Protein AF-0000000080166720 (afdb_homodimer)

Radius of gyration: 38.93 Å; Cα contacts (8 Å, |Δi|>4): 2402; chains: 2; bounding box: 75×169×132 Å

pLDDT: mean 84.11, std 23.58, range [15.2, 98.5]

InterPro domains:
  IPR013783 Immunoglobulin-like fold [G3DSA:2.60.40.10] (129-232)
  IPR014756 Immunoglobulin E-set [SSF81296] (119-191)
  IPR026845 Neurexophilin/NXPE [PF06312] (138-267)
  IPR057106 NXPE, C-terminal [PF24536] (335-557)

Solvent-accessible surface area (backbone atoms only — not comparable to full-atom values): 60853 Å² total; per-residue (Å²): 140,85,83,81,75,86,81,79,85,88,82,87,77,85,83,83,83,79,77,76,77,76,80,66,71,68,67,56,54,59,56,52,55,55,55,55,52,54,57,66,58,64,73,60,70,77,76,69,76,73,82,68,50,7,10,44,47,65,47,74,71,80,64,81,79,64,72,69,69,69,66,70,73,53,81,70,72,74,50,70,69,51,51,51,54,48,49,57,55,54,68,72,51,42,91,49,82,73,89,51,68,50,71,32,57,23,36,69,56,20,44,67,42,68,75,65,76,65,88,68,40,36,40,68,36,72,47,41,34,37,37,45,38,9,11,62,76,64,44,72,38,70,48,38,49,54,44,68,47,42,27,35,35,24,80,93,46,46,24,20,22,33,35,31,75,45,73,69,52,42,17,36,33,42,36,43,31,73,34,82,57,67,43,64,36,36,66,48,48,28,37,41,32,32,25,45,42,46,21,42,40,54,52,35,27,60,71,48,68,66,45,54,42,29,39,32,33,32,30,52,86,85,50,70,50,77,32,55,27,35,64,68,76,96,65,89,64,65,63,31,62,35,60,41,77,89,78,68,45,62,39,36,30,51,49,54,93,90,49,63,65,36,14,34,5,31,38,26,26,46,74,36,100,60,76,77,58,54,72,58,51,51,56,50,58,32,60,92,49,33,61,34,58,39,53,64,67,63,76,61,44,48,26,37,43,82,92,49,73,85,75,74,36,82,44,69,60,62,59,22,54,81,72,60,69,50,47,39,33,32,52,67,56,38,70,44,45,63,80,19,44,71,52,82,54,82,47,66,66,60,39,50,61,69,38,43,61,20,39,38,41,29,38,20,55,72,68,53,43,48,52,58,45,39,37,40,68,72,73,51,73,26,41,72,56,69,74,62,72,77,58,77,85,40,90,61,52,71,43,42,31,38,23,80,90,51,32,29,38,39,35,32,38,52,34,42,84,66,63,78,33,75,58,68,32,60,34,10,62,48,42,47,50,30,59,53,50,49,56,48,41,60,27,74,48,23,37,38,42,36,38,72,53,82,52,44,37,47,34,29,60,67,61,48,49,49,54,52,51,42,34,48,54,29,49,52,48,42,41,41,16,16,59,59,33,31,39,30,42,39,45,45,59,32,42,48,76,72,65,59,44,79,40,54,28,55,66,51,51,50,54,46,50,55,49,51,54,62,68,51,50,73,37,80,32,22,67,32,65,32,38,54,52,24,52,22,68,63,35,61,35,58,71,59,56,66,62,54,44,52,42,52,52,13,45,45,50,35,49,54,60,65,120,137,89,83,90,81,85,86,79,83,84,81,85,69,80,74,85,81,76,81,76,75,77,75,65,87,63,64,63,65,52,52,56,58,51,49,57,51,51,58,68,54,62,74,58,72,79,74,73,76,70,80,64,50,6,11,46,47,64,47,74,72,80,67,82,77,66,75,69,68,72,67,71,73,54,82,70,72,74,49,70,70,51,50,53,53,48,49,57,55,54,69,72,52,44,90,51,82,73,88,49,69,49,70,32,58,23,36,68,57,20,45,67,42,67,73,67,77,65,89,65,39,38,39,69,36,72,46,40,33,35,37,45,38,9,11,62,76,64,44,72,39,71,48,38,50,56,42,68,48,42,27,34,36,24,81,92,46,46,24,21,21,32,36,32,75,46,73,69,52,42,17,36,32,41,34,44,31,70,33,82,57,66,41,63,36,36,67,47,48,28,36,43,33,31,26,45,42,47,21,42,41,55,53,36,26,60,70,49,67,64,42,54,42,29,39,32,33,32,26,49,87,84,49,70,48,79,32,55,27,34,64,67,76,97,66,89,66,64,63,32,60,33,61,42,78,90,76,69,46,64,42,36,29,51,50,56,92,92,49,65,64,37,12,32,4,30,38,26,25,46,74,36,100,61,76,76,56,53,73,58,50,50,56,50,59,33,58,92,48,33,61,33,56,39,53,62,65,64,76,62,44,49,24,38,44,80,90,49,73,87,77,74,36,81,44,70,60,63,58,22,54,81,74,61,69,51,47,40,33,32,52,67,56,38,70,44,44,63,79,19,43,73,51,82,56,83,48,66,66,60,39,50,60,70,40,43,61,20,39,39,41,30,38,20,54,71,70,52,42,48,52,58,46,40,38,40,69,73,70,52,71,27,42,71,56,68,78,70,64,78,56,79,87,40,89,61,52,75,43,41,31,38,24,81,90,51,31,29,40,39,34,32,38,52,34,40,85,65,64,78,34,75,59,66,33,62,33,11,60,47,44,48,51,32,58,53,50,50,56,48,37,61,25,75,48,24,38,38,42,37,38,72,53,82,51,46,37,46,35,30,62,68,59,48,48,47,53,51,51,42,34,49,54,29,50,52,46,42,42,41,13,14,58,58,34,30,40,30,42,40,45,45,58,32,42,49,75,70,70,58,45,78,40,55,28,55,67,51,49,50,56,48,50,55,50,51,54,62,68,51,48,73,39,80,32,20,66,32,65,32,38,54,54,25,51,20,69,64,36,59,36,58,73,59,56,70,60,55,46,52,40,53,52,13,43,46,50,36,49,54,60,64,119

Organism: Aquarana catesbeiana (NCBI:txid8400)

Secondary structure (DSSP, 8-state):
------------------------STTHHHHHHHHHHHHHHH---------------------SS---------TT---HHHHHHHHHHHTTS-----S-GGGSEEEEEEEEEESS--SSEETT-EEEEEEEEEETTSPBP-S---EEEEEEEETTTTEEEE-EEEE-SSSEEEEEEE--S-EEEEEEEEEEE-HHHHHHHHHHHTS-STTEEEEEEEE-SS-EEEEEEES----SS-EEEEEETTTTEEEEEEPPTTS-GGGEEEEEEEE-S--SS-HHHHHTTSGGGSSEE-SSPPPPEEEE-TT--PPPP-SPPPSS---PSPSEEEETTEEEESSS------SHHHHHHHHTT-EEEEESSHHHHHHHHIIIIIS-SSEESS--TTS---TTSPEEEEETTTTEEEEEE---SS---SS-EE-TT---HHHHHHT----TTEEEEE---GGGTTS-HHHHHHHHHHHHHHHHHHHHH-TT-EEEEEPPPP--SSS-HHHH-HHHHHHHHHHHHHHHTTSS-EEE-HHHHHHHTT--SSS--HHHHHHHHHHHHHHHT--/------------------------SSSHHHHHHHHHHHHHHH---------------------SS---------TT---HHHHHHHHHHHTTS-----S-GGGSB-TTT-EEEESS--SSEETT-EEEEEEE-BBTTSPBP-S---EEEEEEEETTTTEEEE-EEEE-SSSEEEEEEE--S-EEEEEEEEEEE-HHHHHHHHHHHTS-STTEEEEEEEE-SS-EEEEEEES----SS-EEEEEETTTTEEEEEEPPTTS-GGGEEEEEEEE-S--SS-HHHHHTTSGGGSSEE-SSPPPPEEEE-TT--PPPP-SPPPSS---PSPSEEEETTEEEESSS------SHHHHHHHHTT-EEEEESSHHHHHHHHIIIIIS-SSEESSTT--S---TTSPEEEEETTTTEEEEEE---SS---SS-EE-TT---HHHHHHT----TTEEEEE---GGGTTS-HHHHHHHHHHHHHHHHHHHHH-TT-EEEEEPPPP--SSS-HHHH-HHHHHHHHHHHHHHHTTSS-EEE-HHHHHHHTT--SSS--HHHHHHHHHHHHHHHT--

Sequence (1126 aa):
MIPTSINSKEHEQGTLALCKMKLSLRCFVIVAVVSAIVFFAFNQKKMQVPQIKMLQLCNCQPQTDCSVTESIPAPMETDDEIEDLFNEIDGLIPRVSIDDIKKATSAEETNLTVVNPKDNYCVGDLLLVRVDAYDYSGAPKTYGGDYLRARIFSPATNSSASGSIQDYNNGTYLVKFTLFWEGTVHISIVLMHPSEAVSALWRGRNQGFANIKYTGNFTSATSYVNRECGFYLDTQEEVCAYIDKRDKEAFFCMKPENYPCEALTHMNSVNRDHSYLAEVEQLLLNRSNVGLEVSKPLKPVKVASCGRKLKEPTKKCSTGSYYPIPSGYFSYNVWKPIHCKMTQFTDNDKLKDFLKGKKLFLMGDSTVRQYIRHFAENIKIVDYFNHTEDEMQSWQKTLLAINLEKFIYVQWKKHTFPFVSKTFYSIKEDAYMARQIDQIGGGENTIIVLTLGQHFRPFPFRTFIRSVLNVRRALERLFIRSPRTRVIIKEENARDMDIGMERFSDFHGYVQYLALREIFKGLSVGFVDGLDMTIAYACNVIHPPLEVLENLISMSFTQASQNMIPTSINSKEHEQGTLALCKMKLSLRCFVIVAVVSAIVFFAFNQKKMQVPQIKMLQLCNCQPQTDCSVTESIPAPMETDDEIEDLFNEIDGLIPRVSIDDIKKATSAEETNLTVVNPKDNYCVGDLLLVRVDAYDYSGAPKTYGGDYLRARIFSPATNSSASGSIQDYNNGTYLVKFTLFWEGTVHISIVLMHPSEAVSALWRGRNQGFANIKYTGNFTSATSYVNRECGFYLDTQEEVCAYIDKRDKEAFFCMKPENYPCEALTHMNSVNRDHSYLAEVEQLLLNRSNVGLEVSKPLKPVKVASCGRKLKEPTKKCSTGSYYPIPSGYFSYNVWKPIHCKMTQFTDNDKLKDFLKGKKLFLMGDSTVRQYIRHFAENIKIVDYFNHTEDEMQSWQKTLLAINLEKFIYVQWKKHTFPFVSKTFYSIKEDAYMARQIDQIGGGENTIIVLTLGQHFRPFPFRTFIRSVLNVRRALERLFIRSPRTRVIIKEENARDMDIGMERFSDFHGYVQYLALREIFKGLSVGFVDGLDMTIAYACNVIHPPLEVLENLISMSFTQASQN

Foldseek 3Di:
DDDDDDDDDDDDDDDDPPPPPCPDDVVVVVVVVVVVVVVVVPVPPPPPQPFFFFAQLPQPDPDPPPPPCPPLPQLDDFDPVLVVLVVVLVVVADADADDAQQQWWDLALKDKDFPDDDQEAAQFDKTKIKIFTAGNVNHTAQFQHFDKWKKKADPVFLKMFTWDWDGPGGRMIMTIDHRHDFFWIFIWMWGQATSNLRNQLQVFQAPFWQFKWKWWWQGDNPDIDIWIKTSDDDDPADKRWRADPVLGHIIITRDDPPGDSRRGWKMAMDTDPDTPGDPSSVVCQAPVNGGGTNPPTDGIHGYDNPVPHQDAADAADAFQADDDGVQFMDGNLATGGRHHGFDFDPDLVSVLVLLQQAAEEEEADVQSVVVVCCCCPPPNSWHWDPCDPPNPNDSQDKTWTADPVRGGTYIYHHQPPPDHHRDMDTNHPHHHPLVVLLPDQFEQRYEYEYEDFQSCQSHNVSSLLSSLLSNLVSVVVNCVRYVNGAYEYEQFAAAASHPDCSRGNCSRSVSSRVSNNVNSRRPRYHYQDRHRLCSRSVPHHRHDDPSSSSNSVRSSSSSSPPD/DDDDDDDDDDDDDDDDPDPPPCVDDVPPVVVVVVVVVVVVVPVPPPPPQPFFFFAQLPQPDPDPPPPPCPPLPQLDDDDPVLVVLVVVLVVVADADADDAQQQWWDLALKDKDFPDDDQAAAQFDKTKIKIFTAGNVNHTAQFQHFDKWKKKADPVFLKMFTWDWDGPGGRMIMTIDHRHDFFWIFIWMWGQATSNLRNQLQVFQAPFWQFKWKWWWQGDNPDIDIWIKTSDDDDPADKRWRADPVLGHIIITRDDPPGDSSRGWKMAMDTDPDTPGDPSSVVCQAPVNGGGTNPPTDGIHGYHNPVPHQDAADAADAFQADDDGVQFMDGNLATGGRHHGFDFDPDLVSVLVLLQQAAEEEEADVQSVVVVCCCCPVPNSWHWDPCPDPRPNDSQDKTWTADPVRGGTYIYHHQPPPDHHRDMDTNHPHHHLLVVLLPDQFEQRYEYEYEDFQSCQSHNVSSLLSSLLSNLVSVVVNCVRYVNGAYEYEQFAAAASHPDCSRGNCSRSVSSSVSNNVNSRRPRYHYQDRHRLCSRSVPHHRHDDPSSSSNSVRSSSSSSPPD

Nearest PDB structures (foldseek):
  2lv4-assembly1_A  TM=6.411E-01  e=1.298E-02  Salmonella enterica subsp. enterica serovar Typhimurium str. LT2
  4exk-assembly1_A-2  TM=6.161E-01  e=1.818E-02  Escherichia coli K-12
  8glv-assembly1_Lm  TM=4.002E-01  e=1.920E-03  Chlamydomonas reinhardtii
  8gld-assembly2_B  TM=2.930E-01  e=2.851E-02  Campylobacter jejuni subsp. jejuni 81-176
  8cml-assembly1_E  TM=2.769E-01  e=2.281E-01  Homo sapiens

Structure (mmCIF, N/CA/C/O backbone):
data_AF-0000000080166720-model_v1
#
loop_
_entity.id
_entity.type
_entity.pdbx_description
1 polymer 'NXPE C-terminal domain-containing protein'
#
loop_
_atom_site.group_PDB
_atom_site.id
_atom_site.type_symbol
_atom_site.label_atom_id
_atom_site.label_alt_id
_atom_site.label_comp_id
_atom_site.label_asym_id
_atom_site.label_entity_id
_atom_site.label_seq_id
_atom_site.pdbx_PDB_ins_code
_atom_site.Cartn_x
_atom_site.Cartn_y
_atom_site.Cartn_z
_atom_site.occupancy
_atom_site.B_iso_or_equiv
_atom_site.auth_seq_id
_atom_site.auth_comp_id
_atom_site.auth_asym_id
_atom_site.auth_atom_id
_atom_site.pdbx_PDB_model_num
ATOM 1 N N . MET A 1 1 ? 22.219 44.375 94.312 1 16.92 1 MET A N 1
ATOM 2 C CA . MET A 1 1 ? 23.453 44.188 95.062 1 16.92 1 MET A CA 1
ATOM 3 C C . MET A 1 1 ? 24.125 42.875 94.688 1 16.92 1 MET A C 1
ATOM 5 O O . MET A 1 1 ? 25.312 42.812 94.375 1 16.92 1 MET A O 1
ATOM 9 N N . ILE A 1 2 ? 23.656 41.875 95.312 1 18.25 2 ILE A N 1
ATOM 10 C CA . ILE A 1 2 ? 24.422 40.906 96.125 1 18.25 2 ILE A CA 1
ATOM 11 C C . ILE A 1 2 ? 24.891 39.781 95.188 1 18.25 2 ILE A C 1
ATOM 13 O O . ILE A 1 2 ? 24.234 39.438 94.188 1 18.25 2 ILE A O 1
ATOM 17 N N . PRO A 1 3 ? 25.453 38.719 95.562 1 18.41 3 PRO A N 1
ATOM 18 C CA . PRO A 1 3 ? 26.781 38.094 95.5 1 18.41 3 PRO A CA 1
ATOM 19 C C . PRO A 1 3 ? 26.828 36.875 94.625 1 18.41 3 PRO A C 1
ATOM 21 O O . PRO A 1 3 ? 27.719 36.75 93.75 1 18.41 3 PRO A O 1
ATOM 24 N N . THR A 1 4 ? 26.266 35.812 95 1 16.61 4 THR A N 1
ATOM 25 C CA . THR A 1 4 ? 27.078 34.719 95.438 1 16.61 4 THR A CA 1
ATOM 26 C C . THR A 1 4 ? 27.297 33.688 94.375 1 16.61 4 THR A C 1
ATOM 28 O O . THR A 1 4 ? 26.562 33.656 93.375 1 16.61 4 THR A O 1
ATOM 31 N N . SER A 1 5 ? 27.328 32.344 94.562 1 16.55 5 SER A N 1
ATOM 32 C CA . SER A 1 5 ? 28.406 31.375 94.688 1 16.55 5 SER A CA 1
ATOM 33 C C . SER A 1 5 ? 28.312 30.297 93.625 1 16.55 5 SER A C 1
ATOM 35 O O . SER A 1 5 ? 29.188 29.438 93.5 1 16.55 5 SER A O 1
ATOM 37 N N . ILE A 1 6 ? 27.25 30.203 92.875 1 18.33 6 ILE A N 1
ATOM 38 C CA . ILE A 1 6 ? 26.906 28.781 92.875 1 18.33 6 ILE A CA 1
ATOM 39 C C . ILE A 1 6 ? 27.891 28.047 91.938 1 18.33 6 ILE A C 1
ATOM 41 O O . ILE A 1 6 ? 28.172 28.484 90.812 1 18.33 6 ILE A O 1
ATOM 45 N N . ASN A 1 7 ? 28.297 26.984 92.188 1 16.06 7 ASN A N 1
ATOM 46 C CA . ASN A 1 7 ? 29.453 26.109 92.312 1 16.06 7 ASN A CA 1
ATOM 47 C C . ASN A 1 7 ? 29.797 25.484 90.938 1 16.06 7 ASN A C 1
ATOM 49 O O . ASN A 1 7 ? 29.016 25.609 90 1 16.06 7 ASN A O 1
ATOM 53 N N . SER A 1 8 ? 29.828 24.172 90.75 1 15.2 8 SER A N 1
ATOM 54 C CA . SER A 1 8 ? 30.984 23.281 90.688 1 15.2 8 SER A CA 1
ATOM 55 C C . SER A 1 8 ? 31.25 22.828 89.25 1 15.2 8 SER A C 1
ATOM 57 O O . SER A 1 8 ? 32.344 22.984 88.75 1 15.2 8 SER A O 1
ATOM 59 N N . LYS A 1 9 ? 30.875 21.406 89.062 1 17.78 9 LYS A N 1
ATOM 60 C CA . LYS A 1 9 ? 31.953 20.438 88.875 1 17.78 9 LYS A CA 1
ATOM 61 C C . LYS A 1 9 ? 32.438 20.375 87.438 1 17.78 9 LYS A C 1
ATOM 63 O O . LYS A 1 9 ? 31.734 20.828 86.5 1 17.78 9 LYS A O 1
ATOM 68 N N . GLU A 1 10 ? 32.656 19.188 86.812 1 15.75 10 GLU A N 1
ATOM 69 C CA . GLU A 1 10 ? 33.844 18.484 86.375 1 15.75 10 GLU A CA 1
ATOM 70 C C . GLU A 1 10 ? 34.031 18.5 84.875 1 15.75 10 GLU A C 1
ATOM 72 O O . GLU A 1 10 ? 33.156 18.969 84.125 1 15.75 10 GLU A O 1
ATOM 77 N N . HIS A 1 11 ? 34.062 17.234 84.188 1 16.05 11 HIS A N 1
ATOM 78 C CA . HIS A 1 11 ? 35.25 16.578 83.688 1 16.05 11 HIS A CA 1
ATOM 79 C C . HIS A 1 11 ? 35.312 16.656 82.125 1 16.05 11 HIS A C 1
ATOM 81 O O . HIS A 1 11 ? 36.344 17.016 81.562 1 16.05 11 HIS A O 1
ATOM 87 N N . GLU A 1 12 ? 34.25 16.078 81.312 1 17.72 12 GLU A N 1
ATOM 88 C CA . GLU A 1 12 ? 34.719 14.93 80.562 1 17.72 12 GLU A CA 1
ATOM 89 C C . GLU A 1 12 ? 35.344 15.383 79.25 1 17.72 12 GLU A C 1
ATOM 91 O O . GLU A 1 12 ? 35.062 16.469 78.75 1 17.72 12 GLU A O 1
ATOM 96 N N . GLN A 1 13 ? 36.188 14.586 78.5 1 17.45 13 GLN A N 1
ATOM 97 C CA . GLN A 1 13 ? 37.469 14.508 77.812 1 17.45 13 GLN A CA 1
ATOM 98 C C . GLN A 1 13 ? 37.281 14.742 76.312 1 17.45 13 GLN A C 1
ATOM 100 O O . GLN A 1 13 ? 38.219 15.07 75.625 1 17.45 13 GLN A O 1
ATOM 105 N N . GLY A 1 14 ? 36.031 14.695 75.75 1 18.27 14 GLY A N 1
ATOM 106 C CA . GLY A 1 14 ? 36.094 13.867 74.562 1 18.27 14 GLY A CA 1
ATOM 107 C C . GLY A 1 14 ? 36.906 14.477 73.438 1 18.27 14 GLY A C 1
ATOM 108 O O . GLY A 1 14 ? 37.031 15.703 73.312 1 18.27 14 GLY A O 1
ATOM 109 N N . THR A 1 15 ? 37.625 13.625 72.688 1 18.5 15 THR A N 1
ATOM 110 C CA . THR A 1 15 ? 38.812 13.477 71.875 1 18.5 15 THR A CA 1
ATOM 111 C C . THR A 1 15 ? 38.719 14.305 70.562 1 18.5 15 THR A C 1
ATOM 113 O O . THR A 1 15 ? 37.625 14.68 70.188 1 18.5 15 THR A O 1
ATOM 116 N N . LEU A 1 16 ? 39.75 14.148 69.688 1 18.2 16 LEU A N 1
ATOM 117 C CA . LEU A 1 16 ? 40.688 14.844 68.812 1 18.2 16 LEU A CA 1
ATOM 118 C C . LEU A 1 16 ? 40.094 15.031 67.438 1 18.2 16 LEU A C 1
ATOM 120 O O . LEU A 1 16 ? 39.531 14.102 66.875 1 18.2 16 LEU A O 1
ATOM 124 N N . ALA A 1 17 ? 39.844 16.219 66.875 1 19.41 17 ALA A N 1
ATOM 125 C CA . ALA A 1 17 ? 39.281 16.969 65.75 1 19.41 17 ALA A CA 1
ATOM 126 C C . ALA A 1 17 ? 40.031 16.719 64.438 1 19.41 17 ALA A C 1
ATOM 128 O O . ALA A 1 17 ? 40.75 17.609 63.969 1 19.41 17 ALA A O 1
ATOM 129 N N . LEU A 1 18 ? 40.594 15.422 64.312 1 19.2 18 LEU A N 1
ATOM 130 C CA . LEU A 1 18 ? 41.625 15.375 63.281 1 19.2 18 LEU A CA 1
ATOM 131 C C . LEU A 1 18 ? 41.094 15.844 61.938 1 19.2 18 LEU A C 1
ATOM 133 O O . LEU A 1 18 ? 40 15.422 61.531 1 19.2 18 LEU A O 1
ATOM 137 N N . CYS A 1 19 ? 41.594 16.953 61.312 1 18.91 19 CYS A N 1
ATOM 138 C CA . CYS A 1 19 ? 41.438 17.906 60.219 1 18.91 19 CYS A CA 1
ATOM 139 C C . CYS A 1 19 ? 41.688 17.234 58.875 1 18.91 19 CYS A C 1
ATOM 141 O O . CYS A 1 19 ? 42.75 17.438 58.25 1 18.91 19 CYS A O 1
ATOM 143 N N . LYS A 1 20 ? 41.406 15.812 58.75 1 21.34 20 LYS A N 1
ATOM 144 C CA . LYS A 1 20 ? 41.969 15.117 57.625 1 21.34 20 LYS A CA 1
ATOM 145 C C . LYS A 1 20 ? 41.562 15.812 56.312 1 21.34 20 LYS A C 1
ATOM 147 O O . LYS A 1 20 ? 40.406 15.977 56 1 21.34 20 LYS A O 1
ATOM 152 N N . MET A 1 21 ? 42.469 16.625 55.719 1 20.41 21 MET A N 1
ATOM 153 C CA . MET A 1 21 ? 42.531 17.438 54.5 1 20.41 2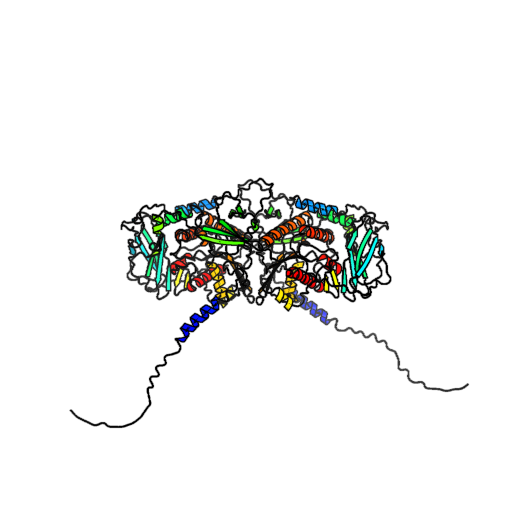1 MET A CA 1
ATOM 154 C C . MET A 1 21 ? 42.281 16.594 53.25 1 20.41 21 MET A C 1
ATOM 156 O O . MET A 1 21 ? 43.188 15.93 52.75 1 20.41 21 MET A O 1
ATOM 160 N N . LYS A 1 22 ? 41.312 15.547 53.281 1 21.64 22 LYS A N 1
ATOM 161 C CA . LYS A 1 22 ? 41.25 14.547 52.219 1 21.64 22 LYS A CA 1
ATOM 162 C C . LYS A 1 22 ? 41.188 15.203 50.844 1 21.64 22 LYS A C 1
ATOM 164 O O . LYS A 1 22 ? 40.25 15.938 50.562 1 21.64 22 LYS A O 1
ATOM 169 N N . LEU A 1 23 ? 42.281 15.484 50.156 1 25.09 23 LEU A N 1
ATOM 170 C CA . LEU A 1 23 ? 42.719 15.875 48.812 1 25.09 23 LEU A CA 1
ATOM 171 C C . LEU A 1 23 ? 42 15.031 47.781 1 25.09 23 LEU A C 1
ATOM 173 O O . LEU A 1 23 ? 42.406 13.898 47.5 1 25.09 23 LEU A O 1
ATOM 177 N N . SER A 1 24 ? 40.688 14.742 47.844 1 22.45 24 SER A N 1
ATOM 178 C CA . SER A 1 24 ? 40.062 13.555 47.219 1 22.45 24 SER A CA 1
ATOM 179 C C . SER A 1 24 ? 40.375 13.484 45.75 1 22.45 24 SER A C 1
ATOM 181 O O . SER A 1 24 ? 40.75 14.484 45.125 1 22.45 24 SER A O 1
ATOM 183 N N . LEU A 1 25 ? 40.125 12.305 45.125 1 25.33 25 LEU A N 1
ATOM 184 C CA . LEU A 1 25 ? 40.344 11.477 43.938 1 25.33 25 LEU A CA 1
ATOM 185 C C . LEU A 1 25 ? 39.812 12.148 42.688 1 25.33 25 LEU A C 1
ATOM 187 O O . LEU A 1 25 ? 39.969 11.625 41.562 1 25.33 25 LEU A O 1
ATOM 191 N N . ARG A 1 26 ? 39.156 13.344 42.906 1 25.94 26 ARG A N 1
ATOM 192 C CA . ARG A 1 26 ? 38.406 13.727 41.719 1 25.94 26 ARG A CA 1
ATOM 193 C C . ARG A 1 26 ? 39.312 14.195 40.594 1 25.94 26 ARG A C 1
ATOM 195 O O . ARG A 1 26 ? 38.875 14.664 39.562 1 25.94 26 ARG A O 1
ATOM 202 N N . CYS A 1 27 ? 40.594 14.375 41 1 27.67 27 CYS A N 1
ATOM 203 C CA . CYS A 1 27 ? 41.531 14.711 39.938 1 27.67 27 CYS A CA 1
ATOM 204 C C . CYS A 1 27 ? 41.5 13.656 38.844 1 27.67 27 CYS A C 1
ATOM 206 O O . CYS A 1 27 ? 42.031 13.883 37.75 1 27.67 27 CYS A O 1
ATOM 208 N N . PHE A 1 28 ? 41.281 12.461 39.469 1 30.69 28 PHE A N 1
ATOM 209 C CA . PHE A 1 28 ? 41.5 11.352 38.531 1 30.69 28 PHE A CA 1
ATOM 210 C C . PHE A 1 28 ? 40.469 11.367 37.406 1 30.69 28 PHE A C 1
ATOM 212 O O . PHE A 1 28 ? 40.562 10.57 36.469 1 30.69 28 PHE A O 1
ATOM 219 N N . VAL A 1 29 ? 39.375 12.117 37.719 1 31.73 29 VAL A N 1
ATOM 220 C CA . VAL A 1 29 ? 38.281 11.969 36.75 1 31.73 29 VAL A CA 1
ATOM 221 C C . VAL A 1 29 ? 38.656 12.656 35.438 1 31.73 29 VAL A C 1
ATOM 223 O O . VAL A 1 29 ? 38.094 12.32 34.406 1 31.73 29 VAL A O 1
ATOM 226 N N . ILE A 1 30 ? 39.531 13.695 35.531 1 35.09 30 ILE A N 1
ATOM 227 C CA . ILE A 1 30 ? 39.844 14.445 34.312 1 35.09 30 ILE A CA 1
ATOM 228 C C . ILE A 1 30 ? 40.594 13.547 33.344 1 35.09 30 ILE A C 1
ATOM 230 O O . ILE A 1 30 ? 40.344 13.57 32.125 1 35.09 30 ILE A O 1
ATOM 234 N N . VAL A 1 31 ? 41.562 12.812 33.969 1 38.34 31 VAL A N 1
ATOM 235 C CA . VAL A 1 31 ? 42.469 12.023 33.125 1 38.34 31 VAL A CA 1
ATOM 236 C C . VAL A 1 31 ? 41.688 10.938 32.406 1 38.34 31 VAL A C 1
ATOM 238 O O . VAL A 1 31 ? 41.969 10.609 31.266 1 38.34 31 VAL A O 1
ATOM 241 N N . ALA A 1 32 ? 40.75 10.312 33.25 1 34.81 32 ALA A N 1
ATOM 242 C CA . ALA A 1 32 ? 40.094 9.172 32.656 1 34.81 32 ALA A CA 1
ATOM 243 C C . ALA A 1 32 ? 39.188 9.609 31.5 1 34.81 32 ALA A C 1
ATOM 245 O O . ALA A 1 32 ? 38.938 8.836 30.562 1 34.81 32 ALA A O 1
ATOM 246 N N . VAL A 1 33 ? 38.625 10.828 31.547 1 35.84 33 VAL A N 1
ATOM 247 C CA . VAL A 1 33 ? 37.781 11.281 30.469 1 35.84 33 VAL A CA 1
ATOM 248 C C . VAL A 1 33 ? 38.594 11.461 29.188 1 35.84 33 VAL A C 1
ATOM 250 O O . VAL A 1 33 ? 38.125 11.117 28.094 1 35.84 33 VAL A O 1
ATOM 253 N N . VAL A 1 34 ? 39.812 11.992 29.312 1 39.03 34 VAL A N 1
ATOM 254 C CA . VAL A 1 34 ? 40.625 12.234 28.109 1 39.03 34 VAL A CA 1
ATOM 255 C C . VAL A 1 34 ? 41.031 10.906 27.484 1 39.03 34 VAL A C 1
ATOM 257 O O . VAL A 1 34 ? 41.031 10.758 26.266 1 39.03 34 VAL A O 1
ATOM 260 N N . SER A 1 35 ? 41.438 9.938 28.359 1 36.59 35 SER A N 1
ATOM 261 C CA . SER A 1 35 ? 41.875 8.656 27.797 1 36.59 35 SER A CA 1
ATOM 262 C C . SER A 1 35 ? 40.75 7.941 27.078 1 36.59 35 SER A C 1
ATOM 264 O O . SER A 1 35 ? 40.969 7.223 26.109 1 36.59 35 SER A O 1
ATOM 266 N N . ALA A 1 36 ? 39.531 7.93 27.734 1 33.69 36 ALA A N 1
ATOM 267 C CA . ALA A 1 36 ? 38.438 7.223 27.062 1 33.69 36 ALA A CA 1
ATOM 268 C C . ALA A 1 36 ? 38.062 7.898 25.734 1 33.69 36 ALA A C 1
ATOM 270 O O . ALA A 1 36 ? 37.594 7.242 24.812 1 33.69 36 ALA A O 1
ATOM 271 N N . ILE A 1 37 ? 38.25 9.156 25.516 1 36 37 ILE A N 1
ATOM 272 C CA . ILE A 1 37 ? 38.031 9.805 24.234 1 36 37 ILE A CA 1
ATOM 273 C C . ILE A 1 37 ? 38.969 9.242 23.188 1 36 37 ILE A C 1
ATOM 275 O O . ILE A 1 37 ? 38.594 9 22.031 1 36 37 ILE A O 1
ATOM 279 N N . VAL A 1 38 ? 40.25 9.07 23.562 1 36.38 38 VAL A N 1
ATOM 280 C CA . VAL A 1 38 ? 41.25 8.602 22.578 1 36.38 38 VAL A CA 1
ATOM 281 C C . VAL A 1 38 ? 40.875 7.191 22.125 1 36.38 38 VAL A C 1
ATOM 283 O O . VAL A 1 38 ? 41.031 6.859 20.938 1 36.38 38 VAL A O 1
ATOM 286 N N . PHE A 1 39 ? 40.5 6.324 23.125 1 33.12 39 PHE A N 1
ATOM 287 C CA . PHE A 1 39 ? 40.281 4.953 22.688 1 33.12 39 PHE A CA 1
ATOM 288 C C . PHE A 1 39 ? 39.094 4.895 21.703 1 33.12 39 PHE A C 1
ATOM 290 O O . PHE A 1 39 ? 39.062 4.031 20.828 1 33.12 39 PHE A O 1
ATOM 297 N N . PHE A 1 40 ? 37.969 5.613 21.984 1 31.61 40 PHE A N 1
ATOM 298 C CA . PHE A 1 40 ? 36.844 5.492 21.047 1 31.61 40 PHE A CA 1
ATOM 299 C C . PHE A 1 40 ? 37.219 6.086 19.703 1 31.61 40 PHE A C 1
ATOM 301 O O . PHE A 1 40 ? 36.469 5.949 18.734 1 31.61 40 PHE A O 1
ATOM 308 N N . ALA A 1 41 ? 38.188 6.992 19.641 1 30.62 41 ALA A N 1
ATOM 309 C CA . ALA A 1 41 ? 38.562 7.523 18.328 1 30.62 41 ALA A CA 1
ATOM 310 C C . ALA A 1 41 ? 39.094 6.418 17.406 1 30.62 41 ALA A C 1
ATOM 312 O O . ALA A 1 41 ? 38.969 6.516 16.188 1 30.62 41 ALA A O 1
ATOM 313 N N . PHE A 1 42 ? 40 5.555 17.922 1 29.86 42 PHE A N 1
ATOM 314 C CA . PHE A 1 42 ? 40.688 4.703 16.969 1 29.86 42 PHE A CA 1
ATOM 315 C C . PHE A 1 42 ? 39.75 3.693 16.344 1 29.86 42 PHE A C 1
ATOM 317 O O . PHE A 1 42 ? 40.062 3.059 15.344 1 29.86 42 PHE A O 1
ATOM 324 N N . ASN A 1 43 ? 39 2.98 17.203 1 26.59 43 ASN A N 1
ATOM 325 C CA . ASN A 1 43 ? 38.375 1.862 16.5 1 26.59 43 ASN A CA 1
ATOM 326 C C . ASN A 1 43 ? 37.375 2.344 15.453 1 26.59 43 ASN A C 1
ATOM 328 O O . ASN A 1 43 ? 36.219 2.545 15.758 1 26.59 43 ASN A O 1
ATOM 332 N N . GLN A 1 44 ? 37.812 3.225 14.578 1 23.84 44 GLN A N 1
ATOM 333 C CA . GLN A 1 44 ? 37.188 3.779 13.383 1 23.84 44 GLN A CA 1
ATOM 334 C C . GLN A 1 44 ? 36.688 2.67 12.453 1 23.84 44 GLN A C 1
ATOM 336 O O . GLN A 1 44 ? 37.375 2.305 11.492 1 23.84 44 GLN A O 1
ATOM 341 N N . LYS A 1 45 ? 36.219 1.48 12.969 1 26.42 45 LYS A N 1
ATOM 342 C CA . LYS A 1 45 ? 35.906 0.648 11.812 1 26.42 45 LYS A CA 1
ATOM 343 C C . LYS A 1 45 ? 35.062 1.418 10.789 1 26.42 45 LYS A C 1
ATOM 345 O O . LYS A 1 45 ? 34.156 2.16 11.148 1 26.42 45 LYS A O 1
ATOM 350 N N . LYS A 1 46 ? 35.5 1.413 9.523 1 27.25 46 LYS A N 1
ATOM 351 C CA . LYS A 1 46 ? 34.969 1.89 8.25 1 27.25 46 LYS A CA 1
ATOM 352 C C . LYS A 1 46 ? 33.5 1.493 8.078 1 27.25 46 LYS A C 1
ATOM 354 O O . LYS A 1 46 ? 33.188 0.307 7.969 1 27.25 46 LYS A O 1
ATOM 359 N N . MET A 1 47 ? 32.656 2.191 8.828 1 24.27 47 MET A N 1
ATOM 360 C CA . MET A 1 47 ? 31.219 1.92 8.68 1 24.27 47 MET A CA 1
ATOM 361 C C . MET A 1 47 ? 30.812 1.902 7.207 1 24.27 47 MET A C 1
ATOM 363 O O . MET A 1 47 ? 30.922 2.922 6.52 1 24.27 47 MET A O 1
ATOM 367 N N . GLN A 1 48 ? 31.156 0.741 6.574 1 23.44 48 GLN A N 1
ATOM 368 C CA . GLN A 1 48 ? 30.781 0.542 5.18 1 23.44 48 GLN A CA 1
ATOM 369 C C . GLN A 1 48 ? 29.312 0.912 4.961 1 23.44 48 GLN A C 1
ATOM 371 O O . GLN A 1 48 ? 28.438 0.491 5.723 1 23.44 48 GLN A O 1
ATOM 376 N N . VAL A 1 49 ? 29.188 1.999 4.367 1 23.66 49 VAL A N 1
ATOM 377 C CA . VAL A 1 49 ? 27.938 2.639 3.965 1 23.66 49 VAL A CA 1
ATOM 378 C C . VAL A 1 49 ? 27.047 1.626 3.252 1 23.66 49 VAL A C 1
ATOM 380 O O . VAL A 1 49 ? 27.406 1.113 2.189 1 23.66 49 VAL A O 1
ATOM 383 N N . PRO A 1 50 ? 26.328 0.875 4.066 1 24.19 50 PRO A N 1
ATOM 384 C CA . PRO A 1 50 ? 25.547 -0.142 3.365 1 24.19 50 PRO A CA 1
ATOM 385 C C . PRO A 1 50 ? 24.641 0.452 2.289 1 24.19 50 PRO A C 1
ATOM 387 O O . PRO A 1 50 ? 24.297 1.634 2.354 1 24.19 50 PRO A O 1
ATOM 390 N N . GLN A 1 51 ? 24.359 -0.3 1.243 1 22 51 GLN A N 1
ATOM 391 C CA . GLN A 1 51 ? 23.734 -0.2 -0.072 1 22 51 GLN A CA 1
ATOM 392 C C . GLN A 1 51 ? 22.281 0.259 0.042 1 22 51 GLN A C 1
ATOM 394 O O . GLN A 1 51 ? 21.5 -0.312 0.81 1 22 51 GLN A O 1
ATOM 399 N N . ILE A 1 52 ? 21.969 1.451 -0.363 1 23.02 52 ILE A N 1
ATOM 400 C CA . ILE A 1 52 ? 20.891 2.418 -0.271 1 23.02 52 ILE A CA 1
ATOM 401 C C . ILE A 1 52 ? 19.672 1.91 -1.052 1 23.02 52 ILE A C 1
ATOM 403 O O . ILE A 1 52 ? 19.797 1.495 -2.205 1 23.02 52 ILE A O 1
ATOM 407 N N . LYS A 1 53 ? 18.469 1.786 -0.401 1 23.92 53 LYS A N 1
ATOM 408 C CA . LYS A 1 53 ? 17.109 1.329 -0.695 1 23.92 53 LYS A CA 1
ATOM 409 C C . LYS A 1 53 ? 16.359 2.361 -1.521 1 23.92 53 LYS A C 1
ATOM 411 O O . LYS A 1 53 ? 16.203 3.51 -1.102 1 23.92 53 LYS A O 1
ATOM 416 N N . MET A 1 54 ? 16.078 2.172 -2.865 1 23.58 54 MET A N 1
ATOM 417 C CA . MET A 1 54 ? 15.68 2.951 -4.035 1 23.58 54 MET A CA 1
ATOM 418 C C . MET A 1 54 ? 14.18 3.24 -4.016 1 23.58 54 MET A C 1
ATOM 420 O O . MET A 1 54 ? 13.391 2.404 -3.572 1 23.58 54 MET A O 1
ATOM 424 N N . LEU A 1 55 ? 13.656 4.473 -4.199 1 23.81 55 LEU A N 1
ATOM 425 C CA . LEU A 1 55 ? 12.383 5.191 -4.227 1 23.81 55 LEU A CA 1
ATOM 426 C C . LEU A 1 55 ? 11.539 4.75 -5.418 1 23.81 55 LEU A C 1
ATOM 428 O O . LEU A 1 55 ? 12.039 4.668 -6.543 1 23.81 55 LEU A O 1
ATOM 432 N N . GLN A 1 56 ? 10.445 4.203 -5.133 1 24.64 56 GLN A N 1
ATOM 433 C CA . GLN A 1 56 ? 9.594 3.629 -6.168 1 24.64 56 GLN A CA 1
ATOM 434 C C . GLN A 1 56 ? 8.859 4.719 -6.941 1 24.64 56 GLN A C 1
ATOM 436 O O . GLN A 1 56 ? 7.836 5.234 -6.48 1 24.64 56 GLN A O 1
ATOM 441 N N . LEU A 1 57 ? 9.336 5.848 -7.473 1 27.92 57 LEU A N 1
ATOM 442 C CA . LEU A 1 57 ? 8.703 6.711 -8.461 1 27.92 57 LEU A CA 1
ATOM 443 C C . LEU A 1 57 ? 8.367 5.93 -9.727 1 27.92 57 LEU A C 1
ATOM 445 O O . LEU A 1 57 ? 9.227 5.234 -10.281 1 27.92 57 LEU A O 1
ATOM 449 N N . CYS A 1 58 ? 7.207 5.566 -9.75 1 29.64 58 CYS A N 1
ATOM 450 C CA . CYS A 1 58 ? 6.789 4.898 -10.977 1 29.64 58 CYS A CA 1
ATOM 451 C C . CYS A 1 58 ? 7.211 5.703 -12.203 1 29.64 58 CYS A C 1
ATOM 453 O O . CYS A 1 58 ? 6.766 6.836 -12.391 1 29.64 58 CYS A O 1
ATOM 455 N N . ASN A 1 59 ? 8.375 5.516 -12.617 1 32.34 59 ASN A N 1
ATOM 456 C CA . ASN A 1 59 ? 8.82 6.074 -13.891 1 32.34 59 ASN A CA 1
ATOM 457 C C . ASN A 1 59 ? 8.047 5.48 -15.062 1 32.34 59 ASN A C 1
ATOM 459 O O . ASN A 1 59 ? 8.078 4.27 -15.289 1 32.34 59 ASN A O 1
ATOM 463 N N . CYS A 1 60 ? 7.016 6.055 -15.469 1 31.66 60 CYS A N 1
ATOM 464 C CA . CYS A 1 60 ? 6.414 5.715 -16.75 1 31.66 60 CYS A CA 1
ATOM 465 C C . CYS A 1 60 ? 7.461 5.723 -17.859 1 31.66 60 CYS A C 1
ATOM 467 O O . CYS A 1 60 ? 8.094 6.75 -18.109 1 31.66 60 CYS A O 1
ATOM 469 N N . GLN A 1 61 ? 8.031 4.699 -18.125 1 30.86 61 GLN A N 1
ATOM 470 C CA . GLN A 1 61 ? 8.906 4.664 -19.297 1 30.86 61 GLN A CA 1
ATOM 471 C C . GLN A 1 61 ? 8.172 5.133 -20.547 1 30.86 61 GLN A C 1
ATOM 473 O O . GLN A 1 61 ? 7.031 4.734 -20.781 1 30.86 61 GLN A O 1
ATOM 478 N N . PRO A 1 62 ? 8.711 6.176 -21.281 1 31.33 62 PRO A N 1
ATOM 479 C CA . PRO A 1 62 ? 8.156 6.578 -22.578 1 31.33 62 PRO A CA 1
ATOM 480 C C . PRO A 1 62 ? 8.086 5.422 -23.578 1 31.33 62 PRO A C 1
ATOM 482 O O . PRO A 1 62 ? 9.102 4.781 -23.844 1 31.33 62 PRO A O 1
ATOM 485 N N . GLN A 1 63 ? 7.18 4.602 -23.672 1 29.81 63 GLN A N 1
ATOM 486 C CA . GLN A 1 63 ? 7.074 3.863 -24.922 1 29.81 63 GLN A CA 1
ATOM 487 C C . GLN A 1 63 ? 7.293 4.781 -26.125 1 29.81 63 GLN A C 1
ATOM 489 O O . GLN A 1 63 ? 6.863 5.938 -26.109 1 29.81 63 GLN A O 1
ATOM 494 N N . THR A 1 64 ? 8.219 4.43 -27.125 1 29.89 64 THR A N 1
ATOM 495 C CA . THR A 1 64 ? 8.609 5.074 -28.375 1 29.89 64 THR A CA 1
ATOM 496 C C . THR A 1 64 ? 7.375 5.574 -29.125 1 29.89 64 THR A C 1
ATOM 498 O O . THR A 1 64 ? 7.414 6.633 -29.75 1 29.89 64 THR A O 1
ATOM 501 N N . ASP A 1 65 ? 6.438 4.645 -29.594 1 30.78 65 ASP A N 1
ATOM 502 C CA . ASP A 1 65 ? 5.578 5.121 -30.672 1 30.78 65 ASP A CA 1
ATOM 503 C C . ASP A 1 65 ? 4.648 6.227 -30.188 1 30.78 65 ASP A C 1
ATOM 505 O O . ASP A 1 65 ? 3.799 6.711 -30.938 1 30.78 65 ASP A O 1
ATOM 509 N N . CYS A 1 66 ? 4.035 6.121 -29.016 1 31.23 66 CYS A N 1
ATOM 510 C CA . CYS A 1 66 ? 3.035 7.176 -28.922 1 31.23 66 CYS A CA 1
ATOM 511 C C . CYS A 1 66 ? 3.693 8.547 -28.891 1 31.23 66 CYS A C 1
ATOM 513 O O . CYS A 1 66 ? 4.367 8.898 -27.922 1 31.23 66 CYS A O 1
ATOM 515 N N . SER A 1 67 ? 3.957 9.141 -29.922 1 31.7 67 SER A N 1
ATOM 516 C CA . SER A 1 67 ? 4.121 10.57 -30.188 1 31.7 67 SER A CA 1
ATOM 517 C C . SER A 1 67 ? 3.176 11.398 -29.328 1 31.7 67 SER A C 1
ATOM 519 O O . SER A 1 67 ? 3.014 12.602 -29.562 1 31.7 67 SER A O 1
ATOM 521 N N . VAL A 1 68 ? 2.064 10.773 -28.891 1 32.56 68 VAL A N 1
ATOM 522 C CA . VAL A 1 68 ? 1.314 11.75 -28.094 1 32.56 68 VAL A CA 1
ATOM 523 C C . VAL A 1 68 ? 2.152 12.203 -26.906 1 32.56 68 VAL A C 1
ATOM 525 O O . VAL A 1 68 ? 2.459 11.414 -26.016 1 32.56 68 VAL A O 1
ATOM 528 N N . THR A 1 69 ? 3.02 13.094 -27.016 1 34.75 69 THR A N 1
ATOM 529 C CA . THR A 1 69 ? 3.619 13.93 -25.984 1 34.75 69 THR A CA 1
ATOM 530 C C . THR A 1 69 ? 2.611 14.234 -24.891 1 34.75 69 THR A C 1
ATOM 532 O O . THR A 1 69 ? 1.78 15.133 -25.016 1 34.75 69 THR A O 1
ATOM 535 N N . GLU A 1 70 ? 1.986 13.258 -24.344 1 41.53 70 GLU A N 1
ATOM 536 C CA . GLU A 1 70 ? 1.255 13.758 -23.172 1 41.53 70 GLU A CA 1
ATOM 537 C C . GLU A 1 70 ? 2.064 14.812 -22.438 1 41.53 70 GLU A C 1
ATOM 539 O O . GLU A 1 70 ? 3.217 14.578 -22.062 1 41.53 70 GLU A O 1
ATOM 544 N N . SER A 1 71 ? 1.802 16.031 -22.703 1 45.34 71 SER A N 1
ATOM 545 C CA . SER A 1 71 ? 2.428 17.188 -22.078 1 45.34 71 SER A CA 1
ATOM 546 C C . SER A 1 71 ? 2.629 16.969 -20.578 1 45.34 71 SER A C 1
ATOM 548 O O . SER A 1 71 ? 1.699 16.578 -19.875 1 45.34 71 SER A O 1
ATOM 550 N N . ILE A 1 72 ? 3.811 16.562 -20.281 1 50.38 72 ILE A N 1
ATOM 551 C CA . ILE A 1 72 ? 4.176 16.672 -18.875 1 50.38 72 ILE A CA 1
ATOM 552 C C . ILE A 1 72 ? 3.416 17.844 -18.25 1 50.38 72 ILE A C 1
ATOM 554 O O . ILE A 1 72 ? 3.49 18.969 -18.734 1 50.38 72 ILE A O 1
ATOM 558 N N . PRO A 1 73 ? 2.322 17.469 -17.531 1 52.16 73 PRO A N 1
ATOM 559 C CA . PRO A 1 73 ? 1.693 18.625 -16.891 1 52.16 73 PRO A CA 1
ATOM 560 C C . PRO A 1 73 ? 2.711 19.641 -16.344 1 52.16 73 PRO A C 1
ATOM 562 O O . PRO A 1 73 ? 3.697 19.234 -15.719 1 52.16 73 PRO A O 1
ATOM 565 N N . ALA A 1 74 ? 2.631 20.75 -16.922 1 54.72 74 ALA A N 1
ATOM 566 C CA . ALA A 1 74 ? 3.488 21.812 -16.422 1 54.72 74 ALA A CA 1
ATOM 567 C C . ALA A 1 74 ? 3.396 21.906 -14.898 1 54.72 74 ALA A C 1
ATOM 569 O O . ALA A 1 74 ? 2.338 21.672 -14.312 1 54.72 74 ALA A O 1
ATOM 570 N N . PRO A 1 75 ? 4.551 21.797 -14.211 1 54.94 75 PRO A N 1
ATOM 571 C CA . PRO A 1 75 ? 4.555 21.891 -12.75 1 54.94 75 PRO A CA 1
ATOM 572 C C . PRO A 1 75 ? 3.461 22.812 -12.211 1 54.94 75 PRO A C 1
ATOM 574 O O . PRO A 1 75 ? 3.029 22.656 -11.07 1 54.94 75 PRO A O 1
ATOM 577 N N . MET A 1 76 ? 2.922 23.625 -13.141 1 58.91 76 MET A N 1
ATOM 578 C CA . MET A 1 76 ? 2.029 24.656 -12.617 1 58.91 76 MET A CA 1
ATOM 579 C C . MET A 1 76 ? 0.653 24.562 -13.266 1 58.91 76 MET A C 1
ATOM 581 O O . MET A 1 76 ? -0.138 25.516 -13.188 1 58.91 76 MET A O 1
ATOM 585 N N . GLU A 1 77 ? 0.365 23.406 -13.742 1 67.19 77 GLU A N 1
ATOM 586 C CA . GLU A 1 77 ? -0.977 23.438 -14.32 1 67.19 77 GLU A CA 1
ATOM 587 C C . GLU A 1 77 ? -2.041 23.531 -13.234 1 67.19 77 GLU A C 1
ATOM 589 O O . GLU A 1 77 ? -2.068 22.719 -12.305 1 67.19 77 GLU A O 1
ATOM 594 N N . THR A 1 78 ? -2.664 24.703 -13.141 1 78.44 78 THR A N 1
ATOM 595 C CA . THR A 1 78 ? -3.68 24.984 -12.133 1 78.44 78 THR A CA 1
ATOM 596 C C . THR A 1 78 ? -5.078 24.75 -12.695 1 78.44 78 THR A C 1
ATOM 598 O O . THR A 1 78 ? -5.238 24.484 -13.891 1 78.44 78 THR A O 1
ATOM 601 N N . ASP A 1 79 ? -5.988 24.516 -11.844 1 85.62 79 ASP A N 1
ATOM 602 C CA . ASP A 1 79 ? -7.395 24.422 -12.219 1 85.62 79 ASP A CA 1
ATOM 603 C C . ASP A 1 79 ? -8.234 25.453 -11.484 1 85.62 79 ASP A C 1
ATOM 605 O O . ASP A 1 79 ? -7.703 26.234 -10.688 1 85.62 79 ASP A O 1
ATOM 609 N N . ASP A 1 80 ? -9.477 25.578 -11.812 1 90.25 80 ASP A N 1
ATOM 610 C CA . ASP A 1 80 ? -10.352 26.625 -11.305 1 90.25 80 ASP A CA 1
ATOM 611 C C . ASP A 1 80 ? -10.492 26.531 -9.789 1 90.25 80 ASP A C 1
ATOM 613 O O . ASP A 1 80 ? -10.547 27.562 -9.109 1 90.25 80 ASP A O 1
ATOM 617 N N . GLU A 1 81 ? -10.5 25.406 -9.328 1 92.94 81 GLU A N 1
ATOM 618 C CA . GLU A 1 81 ? -10.656 25.219 -7.887 1 92.94 81 GLU A CA 1
ATOM 619 C C . GLU A 1 81 ? -9.438 25.75 -7.133 1 92.94 81 GLU A C 1
ATOM 621 O O . GLU A 1 81 ? -9.57 26.406 -6.098 1 92.94 81 GLU A O 1
ATOM 626 N N . ILE A 1 82 ? -8.289 25.438 -7.645 1 95.69 82 ILE A N 1
ATOM 627 C CA . ILE A 1 82 ? -7.043 25.891 -7.039 1 95.69 82 ILE A CA 1
ATOM 628 C C . ILE A 1 82 ? -6.945 27.406 -7.117 1 95.69 82 ILE A C 1
ATOM 630 O O . ILE A 1 82 ? -6.621 28.078 -6.129 1 95.69 82 ILE A O 1
ATOM 634 N N . GLU A 1 83 ? -7.258 27.984 -8.297 1 95.56 83 GLU A N 1
ATOM 635 C CA . GLU A 1 83 ? -7.156 29.438 -8.5 1 95.56 83 GLU A CA 1
ATOM 636 C C . GLU A 1 83 ? -8.156 30.172 -7.617 1 95.56 83 GLU A C 1
ATOM 638 O O . GLU A 1 83 ? -7.848 31.25 -7.094 1 95.56 83 GLU A O 1
ATOM 643 N N . ASP A 1 84 ? -9.328 29.625 -7.445 1 95.69 84 ASP A N 1
ATOM 644 C CA . ASP A 1 84 ? -10.336 30.266 -6.602 1 95.69 84 ASP A CA 1
ATOM 645 C C . ASP A 1 84 ? -9.852 30.375 -5.16 1 95.69 84 ASP A C 1
ATOM 647 O O . ASP A 1 84 ? -9.961 31.438 -4.543 1 95.69 84 ASP A O 1
ATOM 651 N N . LEU A 1 85 ? -9.359 29.344 -4.648 1 96.31 85 LEU A N 1
ATOM 652 C CA . LEU A 1 85 ? -8.883 29.328 -3.273 1 96.31 85 LEU A CA 1
ATOM 653 C C . LEU A 1 85 ? -7.652 30.219 -3.123 1 96.31 85 LEU A C 1
ATOM 655 O O . LEU A 1 85 ? -7.504 30.922 -2.119 1 96.31 85 LEU A O 1
ATOM 659 N N . PHE A 1 86 ? -6.758 30.125 -4.148 1 97.25 86 PHE A N 1
ATOM 660 C CA . PHE A 1 86 ? -5.586 30.984 -4.133 1 97.25 86 PHE A CA 1
ATOM 661 C C . PHE A 1 86 ? -6 32.469 -4.078 1 97.25 86 PHE A C 1
ATOM 663 O O . PHE A 1 86 ? -5.465 33.219 -3.281 1 97.25 86 PHE A O 1
ATOM 670 N N . ASN A 1 87 ? -6.941 32.812 -4.875 1 96.5 87 ASN A N 1
ATOM 671 C CA . ASN A 1 87 ? -7.387 34.188 -4.961 1 96.5 87 ASN A CA 1
ATOM 672 C C . ASN A 1 87 ? -8.07 34.656 -3.674 1 96.5 87 ASN A C 1
ATOM 674 O O . ASN A 1 87 ? -7.953 35.812 -3.275 1 96.5 87 ASN A O 1
ATOM 678 N N . GLU A 1 88 ? -8.766 33.781 -3.098 1 96.31 88 GLU A N 1
ATOM 679 C CA . GLU A 1 88 ? -9.406 34.094 -1.822 1 96.31 88 GLU A CA 1
ATOM 680 C C . GLU A 1 88 ? -8.367 34.438 -0.761 1 96.31 88 GLU A C 1
ATOM 682 O O . GLU A 1 88 ? -8.516 35.438 -0.045 1 96.31 88 GLU A O 1
ATOM 687 N N . ILE A 1 89 ? -7.309 33.625 -0.666 1 96.62 89 ILE A N 1
ATOM 688 C CA . ILE A 1 89 ? -6.27 33.875 0.33 1 96.62 89 ILE A CA 1
ATOM 689 C C . ILE A 1 89 ? -5.434 35.094 -0.07 1 96.62 89 ILE A C 1
ATOM 691 O O . ILE A 1 89 ? -5.074 35.906 0.778 1 96.62 89 ILE A O 1
ATOM 695 N N . ASP A 1 90 ? -5.137 35.156 -1.384 1 96.38 90 ASP A N 1
ATOM 696 C CA . ASP A 1 90 ? -4.383 36.281 -1.919 1 96.38 90 ASP A CA 1
ATOM 697 C C . ASP A 1 90 ? -5.062 37.594 -1.578 1 96.38 90 ASP A C 1
ATOM 699 O O . ASP A 1 90 ? -4.391 38.594 -1.314 1 96.38 90 ASP A O 1
ATOM 703 N N . GLY A 1 91 ? -6.32 37.594 -1.579 1 94.94 91 GLY A N 1
ATOM 704 C CA . GLY A 1 91 ? -7.094 38.812 -1.284 1 94.94 91 GLY A CA 1
ATOM 705 C C . GLY A 1 91 ? -6.965 39.25 0.159 1 94.94 91 GLY A C 1
ATOM 706 O O . GLY A 1 91 ? -7.223 40.406 0.477 1 94.94 91 GLY A O 1
ATOM 707 N N . LEU A 1 92 ? -6.543 38.375 1.039 1 94.38 92 LEU A N 1
ATOM 708 C CA . LEU A 1 92 ? -6.422 38.688 2.459 1 94.38 92 LEU A CA 1
ATOM 709 C C . LEU A 1 92 ? -5.043 39.25 2.775 1 94.38 92 LEU A C 1
ATOM 711 O O . LEU A 1 92 ? -4.809 39.75 3.877 1 94.38 92 LEU A O 1
ATOM 715 N N . ILE A 1 93 ? -4.121 39.188 1.845 1 96.31 93 ILE A N 1
ATOM 716 C CA . ILE A 1 93 ? -2.73 39.562 2.076 1 96.31 93 ILE A CA 1
ATOM 717 C C . ILE A 1 93 ? -2.51 41.031 1.678 1 96.31 93 ILE A C 1
ATOM 719 O O . ILE A 1 93 ? -2.934 41.438 0.601 1 96.31 93 ILE A O 1
ATOM 723 N N . PRO A 1 94 ? -1.869 41.719 2.562 1 94.5 94 PRO A N 1
ATOM 724 C CA . PRO A 1 94 ? -1.609 43.125 2.207 1 94.5 94 PRO A CA 1
ATOM 725 C C . PRO A 1 94 ? -0.667 43.281 1.014 1 94.5 94 PRO A C 1
ATOM 727 O O . PRO A 1 94 ? 0.233 42.438 0.833 1 94.5 94 PRO A O 1
ATOM 730 N N . ARG A 1 95 ? -0.873 44.312 0.252 1 93.81 95 ARG A N 1
ATOM 731 C CA . ARG A 1 95 ? -0.004 44.625 -0.872 1 93.81 95 ARG A CA 1
ATOM 732 C C . ARG A 1 95 ? 0.726 45.969 -0.624 1 93.81 95 ARG A C 1
ATOM 734 O O . ARG A 1 95 ? 0.256 47.031 -1.033 1 93.81 95 ARG A O 1
ATOM 741 N N . VAL A 1 96 ? 1.833 45.781 -0.012 1 94.25 96 VAL A N 1
ATOM 742 C CA . VAL A 1 96 ? 2.602 46.969 0.319 1 94.25 96 VAL A CA 1
ATOM 743 C C . VAL A 1 96 ? 4.074 46.75 -0.011 1 94.25 96 VAL A C 1
ATOM 745 O O . VAL A 1 96 ? 4.574 45.625 0.076 1 94.25 96 VAL A O 1
ATOM 748 N N . SER A 1 97 ? 4.66 47.688 -0.493 1 88.88 97 SER A N 1
ATOM 749 C CA . SER A 1 97 ? 6.098 47.688 -0.737 1 88.88 97 SER A CA 1
ATOM 750 C C . SER A 1 97 ? 6.828 48.656 0.172 1 88.88 97 SER A C 1
ATOM 752 O O . SER A 1 97 ? 6.223 49.625 0.679 1 88.88 97 SER A O 1
ATOM 754 N N . ILE A 1 98 ? 8.117 48.281 0.375 1 91.38 98 ILE A N 1
ATOM 755 C CA . ILE A 1 98 ? 8.859 49.156 1.276 1 91.38 98 ILE A CA 1
ATOM 756 C C . ILE A 1 98 ? 10.242 49.438 0.685 1 91.38 98 ILE A C 1
ATOM 758 O O . ILE A 1 98 ? 10.844 48.594 0.051 1 91.38 98 ILE A O 1
ATOM 762 N N . ASP A 1 99 ? 10.641 50.688 0.843 1 91.25 99 ASP A N 1
ATOM 763 C CA . ASP A 1 99 ? 11.969 51.062 0.374 1 91.25 99 ASP A CA 1
ATOM 764 C C . ASP A 1 99 ? 12.875 51.438 1.546 1 91.25 99 ASP A C 1
ATOM 766 O O . ASP A 1 99 ? 14.102 51.5 1.387 1 91.25 99 ASP A O 1
ATOM 770 N N . ASP A 1 100 ? 12.289 51.625 2.641 1 93.56 100 ASP A N 1
ATOM 771 C CA . ASP A 1 100 ? 13.023 51.969 3.857 1 93.56 100 ASP A CA 1
ATOM 772 C C . ASP A 1 100 ? 12.445 51.219 5.066 1 93.56 100 ASP A C 1
ATOM 774 O O . ASP A 1 100 ? 11.242 51.312 5.332 1 93.56 100 ASP A O 1
ATOM 778 N N . ILE A 1 101 ? 13.289 50.625 5.852 1 92.94 101 ILE A N 1
ATOM 779 C CA . ILE A 1 101 ? 12.891 49.812 6.996 1 92.94 101 ILE A CA 1
ATOM 780 C C . ILE A 1 101 ? 12.156 50.688 8.016 1 92.94 101 ILE A C 1
ATOM 782 O O . ILE A 1 101 ? 11.312 50.188 8.766 1 92.94 101 ILE A O 1
ATOM 786 N N . LYS A 1 102 ? 12.406 51.906 8.008 1 94.12 102 LYS A N 1
ATOM 787 C CA . LYS A 1 102 ? 11.82 52.812 8.992 1 94.12 102 LYS A CA 1
ATOM 788 C C . LYS A 1 102 ? 10.312 52.938 8.805 1 94.12 102 LYS A C 1
ATOM 790 O O . LYS A 1 102 ? 9.602 53.375 9.719 1 94.12 102 LYS A O 1
ATOM 795 N N . LYS A 1 103 ? 9.898 52.562 7.688 1 94.12 103 LYS A N 1
ATOM 796 C CA . LYS A 1 103 ? 8.477 52.688 7.375 1 94.12 103 LYS A CA 1
ATOM 797 C C . LYS A 1 103 ? 7.711 51.438 7.805 1 94.12 103 LYS A C 1
ATOM 799 O O . LYS A 1 103 ? 6.48 51.438 7.77 1 94.12 103 LYS A O 1
ATOM 804 N N . ALA A 1 104 ? 8.391 50.438 8.242 1 96.75 104 ALA A N 1
ATOM 805 C CA . ALA A 1 104 ? 7.75 49.219 8.672 1 96.75 104 ALA A CA 1
ATOM 806 C C . ALA A 1 104 ? 7.223 49.344 10.102 1 96.75 104 ALA A C 1
ATOM 808 O O . ALA A 1 104 ? 7.676 50.188 10.859 1 96.75 104 ALA A O 1
ATOM 809 N N . THR A 1 105 ? 6.266 48.531 10.391 1 96.56 105 THR A N 1
ATOM 810 C CA . THR A 1 105 ? 5.73 48.531 11.75 1 96.56 105 THR A CA 1
ATOM 811 C C . THR A 1 105 ? 6.816 48.156 12.758 1 96.56 105 THR A C 1
ATOM 813 O O . THR A 1 105 ? 7.562 47.188 12.562 1 96.56 105 THR A O 1
ATOM 816 N N . SER A 1 106 ? 6.93 48.906 13.797 1 94.88 106 SER A N 1
ATOM 817 C CA . SER A 1 106 ? 7.875 48.688 14.883 1 94.88 106 SER A CA 1
ATOM 818 C C . SER A 1 106 ? 7.164 48.188 16.141 1 94.88 106 SER A C 1
ATOM 820 O O . SER A 1 106 ? 6.223 48.844 16.625 1 94.88 106 SER A O 1
ATOM 822 N N . ALA A 1 107 ? 7.598 47.125 16.656 1 94.56 107 ALA A N 1
ATOM 823 C CA . ALA A 1 107 ? 7.031 46.625 17.906 1 94.56 107 ALA A CA 1
ATOM 824 C C . ALA A 1 107 ? 7.281 47.594 19.062 1 94.56 107 ALA A C 1
ATOM 826 O O . ALA A 1 107 ? 6.449 47.75 19.953 1 94.56 107 ALA A O 1
ATOM 827 N N . GLU A 1 108 ? 8.383 48.25 19.016 1 93 108 GLU A N 1
ATOM 828 C CA . GLU A 1 108 ? 8.789 49.156 20.078 1 93 108 GLU A CA 1
ATOM 829 C C . GLU A 1 108 ? 7.914 50.406 20.094 1 93 108 GLU A C 1
ATOM 831 O O . GLU A 1 108 ? 7.57 50.938 21.156 1 93 108 GLU A O 1
ATOM 836 N N . GLU A 1 109 ? 7.57 50.906 18.969 1 94.25 109 GLU A N 1
ATOM 837 C CA . GLU A 1 109 ? 6.836 52.156 18.859 1 94.25 109 GLU A CA 1
ATOM 838 C C . GLU A 1 109 ? 5.328 51.938 18.953 1 94.25 109 GLU A C 1
ATOM 840 O O . GLU A 1 109 ? 4.559 52.875 19.172 1 94.25 109 GLU A O 1
ATOM 845 N N . THR A 1 110 ? 4.934 50.688 18.812 1 95.88 110 THR A N 1
ATOM 846 C CA . THR A 1 110 ? 3.518 50.344 18.812 1 95.88 110 THR A CA 1
ATOM 847 C C . THR A 1 110 ? 2.932 50.438 20.219 1 95.88 110 THR A C 1
ATOM 849 O O . THR A 1 110 ? 3.586 50.062 21.188 1 95.88 110 THR A O 1
ATOM 852 N N . ASN A 1 111 ? 1.703 50.906 20.266 1 94.44 111 ASN A N 1
ATOM 853 C CA . ASN A 1 111 ? 1.071 51.094 21.562 1 94.44 111 ASN A CA 1
ATOM 854 C C . ASN A 1 111 ? -0.078 50.125 21.797 1 94.44 111 ASN A C 1
ATOM 856 O O . ASN A 1 111 ? -0.809 49.781 20.859 1 94.44 111 ASN A O 1
ATOM 860 N N . LEU A 1 112 ? -0.206 49.719 23.031 1 96 112 LEU A N 1
ATOM 861 C CA . LEU A 1 112 ? -1.322 48.906 23.469 1 96 112 LEU A CA 1
ATOM 862 C C . LEU A 1 112 ? -2.207 49.656 24.453 1 96 112 LEU A C 1
ATOM 864 O O . LEU A 1 112 ? -1.702 50.375 25.328 1 96 112 LEU A O 1
ATOM 868 N N . THR A 1 113 ? -3.482 49.531 24.266 1 95.44 113 THR A N 1
ATOM 869 C CA . THR A 1 113 ? -4.43 50.156 25.188 1 95.44 113 THR A CA 1
ATOM 870 C C . THR A 1 113 ? -5.566 49.188 25.531 1 95.44 113 THR A C 1
ATOM 872 O O . THR A 1 113 ? -6.199 48.625 24.641 1 95.44 113 THR A O 1
ATOM 875 N N . VAL A 1 114 ? -5.848 49.094 26.812 1 96.06 114 VAL A N 1
ATOM 876 C CA . VAL A 1 114 ? -7.031 48.344 27.234 1 96.06 114 VAL A CA 1
ATOM 877 C C . VAL A 1 114 ? -8.281 49.188 27.016 1 96.06 114 VAL A C 1
ATOM 879 O O . VAL A 1 114 ? -8.414 50.25 27.609 1 96.06 114 VAL A O 1
ATOM 882 N N . VAL A 1 115 ? -9.164 48.719 26.219 1 96.31 115 VAL A N 1
ATOM 883 C CA . VAL A 1 115 ? -10.336 49.469 25.812 1 96.31 115 VAL A CA 1
ATOM 884 C C . VAL A 1 115 ? -11.391 49.438 26.906 1 96.31 115 VAL A C 1
ATOM 886 O O . VAL A 1 115 ? -12.148 50.406 27.094 1 96.31 115 VAL A O 1
ATOM 889 N N . ASN A 1 116 ? -11.547 48.375 27.625 1 96 116 ASN A N 1
ATOM 890 C CA . ASN A 1 116 ? -12.555 48.219 28.672 1 96 116 ASN A CA 1
ATOM 891 C C . ASN A 1 116 ? -11.922 47.906 30.031 1 96 116 ASN A C 1
ATOM 893 O O . ASN A 1 116 ? -12.242 46.875 30.656 1 96 116 ASN A O 1
ATOM 897 N N . PRO A 1 117 ? -11.164 48.844 30.469 1 94.69 117 PRO A N 1
ATOM 898 C CA . PRO A 1 117 ? -10.477 48.625 31.734 1 94.69 117 PRO A CA 1
ATOM 899 C C . PRO A 1 117 ? -11.445 48.469 32.906 1 94.69 117 PRO A C 1
ATOM 901 O O . PRO A 1 117 ? -12.461 49.188 32.969 1 94.69 117 PRO A O 1
ATOM 904 N N . LYS A 1 118 ? -11.109 47.562 33.75 1 93.44 118 LYS A N 1
ATOM 905 C CA . LYS A 1 118 ? -11.82 47.344 35 1 93.44 118 LYS A CA 1
ATOM 906 C C . LYS A 1 118 ? -10.852 47.188 36.156 1 93.44 118 LYS A C 1
ATOM 908 O O . LYS A 1 118 ? -9.703 46.781 35.969 1 93.44 118 LYS A O 1
ATOM 913 N N . ASP A 1 119 ? -11.336 47.562 37.312 1 88.56 119 ASP A N 1
ATOM 914 C CA . ASP A 1 119 ? -10.516 47.312 38.5 1 88.56 119 ASP A CA 1
ATOM 915 C C . ASP A 1 119 ? -10.391 45.812 38.781 1 88.56 119 ASP A C 1
ATOM 917 O O . ASP A 1 119 ? -9.32 45.344 39.125 1 88.56 119 ASP A O 1
ATOM 921 N N . ASN A 1 120 ? -11.523 45.188 38.688 1 89.94 120 ASN A N 1
ATOM 922 C CA . ASN A 1 120 ? -11.562 43.75 38.844 1 89.94 120 ASN A CA 1
ATOM 923 C C . ASN A 1 120 ? -12.445 43.094 37.781 1 89.94 120 ASN A C 1
ATOM 925 O O . ASN A 1 120 ? -13.617 43.438 37.625 1 89.94 120 ASN A O 1
ATOM 929 N N . TYR A 1 121 ? -11.75 42.219 37.094 1 96.75 121 TYR A N 1
ATOM 930 C CA . TYR A 1 121 ? -12.516 41.438 36.125 1 96.75 121 TYR A CA 1
ATOM 931 C C . TYR A 1 121 ? -13.078 40.188 36.781 1 96.75 121 TYR A C 1
ATOM 933 O O . TYR A 1 121 ? -12.641 39.781 37.844 1 96.75 121 TYR A O 1
ATOM 941 N N . CYS A 1 122 ? -14.062 39.656 36.125 1 96.88 122 CYS A N 1
ATOM 942 C CA . CYS A 1 122 ? -14.617 38.406 36.531 1 96.88 122 CYS A CA 1
ATOM 943 C C . CYS A 1 122 ? -14.367 37.312 35.5 1 96.88 122 CYS A C 1
ATOM 945 O O . CYS A 1 122 ? -14.219 37.594 34.312 1 96.88 122 CYS A O 1
ATOM 947 N N . VAL A 1 123 ? -14.312 36.125 35.969 1 96.19 123 VAL A N 1
ATOM 948 C CA . VAL A 1 123 ? -14.203 35 35.062 1 96.19 123 VAL A CA 1
ATOM 949 C C . VAL A 1 123 ? -15.312 35.062 34.031 1 96.19 123 VAL A C 1
ATOM 951 O O . VAL A 1 123 ? -16.484 35.281 34.375 1 96.19 123 VAL A O 1
ATOM 954 N N . GLY A 1 124 ? -14.93 34.938 32.781 1 94.88 124 GLY A N 1
ATOM 955 C CA . GLY A 1 124 ? -15.906 35 31.688 1 94.88 124 GLY A CA 1
ATOM 956 C C . GLY A 1 124 ? -15.938 36.344 31 1 94.88 124 GLY A C 1
ATOM 957 O O . GLY A 1 124 ? -16.469 36.469 29.891 1 94.88 124 GLY A O 1
ATOM 958 N N . ASP A 1 125 ? -15.398 37.281 31.609 1 96.5 125 ASP A N 1
ATOM 959 C CA . ASP A 1 125 ? -15.391 38.625 31.031 1 96.5 125 ASP A CA 1
ATOM 960 C C . ASP A 1 125 ? -14.508 38.656 29.781 1 96.5 125 ASP A C 1
ATOM 962 O O . ASP A 1 125 ? -13.641 37.812 29.594 1 96.5 125 ASP A O 1
ATOM 966 N N . LEU A 1 126 ? -14.805 39.688 29.016 1 97.06 126 LEU A N 1
ATOM 967 C CA . LEU A 1 126 ? -13.953 40 27.875 1 97.06 126 LEU A CA 1
ATOM 968 C C . LEU A 1 126 ? -12.914 41.031 28.234 1 97.06 126 LEU A C 1
ATOM 970 O O . LEU A 1 126 ? -13.203 41.969 28.969 1 97.06 126 LEU A O 1
ATOM 974 N N . LEU A 1 127 ? -11.766 40.781 27.859 1 97.88 127 LEU A N 1
ATOM 975 C CA . LEU A 1 127 ? -10.688 41.781 27.906 1 97.88 127 LEU A CA 1
ATOM 976 C C . LEU A 1 127 ? -10.32 42.25 26.5 1 97.88 127 LEU A C 1
ATOM 978 O O . LEU A 1 127 ? -9.852 41.438 25.688 1 97.88 127 LEU A O 1
ATOM 982 N N . LEU A 1 128 ? -10.555 43.5 26.234 1 98.19 128 LEU A N 1
ATOM 983 C CA . LEU A 1 128 ? -10.328 44.062 24.906 1 98.19 128 LEU A CA 1
ATOM 984 C C . LEU A 1 128 ? -9.078 44.906 24.891 1 98.19 128 LEU A C 1
ATOM 986 O O . LEU A 1 128 ? -8.945 45.844 25.703 1 98.19 128 LEU A O 1
ATOM 990 N N . VAL A 1 129 ? -8.18 44.625 24.031 1 97.38 129 VAL A N 1
ATOM 991 C CA . VAL A 1 129 ? -6.938 45.375 23.906 1 97.38 129 VAL A CA 1
ATOM 992 C C . VAL A 1 129 ? -6.828 45.969 22.484 1 97.38 129 VAL A C 1
ATOM 994 O O . VAL A 1 129 ? -6.895 45.219 21.5 1 97.38 129 VAL A O 1
ATOM 997 N N . ARG A 1 130 ? -6.66 47.188 22.375 1 97.38 130 ARG A N 1
ATOM 998 C CA . ARG A 1 130 ? -6.426 47.844 21.094 1 97.38 130 ARG A CA 1
ATOM 999 C C . ARG A 1 130 ? -4.934 47.969 20.812 1 97.38 130 ARG A C 1
ATOM 1001 O O . ARG A 1 130 ? -4.148 48.312 21.688 1 97.38 130 ARG A O 1
ATOM 1008 N N . VAL A 1 131 ? -4.535 47.625 19.656 1 97.38 131 VAL A N 1
ATOM 1009 C CA . VAL A 1 131 ? -3.162 47.781 19.172 1 97.38 131 VAL A CA 1
ATOM 1010 C C . VAL A 1 131 ? -3.096 48.938 18.156 1 97.38 131 VAL A C 1
ATOM 1012 O O . VAL A 1 131 ? -3.732 48.844 17.094 1 97.38 131 VAL A O 1
ATOM 1015 N N . ASP A 1 132 ? -2.396 49.969 18.484 1 97.06 132 ASP A N 1
ATOM 1016 C CA . ASP A 1 132 ? -2.096 51.031 17.531 1 97.06 132 ASP A CA 1
ATOM 1017 C C . ASP A 1 132 ? -0.677 50.906 16.984 1 97.06 132 ASP A C 1
ATOM 1019 O O . ASP A 1 132 ? 0.293 51.219 17.672 1 97.06 132 ASP A O 1
ATOM 1023 N N . ALA A 1 133 ? -0.624 50.5 15.758 1 97.44 133 ALA A N 1
ATOM 1024 C CA . ALA A 1 133 ? 0.677 50.219 15.156 1 97.44 133 ALA A CA 1
ATOM 1025 C C . ALA A 1 133 ? 1.375 51.5 14.734 1 97.44 133 ALA A C 1
ATOM 1027 O O . ALA A 1 133 ? 0.734 52.406 14.219 1 97.44 133 ALA A O 1
ATOM 1028 N N . TYR A 1 134 ? 2.6 51.594 14.977 1 96.81 134 TYR A N 1
ATOM 1029 C CA . TYR A 1 134 ? 3.473 52.688 14.57 1 96.81 134 TYR A CA 1
ATOM 1030 C C . TYR A 1 134 ? 4.707 52.156 13.852 1 96.81 134 TYR A C 1
ATOM 1032 O O . TYR A 1 134 ? 5.129 51.031 14.078 1 96.81 134 TYR A O 1
ATOM 1040 N N . ASP A 1 135 ? 5.234 52.969 13.023 1 96.38 135 ASP A N 1
ATOM 1041 C CA . ASP A 1 135 ? 6.445 52.562 12.32 1 96.38 135 ASP A CA 1
ATOM 1042 C C . ASP A 1 135 ? 7.699 52.969 13.094 1 96.38 135 ASP A C 1
ATOM 1044 O O . ASP A 1 135 ? 7.605 53.469 14.211 1 96.38 135 ASP A O 1
ATOM 1048 N N . TYR A 1 136 ? 8.875 52.688 12.586 1 94.75 136 TYR A N 1
ATOM 1049 C CA . TYR A 1 136 ? 10.141 52.938 13.273 1 94.75 136 TYR A CA 1
ATOM 1050 C C . TYR A 1 136 ? 10.414 54.438 13.422 1 94.75 136 TYR A C 1
ATOM 1052 O O . TYR A 1 136 ? 11.219 54.844 14.258 1 94.75 136 TYR A O 1
ATOM 1060 N N . SER A 1 137 ? 9.734 55.219 12.664 1 94.75 137 SER A N 1
ATOM 1061 C CA . SER A 1 137 ? 9.914 56.688 12.75 1 94.75 137 SER A CA 1
ATOM 1062 C C . SER A 1 137 ? 8.984 57.281 13.789 1 94.75 137 SER A C 1
ATOM 1064 O O . SER A 1 137 ? 9.078 58.5 14.086 1 94.75 137 SER A O 1
ATOM 1066 N N . GLY A 1 138 ? 8.062 56.469 14.195 1 94.5 138 GLY A N 1
ATOM 1067 C CA . GLY A 1 138 ? 7.109 56.969 15.18 1 94.5 138 GLY A CA 1
ATOM 1068 C C . GLY A 1 138 ? 5.82 57.469 14.57 1 94.5 138 GLY A C 1
ATOM 1069 O O . GLY A 1 138 ? 5.004 58.094 15.25 1 94.5 138 GLY A O 1
ATOM 1070 N N . ALA A 1 139 ? 5.66 57.25 13.359 1 96.5 139 ALA A N 1
ATOM 1071 C CA . ALA A 1 139 ? 4.43 57.625 12.68 1 96.5 139 ALA A CA 1
ATOM 1072 C C . ALA A 1 139 ? 3.391 56.531 12.75 1 96.5 139 ALA A C 1
ATOM 1074 O O . ALA A 1 139 ? 3.729 55.344 12.656 1 96.5 139 ALA A O 1
ATOM 1075 N N . PRO A 1 140 ? 2.197 56.938 12.875 1 97 140 PRO A N 1
ATOM 1076 C CA . PRO A 1 140 ? 1.157 55.906 12.883 1 97 140 PRO A CA 1
ATOM 1077 C C . PRO A 1 140 ? 1.004 55.188 11.531 1 97 140 PRO A C 1
ATOM 1079 O O . PRO A 1 140 ? 1.076 55.844 10.484 1 97 140 PRO A O 1
ATOM 1082 N N . LYS A 1 141 ? 0.851 53.875 11.625 1 97.06 141 LYS A N 1
ATOM 1083 C CA . LYS A 1 141 ? 0.592 53.125 10.406 1 97.06 141 LYS A CA 1
ATOM 1084 C C . LYS A 1 141 ? -0.786 53.438 9.836 1 97.06 141 LYS A C 1
ATOM 1086 O O . LYS A 1 141 ? -1.725 53.719 10.586 1 97.06 141 LYS A O 1
ATOM 1091 N N . THR A 1 142 ? -0.947 53.344 8.508 1 95.62 142 THR A N 1
ATOM 1092 C CA . THR A 1 142 ? -2.205 53.719 7.867 1 95.62 142 THR A CA 1
ATOM 1093 C C . THR A 1 142 ? -2.838 52.5 7.184 1 95.62 142 THR A C 1
ATOM 1095 O O . THR A 1 142 ? -3.893 52.625 6.559 1 95.62 142 THR A O 1
ATOM 1098 N N . TYR A 1 143 ? -2.297 51.438 7.211 1 95.69 143 TYR A N 1
ATOM 1099 C CA . TYR A 1 143 ? -2.832 50.188 6.664 1 95.69 143 TYR A CA 1
ATOM 1100 C C . TYR A 1 143 ? -2.539 49.031 7.59 1 95.69 143 TYR A C 1
ATOM 1102 O O . TYR A 1 143 ? -1.68 49.125 8.469 1 95.69 143 TYR A O 1
ATOM 1110 N N . GLY A 1 144 ? -3.287 47.969 7.453 1 96.62 144 GLY A N 1
ATOM 1111 C CA . GLY A 1 144 ? -3.137 46.75 8.273 1 96.62 144 GLY A CA 1
ATOM 1112 C C . GLY A 1 144 ? -2.248 45.719 7.641 1 96.62 144 GLY A C 1
ATOM 1113 O O . GLY A 1 144 ? -1.416 46.031 6.785 1 96.62 144 GLY A O 1
ATOM 1114 N N . GLY A 1 145 ? -2.375 44.5 8.18 1 96.94 145 GLY A N 1
ATOM 1115 C CA . GLY A 1 145 ? -1.685 43.375 7.562 1 96.94 145 GLY A CA 1
ATOM 1116 C C . GLY A 1 145 ? -0.543 42.844 8.406 1 96.94 145 GLY A C 1
ATOM 1117 O O . GLY A 1 145 ? 0.139 41.906 8.016 1 96.94 145 GLY A O 1
ATOM 1118 N N . ASP A 1 146 ? -0.312 43.469 9.555 1 97.44 146 ASP A N 1
ATOM 1119 C CA . ASP A 1 146 ? 0.698 42.906 10.445 1 97.44 146 ASP A CA 1
ATOM 1120 C C . ASP A 1 146 ? 0.294 41.531 10.922 1 97.44 146 ASP A C 1
ATOM 1122 O O . ASP A 1 146 ? -0.884 41.25 11.18 1 97.44 146 ASP A O 1
ATOM 1126 N N . TYR A 1 147 ? 1.23 40.656 10.977 1 96.81 147 TYR A N 1
ATOM 1127 C CA . TYR A 1 147 ? 0.984 39.344 11.562 1 96.81 147 TYR A CA 1
ATOM 1128 C C . TYR A 1 147 ? 1.3 39.344 13.055 1 96.81 147 TYR A C 1
ATOM 1130 O O . TYR A 1 147 ? 2.469 39.344 13.445 1 96.81 147 TYR A O 1
ATOM 1138 N N . LEU A 1 148 ? 0.264 39.312 13.805 1 96.69 148 LEU A N 1
ATOM 1139 C CA . LEU A 1 148 ? 0.366 39.375 15.258 1 96.69 148 LEU A CA 1
ATOM 1140 C C . LEU A 1 148 ? -0.057 38.062 15.906 1 96.69 148 LEU A C 1
ATOM 1142 O O . LEU A 1 148 ? -0.864 37.312 15.344 1 96.69 148 LEU A O 1
ATOM 1146 N N . ARG A 1 149 ? 0.542 37.781 17.016 1 95.69 149 ARG A N 1
ATOM 1147 C CA . ARG A 1 149 ? 0.083 36.719 17.922 1 95.69 149 ARG A CA 1
ATOM 1148 C C . ARG A 1 149 ? -0.292 37.312 19.281 1 95.69 149 ARG A C 1
ATOM 1150 O O . ARG A 1 149 ? 0.363 38.25 19.766 1 95.69 149 ARG A O 1
ATOM 1157 N N . ALA A 1 150 ? -1.337 36.844 19.781 1 96.81 150 ALA A N 1
ATOM 1158 C CA . ALA A 1 150 ? -1.796 37.344 21.062 1 96.81 150 ALA A CA 1
ATOM 1159 C C . ALA A 1 150 ? -2.168 36.219 22 1 96.81 150 ALA A C 1
ATOM 1161 O O . ALA A 1 150 ? -2.771 35.219 21.594 1 96.81 150 ALA A O 1
ATOM 1162 N N . ARG A 1 151 ? -1.815 36.344 23.25 1 97.31 151 ARG A N 1
ATOM 1163 C CA . ARG A 1 151 ? -2.215 35.375 24.25 1 97.31 151 ARG A CA 1
ATOM 1164 C C . ARG A 1 151 ? -2.283 36 25.641 1 97.31 151 ARG A C 1
ATOM 1166 O O . ARG A 1 151 ? -1.7 37.062 25.875 1 97.31 151 ARG A O 1
ATOM 1173 N N . ILE A 1 152 ? -2.986 35.406 26.484 1 98.06 152 ILE A N 1
ATOM 1174 C CA . ILE A 1 152 ? -2.965 35.688 27.922 1 98.06 152 ILE A CA 1
ATOM 1175 C C . ILE A 1 152 ? -2.479 34.438 28.672 1 98.06 152 ILE A C 1
ATOM 1177 O O . ILE A 1 152 ? -2.613 33.312 28.188 1 98.06 152 ILE A O 1
ATOM 1181 N N . PHE A 1 153 ? -1.894 34.688 29.781 1 98.06 153 PHE A N 1
ATOM 1182 C CA . PHE A 1 153 ? -1.351 33.531 30.484 1 98.06 153 PHE A CA 1
ATOM 1183 C C . PHE A 1 153 ? -1.145 33.844 31.969 1 98.06 153 PHE A C 1
ATOM 1185 O O . PHE A 1 153 ? -1.11 35 32.344 1 98.06 153 PHE A O 1
ATOM 1192 N N . SER A 1 154 ? -1.105 32.875 32.781 1 98.19 154 SER A N 1
ATOM 1193 C CA . SER A 1 154 ? -0.773 32.906 34.188 1 98.19 154 SER A CA 1
ATOM 1194 C C . SER A 1 154 ? 0.245 31.844 34.562 1 98.19 154 SER A C 1
ATOM 1196 O O . SER A 1 154 ? -0.106 30.672 34.688 1 98.19 154 SER A O 1
ATOM 1198 N N . PRO A 1 155 ? 1.464 32.188 34.844 1 96.5 155 PRO A N 1
ATOM 1199 C CA . PRO A 1 155 ? 2.508 31.219 35.156 1 96.5 155 PRO A CA 1
ATOM 1200 C C . PRO A 1 155 ? 2.189 30.359 36.375 1 96.5 155 PRO A C 1
ATOM 1202 O O . PRO A 1 155 ? 2.541 29.188 36.438 1 96.5 155 PRO A O 1
ATOM 1205 N N . ALA A 1 156 ? 1.528 30.922 37.344 1 95.81 156 ALA A N 1
ATOM 1206 C CA . ALA A 1 156 ? 1.247 30.234 38.594 1 95.81 156 ALA A CA 1
ATOM 1207 C C . ALA A 1 156 ? 0.444 28.953 38.344 1 95.81 156 ALA A C 1
ATOM 1209 O O . ALA A 1 156 ? 0.606 27.969 39.094 1 95.81 156 ALA A O 1
ATOM 1210 N N . THR A 1 157 ? -0.4 29 37.375 1 96.62 157 THR A N 1
ATOM 1211 C CA . THR A 1 157 ? -1.275 27.859 37.125 1 96.62 157 THR A CA 1
ATOM 1212 C C . THR A 1 157 ? -1.007 27.266 35.719 1 96.62 157 THR A C 1
ATOM 1214 O O . THR A 1 157 ? -1.723 26.375 35.281 1 96.62 157 THR A O 1
ATOM 1217 N N . ASN A 1 158 ? -0.033 27.812 35.062 1 96.69 158 ASN A N 1
ATOM 1218 C CA . ASN A 1 158 ? 0.249 27.438 33.688 1 96.69 158 ASN A CA 1
ATOM 1219 C C . ASN A 1 158 ? -1.012 27.469 32.812 1 96.69 158 ASN A C 1
ATOM 1221 O O . ASN A 1 158 ? -1.291 26.531 32.062 1 96.69 158 ASN A O 1
ATOM 1225 N N . SER A 1 159 ? -1.808 28.438 33.062 1 97.88 159 SER A N 1
ATOM 1226 C CA . SER A 1 159 ? -3.006 28.703 32.281 1 97.88 159 SER A CA 1
ATOM 1227 C C . SER A 1 159 ? -2.723 29.703 31.156 1 97.88 159 SER A C 1
ATOM 1229 O O . SER A 1 159 ? -1.915 30.609 31.312 1 97.88 159 SER A O 1
ATOM 1231 N N . SER A 1 160 ? -3.307 29.453 30.062 1 98.5 160 SER A N 1
ATOM 1232 C CA . SER A 1 160 ? -3.066 30.328 28.938 1 98.5 160 SER A CA 1
ATOM 1233 C C . SER A 1 160 ? -4.137 30.156 27.859 1 98.5 160 SER A C 1
ATOM 1235 O O . SER A 1 160 ? -4.805 29.125 27.812 1 98.5 160 SER A O 1
ATOM 1237 N N . ALA A 1 161 ? -4.297 31.109 27.047 1 98.44 161 ALA A N 1
ATOM 1238 C CA . ALA A 1 161 ? -5.246 31.109 25.938 1 98.44 161 ALA A CA 1
ATOM 1239 C C . ALA A 1 161 ? -4.836 32.125 24.875 1 98.44 161 ALA A C 1
ATOM 1241 O O . ALA A 1 161 ? -4.223 33.156 25.188 1 98.44 161 ALA A O 1
ATOM 1242 N N . SER A 1 162 ? -5.172 31.766 23.703 1 97.62 162 SER A N 1
ATOM 1243 C CA . SER A 1 162 ? -4.941 32.719 22.625 1 97.62 162 SER A CA 1
ATOM 1244 C C . SER A 1 162 ? -6.07 33.75 22.547 1 97.62 162 SER A C 1
ATOM 1246 O O . SER A 1 162 ? -7.125 33.562 23.156 1 97.62 162 SER A O 1
ATOM 1248 N N . GLY A 1 163 ? -5.789 34.812 21.844 1 97.38 163 GLY A N 1
ATOM 1249 C CA . GLY A 1 163 ? -6.793 35.844 21.578 1 97.38 163 GLY A CA 1
ATOM 1250 C C . GLY A 1 163 ? -7.148 35.938 20.109 1 97.38 163 GLY A C 1
ATOM 1251 O O . GLY A 1 163 ? -6.352 35.594 19.234 1 97.38 163 GLY A O 1
ATOM 1252 N N . SER A 1 164 ? -8.328 36.438 19.891 1 96.94 164 SER A N 1
ATOM 1253 C CA . SER A 1 164 ? -8.742 36.719 18.516 1 96.94 164 SER A CA 1
ATOM 1254 C C . SER A 1 164 ? -8.344 38.125 18.094 1 96.94 164 SER A C 1
ATOM 1256 O O . SER A 1 164 ? -8.477 39.062 18.875 1 96.94 164 SER A O 1
ATOM 1258 N N . ILE A 1 165 ? -7.855 38.281 16.938 1 97.44 165 ILE A N 1
ATOM 1259 C CA . ILE A 1 165 ? -7.352 39.562 16.469 1 97.44 165 ILE A CA 1
ATOM 1260 C C . ILE A 1 165 ? -8.18 40.031 15.273 1 97.44 165 ILE A C 1
ATOM 1262 O O . ILE A 1 165 ? -8.305 39.344 14.273 1 97.44 165 ILE A O 1
ATOM 1266 N N . GLN A 1 166 ? -8.703 41.188 15.391 1 97.62 166 GLN A N 1
ATOM 1267 C CA . GLN A 1 166 ? -9.406 41.844 14.289 1 97.62 166 GLN A CA 1
ATOM 1268 C C . GLN A 1 166 ? -8.57 42.969 13.703 1 97.62 166 GLN A C 1
ATOM 1270 O O . GLN A 1 166 ? -8.18 43.906 14.414 1 97.62 166 GLN A O 1
ATOM 1275 N N . ASP A 1 167 ? -8.234 42.875 12.508 1 97.5 167 ASP A N 1
ATOM 1276 C CA . ASP A 1 167 ? -7.516 43.906 11.773 1 97.5 167 ASP A CA 1
ATOM 1277 C C . ASP A 1 167 ? -8.484 44.906 11.133 1 97.5 167 ASP A C 1
ATOM 1279 O O . ASP A 1 167 ? -9.32 44.531 10.312 1 97.5 167 ASP A O 1
ATOM 1283 N N . TYR A 1 168 ? -8.352 46.156 11.383 1 97.19 168 TYR A N 1
ATOM 1284 C CA . TYR A 1 168 ? -9.25 47.156 10.828 1 97.19 168 TYR A CA 1
ATOM 1285 C C . TYR A 1 168 ? -8.68 47.719 9.531 1 97.19 168 TYR A C 1
ATOM 1287 O O . TYR A 1 168 ? -9.273 48.625 8.945 1 97.19 168 TYR A O 1
ATOM 1295 N N . ASN A 1 169 ? -7.52 47.344 9.164 1 95.81 169 ASN A N 1
ATOM 1296 C CA . ASN A 1 169 ? -6.863 47.656 7.902 1 95.81 169 ASN A CA 1
ATOM 1297 C C . ASN A 1 169 ? -6.484 49.156 7.84 1 95.81 169 ASN A C 1
ATOM 1299 O O . ASN A 1 169 ? -6.574 49.781 6.781 1 95.81 169 ASN A O 1
ATOM 1303 N N . ASN A 1 170 ? -6.242 49.688 8.984 1 96.88 170 ASN A N 1
ATOM 1304 C CA . ASN A 1 170 ? -5.844 51.094 9.062 1 96.88 170 ASN A CA 1
ATOM 1305 C C . ASN A 1 170 ? -4.711 51.281 10.062 1 96.88 170 ASN A C 1
ATOM 1307 O O . ASN A 1 170 ? -4.535 52.406 10.586 1 96.88 170 ASN A O 1
ATOM 1311 N N . GLY A 1 171 ? -4.129 50.188 10.414 1 97 171 GLY A N 1
ATOM 1312 C CA . GLY A 1 171 ? -3.029 50.25 11.359 1 97 171 GLY A CA 1
ATOM 1313 C C . GLY A 1 171 ? -3.453 50 12.789 1 97 171 GLY A C 1
ATOM 1314 O O . GLY A 1 171 ? -2.613 49.906 13.688 1 97 171 GLY A O 1
ATOM 1315 N N . THR A 1 172 ? -4.711 49.781 12.961 1 97.75 172 THR A N 1
ATOM 1316 C CA . THR A 1 172 ? -5.215 49.469 14.289 1 97.75 172 THR A CA 1
ATOM 1317 C C . THR A 1 172 ? -5.797 48.062 14.32 1 97.75 172 THR A C 1
ATOM 1319 O O . THR A 1 172 ? -6.344 47.594 13.32 1 97.75 172 THR A O 1
ATOM 1322 N N . TYR A 1 173 ? -5.625 47.406 15.438 1 98.19 173 TYR A N 1
ATOM 1323 C CA . TYR A 1 173 ? -6.129 46.062 15.672 1 98.19 173 TYR A CA 1
ATOM 1324 C C . TYR A 1 173 ? -6.867 46 17 1 98.19 173 TYR A C 1
ATOM 1326 O O . TYR A 1 173 ? -6.574 46.75 17.938 1 98.19 173 TYR A O 1
ATOM 1334 N N . LEU A 1 174 ? -7.812 45.156 17.047 1 98.5 174 LEU A N 1
ATOM 1335 C CA . LEU A 1 174 ? -8.477 44.844 18.297 1 98.5 174 LEU A CA 1
ATOM 1336 C C . LEU A 1 174 ? -8.258 43.375 18.672 1 98.5 174 LEU A C 1
ATOM 1338 O O . LEU A 1 174 ? -8.586 42.469 17.906 1 98.5 174 LEU A O 1
ATOM 1342 N N . VAL A 1 175 ? -7.695 43.156 19.781 1 98.06 175 VAL A N 1
ATOM 1343 C CA . VAL A 1 175 ? -7.492 41.812 20.312 1 98.06 175 VAL A CA 1
ATOM 1344 C C . VAL A 1 175 ? -8.539 41.531 21.391 1 98.06 175 VAL A C 1
ATOM 1346 O O . VAL A 1 175 ? -8.68 42.281 22.344 1 98.06 175 VAL A O 1
ATOM 1349 N N . LYS A 1 176 ? -9.188 40.469 21.234 1 98.31 176 LYS A N 1
ATOM 1350 C CA . LYS A 1 176 ? -10.227 40.062 22.188 1 98.31 176 LYS A CA 1
ATOM 1351 C C . LYS A 1 176 ? -9.797 38.812 22.953 1 98.31 176 LYS A C 1
ATOM 1353 O O . LYS A 1 176 ? -9.531 37.781 22.344 1 98.31 176 LYS A O 1
ATOM 1358 N N . PHE A 1 177 ? -9.773 38.938 24.219 1 98.19 177 PHE A N 1
ATOM 1359 C CA . PHE A 1 177 ? -9.5 37.812 25.094 1 98.19 177 PHE A CA 1
ATOM 1360 C C . PHE A 1 177 ? -10.719 37.469 25.938 1 98.19 177 PHE A C 1
ATOM 1362 O O . PHE A 1 177 ? -11.43 38.375 26.406 1 98.19 177 PHE A O 1
ATOM 1369 N N . THR A 1 178 ? -10.969 36.25 26.062 1 96.94 178 THR A N 1
ATOM 1370 C CA . THR A 1 178 ? -11.891 35.781 27.094 1 96.94 178 THR A CA 1
ATOM 1371 C C . THR A 1 178 ? -11.117 35.344 28.328 1 96.94 178 THR A C 1
ATOM 1373 O O . THR A 1 178 ? -10.156 34.562 28.234 1 96.94 178 THR A O 1
ATOM 1376 N N . LEU A 1 179 ? -11.539 35.812 29.469 1 97.44 179 LEU A N 1
ATOM 1377 C CA . LEU A 1 179 ? -10.867 35.469 30.703 1 97.44 179 LEU A CA 1
ATOM 1378 C C . LEU A 1 179 ? -11.445 34.188 31.297 1 97.44 179 LEU A C 1
ATOM 1380 O O . LEU A 1 179 ? -12.406 34.219 32.062 1 97.44 179 LEU A O 1
ATOM 1384 N N . PHE A 1 180 ? -10.773 33.094 31.141 1 96.44 180 PHE A N 1
ATOM 1385 C CA . PHE A 1 180 ? -11.336 31.781 31.406 1 96.44 180 PHE A CA 1
ATOM 1386 C C . PHE A 1 180 ? -11.008 31.328 32.844 1 96.44 180 PHE A C 1
ATOM 1388 O O . PHE A 1 180 ? -11.586 30.359 33.344 1 96.44 180 PHE A O 1
ATOM 1395 N N . TRP A 1 181 ? -10.102 32 33.5 1 95.75 181 TRP A N 1
ATOM 1396 C CA . TRP A 1 181 ? -9.656 31.531 34.812 1 95.75 181 TRP A CA 1
ATOM 1397 C C . TRP A 1 181 ? -9.406 32.719 35.75 1 95.75 181 TRP A C 1
ATOM 1399 O O . TRP A 1 181 ? -9.289 33.844 35.312 1 95.75 181 TRP A O 1
ATOM 1409 N N . GLU A 1 182 ? -9.352 32.438 37.031 1 95.44 182 GLU A N 1
ATOM 1410 C CA . GLU A 1 182 ? -9.109 33.469 38.031 1 95.44 182 GLU A CA 1
ATOM 1411 C C . GLU A 1 182 ? -7.617 33.656 38.281 1 95.44 182 GLU A C 1
ATOM 1413 O O . GLU A 1 182 ? -6.82 32.75 38 1 95.44 182 GLU A O 1
ATOM 1418 N N . GLY A 1 183 ? -7.359 34.875 38.844 1 95.69 183 GLY A N 1
ATOM 1419 C CA . GLY A 1 183 ? -5.984 35.188 39.219 1 95.69 183 GLY A CA 1
ATOM 1420 C C . GLY A 1 183 ? -5.398 36.344 38.438 1 95.69 183 GLY A C 1
ATOM 1421 O O . GLY A 1 183 ? -6.133 37.156 37.875 1 95.69 183 GLY A O 1
ATOM 1422 N N . THR A 1 184 ? -4.078 36.375 38.531 1 96.94 184 THR A N 1
ATOM 1423 C CA . THR A 1 184 ? -3.359 37.406 37.781 1 96.94 184 THR A CA 1
ATOM 1424 C C . THR A 1 184 ? -3.117 36.969 36.344 1 96.94 184 THR A C 1
ATOM 1426 O O . THR A 1 184 ? -2.498 35.938 36.125 1 96.94 184 THR A O 1
ATOM 1429 N N . VAL A 1 185 ? -3.611 37.688 35.469 1 97.31 185 VAL A N 1
ATOM 1430 C CA . VAL A 1 185 ? -3.533 37.344 34.062 1 97.31 185 VAL A CA 1
ATOM 1431 C C . VAL A 1 185 ? -2.625 38.312 33.312 1 97.31 185 VAL A C 1
ATOM 1433 O O . VAL A 1 185 ? -2.848 39.531 33.344 1 97.31 185 VAL A O 1
ATOM 1436 N N . HIS A 1 186 ? -1.628 37.75 32.719 1 96.94 186 HIS A N 1
ATOM 1437 C CA . HIS A 1 186 ? -0.695 38.531 31.906 1 96.94 186 HIS A CA 1
ATOM 1438 C C . HIS A 1 186 ? -1.115 38.562 30.438 1 96.94 186 HIS A C 1
ATOM 1440 O O . HIS A 1 186 ? -1.782 37.625 29.969 1 96.94 186 HIS A O 1
ATOM 1446 N N . ILE A 1 187 ? -0.772 39.656 29.766 1 96.62 187 ILE A N 1
ATOM 1447 C CA . ILE A 1 187 ? -1.104 39.844 28.359 1 96.62 187 ILE A CA 1
ATOM 1448 C C . ILE A 1 187 ? 0.178 39.906 27.531 1 96.62 187 ILE A C 1
ATOM 1450 O O . ILE A 1 187 ? 1.145 40.562 27.906 1 96.62 187 ILE A O 1
ATOM 1454 N N . SER A 1 188 ? 0.203 39.094 26.5 1 95.81 188 SER A N 1
ATOM 1455 C CA . SER A 1 188 ? 1.329 39.125 25.562 1 95.81 188 SER A CA 1
ATOM 1456 C C . SER A 1 188 ? 0.857 39.312 24.125 1 95.81 188 SER A C 1
ATOM 1458 O O . SER A 1 188 ? 0.011 38.562 23.641 1 95.81 188 SER A O 1
ATOM 1460 N N . ILE A 1 189 ? 1.287 40.344 23.484 1 96.19 189 ILE A N 1
ATOM 1461 C CA . ILE A 1 189 ? 1.061 40.594 22.062 1 96.19 189 ILE A CA 1
ATOM 1462 C C . ILE A 1 189 ? 2.4 40.688 21.328 1 96.19 189 ILE A C 1
ATOM 1464 O O . ILE A 1 189 ? 3.234 41.531 21.688 1 96.19 189 ILE A O 1
ATOM 1468 N N . VAL A 1 190 ? 2.586 39.844 20.359 1 94.62 190 VAL A N 1
ATOM 1469 C CA . VAL A 1 190 ? 3.863 39.719 19.672 1 94.62 190 VAL A CA 1
ATOM 1470 C C . VAL A 1 190 ? 3.689 40.094 18.203 1 94.62 190 VAL A C 1
ATOM 1472 O O . VAL A 1 190 ? 2.754 39.625 17.547 1 94.62 190 VAL A O 1
ATOM 1475 N N . LEU A 1 191 ? 4.547 41.031 17.766 1 95.81 191 LEU A N 1
ATOM 1476 C CA . LEU A 1 191 ? 4.641 41.281 16.328 1 95.81 191 LEU A CA 1
ATOM 1477 C C . LEU A 1 191 ? 5.539 40.25 15.648 1 95.81 191 LEU A C 1
ATOM 1479 O O . LEU A 1 191 ? 6.766 40.375 15.703 1 95.81 191 LEU A O 1
ATOM 1483 N N . MET A 1 192 ? 4.938 39.312 15.016 1 95 192 MET A N 1
ATOM 1484 C CA . MET A 1 192 ? 5.715 38.312 14.281 1 95 192 MET A CA 1
ATOM 1485 C C . MET A 1 192 ? 6.355 38.938 13.039 1 95 192 MET A C 1
ATOM 1487 O O . MET A 1 192 ? 7.562 38.781 12.828 1 95 192 MET A O 1
ATOM 1491 N N . HIS A 1 193 ? 5.508 39.562 12.234 1 95.88 193 HIS A N 1
ATOM 1492 C CA . HIS A 1 193 ? 5.973 40.25 11.031 1 95.88 193 HIS A CA 1
ATOM 1493 C C . HIS A 1 193 ? 5.176 41.531 10.781 1 95.88 193 HIS A C 1
ATOM 1495 O O . HIS A 1 193 ? 3.951 41.531 10.938 1 95.88 193 HIS A O 1
ATOM 1501 N N . PRO A 1 194 ? 5.906 42.656 10.422 1 96.88 194 PRO A N 1
ATOM 1502 C CA . PRO A 1 194 ? 5.156 43.812 9.938 1 96.88 194 PRO A CA 1
ATOM 1503 C C . PRO A 1 194 ? 4.465 43.531 8.594 1 96.88 194 PRO A C 1
ATOM 1505 O O . PRO A 1 194 ? 4.824 42.594 7.887 1 96.88 194 PRO A O 1
ATOM 1508 N N . SER A 1 195 ? 3.482 44.375 8.305 1 97.06 195 SER A N 1
ATOM 1509 C CA . SER A 1 195 ? 2.711 44.188 7.078 1 97.06 195 SER A CA 1
ATOM 1510 C C . SER A 1 195 ? 3.621 44.188 5.855 1 97.06 195 SER A C 1
ATOM 1512 O O . SER A 1 195 ? 3.361 43.438 4.895 1 97.06 195 SER A O 1
ATOM 1514 N N . GLU A 1 196 ? 4.719 44.906 5.832 1 96.81 196 GLU A N 1
ATOM 1515 C CA . GLU A 1 196 ? 5.668 44.938 4.727 1 96.81 196 GLU A CA 1
ATOM 1516 C C . GLU A 1 196 ? 6.379 43.594 4.551 1 96.81 196 GLU A C 1
ATOM 1518 O O . GLU A 1 196 ? 6.57 43.125 3.426 1 96.81 196 GLU A O 1
ATOM 1523 N N . ALA A 1 197 ? 6.738 43.031 5.648 1 96.5 197 ALA A N 1
ATOM 1524 C CA . ALA A 1 197 ? 7.359 41.688 5.59 1 96.5 197 ALA A CA 1
ATOM 1525 C C . ALA A 1 197 ? 6.363 40.625 5.125 1 96.5 197 ALA A C 1
ATOM 1527 O O . ALA A 1 197 ? 6.719 39.719 4.371 1 96.5 197 ALA A O 1
ATOM 1528 N N . VAL A 1 198 ? 5.117 40.75 5.613 1 97.38 198 VAL A N 1
ATOM 1529 C CA . VAL A 1 198 ? 4.059 39.812 5.215 1 97.38 198 VAL A CA 1
ATOM 1530 C C . VAL A 1 198 ? 3.869 39.875 3.701 1 97.38 198 VAL A C 1
ATOM 1532 O O . VAL A 1 198 ? 3.807 38.812 3.043 1 97.38 198 VAL A O 1
ATOM 1535 N N . SER A 1 199 ? 3.787 41.062 3.189 1 97.38 199 SER A N 1
ATOM 1536 C CA . SER A 1 199 ? 3.646 41.25 1.751 1 97.38 199 SER A CA 1
ATOM 1537 C C . SER A 1 199 ? 4.82 40.625 0.992 1 97.38 199 SER A C 1
ATOM 1539 O O . SER A 1 199 ? 4.629 39.969 -0.033 1 97.38 199 SER A O 1
ATOM 1541 N N . ALA A 1 200 ? 5.988 40.844 1.468 1 97 200 ALA A N 1
ATOM 1542 C CA . ALA A 1 200 ? 7.195 40.344 0.822 1 97 200 ALA A CA 1
ATOM 1543 C C . ALA A 1 200 ? 7.242 38.812 0.863 1 97 200 ALA A C 1
ATOM 1545 O O . ALA A 1 200 ? 7.594 38.188 -0.129 1 97 200 ALA A O 1
ATOM 1546 N N . LEU A 1 201 ? 6.922 38.281 2.01 1 97.31 201 LEU A N 1
ATOM 1547 C CA . LEU A 1 201 ? 6.93 36.812 2.182 1 97.31 201 LEU A CA 1
ATOM 1548 C C . LEU A 1 201 ? 5.957 36.156 1.217 1 97.31 201 LEU A C 1
ATOM 1550 O O . LEU A 1 201 ? 6.289 35.156 0.59 1 97.31 201 LEU A O 1
ATOM 1554 N N . TRP A 1 202 ? 4.762 36.719 1.096 1 98 202 TRP A N 1
ATOM 1555 C CA . TRP A 1 202 ? 3.73 36.156 0.227 1 98 202 TRP A CA 1
ATOM 1556 C C . TRP A 1 202 ? 4.156 36.219 -1.236 1 98 202 TRP A C 1
ATOM 1558 O O . TRP A 1 202 ? 4.047 35.25 -1.971 1 98 202 TRP A O 1
ATOM 1568 N N . ARG A 1 203 ? 4.613 37.375 -1.635 1 97 203 ARG A N 1
ATOM 1569 C CA . ARG A 1 203 ? 5.094 37.531 -3.002 1 97 203 ARG A CA 1
ATOM 1570 C C . ARG A 1 203 ? 6.258 36.594 -3.293 1 97 203 ARG A C 1
ATOM 1572 O O . ARG A 1 203 ? 6.266 35.906 -4.316 1 97 203 ARG A O 1
ATOM 1579 N N . GLY A 1 204 ? 7.219 36.594 -2.408 1 96.81 204 GLY A N 1
ATOM 1580 C CA . GLY A 1 204 ? 8.383 35.75 -2.59 1 96.81 204 GLY A CA 1
ATOM 1581 C C . GLY A 1 204 ? 8.047 34.281 -2.701 1 96.81 204 GLY A C 1
ATOM 1582 O O . GLY A 1 204 ? 8.586 33.562 -3.555 1 96.81 204 GLY A O 1
ATOM 1583 N N . ARG A 1 205 ? 7.156 33.781 -1.864 1 97.19 205 ARG A N 1
ATOM 1584 C CA . ARG A 1 205 ? 6.762 32.375 -1.842 1 97.19 205 ARG A CA 1
ATOM 1585 C C . ARG A 1 205 ? 6.188 31.953 -3.189 1 97.19 205 ARG A C 1
ATOM 1587 O O . ARG A 1 205 ? 6.414 30.828 -3.637 1 97.19 205 ARG A O 1
ATOM 1594 N N . ASN A 1 206 ? 5.473 32.812 -3.852 1 96.94 206 ASN A N 1
ATOM 1595 C CA . ASN A 1 206 ? 4.703 32.469 -5.035 1 96.94 206 ASN A CA 1
ATOM 1596 C C . ASN A 1 206 ? 5.438 32.844 -6.32 1 96.94 206 ASN A C 1
ATOM 1598 O O . ASN A 1 206 ? 4.84 32.844 -7.398 1 96.94 206 ASN A O 1
ATOM 1602 N N . GLN A 1 207 ? 6.707 33.156 -6.227 1 95.31 207 GLN A N 1
ATOM 1603 C CA . GLN A 1 207 ? 7.461 33.594 -7.398 1 95.31 207 GLN A CA 1
ATOM 1604 C C . GLN A 1 207 ? 8.086 32.375 -8.117 1 95.31 207 GLN A C 1
ATOM 1606 O O . GLN A 1 207 ? 8.375 32.469 -9.312 1 95.31 207 GLN A O 1
ATOM 1611 N N . GLY A 1 208 ? 8.383 31.344 -7.32 1 93.88 208 GLY A N 1
ATOM 1612 C CA . GLY A 1 208 ? 8.992 30.203 -7.988 1 93.88 208 GLY A CA 1
ATOM 1613 C C . GLY A 1 208 ? 9.398 29.094 -7.031 1 93.88 208 GLY A C 1
ATOM 1614 O O . GLY A 1 208 ? 8.859 29 -5.926 1 93.88 208 GLY A O 1
ATOM 1615 N N . PHE A 1 209 ? 10.32 28.188 -7.512 1 94.38 209 PHE A N 1
ATOM 1616 C CA . PHE A 1 209 ? 10.664 26.984 -6.781 1 94.38 209 PHE A CA 1
ATOM 1617 C C . PHE A 1 209 ? 12.141 26.984 -6.398 1 94.38 209 PHE A C 1
ATOM 1619 O O . PHE A 1 209 ? 12.734 25.922 -6.172 1 94.38 209 PHE A O 1
ATOM 1626 N N . ALA A 1 210 ? 12.758 28.109 -6.266 1 94.19 210 ALA A N 1
ATOM 1627 C CA . ALA A 1 210 ? 14.211 28.188 -6.117 1 94.19 210 ALA A CA 1
ATOM 1628 C C . ALA A 1 210 ? 14.617 28.125 -4.648 1 94.19 210 ALA A C 1
ATOM 1630 O O . ALA A 1 210 ? 15.805 28.125 -4.328 1 94.19 210 ALA A O 1
ATOM 1631 N N . ASN A 1 211 ? 13.695 28.016 -3.725 1 95.19 211 ASN A N 1
ATOM 1632 C CA . ASN A 1 211 ? 14 28.094 -2.299 1 95.19 211 ASN A CA 1
ATOM 1633 C C . ASN A 1 211 ? 14.758 26.859 -1.824 1 95.19 211 ASN A C 1
ATOM 1635 O O . ASN A 1 211 ? 15.617 26.953 -0.946 1 95.19 211 ASN A O 1
ATOM 1639 N N . ILE A 1 212 ? 14.383 25.719 -2.389 1 96.62 212 ILE A N 1
ATOM 1640 C CA . ILE A 1 212 ? 14.914 24.469 -1.893 1 96.62 212 ILE A CA 1
ATOM 1641 C C . ILE A 1 212 ? 15.594 23.703 -3.031 1 96.62 212 ILE A C 1
ATOM 1643 O O . ILE A 1 212 ? 15.062 23.625 -4.141 1 96.62 212 ILE A O 1
ATOM 1647 N N . LYS A 1 213 ? 16.75 23.219 -2.768 1 96.69 213 LYS A N 1
ATOM 1648 C CA . LYS A 1 213 ? 17.453 22.328 -3.684 1 96.69 213 LYS A CA 1
ATOM 1649 C C . LYS A 1 213 ? 17.359 20.875 -3.217 1 96.69 213 LYS A C 1
ATOM 1651 O O . LYS A 1 213 ? 17.766 20.547 -2.104 1 96.69 213 LYS A O 1
ATOM 1656 N N . TYR A 1 214 ? 16.812 20.031 -4.051 1 97.69 214 TYR A N 1
ATOM 1657 C CA . TYR A 1 214 ? 16.75 18.609 -3.76 1 97.69 214 TYR A CA 1
ATOM 1658 C C . TYR A 1 214 ? 17.859 17.859 -4.469 1 97.69 214 TYR A C 1
ATOM 1660 O O . TYR A 1 214 ? 18.25 18.219 -5.586 1 97.69 214 TYR A O 1
ATOM 1668 N N . THR A 1 215 ? 18.359 16.906 -3.801 1 98.06 215 THR A N 1
ATOM 1669 C CA . THR A 1 215 ? 19.328 15.984 -4.383 1 98.06 215 THR A CA 1
ATOM 1670 C C . THR A 1 215 ? 18.812 14.539 -4.305 1 98.06 215 THR A C 1
ATOM 1672 O O . THR A 1 215 ? 18.578 14.023 -3.211 1 98.06 215 THR A O 1
ATOM 1675 N N . GLY A 1 216 ? 18.625 13.992 -5.484 1 97.25 216 GLY A N 1
ATOM 1676 C CA . GLY A 1 216 ? 18.234 12.602 -5.555 1 97.25 216 GLY A CA 1
ATOM 1677 C C . GLY A 1 216 ? 19.391 11.648 -5.711 1 97.25 216 GLY A C 1
ATOM 1678 O O . GLY A 1 216 ? 20.344 11.93 -6.453 1 97.25 216 GLY A O 1
ATOM 1679 N N . ASN A 1 217 ? 19.344 10.57 -4.945 1 96.19 217 ASN A N 1
ATOM 1680 C CA . ASN A 1 217 ? 20.344 9.5 -5.016 1 96.19 217 ASN A CA 1
ATOM 1681 C C . ASN A 1 217 ? 19.859 8.352 -5.898 1 96.19 217 ASN A C 1
ATOM 1683 O O . ASN A 1 217 ? 18.891 7.664 -5.562 1 96.19 217 ASN A O 1
ATOM 1687 N N . PHE A 1 218 ? 20.484 8.203 -7.098 1 96.44 218 PHE A N 1
ATOM 1688 C CA . PHE A 1 218 ? 20.219 7.07 -7.984 1 96.44 218 PHE A CA 1
ATOM 1689 C C . PHE A 1 218 ? 21.188 5.93 -7.699 1 96.44 218 PHE A C 1
ATOM 1691 O O . PHE A 1 218 ? 22.406 6.094 -7.828 1 96.44 218 PHE A O 1
ATOM 1698 N N . THR A 1 219 ? 20.641 4.785 -7.328 1 92 219 THR A N 1
ATOM 1699 C CA . THR A 1 219 ? 21.5 3.738 -6.793 1 92 219 THR A CA 1
ATOM 1700 C C . THR A 1 219 ? 21.453 2.49 -7.672 1 92 219 THR A C 1
ATOM 1702 O O . THR A 1 219 ? 20.422 2.203 -8.289 1 92 219 THR A O 1
ATOM 1705 N N . SER A 1 220 ? 22.578 1.879 -7.82 1 85.31 220 SER A N 1
ATOM 1706 C CA . SER A 1 220 ? 22.703 0.51 -8.312 1 85.31 220 SER A CA 1
ATOM 1707 C C . SER A 1 220 ? 23.141 -0.435 -7.203 1 85.31 220 SER A C 1
ATOM 1709 O O . SER A 1 220 ? 23.172 -0.056 -6.027 1 85.31 220 SER A O 1
ATOM 1711 N N . ALA A 1 221 ? 23.5 -1.653 -7.477 1 80.06 221 ALA A N 1
ATOM 1712 C CA . ALA A 1 221 ? 23.938 -2.619 -6.473 1 80.06 221 ALA A CA 1
ATOM 1713 C C . ALA A 1 221 ? 25.266 -2.207 -5.859 1 80.06 221 ALA A C 1
ATOM 1715 O O . ALA A 1 221 ? 25.547 -2.498 -4.691 1 80.06 221 ALA A O 1
ATOM 1716 N N . THR A 1 222 ? 26.031 -1.437 -6.57 1 83.81 222 THR A N 1
ATOM 1717 C CA . THR A 1 222 ? 27.406 -1.236 -6.121 1 83.81 222 THR A CA 1
ATOM 1718 C C . THR A 1 222 ? 27.75 0.25 -6.078 1 83.81 222 THR A C 1
ATOM 1720 O O . THR A 1 222 ? 28.797 0.637 -5.539 1 83.81 222 THR A O 1
ATOM 1723 N N . SER A 1 223 ? 26.938 1.07 -6.699 1 90.25 223 SER A N 1
ATOM 1724 C CA . SER A 1 223 ? 27.312 2.479 -6.801 1 90.25 223 SER A CA 1
ATOM 1725 C C . SER A 1 223 ? 26.078 3.373 -6.781 1 90.25 223 SER A C 1
ATOM 1727 O O . SER A 1 223 ? 24.938 2.881 -6.785 1 90.25 223 SER A O 1
ATOM 1729 N N . TYR A 1 224 ? 26.297 4.676 -6.559 1 93 224 TYR A N 1
ATOM 1730 C CA . TYR A 1 224 ? 25.203 5.645 -6.629 1 93 224 TYR A CA 1
ATOM 1731 C C . TYR A 1 224 ? 25.672 6.938 -7.289 1 93 224 TYR A C 1
ATOM 1733 O O . TYR A 1 224 ? 26.875 7.199 -7.383 1 93 224 TYR A O 1
ATOM 1741 N N . VAL A 1 225 ? 24.812 7.68 -7.859 1 96.81 225 VAL A N 1
ATOM 1742 C CA . VAL A 1 225 ? 25.047 9 -8.43 1 96.81 225 VAL A CA 1
ATOM 1743 C C . VAL A 1 225 ? 24 9.984 -7.914 1 96.81 225 VAL A C 1
ATOM 1745 O O . VAL A 1 225 ? 22.812 9.641 -7.801 1 96.81 225 VAL A O 1
ATOM 1748 N N . ASN A 1 226 ? 24.438 11.148 -7.52 1 97.19 226 ASN A N 1
ATOM 1749 C CA . ASN A 1 226 ? 23.531 12.203 -7.066 1 97.19 226 ASN A CA 1
ATOM 1750 C C . ASN A 1 226 ? 23.188 13.18 -8.195 1 97.19 226 ASN A C 1
ATOM 1752 O O . ASN A 1 226 ? 24.062 13.523 -9 1 97.19 226 ASN A O 1
ATOM 1756 N N . ARG A 1 227 ? 21.953 13.5 -8.289 1 97.88 227 ARG A N 1
ATOM 1757 C CA . ARG A 1 227 ? 21.5 14.492 -9.266 1 97.88 227 ARG A CA 1
ATOM 1758 C C . ARG A 1 227 ? 20.531 15.477 -8.633 1 97.88 227 ARG A C 1
ATOM 1760 O O . ARG A 1 227 ? 19.859 15.148 -7.656 1 97.88 227 ARG A O 1
ATOM 1767 N N . GLU A 1 228 ? 20.484 16.641 -9.156 1 97.56 228 GLU A N 1
ATOM 1768 C CA . GLU A 1 228 ? 19.562 17.641 -8.656 1 97.56 228 GLU A CA 1
ATOM 1769 C C . GLU A 1 228 ? 18.109 17.297 -9.016 1 97.56 228 GLU A C 1
ATOM 1771 O O . GLU A 1 228 ? 17.844 16.812 -10.117 1 97.56 228 GLU A O 1
ATOM 1776 N N . CYS A 1 229 ? 17.266 17.484 -8.117 1 97.38 229 CYS A N 1
ATOM 1777 C CA . CYS A 1 229 ? 15.828 17.25 -8.289 1 97.38 229 CYS A CA 1
ATOM 1778 C C . CYS A 1 229 ? 15.023 18.453 -7.863 1 97.38 229 CYS A C 1
ATOM 1780 O O . CYS A 1 229 ? 15.578 19.438 -7.359 1 97.38 229 CYS A O 1
ATOM 1782 N N . GLY A 1 230 ? 13.703 18.453 -8.156 1 95.81 230 GLY A N 1
ATOM 1783 C CA . GLY A 1 230 ? 12.82 19.531 -7.754 1 95.81 230 GLY A CA 1
ATOM 1784 C C . GLY A 1 230 ? 11.484 19.516 -8.484 1 95.81 230 GLY A C 1
ATOM 1785 O O . GLY A 1 230 ? 11.227 18.625 -9.297 1 95.81 230 GLY A O 1
ATOM 1786 N N . PHE A 1 231 ? 10.68 20.453 -8.156 1 95.06 231 PHE A N 1
ATOM 1787 C CA . PHE A 1 231 ? 9.383 20.594 -8.797 1 95.06 231 PHE A CA 1
ATOM 1788 C C . PHE A 1 231 ? 9.516 21.281 -10.156 1 95.06 231 PHE A C 1
ATOM 1790 O O . PHE A 1 231 ? 8.609 21.219 -10.984 1 95.06 231 PHE A O 1
ATOM 1797 N N . TYR A 1 232 ? 10.578 21.891 -10.312 1 91.94 232 TYR A N 1
ATOM 1798 C CA . TYR A 1 232 ? 10.953 22.547 -11.562 1 91.94 232 TYR A CA 1
ATOM 1799 C C . TYR A 1 232 ? 12.461 22.547 -11.75 1 91.94 232 TYR A C 1
ATOM 1801 O O . TYR A 1 232 ? 13.219 22.828 -10.82 1 91.94 232 TYR A O 1
ATOM 1809 N N . LEU A 1 233 ? 12.867 22.141 -12.914 1 93.06 233 LEU A N 1
ATOM 1810 C CA . LEU A 1 233 ? 14.281 22.156 -13.281 1 93.06 233 LEU A CA 1
ATOM 1811 C C . LEU A 1 233 ? 14.508 22.938 -14.562 1 93.06 233 LEU A C 1
ATOM 1813 O O . LEU A 1 233 ? 13.961 22.594 -15.609 1 93.06 233 LEU A O 1
ATOM 1817 N N . ASP A 1 234 ? 15.305 23.984 -14.43 1 89.5 234 ASP A N 1
ATOM 1818 C CA . ASP A 1 234 ? 15.672 24.766 -15.609 1 89.5 234 ASP A CA 1
ATOM 1819 C C . ASP A 1 234 ? 16.875 24.156 -16.312 1 89.5 234 ASP A C 1
ATOM 1821 O O . ASP A 1 234 ? 18.016 24.562 -16.078 1 89.5 234 ASP A O 1
ATOM 1825 N N . THR A 1 235 ? 16.609 23.219 -17.141 1 92.5 235 THR A N 1
ATOM 1826 C CA . THR A 1 235 ? 17.688 22.5 -17.812 1 92.5 235 THR A CA 1
ATOM 1827 C C . THR A 1 235 ? 17.25 22.016 -19.188 1 92.5 235 THR A C 1
ATOM 1829 O O . THR A 1 235 ? 16.062 21.922 -19.469 1 92.5 235 THR A O 1
ATOM 1832 N N . GLN A 1 236 ? 18.25 21.812 -20.062 1 91.5 236 GLN A N 1
ATOM 1833 C CA . GLN A 1 236 ? 18.016 21.234 -21.375 1 91.5 236 GLN A CA 1
ATOM 1834 C C . GLN A 1 236 ? 18.375 19.75 -21.391 1 91.5 236 GLN A C 1
ATOM 1836 O O . GLN A 1 236 ? 18.094 19.047 -22.359 1 91.5 236 GLN A O 1
ATOM 1841 N N . GLU A 1 237 ? 18.844 19.312 -20.25 1 92.5 237 GLU A N 1
ATOM 1842 C CA . GLU A 1 237 ? 19.203 17.906 -20.141 1 92.5 237 GLU A CA 1
ATOM 1843 C C . GLU A 1 237 ? 17.953 17.031 -19.984 1 92.5 237 GLU A C 1
ATOM 1845 O O . GLU A 1 237 ? 16.875 17.547 -19.672 1 92.5 237 GLU A O 1
ATOM 1850 N N . GLU A 1 238 ? 18.234 15.766 -20.266 1 94.88 238 GLU A N 1
ATOM 1851 C CA . GLU A 1 238 ? 17.141 14.82 -20.047 1 94.88 238 GLU A CA 1
ATOM 1852 C C . GLU A 1 238 ? 16.766 14.75 -18.562 1 94.88 238 GLU A C 1
ATOM 1854 O O . GLU A 1 238 ? 17.641 14.781 -17.703 1 94.88 238 GLU A O 1
ATOM 1859 N N . VAL A 1 239 ? 15.461 14.672 -18.312 1 95.56 239 VAL A N 1
ATOM 1860 C CA . VAL A 1 239 ? 14.984 14.641 -16.938 1 95.56 239 VAL A CA 1
ATOM 1861 C C . VAL A 1 239 ? 14.125 13.398 -16.703 1 95.56 239 VAL A C 1
ATOM 1863 O O . VAL A 1 239 ? 13.492 12.898 -17.641 1 95.56 239 VAL A O 1
ATOM 1866 N N . CYS A 1 240 ? 14.297 12.781 -15.523 1 95.75 240 CYS A N 1
ATOM 1867 C CA . CYS A 1 240 ? 13.328 11.805 -15.039 1 95.75 240 CYS A CA 1
ATOM 1868 C C . CYS A 1 240 ? 12.086 12.492 -14.477 1 95.75 240 CYS A C 1
ATOM 1870 O O . CYS A 1 240 ? 12.195 13.305 -13.555 1 95.75 240 CYS A O 1
ATOM 1872 N N . ALA A 1 241 ? 10.891 12.195 -15.07 1 93.5 241 ALA A N 1
ATOM 1873 C CA . ALA A 1 241 ? 9.633 12.773 -14.594 1 93.5 241 ALA A CA 1
ATOM 1874 C C . ALA A 1 241 ? 8.828 11.758 -13.789 1 93.5 241 ALA A C 1
ATOM 1876 O O . ALA A 1 241 ? 8.5 10.68 -14.297 1 93.5 241 ALA A O 1
ATOM 1877 N N . TYR A 1 242 ? 8.633 12.055 -12.594 1 92.62 242 TYR A N 1
ATOM 1878 C CA . TYR A 1 242 ? 7.785 11.25 -11.719 1 92.62 242 TYR A CA 1
ATOM 1879 C C . TYR A 1 242 ? 6.418 11.898 -11.539 1 92.62 242 TYR A C 1
ATOM 1881 O O . TYR A 1 242 ? 6.246 12.773 -10.688 1 92.62 242 TYR A O 1
ATOM 1889 N N . ILE A 1 243 ? 5.414 11.367 -12.289 1 88.62 243 ILE A N 1
ATOM 1890 C CA . ILE A 1 243 ? 4.145 12.07 -12.422 1 88.62 243 ILE A CA 1
ATOM 1891 C C . ILE A 1 243 ? 3.012 11.18 -11.898 1 88.62 243 ILE A C 1
ATOM 1893 O O . ILE A 1 243 ? 2.896 10.016 -12.289 1 88.62 243 ILE A O 1
ATOM 1897 N N . ASP A 1 244 ? 2.322 11.641 -10.945 1 87.88 244 ASP A N 1
ATOM 1898 C CA . ASP A 1 244 ? 1.009 11.086 -10.633 1 87.88 244 ASP A CA 1
ATOM 1899 C C . ASP A 1 244 ? -0.065 11.664 -11.547 1 87.88 244 ASP A C 1
ATOM 1901 O O . ASP A 1 244 ? -0.578 12.758 -11.297 1 87.88 244 ASP A O 1
ATOM 1905 N N . LYS A 1 245 ? -0.564 10.914 -12.477 1 81.25 245 LYS A N 1
ATOM 1906 C CA . LYS A 1 245 ? -1.45 11.422 -13.516 1 81.25 245 LYS A CA 1
ATOM 1907 C C . LYS A 1 245 ? -2.844 11.711 -12.969 1 81.25 245 LYS A C 1
ATOM 1909 O O . LYS A 1 245 ? -3.5 12.664 -13.391 1 81.25 245 LYS A O 1
ATOM 1914 N N . ARG A 1 246 ? -3.268 10.891 -12.07 1 83.94 246 ARG A N 1
ATOM 1915 C CA . ARG A 1 246 ? -4.609 11.086 -11.523 1 83.94 246 ARG A CA 1
ATOM 1916 C C . ARG A 1 246 ? -4.699 12.383 -10.734 1 83.94 246 ARG A C 1
ATOM 1918 O O . ARG A 1 246 ? -5.625 13.172 -10.93 1 83.94 246 ARG A O 1
ATOM 1925 N N . ASP A 1 247 ? -3.773 12.602 -9.844 1 89.06 247 ASP A N 1
ATOM 1926 C CA . ASP A 1 247 ? -3.842 13.727 -8.914 1 89.06 247 ASP A CA 1
ATOM 1927 C C . ASP A 1 247 ? -3.012 14.906 -9.422 1 89.06 247 ASP A C 1
ATOM 1929 O O . ASP A 1 247 ? -2.971 15.961 -8.781 1 89.06 247 ASP A O 1
ATOM 1933 N N . LYS A 1 248 ? -2.312 14.75 -10.523 1 88.56 248 LYS A N 1
ATOM 1934 C CA . LYS A 1 248 ? -1.581 15.797 -11.219 1 88.56 248 LYS A CA 1
ATOM 1935 C C . LYS A 1 248 ? -0.464 16.375 -10.352 1 88.56 248 LYS A C 1
ATOM 1937 O O . LYS A 1 248 ? -0.312 17.594 -10.242 1 88.56 248 LYS A O 1
ATOM 1942 N N . GLU A 1 249 ? 0.157 15.562 -9.602 1 90.06 249 GLU A N 1
ATOM 1943 C CA . GLU A 1 249 ? 1.378 15.914 -8.875 1 90.06 249 GLU A CA 1
ATOM 1944 C C . GLU A 1 249 ? 2.615 15.391 -9.602 1 90.06 249 GLU A C 1
ATOM 1946 O O . GLU A 1 249 ? 2.588 14.297 -10.18 1 90.06 249 GLU A O 1
ATOM 1951 N N . ALA A 1 250 ? 3.686 16.234 -9.641 1 91.12 250 ALA A N 1
ATOM 1952 C CA . ALA A 1 250 ? 4.867 15.859 -10.406 1 91.12 250 ALA A CA 1
ATOM 1953 C C . ALA A 1 250 ? 6.145 16.281 -9.688 1 91.12 250 ALA A C 1
ATOM 1955 O O . ALA A 1 250 ? 6.156 17.266 -8.953 1 91.12 250 ALA A O 1
ATOM 1956 N N . PHE A 1 251 ? 7.148 15.594 -9.789 1 94.25 251 PHE A N 1
ATOM 1957 C CA . PHE A 1 251 ? 8.5 15.812 -9.281 1 94.25 251 PHE A CA 1
ATOM 1958 C C . PHE A 1 251 ? 9.539 15.367 -10.297 1 94.25 251 PHE A C 1
ATOM 1960 O O . PHE A 1 251 ? 9.297 14.438 -11.078 1 94.25 251 PHE A O 1
ATOM 1967 N N . PHE A 1 252 ? 10.672 16.031 -10.383 1 95.94 252 PHE A N 1
ATOM 1968 C CA . PHE A 1 252 ? 11.617 15.805 -11.469 1 95.94 252 PHE A CA 1
ATOM 1969 C C . PHE A 1 252 ? 13.039 15.656 -10.93 1 95.94 252 PHE A C 1
ATOM 1971 O O . PHE A 1 252 ? 13.383 16.25 -9.898 1 95.94 252 PHE A O 1
ATOM 1978 N N . CYS A 1 253 ? 13.789 14.906 -11.562 1 97.12 253 CYS A N 1
ATOM 1979 C CA . CYS A 1 253 ? 15.227 14.805 -11.328 1 97.12 253 CYS A CA 1
ATOM 1980 C C . CYS A 1 253 ? 16 14.836 -12.641 1 97.12 253 CYS A C 1
ATOM 1982 O O . CYS A 1 253 ? 15.539 14.297 -13.648 1 97.12 253 CYS A O 1
ATOM 1984 N N . MET A 1 254 ? 17.172 15.5 -12.602 1 97.69 254 MET A N 1
ATOM 1985 C CA . MET A 1 254 ? 18.078 15.352 -13.75 1 97.69 254 MET A CA 1
ATOM 1986 C C . MET A 1 254 ? 18.438 13.891 -13.961 1 97.69 254 MET A C 1
ATOM 1988 O O . MET A 1 254 ? 18.844 13.195 -13.023 1 97.69 254 MET A O 1
ATOM 1992 N N . LYS A 1 255 ? 18.234 13.391 -15.141 1 96.69 255 LYS A N 1
ATOM 1993 C CA . LYS A 1 255 ? 18.5 11.984 -15.422 1 96.69 255 LYS A CA 1
ATOM 1994 C C . LYS A 1 255 ? 20 11.695 -15.461 1 96.69 255 LYS A C 1
ATOM 1996 O O . LYS A 1 255 ? 20.734 12.32 -16.234 1 96.69 255 LYS A O 1
ATOM 2001 N N . PRO A 1 256 ? 20.422 10.773 -14.703 1 95.94 256 PRO A N 1
ATOM 2002 C CA . PRO A 1 256 ? 21.828 10.375 -14.844 1 95.94 256 PRO A CA 1
ATOM 2003 C C . PRO A 1 256 ? 22.078 9.523 -16.094 1 95.94 256 PRO A C 1
ATOM 2005 O O . PRO A 1 256 ? 21.188 8.773 -16.516 1 95.94 256 PRO A O 1
ATOM 2008 N N . GLU A 1 257 ? 23.203 9.547 -16.75 1 91.38 257 GLU A N 1
ATOM 2009 C CA . GLU A 1 257 ? 23.531 8.883 -18.016 1 91.38 257 GLU A CA 1
ATOM 2010 C C . GLU A 1 257 ? 23.406 7.367 -17.875 1 91.38 257 GLU A C 1
ATOM 2012 O O . GLU A 1 257 ? 22.875 6.699 -18.781 1 91.38 257 GLU A O 1
ATOM 2017 N N . ASN A 1 258 ? 23.828 6.754 -16.812 1 89.19 258 ASN A N 1
ATOM 2018 C CA . ASN A 1 258 ? 23.922 5.297 -16.766 1 89.19 258 ASN A CA 1
ATOM 2019 C C . ASN A 1 258 ? 22.922 4.711 -15.773 1 89.19 258 ASN A C 1
ATOM 2021 O O . ASN A 1 258 ? 23.125 3.611 -15.25 1 89.19 258 ASN A O 1
ATOM 2025 N N . TYR A 1 259 ? 21.891 5.465 -15.523 1 93.44 259 TYR A N 1
ATOM 2026 C CA . TYR A 1 259 ? 20.875 4.973 -14.594 1 93.44 259 TYR A CA 1
ATOM 2027 C C . TYR A 1 259 ? 19.469 5.172 -15.164 1 93.44 259 TYR A C 1
ATOM 2029 O O . TYR A 1 259 ? 19.172 6.223 -15.742 1 93.44 259 TYR A O 1
ATOM 2037 N N . PRO A 1 260 ? 18.688 4.102 -15.078 1 94 260 PRO A N 1
ATOM 2038 C CA . PRO A 1 260 ? 17.266 4.34 -15.391 1 94 260 PRO A CA 1
ATOM 2039 C C . PRO A 1 260 ? 16.578 5.211 -14.344 1 94 260 PRO A C 1
ATOM 2041 O O . PRO A 1 260 ? 17.062 5.336 -13.219 1 94 260 PRO A O 1
ATOM 2044 N N . CYS A 1 261 ? 15.461 5.867 -14.664 1 94.12 261 CYS A N 1
ATOM 2045 C CA . CYS A 1 261 ? 14.742 6.762 -13.766 1 94.12 261 CYS A CA 1
ATOM 2046 C C . CYS A 1 261 ? 14.234 6.012 -12.531 1 94.12 261 CYS A C 1
ATOM 2048 O O . CYS A 1 261 ? 14.117 6.59 -11.453 1 94.12 261 CYS A O 1
ATOM 2050 N N . GLU A 1 262 ? 14.078 4.715 -12.664 1 92.5 262 GLU A N 1
ATOM 2051 C CA . GLU A 1 262 ? 13.555 3.881 -11.586 1 92.5 262 GLU A CA 1
ATOM 2052 C C . GLU A 1 262 ? 14.602 3.652 -10.508 1 92.5 262 GLU A C 1
ATOM 2054 O O . GLU A 1 262 ? 14.281 3.182 -9.414 1 92.5 262 GLU A O 1
ATOM 2059 N N . ALA A 1 263 ? 15.805 4.145 -10.734 1 95.06 263 ALA A N 1
ATOM 2060 C CA . ALA A 1 263 ? 16.906 3.881 -9.805 1 95.06 263 ALA A CA 1
ATOM 2061 C C . ALA A 1 263 ? 16.953 4.926 -8.695 1 95.06 263 ALA A C 1
ATOM 2063 O O . ALA A 1 263 ? 17.812 4.871 -7.816 1 95.06 263 ALA A O 1
ATOM 2064 N N . LEU A 1 264 ? 16.047 5.93 -8.695 1 95.56 264 LEU A N 1
ATOM 2065 C CA . LEU A 1 264 ? 15.969 6.93 -7.637 1 95.56 264 LEU A CA 1
ATOM 2066 C C . LEU A 1 264 ? 15.508 6.309 -6.324 1 95.56 264 LEU A C 1
ATOM 2068 O O . LEU A 1 264 ? 14.398 5.777 -6.242 1 95.56 264 LEU A O 1
ATOM 2072 N N . THR A 1 265 ? 16.328 6.363 -5.223 1 92.94 265 THR A N 1
ATOM 2073 C CA . THR A 1 265 ? 15.969 5.617 -4.023 1 92.94 265 THR A CA 1
ATOM 2074 C C . THR A 1 265 ? 16 6.527 -2.797 1 92.94 265 THR A C 1
ATOM 2076 O O . THR A 1 265 ? 15.344 6.242 -1.791 1 92.94 265 THR A O 1
ATOM 2079 N N . HIS A 1 266 ? 16.797 7.594 -2.793 1 92.69 266 HIS A N 1
ATOM 2080 C CA . HIS A 1 266 ? 16.922 8.477 -1.641 1 92.69 266 HIS A CA 1
ATOM 2081 C C . HIS A 1 266 ? 16.859 9.945 -2.064 1 92.69 266 HIS A C 1
ATOM 2083 O O . HIS A 1 266 ? 17.078 10.266 -3.234 1 92.69 266 HIS A O 1
ATOM 2089 N N . MET A 1 267 ? 16.531 10.766 -1.136 1 94.56 267 MET A N 1
ATOM 2090 C CA . MET A 1 267 ? 16.375 12.195 -1.372 1 94.56 267 MET A CA 1
ATOM 2091 C C . MET A 1 267 ? 16.891 13 -0.182 1 94.56 267 MET A C 1
ATOM 2093 O O . MET A 1 267 ? 16.797 12.555 0.962 1 94.56 267 MET A O 1
ATOM 2097 N N . ASN A 1 268 ? 17.484 14.016 -0.383 1 94.88 268 ASN A N 1
ATOM 2098 C CA . ASN A 1 268 ? 17.734 15.047 0.622 1 94.88 268 ASN A CA 1
ATOM 2099 C C . ASN A 1 268 ? 17.484 16.438 0.069 1 94.88 268 ASN A C 1
ATOM 2101 O O . ASN A 1 268 ? 17.125 16.594 -1.103 1 94.88 268 ASN A O 1
ATOM 2105 N N . SER A 1 269 ? 17.547 17.422 0.87 1 95.94 269 SER A N 1
ATOM 2106 C CA . SER A 1 269 ? 17.328 18.797 0.43 1 95.94 269 SER A CA 1
ATOM 2107 C C . SER A 1 269 ? 18.125 19.781 1.289 1 95.94 269 SER A C 1
ATOM 2109 O O . SER A 1 269 ? 18.469 19.469 2.434 1 95.94 269 SER A O 1
ATOM 2111 N N . VAL A 1 270 ? 18.453 20.859 0.714 1 96.19 270 VAL A N 1
ATOM 2112 C CA . VAL A 1 270 ? 19.078 21.969 1.409 1 96.19 270 VAL A CA 1
ATOM 2113 C C . VAL A 1 270 ? 18.453 23.281 0.944 1 96.19 270 VAL A C 1
ATOM 2115 O O . VAL A 1 270 ? 17.875 23.359 -0.141 1 96.19 270 VAL A O 1
ATOM 2118 N N . ASN A 1 271 ? 18.516 24.25 1.785 1 94.25 271 ASN A N 1
ATOM 2119 C CA . ASN A 1 271 ? 18.094 25.578 1.367 1 94.25 271 ASN A CA 1
ATOM 2120 C C . ASN A 1 271 ? 19.031 26.156 0.312 1 94.25 271 ASN A C 1
ATOM 2122 O O . ASN A 1 271 ? 20.25 26.125 0.482 1 94.25 271 ASN A O 1
ATOM 2126 N N . ARG A 1 272 ? 18.5 26.625 -0.72 1 93.81 272 ARG A N 1
ATOM 2127 C CA . ARG A 1 272 ? 19.344 27.297 -1.699 1 93.81 272 ARG A CA 1
ATOM 2128 C C . ARG A 1 272 ? 19.781 28.656 -1.188 1 93.81 272 ARG A C 1
ATOM 2130 O O . ARG A 1 272 ? 19.078 29.297 -0.396 1 93.81 272 ARG A O 1
ATOM 2137 N N . ASP A 1 273 ? 21.031 28.984 -1.702 1 91.62 273 ASP A N 1
ATOM 2138 C CA . ASP A 1 273 ? 21.469 30.359 -1.434 1 91.62 273 ASP A CA 1
ATOM 2139 C C . ASP A 1 273 ? 20.797 31.344 -2.385 1 91.62 273 ASP A C 1
ATOM 2141 O O . ASP A 1 273 ? 21.422 31.828 -3.326 1 91.62 273 ASP A O 1
ATOM 2145 N N . HIS A 1 274 ? 19.562 31.547 -2.07 1 91.94 274 HIS A N 1
ATOM 2146 C CA . HIS A 1 274 ? 18.703 32.344 -2.934 1 91.94 274 HIS A CA 1
ATOM 2147 C C . HIS A 1 274 ? 17.625 33.062 -2.123 1 91.94 274 HIS A C 1
ATOM 2149 O O . HIS A 1 274 ? 17.203 32.562 -1.08 1 91.94 274 HIS A O 1
ATOM 2155 N N . SER A 1 275 ? 17.312 34.312 -2.555 1 95.31 275 SER A N 1
ATOM 2156 C CA . SER A 1 275 ? 16.188 35.031 -1.971 1 95.31 275 SER A CA 1
ATOM 2157 C C . SER A 1 275 ? 15.359 35.75 -3.045 1 95.31 275 SER A C 1
ATOM 2159 O O . SER A 1 275 ? 15.914 36.281 -4.016 1 95.31 275 SER A O 1
ATOM 2161 N N . TYR A 1 276 ? 14.109 35.688 -2.918 1 96 276 TYR A N 1
ATOM 2162 C CA . TYR A 1 276 ? 13.211 36.438 -3.811 1 96 276 TYR A CA 1
ATOM 2163 C C . TYR A 1 276 ? 12.953 37.844 -3.299 1 96 276 TYR A C 1
ATOM 2165 O O . TYR A 1 276 ? 12.273 38.625 -3.955 1 96 276 TYR A O 1
ATOM 2173 N N . LEU A 1 277 ? 13.492 38.156 -2.16 1 96.19 277 LEU A N 1
ATOM 2174 C CA . LEU A 1 277 ? 13.172 39.406 -1.48 1 96.19 277 LEU A CA 1
ATOM 2175 C C . LEU A 1 277 ? 14.25 40.469 -1.738 1 96.19 277 LEU A C 1
ATOM 2177 O O . LEU A 1 277 ? 15.422 40.125 -1.902 1 96.19 277 LEU A O 1
ATOM 2181 N N . ALA A 1 278 ? 13.828 41.688 -1.718 1 95.19 278 ALA A N 1
ATOM 2182 C CA . ALA A 1 278 ? 14.773 42.812 -1.783 1 95.19 278 ALA A CA 1
ATOM 2183 C C . ALA A 1 278 ? 15.578 42.906 -0.489 1 95.19 278 ALA A C 1
ATOM 2185 O O . ALA A 1 278 ? 15.188 42.375 0.541 1 95.19 278 ALA A O 1
ATOM 2186 N N . GLU A 1 279 ? 16.641 43.625 -0.559 1 94.5 279 GLU A N 1
ATOM 2187 C CA . GLU A 1 279 ? 17.531 43.75 0.582 1 94.5 279 GLU A CA 1
ATOM 2188 C C . GLU A 1 279 ? 16.812 44.312 1.8 1 94.5 279 GLU A C 1
ATOM 2190 O O . GLU A 1 279 ? 16.969 43.812 2.912 1 94.5 279 GLU A O 1
ATOM 2195 N N . VAL A 1 280 ? 16.062 45.344 1.585 1 94.69 280 VAL A N 1
ATOM 2196 C CA . VAL A 1 280 ? 15.344 46 2.678 1 94.69 280 VAL A CA 1
ATOM 2197 C C . VAL A 1 280 ? 14.336 45 3.283 1 94.69 280 VAL A C 1
ATOM 2199 O O . VAL A 1 280 ? 14.133 45 4.5 1 94.69 280 VAL A O 1
ATOM 2202 N N . GLU A 1 281 ? 13.734 44.25 2.451 1 94.94 281 GLU A N 1
ATOM 2203 C CA . GLU A 1 281 ? 12.766 43.25 2.9 1 94.94 281 GLU A CA 1
ATOM 2204 C C . GLU A 1 281 ? 13.438 42.156 3.725 1 94.94 281 GLU A C 1
ATOM 2206 O O . GLU A 1 281 ? 12.867 41.656 4.707 1 94.94 281 GLU A O 1
ATOM 2211 N N . GLN A 1 282 ? 14.586 41.75 3.303 1 93.81 282 GLN A N 1
ATOM 2212 C CA . GLN A 1 282 ? 15.352 40.75 4.035 1 93.81 282 GLN A CA 1
ATOM 2213 C C . GLN A 1 282 ? 15.695 41.25 5.441 1 93.81 282 GLN A C 1
ATOM 2215 O O . GLN A 1 282 ? 15.734 40.438 6.383 1 93.81 282 GLN A O 1
ATOM 2220 N N . LEU A 1 283 ? 15.93 42.5 5.57 1 92.62 283 LEU A N 1
ATOM 2221 C CA . LEU A 1 283 ? 16.25 43.062 6.871 1 92.62 283 LEU A CA 1
ATOM 2222 C C . LEU A 1 283 ? 15.094 42.938 7.844 1 92.62 283 LEU A C 1
ATOM 2224 O O . LEU A 1 283 ? 15.305 42.75 9.047 1 92.62 283 LEU A O 1
ATOM 2228 N N . LEU A 1 284 ? 13.93 43 7.367 1 93.12 284 LEU A N 1
ATOM 2229 C CA . LEU A 1 284 ? 12.734 42.875 8.195 1 93.12 284 LEU A CA 1
ATOM 2230 C C . LEU A 1 284 ? 12.625 41.469 8.797 1 93.12 284 LEU A C 1
ATOM 2232 O O . LEU A 1 284 ? 11.93 41.281 9.789 1 93.12 284 LEU A O 1
ATOM 2236 N N . LEU A 1 285 ? 13.32 40.5 8.188 1 92.69 285 LEU A N 1
ATOM 2237 C CA . LEU A 1 285 ? 13.172 39.125 8.578 1 92.69 285 LEU A CA 1
ATOM 2238 C C . LEU A 1 285 ? 14.367 38.656 9.406 1 92.69 285 LEU A C 1
ATOM 2240 O O . LEU A 1 285 ? 14.461 37.469 9.758 1 92.69 285 LEU A O 1
ATOM 2244 N N . ASN A 1 286 ? 15.203 39.625 9.734 1 88 286 ASN A N 1
ATOM 2245 C CA . ASN A 1 286 ? 16.297 39.281 10.633 1 88 286 ASN A CA 1
ATOM 2246 C C . ASN A 1 286 ? 15.781 38.906 12.023 1 88 286 ASN A C 1
ATOM 2248 O O . ASN A 1 286 ? 14.719 39.375 12.445 1 88 286 ASN A O 1
ATOM 2252 N N . ARG A 1 287 ? 16.531 38.188 12.695 1 81.31 287 ARG A N 1
ATOM 2253 C CA . ARG A 1 287 ? 16.156 37.625 13.992 1 81.31 287 ARG A CA 1
ATOM 2254 C C . ARG A 1 287 ? 15.758 38.75 14.969 1 81.31 287 ARG A C 1
ATOM 2256 O O . ARG A 1 287 ? 14.859 38.562 15.797 1 81.31 287 ARG A O 1
ATOM 2263 N N . SER A 1 288 ? 16.406 39.812 14.859 1 81.19 288 SER A N 1
ATOM 2264 C CA . SER A 1 288 ? 16.156 40.906 15.789 1 81.19 288 SER A CA 1
ATOM 2265 C C . SER A 1 288 ? 14.844 41.594 15.477 1 81.19 288 SER A C 1
ATOM 2267 O O . SER A 1 288 ? 14.336 42.375 16.297 1 81.19 288 SER A O 1
ATOM 2269 N N . ASN A 1 289 ? 14.273 41.25 14.398 1 85.44 289 ASN A N 1
ATOM 2270 C CA . ASN A 1 289 ? 13.086 41.969 13.977 1 85.44 289 ASN A CA 1
ATOM 2271 C C . ASN A 1 289 ? 11.859 41.062 13.906 1 85.44 289 ASN A C 1
ATOM 2273 O O . ASN A 1 289 ? 10.812 41.469 13.406 1 85.44 289 ASN A O 1
ATOM 2277 N N . VAL A 1 290 ? 11.969 39.844 14.312 1 88.88 290 VAL A N 1
ATOM 2278 C CA . VAL A 1 290 ? 10.875 38.906 14.203 1 88.88 290 VAL A CA 1
ATOM 2279 C C . VAL A 1 290 ? 10.414 38.469 15.602 1 88.88 290 VAL A C 1
ATOM 2281 O O . VAL A 1 290 ? 11.242 38.219 16.484 1 88.88 290 VAL A O 1
ATOM 2284 N N . GLY A 1 291 ? 9.141 38.344 15.734 1 89.75 291 GLY A N 1
ATOM 2285 C CA . GLY A 1 291 ? 8.594 37.844 16.984 1 89.75 291 GLY A CA 1
ATOM 2286 C C . GLY A 1 291 ? 8.898 38.719 18.172 1 89.75 291 GLY A C 1
ATOM 2287 O O . GLY A 1 291 ? 9.359 38.25 19.219 1 89.75 291 GLY A O 1
ATOM 2288 N N . LEU A 1 292 ? 8.727 40 17.969 1 90.69 292 LEU A N 1
ATOM 2289 C CA . LEU A 1 292 ? 9.039 40.969 19.031 1 90.69 292 LEU A CA 1
ATOM 2290 C C . LEU A 1 292 ? 7.789 41.312 19.828 1 90.69 292 LEU A C 1
ATOM 2292 O O . LEU A 1 292 ? 6.738 41.594 19.25 1 90.69 292 LEU A O 1
ATOM 2296 N N . GLU A 1 293 ? 7.941 41.25 21.125 1 92.06 293 GLU A N 1
ATOM 2297 C CA . GLU A 1 293 ? 6.859 41.656 22 1 92.06 293 GLU A CA 1
ATOM 2298 C C . GLU A 1 293 ? 6.617 43.188 21.875 1 92.06 293 GLU A C 1
ATOM 2300 O O . GLU A 1 293 ? 7.566 43.969 21.812 1 92.06 293 GLU A O 1
ATOM 2305 N N . VAL A 1 294 ? 5.383 43.531 21.766 1 90.56 294 VAL A N 1
ATOM 2306 C CA . VAL A 1 294 ? 5.059 44.969 21.734 1 90.56 294 VAL A CA 1
ATOM 2307 C C . VAL A 1 294 ? 5.426 45.594 23.062 1 90.56 294 VAL A C 1
ATOM 2309 O O . VAL A 1 294 ? 5.082 45.094 24.125 1 90.56 294 VAL A O 1
ATOM 2312 N N . SER A 1 295 ? 6.461 46.406 23.125 1 73.75 295 SER A N 1
ATOM 2313 C CA . SER A 1 295 ? 7.316 46.906 24.203 1 73.75 295 SER A CA 1
ATOM 2314 C C . SER A 1 295 ? 6.488 47.469 25.359 1 73.75 295 SER A C 1
ATOM 2316 O O . SER A 1 295 ? 6.793 47.219 26.531 1 73.75 295 SER A O 1
ATOM 2318 N N . LYS A 1 296 ? 5.691 48.312 25.156 1 75.25 296 LYS A N 1
ATOM 2319 C CA . LYS A 1 296 ? 5.043 48.906 26.328 1 75.25 296 LYS A CA 1
ATOM 2320 C C . LYS A 1 296 ? 3.986 47.969 26.891 1 75.25 296 LYS A C 1
ATOM 2322 O O . LYS A 1 296 ? 2.812 48.031 26.531 1 75.25 296 LYS A O 1
ATOM 2327 N N . PRO A 1 297 ? 4.594 46.969 27.797 1 71.81 297 PRO A N 1
ATOM 2328 C CA . PRO A 1 297 ? 3.689 45.906 28.219 1 71.81 297 PRO A CA 1
ATOM 2329 C C . PRO A 1 297 ? 2.574 46.406 29.141 1 71.81 297 PRO A C 1
ATOM 2331 O O . PRO A 1 297 ? 2.773 47.344 29.906 1 71.81 297 PRO A O 1
ATOM 2334 N N . LEU A 1 298 ? 1.573 45.844 28.922 1 87.25 298 LEU A N 1
ATOM 2335 C CA . LEU A 1 298 ? 0.411 46.125 29.766 1 87.25 298 LEU A CA 1
ATOM 2336 C C . LEU A 1 298 ? 0.56 45.438 31.125 1 87.25 298 LEU A C 1
ATOM 2338 O O . LEU A 1 298 ? 1.17 44.375 31.25 1 87.25 298 LEU A O 1
ATOM 2342 N N . LYS A 1 299 ? 0.112 46.125 32.094 1 90.56 299 LYS A N 1
ATOM 2343 C CA . LYS A 1 299 ? 0.07 45.5 33.438 1 90.56 299 LYS A CA 1
ATOM 2344 C C . LYS A 1 299 ? -0.89 44.312 33.469 1 90.56 299 LYS A C 1
ATOM 2346 O O . LYS A 1 299 ? -1.91 44.344 32.781 1 90.56 299 LYS A O 1
ATOM 2351 N N . PRO A 1 300 ? -0.517 43.344 34.25 1 95.19 300 PRO A N 1
ATOM 2352 C CA . PRO A 1 300 ? -1.445 42.219 34.406 1 95.19 300 PRO A CA 1
ATOM 2353 C C . PRO A 1 300 ? -2.793 42.656 34.969 1 95.19 300 PRO A C 1
ATOM 2355 O O . PRO A 1 300 ? -2.877 43.656 35.688 1 95.19 300 PRO A O 1
ATOM 2358 N N . VAL A 1 301 ? -3.752 41.938 34.656 1 96.19 301 VAL A N 1
ATOM 2359 C CA . VAL A 1 301 ? -5.078 42.219 35.188 1 96.19 301 VAL A CA 1
ATOM 2360 C C . VAL A 1 301 ? -5.449 41.188 36.25 1 96.19 301 VAL A C 1
ATOM 2362 O O . VAL A 1 301 ? -4.949 40.062 36.219 1 96.19 301 VAL A O 1
ATOM 2365 N N . LYS A 1 302 ? -6.297 41.625 37.094 1 96.38 302 LYS A N 1
ATOM 2366 C CA . LYS A 1 302 ? -6.789 40.719 38.156 1 96.38 302 LYS A CA 1
ATOM 2367 C C . LYS A 1 302 ? -8.195 40.219 37.812 1 96.38 302 LYS A C 1
ATOM 2369 O O . LYS A 1 302 ? -9.086 41 37.5 1 96.38 302 LYS A O 1
ATOM 2374 N N . VAL A 1 303 ? -8.305 38.938 37.906 1 97.19 303 VAL A N 1
ATOM 2375 C CA . VAL A 1 303 ? -9.578 38.312 37.594 1 97.19 303 VAL A CA 1
ATOM 2376 C C . VAL A 1 303 ? -10.094 37.531 38.812 1 97.19 303 VAL A C 1
ATOM 2378 O O . VAL A 1 303 ? -9.391 36.688 39.375 1 97.19 303 VAL A O 1
ATOM 2381 N N . ALA A 1 304 ? -11.289 37.812 39.25 1 96.19 304 ALA A N 1
ATOM 2382 C CA . ALA A 1 304 ? -11.93 37.125 40.344 1 96.19 304 ALA A CA 1
ATOM 2383 C C . ALA A 1 304 ? -13.039 36.219 39.875 1 96.19 304 ALA A C 1
ATOM 2385 O O . ALA A 1 304 ? -13.484 36.312 38.719 1 96.19 304 ALA A O 1
ATOM 2386 N N . SER A 1 305 ? -13.453 35.281 40.656 1 93.88 305 SER A N 1
ATOM 2387 C CA . SER A 1 305 ? -14.523 34.375 40.281 1 93.88 305 SER A CA 1
ATOM 2388 C C . SER A 1 305 ? -15.859 35.094 40.188 1 93.88 305 SER A C 1
ATOM 2390 O O . SER A 1 305 ? -16.672 34.781 39.312 1 93.88 305 SER A O 1
ATOM 2392 N N . CYS A 1 306 ? -16.109 36.062 41 1 93.31 306 CYS A N 1
ATOM 2393 C CA . CYS A 1 306 ? -17.359 36.812 41.125 1 93.31 306 CYS A CA 1
ATOM 2394 C C . CYS A 1 306 ? -18.562 35.875 41.188 1 93.31 306 CYS A C 1
ATOM 2396 O O . CYS A 1 306 ? -19.578 36.125 40.562 1 93.31 306 CYS A O 1
ATOM 2398 N N . GLY A 1 307 ? -18.422 34.688 41.812 1 89.56 307 GLY A N 1
ATOM 2399 C CA . GLY A 1 307 ? -19.484 33.719 41.938 1 89.56 307 GLY A CA 1
ATOM 2400 C C . GLY A 1 307 ? -19.781 32.969 40.656 1 89.56 307 GLY A C 1
ATOM 2401 O O . GLY A 1 307 ? -20.734 32.188 40.562 1 89.56 307 GLY A O 1
ATOM 2402 N N . ARG A 1 308 ? -19.016 33.25 39.594 1 88.31 308 ARG A N 1
ATOM 2403 C CA . ARG A 1 308 ? -19.203 32.625 38.312 1 88.31 308 ARG A CA 1
ATOM 2404 C C . ARG A 1 308 ? -18.25 31.438 38.125 1 88.31 308 ARG A C 1
ATOM 2406 O O . ARG A 1 308 ? -17.125 31.469 38.625 1 88.31 308 ARG A O 1
ATOM 2413 N N . LYS A 1 309 ? -18.797 30.328 37.656 1 79.75 309 LYS A N 1
ATOM 2414 C CA . LYS A 1 309 ? -17.969 29.188 37.25 1 79.75 309 LYS A CA 1
ATOM 2415 C C . LYS A 1 309 ? -18.141 28.891 35.781 1 79.75 309 LYS A C 1
ATOM 2417 O O . LYS A 1 309 ? -19.266 28.859 35.25 1 79.75 309 LYS A O 1
ATOM 2422 N N . LEU A 1 310 ? -17.016 28.938 35.156 1 83.94 310 LEU A N 1
ATOM 2423 C CA . LEU A 1 310 ? -17.125 28.609 33.719 1 83.94 310 LEU A CA 1
ATOM 2424 C C . LEU A 1 310 ? -17.609 27.188 33.531 1 83.94 310 LEU A C 1
ATOM 2426 O O . LEU A 1 310 ? -17.062 26.234 34.125 1 83.94 310 LEU A O 1
ATOM 2430 N N . LYS A 1 311 ? -18.703 27.031 32.906 1 81.31 311 LYS A N 1
ATOM 2431 C CA . LYS A 1 311 ? -19.281 25.719 32.656 1 81.31 311 LYS A CA 1
ATOM 2432 C C . LYS A 1 311 ? -18.531 24.984 31.547 1 81.31 311 LYS A C 1
ATOM 2434 O O . LYS A 1 311 ? -18.312 25.531 30.453 1 81.31 311 LYS A O 1
ATOM 2439 N N . GLU A 1 312 ? -18.016 23.875 31.859 1 85.5 312 GLU A N 1
ATOM 2440 C CA . GLU A 1 312 ? -17.406 23.016 30.844 1 85.5 312 GLU A CA 1
ATOM 2441 C C . GLU A 1 312 ? -18.453 22.516 29.859 1 85.5 312 GLU A C 1
ATOM 2443 O O . GLU A 1 312 ? -19.578 22.188 30.25 1 85.5 312 GLU A O 1
ATOM 2448 N N . PRO A 1 313 ? -18.031 22.578 28.641 1 91 313 PRO A N 1
ATOM 2449 C CA . PRO A 1 313 ? -19.016 22.078 27.672 1 91 313 PRO A CA 1
ATOM 2450 C C . PRO A 1 313 ? -19.375 20.609 27.891 1 91 313 PRO A C 1
ATOM 2452 O O . PRO A 1 313 ? -18.516 19.812 28.281 1 91 313 PRO A O 1
ATOM 2455 N N . THR A 1 314 ? -20.641 20.203 27.578 1 89.25 314 THR A N 1
ATOM 2456 C CA . THR A 1 314 ? -21.109 18.828 27.797 1 89.25 314 THR A CA 1
ATOM 2457 C C . THR A 1 314 ? -21.359 18.125 26.469 1 89.25 314 THR A C 1
ATOM 2459 O O . THR A 1 314 ? -21.453 16.906 26.406 1 89.25 314 THR A O 1
ATOM 2462 N N . LYS A 1 315 ? -21.375 18.938 25.531 1 90.06 315 LYS A N 1
ATOM 2463 C CA . LYS A 1 315 ? -21.672 18.375 24.219 1 90.06 315 LYS A CA 1
ATOM 2464 C C . LYS A 1 315 ? -20.438 17.688 23.625 1 90.06 315 LYS A C 1
ATOM 2466 O O . LYS A 1 315 ? -19.312 18.109 23.875 1 90.06 315 LYS A O 1
ATOM 2471 N N . LYS A 1 316 ? -20.688 16.672 22.844 1 89.81 316 LYS A N 1
ATOM 2472 C CA . LYS A 1 316 ? -19.609 16 22.125 1 89.81 316 LYS A CA 1
ATOM 2473 C C . LYS A 1 316 ? -19.109 16.859 20.969 1 89.81 316 LYS A C 1
ATOM 2475 O O . LYS A 1 316 ? -19.844 17.688 20.422 1 89.81 316 LYS A O 1
ATOM 2480 N N . CYS A 1 317 ? -17.859 16.656 20.641 1 90.31 317 CYS A N 1
ATOM 2481 C CA . CYS A 1 317 ? -17.281 17.406 19.531 1 90.31 317 CYS A CA 1
ATOM 2482 C C . CYS A 1 317 ? -17.969 17.031 18.219 1 90.31 317 CYS A C 1
ATOM 2484 O O . CYS A 1 317 ? -18.422 15.898 18.047 1 90.31 317 CYS A O 1
ATOM 2486 N N . SER A 1 318 ? -18.125 17.938 17.422 1 84.44 318 SER A N 1
ATOM 2487 C CA . SER A 1 318 ? -18.766 17.75 16.125 1 84.44 318 SER A CA 1
ATOM 2488 C C . SER A 1 318 ? -17.734 17.547 15.023 1 84.44 318 SER A C 1
ATOM 2490 O O . SER A 1 318 ? -16.609 18.047 15.117 1 84.44 318 SER A O 1
ATOM 2492 N N . THR A 1 319 ? -18.141 16.797 13.992 1 87.75 319 THR A N 1
ATOM 2493 C CA . THR A 1 319 ? -17.312 16.641 12.812 1 87.75 319 THR A CA 1
ATOM 2494 C C . THR A 1 319 ? -17.734 17.594 11.711 1 87.75 319 THR A C 1
ATOM 2496 O O . THR A 1 319 ? -18.875 18.062 11.695 1 87.75 319 THR A O 1
ATOM 2499 N N . GLY A 1 320 ? -16.828 18.047 10.883 1 85.19 320 GLY A N 1
ATOM 2500 C CA . GLY A 1 320 ? -17.172 18.797 9.688 1 85.19 320 GLY A CA 1
ATOM 2501 C C . GLY A 1 320 ? -17.016 20.297 9.859 1 85.19 320 GLY A C 1
ATOM 2502 O O . GLY A 1 320 ? -17.172 21.047 8.898 1 85.19 320 GLY A O 1
ATOM 2503 N N . SER A 1 321 ? -16.844 20.625 11.133 1 83.31 321 SER A N 1
ATOM 2504 C CA . SER A 1 321 ? -16.656 22.062 11.344 1 83.31 321 SER A CA 1
ATOM 2505 C C . SER A 1 321 ? -15.5 22.328 12.289 1 83.31 321 SER A C 1
ATOM 2507 O O . SER A 1 321 ? -15.211 21.531 13.18 1 83.31 321 SER A O 1
ATOM 2509 N N . TYR A 1 322 ? -14.875 23.453 11.953 1 85.56 322 TYR A N 1
ATOM 2510 C CA . TYR A 1 322 ? -13.789 23.875 12.82 1 85.56 322 TYR A CA 1
ATOM 2511 C C . TYR A 1 322 ? -14.273 24.938 13.812 1 85.56 322 TYR A C 1
ATOM 2513 O O . TYR A 1 322 ? -15.32 25.562 13.609 1 85.56 322 TYR A O 1
ATOM 2521 N N . TYR A 1 323 ? -13.547 25.156 14.844 1 89.56 323 TYR A N 1
ATOM 2522 C CA . TYR A 1 323 ? -13.859 26.156 15.844 1 89.56 323 TYR A CA 1
ATOM 2523 C C . TYR A 1 323 ? -12.938 27.375 15.703 1 89.56 323 TYR A C 1
ATOM 2525 O O . TYR A 1 323 ? -11.758 27.219 15.359 1 89.56 323 TYR A O 1
ATOM 2533 N N . PRO A 1 324 ? -13.461 28.484 15.961 1 91.75 324 PRO A N 1
ATOM 2534 C CA . PRO A 1 324 ? -12.617 29.688 15.875 1 91.75 324 PRO A CA 1
ATOM 2535 C C . PRO A 1 324 ? -11.641 29.797 17.047 1 91.75 324 PRO A C 1
ATOM 2537 O O . PRO A 1 324 ? -11.844 29.188 18.094 1 91.75 324 PRO A O 1
ATOM 2540 N N . ILE A 1 325 ? -10.578 30.656 16.875 1 93.5 325 ILE A N 1
ATOM 2541 C CA . ILE A 1 325 ? -9.625 30.969 17.938 1 93.5 325 ILE A CA 1
ATOM 2542 C C . ILE A 1 325 ? -10.234 31.969 18.906 1 93.5 325 ILE A C 1
ATOM 2544 O O . ILE A 1 325 ? -10.836 32.969 18.484 1 93.5 325 ILE A O 1
ATOM 2548 N N . PRO A 1 326 ? -10.234 31.859 20.125 1 96.56 326 PRO A N 1
ATOM 2549 C CA . PRO A 1 326 ? -9.641 30.688 20.766 1 96.56 326 PRO A CA 1
ATOM 2550 C C . PRO A 1 326 ? -10.586 29.484 20.766 1 96.56 326 PRO A C 1
ATOM 2552 O O . PRO A 1 326 ? -11.789 29.625 20.984 1 96.56 326 PRO A O 1
ATOM 2555 N N . SER A 1 327 ? -10.055 28.344 20.469 1 95.56 327 SER A N 1
ATOM 2556 C CA . SER A 1 327 ? -10.852 27.125 20.484 1 95.56 327 SER A CA 1
ATOM 2557 C C . SER A 1 327 ? -10.859 26.484 21.875 1 95.56 327 SER A C 1
ATOM 2559 O O . SER A 1 327 ? -11.672 25.609 22.141 1 95.56 327 SER A O 1
ATOM 2561 N N . GLY A 1 328 ? -9.984 26.938 22.688 1 96.75 328 GLY A N 1
ATOM 2562 C CA . GLY A 1 328 ? -9.852 26.469 24.062 1 96.75 328 GLY A CA 1
ATOM 2563 C C . GLY A 1 328 ? -8.797 27.234 24.859 1 96.75 328 GLY A C 1
ATOM 2564 O O . GLY A 1 328 ? -8.375 28.312 24.453 1 96.75 328 GLY A O 1
ATOM 2565 N N . TYR A 1 329 ? -8.484 26.688 26.047 1 97.38 329 TYR A N 1
ATOM 2566 C CA . TYR A 1 329 ? -7.48 27.281 26.922 1 97.38 329 TYR A CA 1
ATOM 2567 C C . TYR A 1 329 ? -6.797 26.219 27.781 1 97.38 329 TYR A C 1
ATOM 2569 O O . TYR A 1 329 ? -7.336 25.125 27.969 1 97.38 329 TYR A O 1
ATOM 2577 N N . PHE A 1 330 ? -5.594 26.516 28.141 1 97.75 330 PHE A N 1
ATOM 2578 C CA . PHE A 1 330 ? -4.883 25.656 29.062 1 97.75 330 PHE A CA 1
ATOM 2579 C C . PHE A 1 330 ? -5.195 26.031 30.516 1 97.75 330 PHE A C 1
ATOM 2581 O O . PHE A 1 330 ? -5.289 27.219 30.844 1 97.75 330 PHE A O 1
ATOM 2588 N N . SER A 1 331 ? -5.43 25.141 31.359 1 96.06 331 SER A N 1
ATOM 2589 C CA . SER A 1 331 ? -5.48 25.25 32.812 1 96.06 331 SER A CA 1
ATOM 2590 C C . SER A 1 331 ? -4.66 24.156 33.5 1 96.06 331 SER A C 1
ATOM 2592 O O . SER A 1 331 ? -4.953 22.969 33.312 1 96.06 331 SER A O 1
ATOM 2594 N N . TYR A 1 332 ? -3.574 24.5 34.156 1 95.38 332 TYR A N 1
ATOM 2595 C CA . TYR A 1 332 ? -2.664 23.547 34.781 1 95.38 332 TYR A CA 1
ATOM 2596 C C . TYR A 1 332 ? -2.182 22.516 33.781 1 95.38 332 TYR A C 1
ATOM 2598 O O . TYR A 1 332 ? -2.26 21.312 34.031 1 95.38 332 TYR A O 1
ATOM 2606 N N . ASN A 1 333 ? -1.857 22.938 32.656 1 95 333 ASN A N 1
ATOM 2607 C CA . ASN A 1 333 ? -1.265 22.156 31.562 1 95 333 ASN A CA 1
ATOM 2608 C C . ASN A 1 333 ? -2.305 21.297 30.859 1 95 333 ASN A C 1
ATOM 2610 O O . ASN A 1 333 ? -1.959 20.453 30.031 1 95 333 ASN A O 1
ATOM 2614 N N . VAL A 1 334 ? -3.523 21.469 31.172 1 96.69 334 VAL A N 1
ATOM 2615 C CA . VAL A 1 334 ? -4.582 20.688 30.531 1 96.69 334 VAL A CA 1
ATOM 2616 C C . VAL A 1 334 ? -5.383 21.594 29.594 1 96.69 334 VAL A C 1
ATOM 2618 O O . VAL A 1 334 ? -5.859 22.656 30 1 96.69 334 VAL A O 1
ATOM 2621 N N . TRP A 1 335 ? -5.465 21.172 28.391 1 97.19 335 TRP A N 1
ATOM 2622 C CA . TRP A 1 335 ? -6.254 21.891 27.406 1 97.19 335 TRP A CA 1
ATOM 2623 C C . TRP A 1 335 ? -7.746 21.688 27.641 1 97.19 335 TRP A C 1
ATOM 2625 O O . TRP A 1 335 ? -8.211 20.547 27.797 1 97.19 335 TRP A O 1
ATOM 2635 N N . LYS A 1 336 ? -8.484 22.719 27.672 1 96.38 336 LYS A N 1
ATOM 2636 C CA . LYS A 1 336 ? -9.938 22.719 27.828 1 96.38 336 LYS A CA 1
ATOM 2637 C C . LYS A 1 336 ? -10.617 23.391 26.641 1 96.38 336 LYS A C 1
ATOM 2639 O O . LYS A 1 336 ? -10.695 24.625 26.578 1 96.38 336 LYS A O 1
ATOM 2644 N N . PRO A 1 337 ? -11.188 22.547 25.75 1 95.31 337 PRO A N 1
ATOM 2645 C CA . PRO A 1 337 ? -11.93 23.172 24.641 1 95.31 337 PRO A CA 1
ATOM 2646 C C . PRO A 1 337 ? -13.172 23.922 25.125 1 95.31 337 PRO A C 1
ATOM 2648 O O . PRO A 1 337 ? -13.766 23.562 26.141 1 95.31 337 PRO A O 1
ATOM 2651 N N . ILE A 1 338 ? -13.594 24.922 24.406 1 93.94 338 ILE A N 1
ATOM 2652 C CA . ILE A 1 338 ? -14.703 25.734 24.875 1 93.94 338 ILE A CA 1
ATOM 2653 C C . ILE A 1 338 ? -15.992 25.297 24.188 1 93.94 338 ILE A C 1
ATOM 2655 O O . ILE A 1 338 ? -17.094 25.594 24.656 1 93.94 338 ILE A O 1
ATOM 2659 N N . HIS A 1 339 ? -15.953 24.562 23.078 1 92.06 339 HIS A N 1
ATOM 2660 C CA . HIS A 1 339 ? -17.156 24.266 22.297 1 92.06 339 HIS A CA 1
ATOM 2661 C C . HIS A 1 339 ? -17.594 22.812 22.484 1 92.06 339 HIS A C 1
ATOM 2663 O O . HIS A 1 339 ? -18.703 22.438 22.141 1 92.06 339 HIS A O 1
ATOM 2669 N N . CYS A 1 340 ? -16.734 21.969 23.016 1 92.5 340 CYS A N 1
ATOM 2670 C CA . CYS A 1 340 ? -17.078 20.578 23.203 1 92.5 340 CYS A CA 1
ATOM 2671 C C . CYS A 1 340 ? -16.266 19.953 24.328 1 92.5 340 CYS A C 1
ATOM 2673 O O . CYS A 1 340 ? -15.289 20.547 24.797 1 92.5 340 CYS A O 1
ATOM 2675 N N . LYS A 1 341 ? -16.703 18.797 24.75 1 92.75 341 LYS A N 1
ATOM 2676 C CA . LYS A 1 341 ? -16.047 18.125 25.875 1 92.75 341 LYS A CA 1
ATOM 2677 C C . LYS A 1 341 ? -14.891 17.25 25.391 1 92.75 341 LYS A C 1
ATOM 2679 O O . LYS A 1 341 ? -15.023 16.516 24.406 1 92.75 341 LYS A O 1
ATOM 2684 N N . MET A 1 342 ? -13.781 17.344 26.062 1 93.88 342 MET A N 1
ATOM 2685 C CA . MET A 1 342 ? -12.609 16.547 25.719 1 93.88 342 MET A CA 1
ATOM 2686 C C . MET A 1 342 ? -12.398 15.422 26.719 1 93.88 342 MET A C 1
ATOM 2688 O O . MET A 1 342 ? -12.578 15.625 27.922 1 93.88 342 MET A O 1
ATOM 2692 N N . THR A 1 343 ? -12.109 14.297 26.25 1 93 343 THR A N 1
ATOM 2693 C CA . THR A 1 343 ? -11.641 13.188 27.078 1 93 343 THR A CA 1
ATOM 2694 C C . THR A 1 343 ? -10.117 13.156 27.125 1 93 343 THR A C 1
ATOM 2696 O O . THR A 1 343 ? -9.461 13.188 26.078 1 93 343 THR A O 1
ATOM 2699 N N . GLN A 1 344 ? -9.57 13.055 28.312 1 93.81 344 GLN A N 1
ATOM 2700 C CA . GLN A 1 344 ? -8.125 12.984 28.453 1 93.81 344 GLN A CA 1
ATOM 2701 C C . GLN A 1 344 ? -7.625 11.547 28.312 1 93.81 344 GLN A C 1
ATOM 2703 O O . GLN A 1 344 ? -8.172 10.633 28.922 1 93.81 344 GLN A O 1
ATOM 2708 N N . PHE A 1 345 ? -6.609 11.344 27.516 1 94.56 345 PHE A N 1
ATOM 2709 C CA . PHE A 1 345 ? -6.012 10.031 27.312 1 94.56 345 PHE A CA 1
ATOM 2710 C C . PHE A 1 345 ? -4.59 9.984 27.844 1 94.56 345 PHE A C 1
ATOM 2712 O O . PHE A 1 345 ? -3.674 9.531 27.156 1 94.56 345 PHE A O 1
ATOM 2719 N N . THR A 1 346 ? -4.402 10.438 29.031 1 92.56 346 THR A N 1
ATOM 2720 C CA . THR A 1 346 ? -3.084 10.438 29.656 1 92.56 346 THR A CA 1
ATOM 2721 C C . THR A 1 346 ? -2.873 9.172 30.484 1 92.56 346 THR A C 1
ATOM 2723 O O . THR A 1 346 ? -1.742 8.844 30.844 1 92.56 346 THR A O 1
ATOM 2726 N N . ASP A 1 347 ? -3.936 8.508 30.797 1 93.75 347 ASP A N 1
ATOM 2727 C CA . ASP A 1 347 ? -3.861 7.207 31.438 1 93.75 347 ASP A CA 1
ATOM 2728 C C . ASP A 1 347 ? -3.605 6.094 30.422 1 93.75 347 ASP A C 1
ATOM 2730 O O . ASP A 1 347 ? -4.402 5.887 29.516 1 93.75 347 ASP A O 1
ATOM 2734 N N . ASN A 1 348 ? -2.596 5.344 30.656 1 95.56 348 ASN A N 1
ATOM 2735 C CA . ASN A 1 348 ? -2.16 4.328 29.688 1 95.56 348 ASN A CA 1
ATOM 2736 C C . ASN A 1 348 ? -3.227 3.256 29.5 1 95.56 348 ASN A C 1
ATOM 2738 O O . ASN A 1 348 ? -3.455 2.807 28.375 1 95.56 348 ASN A O 1
ATOM 2742 N N . ASP A 1 349 ? -3.822 2.869 30.562 1 95.25 349 ASP A N 1
ATOM 2743 C CA . ASP A 1 349 ? -4.828 1.818 30.453 1 95.25 349 ASP A CA 1
ATOM 2744 C C . ASP A 1 349 ? -6.039 2.301 29.656 1 95.25 349 ASP A C 1
ATOM 2746 O O . ASP A 1 349 ? -6.594 1.553 28.859 1 95.25 349 ASP A O 1
ATOM 2750 N N . LYS A 1 350 ? -6.434 3.48 29.938 1 95 350 LYS A N 1
ATOM 2751 C CA . LYS A 1 350 ? -7.531 4.07 29.172 1 95 350 LYS A CA 1
ATOM 2752 C C . LYS A 1 350 ? -7.188 4.156 27.688 1 95 350 LYS A C 1
ATOM 2754 O O . LYS A 1 350 ? -8.023 3.867 26.828 1 95 350 LYS A O 1
ATOM 2759 N N . LEU A 1 351 ? -6.035 4.617 27.422 1 96.75 351 LEU A N 1
ATOM 2760 C CA . LEU A 1 351 ? -5.578 4.742 26.047 1 96.75 351 LEU A CA 1
ATOM 2761 C C . LEU A 1 351 ? -5.512 3.379 25.375 1 96.75 351 LEU A C 1
ATOM 2763 O O . LEU A 1 351 ? -5.961 3.225 24.234 1 96.75 351 LEU A O 1
ATOM 2767 N N . LYS A 1 352 ? -4.945 2.354 26.016 1 96.12 352 LYS A N 1
ATOM 2768 C CA . LYS A 1 352 ? -4.867 0.997 25.469 1 96.12 352 LYS A CA 1
ATOM 2769 C C . LYS A 1 352 ? -6.258 0.436 25.203 1 96.12 352 LYS A C 1
ATOM 2771 O O . LYS A 1 352 ? -6.484 -0.209 24.172 1 96.12 352 LYS A O 1
ATOM 2776 N N . ASP A 1 353 ? -7.156 0.678 26.141 1 95 353 ASP A N 1
ATOM 2777 C CA . ASP A 1 353 ? -8.523 0.201 25.953 1 95 353 ASP A CA 1
ATOM 2778 C C . ASP A 1 353 ? -9.188 0.8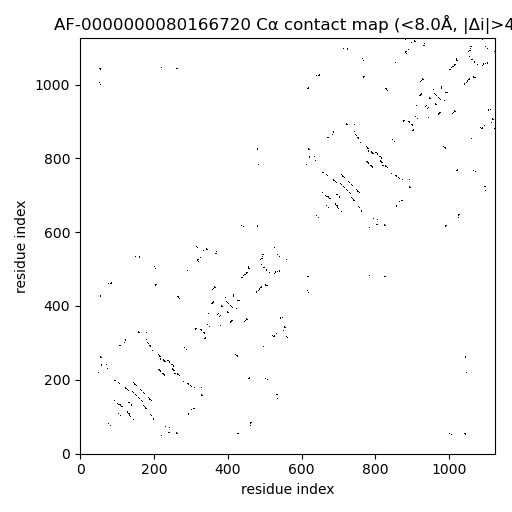79 24.766 1 95 353 ASP A C 1
ATOM 2780 O O . ASP A 1 353 ? -9.914 0.234 24 1 95 353 ASP A O 1
ATOM 2784 N N . PHE A 1 354 ? -8.969 2.113 24.625 1 96.38 354 PHE A N 1
ATOM 2785 C CA . PHE A 1 354 ? -9.531 2.867 23.5 1 96.38 354 PHE A CA 1
ATOM 2786 C C . PHE A 1 354 ? -9 2.352 22.172 1 96.38 354 PHE A C 1
ATOM 2788 O O . PHE A 1 354 ? -9.75 2.229 21.203 1 96.38 354 PHE A O 1
ATOM 2795 N N . LEU A 1 355 ? -7.691 2.027 22.078 1 96.25 355 LEU A N 1
ATOM 2796 C CA . LEU A 1 355 ? -7.039 1.64 20.844 1 96.25 355 LEU A CA 1
ATOM 2797 C C . LEU A 1 355 ? -7.152 0.137 20.609 1 96.25 355 LEU A C 1
ATOM 2799 O O . LEU A 1 355 ? -6.727 -0.371 19.562 1 96.25 355 LEU A O 1
ATOM 2803 N N . LYS A 1 356 ? -7.68 -0.584 21.578 1 94.19 356 LYS A N 1
ATOM 2804 C CA . LYS A 1 356 ? -7.781 -2.037 21.484 1 94.19 356 LYS A CA 1
ATOM 2805 C C . LYS A 1 356 ? -8.492 -2.445 20.188 1 94.19 356 LYS A C 1
ATOM 2807 O O . LYS A 1 356 ? -9.602 -1.988 19.922 1 94.19 356 LYS A O 1
ATOM 2812 N N . GLY A 1 357 ? -7.801 -3.23 19.391 1 90.5 357 GLY A N 1
ATOM 2813 C CA . GLY A 1 357 ? -8.367 -3.742 18.156 1 90.5 357 GLY A CA 1
ATOM 2814 C C . GLY A 1 357 ? -8.391 -2.717 17.031 1 90.5 357 GLY A C 1
ATOM 2815 O O . GLY A 1 357 ? -9.023 -2.93 16 1 90.5 357 GLY A O 1
ATOM 2816 N N . LYS A 1 358 ? -7.727 -1.582 17.219 1 93.25 358 LYS A N 1
ATOM 2817 C CA . LYS A 1 358 ? -7.828 -0.517 16.219 1 93.25 358 LYS A CA 1
ATOM 2818 C C . LYS A 1 358 ? -6.52 -0.351 15.461 1 93.25 358 LYS A C 1
ATOM 2820 O O . LYS A 1 358 ? -5.453 -0.72 15.961 1 93.25 358 LYS A O 1
ATOM 2825 N N . LYS A 1 359 ? -6.609 0.1 14.273 1 94.19 359 LYS A N 1
ATOM 2826 C CA . LYS A 1 359 ? -5.488 0.556 13.461 1 94.19 359 LYS A CA 1
ATOM 2827 C C . LYS A 1 359 ? -5.41 2.08 13.438 1 94.19 359 LYS A C 1
ATOM 2829 O O . LYS A 1 359 ? -6.375 2.752 13.07 1 94.19 359 LYS A O 1
ATOM 2834 N N . LEU A 1 360 ? -4.328 2.553 13.883 1 97.44 360 LEU A N 1
ATOM 2835 C CA . LEU A 1 360 ? -4.078 3.99 13.867 1 97.44 360 LEU A CA 1
ATOM 2836 C C . LEU A 1 360 ? -3.053 4.352 12.797 1 97.44 360 LEU A C 1
ATOM 2838 O O . LEU A 1 360 ? -1.889 3.955 12.883 1 97.44 360 LEU A O 1
ATOM 2842 N N . PHE A 1 361 ? -3.477 5.059 11.797 1 97.75 361 PHE A N 1
ATOM 2843 C CA . PHE A 1 361 ? -2.592 5.547 10.75 1 97.75 361 PHE A CA 1
ATOM 2844 C C . PHE A 1 361 ? -2.256 7.02 10.969 1 97.75 361 PHE A C 1
ATOM 2846 O O . PHE A 1 361 ? -3.146 7.871 10.977 1 97.75 361 PHE A O 1
ATOM 2853 N N . LEU A 1 362 ? -1.022 7.277 11.164 1 98.12 362 LEU A N 1
ATOM 2854 C CA . LEU A 1 362 ? -0.484 8.625 11.273 1 98.12 362 LEU A CA 1
ATOM 2855 C C . LEU A 1 362 ? 0.208 9.039 9.977 1 98.12 362 LEU A C 1
ATOM 2857 O O . LEU A 1 362 ? 1.212 8.438 9.586 1 98.12 362 LEU A O 1
ATOM 2861 N N . MET A 1 363 ? -0.328 10.086 9.344 1 97.56 363 MET A N 1
ATOM 2862 C CA . MET A 1 363 ? 0.213 10.484 8.047 1 97.56 363 MET A CA 1
ATOM 2863 C C . MET A 1 363 ? 0.633 11.945 8.062 1 97.56 363 MET A C 1
ATOM 2865 O O . MET A 1 363 ? -0.145 12.82 8.461 1 97.56 363 MET A O 1
ATOM 2869 N N . GLY A 1 364 ? 1.798 12.172 7.645 1 95.81 364 GLY A N 1
ATOM 2870 C CA . GLY A 1 364 ? 2.225 13.555 7.531 1 95.81 364 GLY A CA 1
ATOM 2871 C C . GLY A 1 364 ? 3.676 13.766 7.922 1 95.81 364 GLY A C 1
ATOM 2872 O O . GLY A 1 364 ? 4.551 13 7.523 1 95.81 364 GLY A O 1
ATOM 2873 N N . ASP A 1 365 ? 3.928 14.828 8.641 1 93.12 365 ASP A N 1
ATOM 2874 C CA . ASP A 1 365 ? 5.309 15.188 8.953 1 93.12 365 ASP A CA 1
ATOM 2875 C C . ASP A 1 365 ? 5.688 14.75 10.367 1 93.12 365 ASP A C 1
ATOM 2877 O O . ASP A 1 365 ? 5.074 13.844 10.922 1 93.12 365 ASP A O 1
ATOM 2881 N N . SER A 1 366 ? 6.777 15.336 10.922 1 93 366 SER A N 1
ATOM 2882 C CA . SER A 1 366 ? 7.355 14.898 12.188 1 93 366 SER A CA 1
ATOM 2883 C C . SER A 1 366 ? 6.43 15.219 13.359 1 93 366 SER A C 1
ATOM 2885 O O . SER A 1 366 ? 6.574 14.648 14.445 1 93 366 SER A O 1
ATOM 2887 N N . THR A 1 367 ? 5.445 16.109 13.156 1 95.38 367 THR A N 1
ATOM 2888 C CA . THR A 1 367 ? 4.586 16.5 14.273 1 95.38 367 THR A CA 1
ATOM 2889 C C . THR A 1 367 ? 3.604 15.383 14.609 1 95.38 367 THR A C 1
ATOM 2891 O O . THR A 1 367 ? 3.193 15.242 15.766 1 95.38 367 THR A O 1
ATOM 2894 N N . VAL A 1 368 ? 3.225 14.586 13.633 1 96.81 368 VAL A N 1
ATOM 2895 C CA . VAL A 1 368 ? 2.387 13.438 13.953 1 96.81 368 VAL A CA 1
ATOM 2896 C C . VAL A 1 368 ? 3.264 12.211 14.203 1 96.81 368 VAL A C 1
ATOM 2898 O O . VAL A 1 368 ? 2.826 11.242 14.828 1 96.81 368 VAL A O 1
ATOM 2901 N N . ARG A 1 369 ? 4.457 12.242 13.656 1 95.19 369 ARG A N 1
ATOM 2902 C CA . ARG A 1 369 ? 5.406 11.195 14.039 1 95.19 369 ARG A CA 1
ATOM 2903 C C . ARG A 1 369 ? 5.629 11.188 15.547 1 95.19 369 ARG A C 1
ATOM 2905 O O . ARG A 1 369 ? 5.848 10.133 16.141 1 95.19 369 ARG A O 1
ATOM 2912 N N . GLN A 1 370 ? 5.543 12.367 16.234 1 96.69 370 GLN A N 1
ATOM 2913 C CA . GLN A 1 370 ? 5.699 12.477 17.672 1 96.69 370 GLN A CA 1
ATOM 2914 C C . GLN A 1 370 ? 4.703 11.57 18.406 1 96.69 370 GLN A C 1
ATOM 2916 O O . GLN A 1 370 ? 4.98 11.102 19.516 1 96.69 370 GLN A O 1
ATOM 2921 N N . TYR A 1 371 ? 3.512 11.328 17.766 1 97.88 371 TYR A N 1
ATOM 2922 C CA . TYR A 1 371 ? 2.508 10.469 18.375 1 97.88 371 TYR A CA 1
ATOM 2923 C C . TYR A 1 371 ? 3.049 9.055 18.578 1 97.88 371 TYR A C 1
ATOM 2925 O O . TYR A 1 371 ? 3.061 8.539 19.703 1 97.88 371 TYR A O 1
ATOM 2933 N N . ILE A 1 372 ? 3.551 8.477 17.5 1 96.38 372 ILE A N 1
ATOM 2934 C CA . ILE A 1 372 ? 4.008 7.094 17.562 1 96.38 372 ILE A CA 1
ATOM 2935 C C . ILE A 1 372 ? 5.246 7.004 18.453 1 96.38 372 ILE A C 1
ATOM 2937 O O . ILE A 1 372 ? 5.438 6.016 19.172 1 96.38 372 ILE A O 1
ATOM 2941 N N . ARG A 1 373 ? 6.102 8 18.422 1 94.69 373 ARG A N 1
ATOM 2942 C CA . ARG A 1 373 ? 7.258 8.016 19.312 1 94.69 373 ARG A CA 1
ATOM 2943 C C . ARG A 1 373 ? 6.824 8.062 20.766 1 94.69 373 ARG A C 1
ATOM 2945 O O . ARG A 1 373 ? 7.391 7.367 21.609 1 94.69 373 ARG A O 1
ATOM 2952 N N . HIS A 1 374 ? 5.828 8.922 21.016 1 96.94 374 HIS A N 1
ATOM 2953 C CA . HIS A 1 374 ? 5.301 9 22.375 1 96.94 374 HIS A CA 1
ATOM 2954 C C . HIS A 1 374 ? 4.766 7.648 22.844 1 96.94 374 HIS A C 1
ATOM 2956 O O . HIS A 1 374 ? 5.055 7.211 23.953 1 96.94 374 HIS A O 1
ATOM 2962 N N . PHE A 1 375 ? 4.027 6.934 21.984 1 97.5 375 PHE A N 1
ATOM 2963 C CA . PHE A 1 375 ? 3.408 5.66 22.312 1 97.5 375 PHE A CA 1
ATOM 2964 C C . PHE A 1 375 ? 4.465 4.586 22.547 1 97.5 375 PHE A C 1
ATOM 2966 O O . PHE A 1 375 ? 4.305 3.725 23.406 1 97.5 375 PHE A O 1
ATOM 2973 N N . ALA A 1 376 ? 5.535 4.637 21.75 1 94.5 376 ALA A N 1
ATOM 2974 C CA . ALA A 1 376 ? 6.512 3.549 21.734 1 94.5 376 ALA A CA 1
ATOM 2975 C C . ALA A 1 376 ? 7.66 3.83 22.688 1 94.5 376 ALA A C 1
ATOM 2977 O O . ALA A 1 376 ? 8.25 2.902 23.25 1 94.5 376 ALA A O 1
ATOM 2978 N N . GLU A 1 377 ? 8.047 5.094 22.891 1 93.94 377 GLU A N 1
ATOM 2979 C CA . GLU A 1 377 ? 9.266 5.418 23.625 1 93.94 377 GLU A CA 1
ATOM 2980 C C . GLU A 1 377 ? 8.945 6 25 1 93.94 377 GLU A C 1
ATOM 2982 O O . GLU A 1 377 ? 9.625 5.699 25.984 1 93.94 377 GLU A O 1
ATOM 2987 N N . ASN A 1 378 ? 7.953 6.84 25.094 1 95.44 378 ASN A N 1
ATOM 2988 C CA . ASN A 1 378 ? 7.672 7.527 26.344 1 95.44 378 ASN A CA 1
ATOM 2989 C C . ASN A 1 378 ? 6.785 6.688 27.266 1 95.44 378 ASN A C 1
ATOM 2991 O O . ASN A 1 378 ? 7.16 6.383 28.391 1 95.44 378 ASN A O 1
ATOM 2995 N N . ILE A 1 379 ? 5.641 6.312 26.688 1 96.62 379 ILE A N 1
ATOM 2996 C CA . ILE A 1 379 ? 4.703 5.613 27.562 1 96.62 379 ILE A CA 1
ATOM 2997 C C . ILE A 1 379 ? 4.762 4.109 27.281 1 96.62 379 ILE A C 1
ATOM 2999 O O . ILE A 1 379 ? 4.266 3.307 28.078 1 96.62 379 ILE A O 1
ATOM 3003 N N . LYS A 1 380 ? 5.281 3.609 26.172 1 95.12 380 LYS A N 1
ATOM 3004 C CA . LYS A 1 380 ? 5.637 2.234 25.844 1 95.12 380 LYS A CA 1
ATOM 3005 C C . LYS A 1 380 ? 4.41 1.328 25.844 1 95.12 380 LYS A C 1
ATOM 3007 O O . LYS A 1 380 ? 4.426 0.255 26.453 1 95.12 380 LYS A O 1
ATOM 3012 N N . ILE A 1 381 ? 3.34 1.777 25.203 1 96.88 381 ILE A N 1
ATOM 3013 C CA . ILE A 1 381 ? 2.137 0.958 25.109 1 96.88 381 ILE A CA 1
ATOM 3014 C C . ILE A 1 381 ? 2.203 0.096 23.844 1 96.88 381 ILE A C 1
ATOM 3016 O O . ILE A 1 381 ? 1.407 -0.832 23.688 1 96.88 381 ILE A O 1
ATOM 3020 N N . VAL A 1 382 ? 3.09 0.38 22.938 1 95.19 382 VAL A N 1
ATOM 3021 C CA . VAL A 1 382 ? 3.363 -0.39 21.734 1 95.19 382 VAL A CA 1
ATOM 3022 C C . VAL A 1 382 ? 4.871 -0.571 21.562 1 95.19 382 VAL A C 1
ATOM 3024 O O . VAL A 1 382 ? 5.66 0.187 22.125 1 95.19 382 VAL A O 1
ATOM 3027 N N . ASP A 1 383 ? 5.254 -1.555 20.797 1 90.75 383 ASP A N 1
ATOM 3028 C CA . ASP A 1 383 ? 6.648 -1.814 20.469 1 90.75 383 ASP A CA 1
ATOM 3029 C C . ASP A 1 383 ? 6.91 -1.601 18.984 1 90.75 383 ASP A C 1
ATOM 3031 O O . ASP A 1 383 ? 6.105 -2.004 18.141 1 90.75 383 ASP A O 1
ATOM 3035 N N . TYR A 1 384 ? 8.07 -0.993 18.766 1 88.19 384 TYR A N 1
ATOM 3036 C CA . TYR A 1 384 ? 8.461 -0.834 17.375 1 88.19 384 TYR A CA 1
ATOM 3037 C C . TYR A 1 384 ? 8.688 -2.189 16.703 1 88.19 384 TYR A C 1
ATOM 3039 O O . TYR A 1 384 ? 9.242 -3.1 17.328 1 88.19 384 TYR A O 1
ATOM 3047 N N . PHE A 1 385 ? 8.328 -2.475 15.5 1 79.75 385 PHE A N 1
ATOM 3048 C CA . PHE A 1 385 ? 8.562 -3.707 14.758 1 79.75 385 PHE A CA 1
ATOM 3049 C C . PHE A 1 385 ? 9.625 -3.496 13.688 1 79.75 385 PHE A C 1
ATOM 3051 O O . PHE A 1 385 ? 10.383 -4.414 13.359 1 79.75 385 PHE A O 1
ATOM 3058 N N . ASN A 1 386 ? 9.68 -2.676 12.812 1 64.25 386 ASN A N 1
ATOM 3059 C CA . ASN A 1 386 ? 10.617 -2.531 11.703 1 64.25 386 ASN A CA 1
ATOM 3060 C C . ASN A 1 386 ? 11.742 -1.56 12.055 1 64.25 386 ASN A C 1
ATOM 3062 O O . ASN A 1 386 ? 12.359 -0.97 11.164 1 64.25 386 ASN A O 1
ATOM 3066 N N . HIS A 1 387 ? 12.07 -1.258 13.297 1 55.28 387 HIS A N 1
ATOM 3067 C CA . HIS A 1 387 ? 13.188 -0.375 13.602 1 55.28 387 HIS A CA 1
ATOM 3068 C C . HIS A 1 387 ? 14.516 -1.118 13.508 1 55.28 387 HIS A C 1
ATOM 3070 O O . HIS A 1 387 ? 15.539 -0.64 14.008 1 55.28 387 HIS A O 1
ATOM 3076 N N . THR A 1 388 ? 14.438 -2.283 12.828 1 47.81 388 THR A N 1
ATOM 3077 C CA . THR A 1 388 ? 15.766 -2.873 12.805 1 47.81 388 THR A CA 1
ATOM 3078 C C . THR A 1 388 ? 16.75 -1.956 12.07 1 47.81 388 THR A C 1
ATOM 3080 O O . THR A 1 388 ? 16.344 -1.119 11.266 1 47.81 388 THR A O 1
ATOM 3083 N N . GLU A 1 389 ? 18.078 -2.029 12.453 1 43.19 389 GLU A N 1
ATOM 3084 C CA . GLU A 1 389 ? 19.281 -1.225 12.336 1 43.19 389 GLU A CA 1
ATOM 3085 C C . GLU A 1 389 ? 19.547 -0.83 10.883 1 43.19 389 GLU A C 1
ATOM 3087 O O . GLU A 1 389 ? 20.094 0.24 10.609 1 43.19 389 GLU A O 1
ATOM 3092 N N . ASP A 1 390 ? 19.484 -1.878 10.023 1 43.06 390 ASP A N 1
ATOM 3093 C CA . ASP A 1 390 ? 20.344 -1.604 8.883 1 43.06 390 ASP A CA 1
ATOM 3094 C C . ASP A 1 390 ? 19.781 -0.48 8.023 1 43.06 390 ASP A C 1
ATOM 3096 O O . ASP A 1 390 ? 20.391 -0.082 7.027 1 43.06 390 ASP A O 1
ATOM 3100 N N . GLU A 1 391 ? 18.5 -0.607 7.848 1 46.22 391 GLU A N 1
ATOM 3101 C CA . GLU A 1 391 ? 18.219 0.449 6.883 1 46.22 391 GLU A CA 1
ATOM 3102 C C . GLU A 1 391 ? 18.594 1.82 7.43 1 46.22 391 GLU A C 1
ATOM 3104 O O . GLU A 1 391 ? 18.547 2.049 8.641 1 46.22 391 GLU A O 1
ATOM 3109 N N . MET A 1 392 ? 19.219 2.498 6.73 1 43.69 392 MET A N 1
ATOM 3110 C CA . MET A 1 392 ? 19.656 3.842 7.094 1 43.69 392 MET A CA 1
ATOM 3111 C C . MET A 1 392 ? 18.703 4.473 8.094 1 43.69 392 MET A C 1
ATOM 3113 O O . MET A 1 392 ? 17.484 4.41 7.918 1 43.69 392 MET A O 1
ATOM 3117 N N . GLN A 1 393 ? 19.156 4.633 9.398 1 48.56 393 GLN A N 1
ATOM 3118 C CA . GLN A 1 393 ? 18.781 5.285 10.656 1 48.56 393 GLN A CA 1
ATOM 3119 C C . GLN A 1 393 ? 17.812 6.434 10.414 1 48.56 393 GLN A C 1
ATOM 3121 O O . GLN A 1 393 ? 17.781 7.395 11.18 1 48.56 393 GLN A O 1
ATOM 3126 N N . SER A 1 394 ? 17.062 6.508 9.25 1 61.22 394 SER A N 1
ATOM 3127 C CA . SER A 1 394 ? 16.438 7.824 9.195 1 61.22 394 SER A CA 1
ATOM 3128 C C . SER A 1 394 ? 15.031 7.793 9.797 1 61.22 394 SER A C 1
ATOM 3130 O O . SER A 1 394 ? 14.32 6.797 9.672 1 61.22 394 SER A O 1
ATOM 3132 N N . TRP A 1 395 ? 14.797 8.398 10.805 1 69.88 395 TRP A N 1
ATOM 3133 C CA . TRP A 1 395 ? 13.508 8.719 11.406 1 69.88 395 TRP A CA 1
ATOM 3134 C C . TRP A 1 395 ? 12.484 9.07 10.328 1 69.88 395 TRP A C 1
ATOM 3136 O O . TRP A 1 395 ? 11.297 9.234 10.625 1 69.88 395 TRP A O 1
ATOM 3146 N N . GLN A 1 396 ? 12.93 8.922 9.07 1 81.31 396 GLN A N 1
ATOM 3147 C CA . GLN A 1 396 ? 12 9.344 8.023 1 81.31 396 GLN A CA 1
ATOM 3148 C C . GLN A 1 396 ? 11.406 8.133 7.301 1 81.31 396 GLN A C 1
ATOM 3150 O O . GLN A 1 396 ? 10.609 8.289 6.375 1 81.31 396 GLN A O 1
ATOM 3155 N N . LYS A 1 397 ? 11.758 6.977 7.754 1 83.25 397 LYS A N 1
ATOM 3156 C CA . LYS A 1 397 ? 11.156 5.766 7.203 1 83.25 397 LYS A CA 1
ATOM 3157 C C . LYS A 1 397 ? 9.781 5.508 7.824 1 83.25 397 LYS A C 1
ATOM 3159 O O . LYS A 1 397 ? 9.445 6.082 8.859 1 83.25 397 LYS A O 1
ATOM 3164 N N . THR A 1 398 ? 9 4.668 7.125 1 89.19 398 THR A N 1
ATOM 3165 C CA . THR A 1 398 ? 7.727 4.258 7.703 1 89.19 398 THR A CA 1
ATOM 3166 C C . THR A 1 398 ? 7.941 3.559 9.039 1 89.19 398 THR A C 1
ATOM 3168 O O . THR A 1 398 ? 8.758 2.639 9.148 1 89.19 398 THR A O 1
ATOM 3171 N N . LEU A 1 399 ? 7.293 4.043 10.07 1 90.5 399 LEU A N 1
ATOM 3172 C CA . LEU A 1 399 ? 7.379 3.443 11.391 1 90.5 399 LEU A CA 1
ATOM 3173 C C . LEU A 1 399 ? 6.145 2.598 11.688 1 90.5 399 LEU A C 1
ATOM 3175 O O . LEU A 1 399 ? 5.023 2.984 11.344 1 90.5 399 LEU A O 1
ATOM 3179 N N . LEU A 1 400 ? 6.398 1.464 12.133 1 91.38 400 LEU A N 1
ATOM 3180 C CA . LEU A 1 400 ? 5.34 0.559 12.562 1 91.38 400 LEU A CA 1
ATOM 3181 C C . LEU A 1 400 ? 5.539 0.145 14.016 1 91.38 400 LEU A C 1
ATOM 3183 O O . LEU A 1 400 ? 6.637 -0.246 14.414 1 91.38 400 LEU A O 1
ATOM 3187 N N . ALA A 1 401 ? 4.52 0.32 14.82 1 92.75 401 ALA A N 1
ATOM 3188 C CA . ALA A 1 401 ? 4.516 -0.109 16.219 1 92.75 401 ALA A CA 1
ATOM 3189 C C . ALA A 1 401 ? 3.264 -0.921 16.547 1 92.75 401 ALA A C 1
ATOM 3191 O O . ALA A 1 401 ? 2.174 -0.611 16.062 1 92.75 401 ALA A O 1
ATOM 3192 N N . ILE A 1 402 ? 3.445 -1.967 17.344 1 92 402 ILE A N 1
ATOM 3193 C CA . ILE A 1 402 ? 2.336 -2.895 17.531 1 92 402 ILE A CA 1
ATOM 3194 C C . ILE A 1 402 ? 2.252 -3.305 19 1 92 402 ILE A C 1
ATOM 3196 O O . ILE A 1 402 ? 3.244 -3.232 19.734 1 92 402 ILE A O 1
ATOM 3200 N N . ASN A 1 403 ? 1.105 -3.514 19.484 1 92.69 403 ASN A N 1
ATOM 3201 C CA . ASN A 1 403 ? 0.772 -4.227 20.719 1 92.69 403 ASN A CA 1
ATOM 3202 C C . ASN A 1 403 ? -0.032 -5.492 20.422 1 92.69 403 ASN A C 1
ATOM 3204 O O . ASN A 1 403 ? -1.221 -5.418 20.109 1 92.69 403 ASN A O 1
ATOM 3208 N N . LEU A 1 404 ? 0.595 -6.703 20.484 1 87.56 404 LEU A N 1
ATOM 3209 C CA . LEU A 1 404 ? -0.016 -7.973 20.094 1 87.56 404 LEU A CA 1
ATOM 3210 C C . LEU A 1 404 ? -1.133 -8.352 21.047 1 87.56 404 LEU A C 1
ATOM 3212 O O . LEU A 1 404 ? -2.154 -8.906 20.641 1 87.56 404 LEU A O 1
ATOM 3216 N N . GLU A 1 405 ? -0.96 -8.078 22.266 1 87.5 405 GLU A N 1
ATOM 3217 C CA . GLU A 1 405 ? -1.915 -8.469 23.297 1 87.5 405 GLU A CA 1
ATOM 3218 C C . GLU A 1 405 ? -3.271 -7.805 23.078 1 87.5 405 GLU A C 1
ATOM 3220 O O . GLU A 1 405 ? -4.312 -8.445 23.219 1 87.5 405 GLU A O 1
ATOM 3225 N N . LYS A 1 406 ? -3.234 -6.531 22.766 1 91.88 406 LYS A N 1
ATOM 3226 C CA . LYS A 1 406 ? -4.48 -5.789 22.609 1 91.88 406 LYS A CA 1
ATOM 3227 C C . LYS A 1 406 ? -4.781 -5.508 21.141 1 91.88 406 LYS A C 1
ATOM 3229 O O . LYS A 1 406 ? -5.734 -4.797 20.812 1 91.88 406 LYS A O 1
ATOM 3234 N N . PHE A 1 407 ? -3.945 -6.004 20.203 1 89.94 407 PHE A N 1
ATOM 3235 C CA . PHE A 1 407 ? -4.117 -5.871 18.766 1 89.94 407 PHE A CA 1
ATOM 3236 C C . PHE A 1 407 ? -4.141 -4.406 18.359 1 89.94 407 PHE A C 1
ATOM 3238 O O . PHE A 1 407 ? -5.047 -3.971 17.641 1 89.94 407 PHE A O 1
ATOM 3245 N N . ILE A 1 408 ? -3.223 -3.678 18.891 1 93.88 408 ILE A N 1
ATOM 3246 C CA . ILE A 1 408 ? -3.086 -2.273 18.516 1 93.88 408 ILE A CA 1
ATOM 3247 C C . ILE A 1 408 ? -2.074 -2.141 17.375 1 93.88 408 ILE A C 1
ATOM 3249 O O . ILE A 1 408 ? -0.956 -2.65 17.469 1 93.88 408 ILE A O 1
ATOM 3253 N N . TYR A 1 409 ? -2.471 -1.57 16.344 1 93.5 409 TYR A N 1
ATOM 3254 C CA . TYR A 1 409 ? -1.629 -1.301 15.18 1 93.5 409 TYR A CA 1
ATOM 3255 C C . TYR A 1 409 ? -1.431 0.198 14.984 1 93.5 409 TYR A C 1
ATOM 3257 O O . TYR A 1 409 ? -2.4 0.943 14.828 1 93.5 409 TYR A O 1
ATOM 3265 N N . VAL A 1 410 ? -0.188 0.732 15.031 1 95.88 410 VAL A N 1
ATOM 3266 C CA . VAL A 1 410 ? 0.111 2.14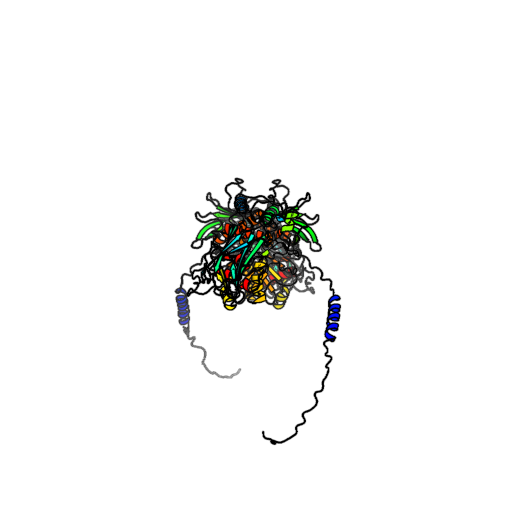1 14.797 1 95.88 410 VAL A CA 1
ATOM 3267 C C . VAL A 1 410 ? 1.164 2.27 13.695 1 95.88 410 VAL A C 1
ATOM 3269 O O . VAL A 1 410 ? 2.236 1.667 13.781 1 95.88 410 VAL A O 1
ATOM 3272 N N . GLN A 1 411 ? 0.869 3 12.703 1 94.88 411 GLN A N 1
ATOM 3273 C CA . GLN A 1 411 ? 1.805 3.229 11.609 1 94.88 411 GLN A CA 1
ATOM 3274 C C . GLN A 1 411 ? 1.951 4.719 11.312 1 94.88 411 GLN A C 1
ATOM 3276 O O . GLN A 1 411 ? 0.959 5.449 11.266 1 94.88 411 GLN A O 1
ATOM 3281 N N . TRP A 1 412 ? 3.131 5.176 11.234 1 95.5 412 TRP A N 1
ATOM 3282 C CA . TRP A 1 412 ? 3.402 6.52 10.742 1 95.5 412 TRP A CA 1
ATOM 3283 C C . TRP A 1 412 ? 4.047 6.469 9.359 1 95.5 412 TRP A C 1
ATOM 3285 O O . TRP A 1 412 ? 4.957 5.672 9.117 1 95.5 412 TRP A O 1
ATOM 3295 N N . LYS A 1 413 ? 3.623 7.297 8.484 1 94 413 LYS A N 1
ATOM 3296 C CA . LYS A 1 413 ? 4.18 7.414 7.145 1 94 413 LYS A CA 1
ATOM 3297 C C . LYS A 1 413 ? 4.199 8.867 6.684 1 94 413 LYS A C 1
ATOM 3299 O O . LYS A 1 413 ? 3.213 9.594 6.852 1 94 413 LYS A O 1
ATOM 3304 N N . LYS A 1 414 ? 5.293 9.305 6.129 1 94.12 414 LYS A N 1
ATOM 3305 C CA . LYS A 1 414 ? 5.402 10.68 5.652 1 94.12 414 LYS A CA 1
ATOM 3306 C C . LYS A 1 414 ? 4.598 10.883 4.371 1 94.12 414 LYS A C 1
ATOM 3308 O O . LYS A 1 414 ? 4.324 9.922 3.645 1 94.12 414 LYS A O 1
ATOM 3313 N N . HIS A 1 415 ? 4.172 12.078 4.035 1 92.25 415 HIS A N 1
ATOM 3314 C CA . HIS A 1 415 ? 3.361 12.383 2.861 1 92.25 415 HIS A CA 1
ATOM 3315 C C . HIS A 1 415 ? 4.227 12.5 1.611 1 92.25 415 HIS A C 1
ATOM 3317 O O . HIS A 1 415 ? 3.715 12.742 0.517 1 92.25 415 HIS A O 1
ATOM 3323 N N . THR A 1 416 ? 5.5 12.297 1.62 1 90.06 416 THR A N 1
ATOM 3324 C CA . THR A 1 416 ? 6.457 12.305 0.521 1 90.06 416 THR A CA 1
ATOM 3325 C C . THR A 1 416 ? 6.789 13.742 0.109 1 90.06 416 THR A C 1
ATOM 3327 O O . THR A 1 416 ? 7.238 14.539 0.933 1 90.06 416 THR A O 1
ATOM 3330 N N . PHE A 1 417 ? 6.469 14.195 -1.292 1 92.38 417 PHE A N 1
ATOM 3331 C CA . PHE A 1 417 ? 6.945 15.508 -1.709 1 92.38 417 PHE A CA 1
ATOM 3332 C C . 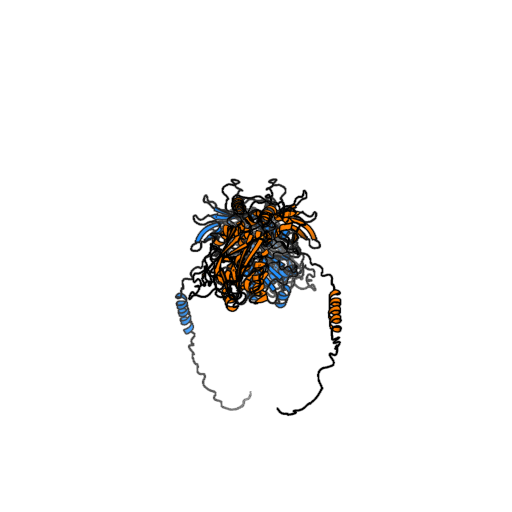PHE A 1 417 ? 5.84 16.547 -1.579 1 92.38 417 PHE A C 1
ATOM 3334 O O . PHE A 1 417 ? 4.684 16.281 -1.91 1 92.38 417 PHE A O 1
ATOM 3341 N N . PRO A 1 418 ? 6.266 17.703 -1.028 1 95.19 418 PRO A N 1
ATOM 3342 C CA . PRO A 1 418 ? 7.617 18.078 -0.611 1 95.19 418 PRO A CA 1
ATOM 3343 C C . PRO A 1 418 ? 7.957 17.594 0.798 1 95.19 418 PRO A C 1
ATOM 3345 O O . PRO A 1 418 ? 7.113 17.672 1.696 1 95.19 418 PRO A O 1
ATOM 3348 N N . PHE A 1 419 ? 9.047 17.109 0.95 1 94.62 419 PHE A N 1
ATOM 3349 C CA . PHE A 1 419 ? 9.609 16.734 2.242 1 94.62 419 PHE A CA 1
ATOM 3350 C C . PHE A 1 419 ? 11.039 17.219 2.373 1 94.62 419 PHE A C 1
ATOM 3352 O O . PHE A 1 419 ? 11.953 16.688 1.736 1 94.62 419 PHE A O 1
ATOM 3359 N N . VAL A 1 420 ? 11.242 18.234 3.18 1 93.69 420 VAL A N 1
ATOM 3360 C CA . VAL A 1 420 ? 12.516 18.938 3.291 1 93.69 420 VAL A CA 1
ATOM 3361 C C . VAL A 1 420 ? 13.328 18.359 4.449 1 93.69 420 VAL A C 1
ATOM 3363 O O . VAL A 1 420 ? 12.898 18.422 5.605 1 93.69 420 VAL A O 1
ATOM 3366 N N . SER A 1 421 ? 14.461 17.766 4.133 1 91.81 421 SER A N 1
ATOM 3367 C CA . SER A 1 421 ? 15.359 17.188 5.125 1 91.81 421 SER A CA 1
ATOM 3368 C C . SER A 1 421 ? 16.812 17.203 4.641 1 91.81 421 SER A C 1
ATOM 3370 O O . SER A 1 421 ? 17.094 16.797 3.516 1 91.81 421 SER A O 1
ATOM 3372 N N . LYS A 1 422 ? 17.672 17.656 5.543 1 91.5 422 LYS A N 1
ATOM 3373 C CA . LYS A 1 422 ? 19.078 17.719 5.195 1 91.5 422 LYS A CA 1
ATOM 3374 C C . LYS A 1 422 ? 19.688 16.312 5.09 1 91.5 422 LYS A C 1
ATOM 3376 O O . LYS A 1 422 ? 20.625 16.094 4.32 1 91.5 422 LYS A O 1
ATOM 3381 N N . THR A 1 423 ? 19.172 15.461 5.848 1 89.81 423 THR A N 1
ATOM 3382 C CA . THR A 1 423 ? 19.641 14.086 5.797 1 89.81 423 THR A CA 1
ATOM 3383 C C . THR A 1 423 ? 18.906 13.297 4.715 1 89.81 423 THR A C 1
ATOM 3385 O O . THR A 1 423 ? 17.719 13.492 4.496 1 89.81 423 THR A O 1
ATOM 3388 N N . PHE A 1 424 ? 19.703 12.445 4.07 1 91.12 424 PHE A N 1
ATOM 3389 C CA . PHE A 1 424 ? 19.078 11.594 3.059 1 91.12 424 PHE A CA 1
ATOM 3390 C C . PHE A 1 424 ? 18.047 10.672 3.689 1 91.12 424 PHE A C 1
ATOM 3392 O O . PHE A 1 424 ? 18.281 10.117 4.766 1 91.12 424 PHE A O 1
ATOM 3399 N N . TYR A 1 425 ? 16.969 10.516 3.064 1 90 425 TYR A N 1
ATOM 3400 C CA . TYR A 1 425 ? 15.93 9.578 3.473 1 90 425 TYR A CA 1
ATOM 3401 C C . TYR A 1 425 ? 15.461 8.734 2.295 1 90 425 TYR A C 1
ATOM 3403 O O . TYR A 1 425 ? 15.547 9.164 1.142 1 90 425 TYR A O 1
ATOM 3411 N N . SER A 1 426 ? 15 7.531 2.596 1 89.88 426 SER A N 1
ATOM 3412 C CA . SER A 1 426 ? 14.531 6.613 1.562 1 89.88 426 SER A CA 1
ATOM 3413 C C . SER A 1 426 ? 13.172 7.047 1.018 1 89.88 426 SER A C 1
ATOM 3415 O O . SER A 1 426 ? 12.297 7.473 1.778 1 89.88 426 SER A O 1
ATOM 3417 N N . ILE A 1 427 ? 12.992 6.945 -0.314 1 91.62 427 ILE A N 1
ATOM 3418 C CA . ILE A 1 427 ? 11.703 7.25 -0.923 1 91.62 427 ILE A CA 1
ATOM 3419 C C . ILE A 1 427 ? 11.156 6.008 -1.618 1 91.62 427 ILE A C 1
ATOM 3421 O O . ILE A 1 427 ? 10.219 6.098 -2.414 1 91.62 427 ILE A O 1
ATOM 3425 N N . LYS A 1 428 ? 11.688 4.824 -1.342 1 89.31 428 LYS A N 1
ATOM 3426 C CA . LYS A 1 428 ? 11.352 3.588 -2.043 1 89.31 428 LYS A CA 1
ATOM 3427 C C . LYS A 1 428 ? 9.891 3.195 -1.797 1 89.31 428 LYS A C 1
ATOM 3429 O O . LYS A 1 428 ? 9.258 2.59 -2.66 1 89.31 428 LYS A O 1
ATOM 3434 N N . GLU A 1 429 ? 9.398 3.564 -0.636 1 88.25 429 GLU A N 1
ATOM 3435 C CA . GLU A 1 429 ? 8.031 3.189 -0.286 1 88.25 429 GLU A CA 1
ATOM 3436 C C . GLU A 1 429 ? 7.125 4.414 -0.219 1 88.25 429 GLU A C 1
ATOM 3438 O O . GLU A 1 429 ? 6.012 4.34 0.305 1 88.25 429 GLU A O 1
ATOM 3443 N N . ASP A 1 430 ? 7.57 5.508 -0.68 1 89.12 430 ASP A N 1
ATOM 3444 C CA . ASP A 1 430 ? 6.84 6.762 -0.526 1 89.12 430 ASP A CA 1
ATOM 3445 C C . ASP A 1 430 ? 5.633 6.812 -1.459 1 89.12 430 ASP A C 1
ATOM 3447 O O . ASP A 1 430 ? 5.648 6.215 -2.537 1 89.12 430 ASP A O 1
ATOM 3451 N N . ALA A 1 431 ? 4.641 7.379 -1.047 1 92 431 ALA A N 1
ATOM 3452 C CA . ALA A 1 431 ? 3.449 7.727 -1.818 1 92 431 ALA A CA 1
ATOM 3453 C C . ALA A 1 431 ? 2.846 9.039 -1.331 1 92 431 ALA A C 1
ATOM 3455 O O . ALA A 1 431 ? 2.953 9.383 -0.151 1 92 431 ALA A O 1
ATOM 3456 N N . TYR A 1 432 ? 2.283 9.766 -2.285 1 95.19 432 TYR A N 1
ATOM 3457 C CA . TYR A 1 432 ? 1.559 10.953 -1.862 1 95.19 432 TYR A CA 1
ATOM 3458 C C . TYR A 1 432 ? 0.442 10.602 -0.889 1 95.19 432 TYR A C 1
ATOM 3460 O O . TYR A 1 432 ? -0.084 9.484 -0.919 1 95.19 432 TYR A O 1
ATOM 3468 N N . MET A 1 433 ? 0.116 11.492 -0.065 1 96.5 433 MET A N 1
ATOM 3469 C CA . MET A 1 433 ? -0.833 11.234 1.014 1 96.5 433 MET A CA 1
ATOM 3470 C C . MET A 1 433 ? -2.17 10.758 0.459 1 96.5 433 MET A C 1
ATOM 3472 O O . MET A 1 433 ? -2.789 9.844 1.017 1 96.5 433 MET A O 1
ATOM 3476 N N . ALA A 1 434 ? -2.67 11.367 -0.621 1 97.12 434 ALA A N 1
ATOM 3477 C CA . ALA A 1 434 ? -3.934 10.953 -1.223 1 97.12 434 ALA A CA 1
ATOM 3478 C C . ALA A 1 434 ? -3.898 9.477 -1.604 1 97.12 434 ALA A C 1
ATOM 3480 O O . ALA A 1 434 ? -4.867 8.742 -1.379 1 97.12 434 ALA A O 1
ATOM 3481 N N . ARG A 1 435 ? -2.779 9.094 -2.162 1 94.75 435 ARG A N 1
ATOM 3482 C CA . ARG A 1 435 ? -2.625 7.699 -2.564 1 94.75 435 ARG A CA 1
ATOM 3483 C C . ARG A 1 435 ? -2.545 6.785 -1.35 1 94.75 435 ARG A C 1
ATOM 3485 O O . ARG A 1 435 ? -3.043 5.656 -1.382 1 94.75 435 ARG A O 1
ATOM 3492 N N . GLN A 1 436 ? -1.854 7.223 -0.319 1 95.56 436 GLN A N 1
ATOM 3493 C CA . GLN A 1 436 ? -1.805 6.449 0.918 1 95.56 436 GLN A CA 1
ATOM 3494 C C . GLN A 1 436 ? -3.207 6.191 1.462 1 95.56 436 GLN A C 1
ATOM 3496 O O . GLN A 1 436 ? -3.52 5.074 1.884 1 95.56 436 GLN A O 1
ATOM 3501 N N . ILE A 1 437 ? -4.027 7.176 1.438 1 97.5 437 ILE A N 1
ATOM 3502 C CA . ILE A 1 437 ? -5.398 7.07 1.929 1 97.5 437 ILE A CA 1
ATOM 3503 C C . ILE A 1 437 ? -6.18 6.078 1.068 1 97.5 437 ILE A C 1
ATOM 3505 O O . ILE A 1 437 ? -6.93 5.254 1.591 1 97.5 437 ILE A O 1
ATOM 3509 N N . ASP A 1 438 ? -5.961 6.121 -0.19 1 93.88 438 ASP A N 1
ATOM 3510 C CA . ASP A 1 438 ? -6.68 5.25 -1.113 1 93.88 438 ASP A CA 1
ATOM 3511 C C . ASP A 1 438 ? -6.309 3.785 -0.889 1 93.88 438 ASP A C 1
ATOM 3513 O O . ASP A 1 438 ? -7.035 2.883 -1.312 1 93.88 438 ASP A O 1
ATOM 3517 N N . GLN A 1 439 ? -5.234 3.551 -0.262 1 91.62 439 GLN A N 1
ATOM 3518 C CA . GLN A 1 439 ? -4.77 2.188 -0.032 1 91.62 439 GLN A CA 1
ATOM 3519 C C . GLN A 1 439 ? -5.324 1.63 1.274 1 91.62 439 GLN A C 1
ATOM 3521 O O . GLN A 1 439 ? -5.16 0.445 1.571 1 91.62 439 GLN A O 1
ATOM 3526 N N . ILE A 1 440 ? -5.949 2.41 2.002 1 93.25 440 ILE A N 1
ATOM 3527 C CA . ILE A 1 440 ? -6.5 2.006 3.289 1 93.25 440 ILE A CA 1
ATOM 3528 C C . ILE A 1 440 ? -7.953 1.567 3.115 1 93.25 440 ILE A C 1
ATOM 3530 O O . ILE A 1 440 ? -8.75 2.266 2.48 1 93.25 440 ILE A O 1
ATOM 3534 N N . GLY A 1 441 ? -8.336 0.473 3.668 1 90.25 441 GLY A N 1
ATOM 3535 C CA . GLY A 1 441 ? -9.695 -0.043 3.568 1 90.25 441 GLY A CA 1
ATOM 3536 C C . GLY A 1 441 ? -10.672 0.678 4.473 1 90.25 441 GLY A C 1
ATOM 3537 O O . GLY A 1 441 ? -11.867 0.77 4.164 1 90.25 441 GLY A O 1
ATOM 3538 N N . GLY A 1 442 ? -10.188 1.189 5.59 1 92.69 442 GLY A N 1
ATOM 3539 C CA . GLY A 1 442 ? -11.023 1.925 6.523 1 92.69 442 GLY A CA 1
ATOM 3540 C C . GLY A 1 442 ? -11.82 1.024 7.449 1 92.69 442 GLY A C 1
ATOM 3541 O O . GLY A 1 442 ? -11.344 -0.042 7.848 1 92.69 442 GLY A O 1
ATOM 3542 N N . GLY A 1 443 ? -13 1.559 7.875 1 89.62 443 GLY A N 1
ATOM 3543 C CA . GLY A 1 443 ? -13.836 0.822 8.805 1 89.62 443 GLY A CA 1
ATOM 3544 C C . GLY A 1 443 ? -13.867 1.431 10.195 1 89.62 443 GLY A C 1
ATOM 3545 O O . GLY A 1 443 ? -13.109 2.357 10.484 1 89.62 443 GLY A O 1
ATOM 3546 N N . GLU A 1 444 ? -14.672 0.88 11.008 1 89.69 444 GLU A N 1
ATOM 3547 C CA . GLU A 1 444 ? -14.961 1.46 12.312 1 89.69 444 GLU A CA 1
ATOM 3548 C C . GLU A 1 444 ? -13.742 1.377 13.234 1 89.69 444 GLU A C 1
ATOM 3550 O O . GLU A 1 444 ? -13.594 2.188 14.148 1 89.69 444 GLU A O 1
ATOM 3555 N N . ASN A 1 445 ? -12.875 0.461 12.969 1 91.06 445 ASN A N 1
ATOM 3556 C CA . ASN A 1 445 ? -11.703 0.283 13.82 1 91.06 445 ASN A CA 1
ATOM 3557 C C . ASN A 1 445 ? -10.469 0.963 13.227 1 91.06 445 ASN A C 1
ATOM 3559 O O . ASN A 1 445 ? -9.344 0.688 13.641 1 91.06 445 ASN A O 1
ATOM 3563 N N . THR A 1 446 ? -10.664 1.827 12.281 1 94.88 446 THR A N 1
ATOM 3564 C CA . THR A 1 446 ? -9.562 2.541 11.641 1 94.88 446 THR A CA 1
ATOM 3565 C C . THR A 1 446 ? -9.617 4.027 11.984 1 94.88 446 THR A C 1
ATOM 3567 O O . THR A 1 446 ? -10.641 4.68 11.781 1 94.88 446 THR A O 1
ATOM 3570 N N . ILE A 1 447 ? -8.578 4.512 12.547 1 97.38 447 ILE A N 1
ATOM 3571 C CA . ILE A 1 447 ? -8.398 5.934 12.82 1 97.38 447 ILE A CA 1
ATOM 3572 C C . ILE A 1 447 ? -7.258 6.484 11.969 1 97.38 447 ILE A C 1
ATOM 3574 O O . ILE A 1 447 ? -6.176 5.898 11.922 1 97.38 447 ILE A O 1
ATOM 3578 N N . ILE A 1 448 ? -7.477 7.543 11.273 1 98.38 448 ILE A N 1
ATOM 3579 C CA . ILE A 1 448 ? -6.449 8.211 10.477 1 98.38 448 ILE A CA 1
ATOM 3580 C C . ILE A 1 448 ? -6.227 9.625 11.008 1 98.38 448 ILE A C 1
ATOM 3582 O O . ILE A 1 448 ? -7.172 10.406 11.117 1 98.38 448 ILE A O 1
ATOM 3586 N N . VAL A 1 449 ? -5.047 9.977 11.414 1 98.5 449 VAL A N 1
ATOM 3587 C CA . VAL A 1 449 ? -4.664 11.336 11.781 1 98.5 449 VAL A CA 1
ATOM 3588 C C . VAL A 1 449 ? -3.717 11.906 10.727 1 98.5 449 VAL A C 1
ATOM 3590 O O . VAL A 1 449 ? -2.641 11.352 10.484 1 98.5 449 VAL A O 1
ATOM 3593 N N . LEU A 1 450 ? -4.117 12.977 10.141 1 97.56 450 LEU A N 1
ATOM 3594 C CA . LEU A 1 450 ? -3.332 13.57 9.062 1 97.56 450 LEU A CA 1
ATOM 3595 C C . LEU A 1 450 ? -2.883 14.984 9.43 1 97.56 450 LEU A C 1
ATOM 3597 O O . LEU A 1 450 ? -3.604 15.703 10.117 1 97.56 450 LEU A O 1
ATOM 3601 N N . THR A 1 451 ? -1.714 15.312 8.977 1 97.19 451 THR A N 1
ATOM 3602 C CA . THR A 1 451 ? -1.245 16.688 9.047 1 97.19 451 THR A CA 1
ATOM 3603 C C . THR A 1 451 ? -0.531 17.094 7.762 1 97.19 451 THR A C 1
ATOM 3605 O O . THR A 1 451 ? 0.114 16.266 7.121 1 97.19 451 THR A O 1
ATOM 3608 N N . LEU A 1 452 ? -0.791 18.297 7.32 1 94.88 452 LEU A N 1
ATOM 3609 C CA . LEU A 1 452 ? -0.104 18.906 6.188 1 94.88 452 LEU A CA 1
ATOM 3610 C C . LEU A 1 452 ? 0.321 20.328 6.512 1 94.88 452 LEU A C 1
ATOM 3612 O O . LEU A 1 452 ? -0.423 21.078 7.156 1 94.88 452 LEU A O 1
ATOM 3616 N N . GLY A 1 453 ? 1.563 20.703 6.168 1 92.75 453 GLY A N 1
ATOM 3617 C CA . GLY A 1 453 ? 1.829 22.125 6.297 1 92.75 453 GLY A CA 1
ATOM 3618 C C . GLY A 1 453 ? 3.309 22.469 6.309 1 92.75 453 GLY A C 1
ATOM 3619 O O . GLY A 1 453 ? 3.834 23.016 5.344 1 92.75 453 GLY A O 1
ATOM 3620 N N . GLN A 1 454 ? 4.07 21.938 7.215 1 93.38 454 GLN A N 1
ATOM 3621 C CA . GLN A 1 454 ? 5.418 22.406 7.531 1 93.38 454 GLN A CA 1
ATOM 3622 C C . GLN A 1 454 ? 6.336 22.297 6.32 1 93.38 454 GLN A C 1
ATOM 3624 O O . GLN A 1 454 ? 7.078 23.219 6.008 1 93.38 454 GLN A O 1
ATOM 3629 N N . HIS A 1 455 ? 6.305 21.297 5.621 1 95.44 455 HIS A N 1
ATOM 3630 C CA . HIS A 1 455 ? 7.23 21.016 4.527 1 95.44 455 HIS A CA 1
ATOM 3631 C C . HIS A 1 455 ? 6.77 21.688 3.232 1 95.44 455 HIS A C 1
ATOM 3633 O O . HIS A 1 455 ? 7.516 21.734 2.254 1 95.44 455 HIS A O 1
ATOM 3639 N N . PHE A 1 456 ? 5.629 22.266 3.221 1 97 456 PHE A N 1
ATOM 3640 C CA . PHE A 1 456 ? 5.082 22.922 2.035 1 97 456 PHE A CA 1
ATOM 3641 C C . PHE A 1 456 ? 5.441 24.406 2.016 1 97 456 PHE A C 1
ATOM 3643 O O . PHE A 1 456 ? 5.336 25.062 0.978 1 97 456 PHE A O 1
ATOM 3650 N N . ARG A 1 457 ? 5.855 24.953 3.127 1 96.31 457 ARG A N 1
ATOM 3651 C CA . ARG A 1 457 ? 5.98 26.391 3.334 1 96.31 457 ARG A CA 1
ATOM 3652 C C . ARG A 1 457 ? 6.949 27 2.332 1 96.31 457 ARG A C 1
ATOM 3654 O O . ARG A 1 457 ? 6.707 28.094 1.814 1 96.31 457 ARG A O 1
ATOM 3661 N N . PRO A 1 458 ? 8.055 26.359 1.943 1 96.44 458 PRO A N 1
ATOM 3662 C CA . PRO A 1 458 ? 9.023 27 1.052 1 96.44 458 PRO A CA 1
ATOM 3663 C C . PRO A 1 458 ? 8.57 27 -0.407 1 96.44 458 PRO A C 1
ATOM 3665 O O . PRO A 1 458 ? 9.297 27.5 -1.279 1 96.44 458 PRO A O 1
ATOM 3668 N N . PHE A 1 459 ? 7.457 26.5 -0.688 1 96.81 459 PHE A N 1
ATOM 3669 C CA . PHE A 1 459 ? 7.043 26.328 -2.074 1 96.81 459 PHE A CA 1
ATOM 3670 C C . PHE A 1 459 ? 5.805 27.172 -2.381 1 96.81 459 PHE A C 1
ATOM 3672 O O . PHE A 1 459 ? 5.078 27.562 -1.468 1 96.81 459 PHE A O 1
ATOM 3679 N N . PRO A 1 460 ? 5.594 27.422 -3.688 1 96.62 460 PRO A N 1
ATOM 3680 C CA . PRO A 1 460 ? 4.398 28.188 -4.043 1 96.62 460 PRO A CA 1
ATOM 3681 C C . PRO A 1 460 ? 3.125 27.625 -3.414 1 96.62 460 PRO A C 1
ATOM 3683 O O . PRO A 1 460 ? 2.941 26.406 -3.365 1 96.62 460 PRO A O 1
ATOM 3686 N N . PHE A 1 461 ? 2.271 28.531 -3.023 1 97.12 461 PHE A N 1
ATOM 3687 C CA . PHE A 1 461 ? 1.08 28.188 -2.258 1 97.12 461 PHE A CA 1
ATOM 3688 C C . PHE A 1 461 ? 0.156 27.281 -3.072 1 97.12 461 PHE A C 1
ATOM 3690 O O . PHE A 1 461 ? -0.531 26.422 -2.518 1 97.12 461 PHE A O 1
ATOM 3697 N N . ARG A 1 462 ? 0.149 27.406 -4.406 1 96.25 462 ARG A N 1
ATOM 3698 C CA . ARG A 1 462 ? -0.682 26.594 -5.289 1 96.25 462 ARG A CA 1
ATOM 3699 C C . ARG A 1 462 ? -0.336 25.109 -5.152 1 96.25 462 ARG A C 1
ATOM 3701 O O . ARG A 1 462 ? -1.208 24.25 -5.285 1 96.25 462 ARG A O 1
ATOM 3708 N N . THR A 1 463 ? 0.934 24.781 -4.871 1 95.06 463 THR A N 1
ATOM 3709 C CA . THR A 1 463 ? 1.365 23.406 -4.645 1 95.06 463 THR A CA 1
ATOM 3710 C C . THR A 1 463 ? 0.687 22.828 -3.41 1 95.06 463 THR A C 1
ATOM 3712 O O . THR A 1 463 ? 0.261 21.672 -3.418 1 95.06 463 THR A O 1
ATOM 3715 N N . PHE A 1 464 ? 0.63 23.656 -2.398 1 96.69 464 PHE A N 1
ATOM 3716 C CA . PHE A 1 464 ? -0.032 23.234 -1.168 1 96.69 464 PHE A CA 1
ATOM 3717 C C . PHE A 1 464 ? -1.519 23 -1.406 1 96.69 464 PHE A C 1
ATOM 3719 O O . PHE A 1 464 ? -2.057 21.969 -1.015 1 96.69 464 PHE A O 1
ATOM 3726 N N . ILE A 1 465 ? -2.191 23.922 -2.029 1 97.25 465 ILE A N 1
ATOM 3727 C CA . ILE A 1 465 ? -3.623 23.828 -2.291 1 97.25 465 ILE A CA 1
ATOM 3728 C C . ILE A 1 465 ? -3.92 22.547 -3.07 1 97.25 465 ILE A C 1
ATOM 3730 O O . ILE A 1 465 ? -4.852 21.812 -2.738 1 97.25 465 ILE A O 1
ATOM 3734 N N . ARG A 1 466 ? -3.17 22.297 -4.07 1 95.69 466 ARG A N 1
ATOM 3735 C CA . ARG A 1 466 ? -3.367 21.109 -4.883 1 95.69 466 ARG A CA 1
ATOM 3736 C C . ARG A 1 466 ? -3.287 19.844 -4.023 1 95.69 466 ARG A C 1
ATOM 3738 O O . ARG A 1 466 ? -4.152 18.969 -4.113 1 95.69 466 ARG A O 1
ATOM 3745 N N . SER A 1 467 ? -2.213 19.75 -3.242 1 96.06 467 SER A N 1
ATOM 3746 C CA . SER A 1 467 ? -2.012 18.562 -2.412 1 96.06 467 SER A CA 1
ATOM 3747 C C . SER A 1 467 ? -3.176 18.359 -1.447 1 96.06 467 SER A C 1
ATOM 3749 O O . SER A 1 467 ? -3.646 17.234 -1.262 1 96.06 467 SER A O 1
ATOM 3751 N N . VAL A 1 468 ? -3.635 19.422 -0.871 1 97.5 468 VAL A N 1
ATOM 3752 C CA . VAL A 1 468 ? -4.703 19.328 0.119 1 97.5 468 VAL A CA 1
ATOM 3753 C C . VAL A 1 468 ? -6.016 18.969 -0.572 1 97.5 468 VAL A C 1
ATOM 3755 O O . VAL A 1 468 ? -6.812 18.188 -0.036 1 97.5 468 VAL A O 1
ATOM 3758 N N . LEU A 1 469 ? -6.289 19.5 -1.702 1 97.25 469 LEU A N 1
ATOM 3759 C CA . LEU A 1 469 ? -7.492 19.156 -2.449 1 97.25 469 LEU A CA 1
ATOM 3760 C C . LEU A 1 469 ? -7.477 17.672 -2.828 1 97.25 469 LEU A C 1
ATOM 3762 O O . LEU A 1 469 ? -8.516 17.016 -2.787 1 97.25 469 LEU A O 1
ATOM 3766 N N . ASN A 1 470 ? -6.312 17.188 -3.291 1 96.62 470 ASN A N 1
ATOM 3767 C CA . ASN A 1 470 ? -6.18 15.773 -3.588 1 96.62 470 ASN A CA 1
ATOM 3768 C C . ASN A 1 470 ? -6.488 14.914 -2.365 1 96.62 470 ASN A C 1
ATOM 3770 O O . ASN A 1 470 ? -7.125 13.867 -2.482 1 96.62 470 ASN A O 1
ATOM 3774 N N . VAL A 1 471 ? -6.012 15.32 -1.209 1 98 471 VAL A N 1
ATOM 3775 C CA . VAL A 1 471 ? -6.285 14.602 0.031 1 98 471 VAL A CA 1
ATOM 3776 C C . VAL A 1 471 ? -7.781 14.625 0.327 1 98 471 VAL A C 1
ATOM 3778 O O . VAL A 1 471 ? -8.359 13.617 0.73 1 98 471 VAL A O 1
ATOM 3781 N N . ARG A 1 472 ? -8.438 15.781 0.176 1 97.81 472 ARG A N 1
ATOM 3782 C CA . ARG A 1 472 ? -9.875 15.859 0.385 1 97.81 472 ARG A CA 1
ATOM 3783 C C . ARG A 1 472 ? -10.617 14.844 -0.486 1 97.81 472 ARG A C 1
ATOM 3785 O O . ARG A 1 472 ? -11.5 14.133 -0.008 1 97.81 472 ARG A O 1
ATOM 3792 N N . ARG A 1 473 ? -10.297 14.805 -1.741 1 97.12 473 ARG A N 1
ATOM 3793 C CA . ARG A 1 473 ? -10.945 13.867 -2.656 1 97.12 473 ARG A CA 1
ATOM 3794 C C . ARG A 1 473 ? -10.719 12.43 -2.215 1 97.12 473 ARG A C 1
ATOM 3796 O O . ARG A 1 473 ? -11.609 11.586 -2.342 1 97.12 473 ARG A O 1
ATOM 3803 N N . ALA A 1 474 ? -9.508 12.125 -1.812 1 97.5 474 ALA A N 1
ATOM 3804 C CA . ALA A 1 474 ? -9.211 10.789 -1.304 1 97.5 474 ALA A CA 1
ATOM 3805 C C . ALA A 1 474 ? -10.086 10.453 -0.096 1 97.5 474 ALA A C 1
ATOM 3807 O O . ALA A 1 474 ? -10.562 9.328 0.043 1 97.5 474 ALA A O 1
ATOM 3808 N N . LEU A 1 475 ? -10.258 11.414 0.793 1 98 475 LEU A N 1
ATOM 3809 C CA . LEU A 1 475 ? -11.094 11.211 1.97 1 98 475 LEU A CA 1
ATOM 3810 C C . LEU A 1 475 ? -12.555 11.008 1.569 1 98 475 LEU A C 1
ATOM 3812 O O . LEU A 1 475 ? -13.266 10.211 2.188 1 98 475 LEU A O 1
ATOM 3816 N N . GLU A 1 476 ? -13.023 11.727 0.578 1 97 476 GLU A N 1
ATOM 3817 C CA . GLU A 1 476 ? -14.375 11.508 0.07 1 97 476 GLU A CA 1
ATOM 3818 C C . GLU A 1 476 ? -14.57 10.078 -0.413 1 97 476 GLU A C 1
ATOM 3820 O O . GLU A 1 476 ? -15.578 9.438 -0.103 1 97 476 GLU A O 1
ATOM 3825 N N . ARG A 1 477 ? -13.602 9.586 -1.135 1 95.12 477 ARG A N 1
ATOM 3826 C CA . ARG A 1 477 ? -13.664 8.203 -1.587 1 95.12 477 ARG A CA 1
ATOM 3827 C C . ARG A 1 477 ? -13.648 7.234 -0.405 1 95.12 477 ARG A C 1
ATOM 3829 O O . ARG A 1 477 ? -14.359 6.23 -0.409 1 95.12 477 ARG A O 1
ATOM 3836 N N . LEU A 1 478 ? -12.836 7.531 0.59 1 96.44 478 LEU A N 1
ATOM 3837 C CA . LEU A 1 478 ? -12.766 6.707 1.791 1 96.44 478 LEU A CA 1
ATOM 3838 C C . LEU A 1 478 ? -14.117 6.645 2.492 1 96.44 478 LEU A C 1
ATOM 3840 O O . LEU A 1 478 ? -14.562 5.57 2.904 1 96.44 478 LEU A O 1
ATOM 3844 N N . PHE A 1 479 ? -14.812 7.789 2.592 1 95.69 479 PHE A N 1
ATOM 3845 C CA . PHE A 1 479 ? -16.078 7.848 3.318 1 95.69 479 PHE A CA 1
ATOM 3846 C C . PHE A 1 479 ? -17.188 7.16 2.531 1 95.69 479 PHE A C 1
ATOM 3848 O O . PHE A 1 479 ? -18.172 6.691 3.111 1 95.69 479 PHE A O 1
ATOM 3855 N N . ILE A 1 480 ? -17.016 7.113 1.257 1 94 480 ILE A N 1
ATOM 3856 C CA . ILE A 1 480 ? -17.984 6.363 0.452 1 94 480 ILE A CA 1
ATOM 3857 C C . ILE A 1 480 ? -17.812 4.867 0.703 1 94 480 ILE A C 1
ATOM 3859 O O . ILE A 1 480 ? -18.781 4.156 0.956 1 94 480 ILE A O 1
ATOM 3863 N N . ARG A 1 481 ? -16.594 4.348 0.69 1 90.62 481 ARG A N 1
ATOM 3864 C CA . ARG A 1 481 ? -16.375 2.908 0.81 1 90.62 481 ARG A CA 1
ATOM 3865 C C . ARG A 1 481 ? -16.453 2.463 2.268 1 90.62 481 ARG A C 1
ATOM 3867 O O . ARG A 1 481 ? -16.828 1.321 2.553 1 90.62 481 ARG A O 1
ATOM 3874 N N . SER A 1 482 ? -16 3.377 3.191 1 92.62 482 SER A N 1
ATOM 3875 C CA . SER A 1 482 ? -16.016 3.08 4.621 1 92.62 482 SER A CA 1
ATOM 3876 C C . SER A 1 482 ? -16.438 4.297 5.434 1 92.62 482 SER A C 1
ATOM 3878 O O . SER A 1 482 ? -15.617 4.91 6.121 1 92.62 482 SER A O 1
ATOM 3880 N N . PRO A 1 483 ? -17.688 4.512 5.492 1 92.44 483 PRO A N 1
ATOM 3881 C CA . PRO A 1 483 ? -18.203 5.75 6.078 1 92.44 483 PRO A CA 1
ATOM 3882 C C . PRO A 1 483 ? -17.938 5.848 7.578 1 92.44 483 PRO A C 1
ATOM 3884 O O . PRO A 1 483 ? -18.031 6.938 8.156 1 92.44 483 PRO A O 1
ATOM 3887 N N . ARG A 1 484 ? -17.609 4.75 8.258 1 92.06 484 ARG A N 1
ATOM 3888 C CA . ARG A 1 484 ? -17.453 4.762 9.711 1 92.06 484 ARG A CA 1
ATOM 3889 C C . ARG A 1 484 ? -15.992 4.988 10.102 1 92.06 484 ARG A C 1
ATOM 3891 O O . ARG A 1 484 ? -15.656 4.988 11.289 1 92.06 484 ARG A O 1
ATOM 3898 N N . THR A 1 485 ? -15.102 5.148 9.062 1 94.75 485 THR A N 1
ATOM 3899 C CA . THR A 1 485 ? -13.711 5.469 9.352 1 94.75 485 THR A CA 1
ATOM 3900 C C . THR A 1 485 ? -13.602 6.812 10.062 1 94.75 485 THR A C 1
ATOM 3902 O O . THR A 1 485 ? -14.297 7.766 9.711 1 94.75 485 THR A O 1
ATOM 3905 N N . ARG A 1 486 ? -12.734 6.883 11.078 1 96.62 486 ARG A N 1
ATOM 3906 C CA . ARG A 1 486 ? -12.523 8.133 11.789 1 96.62 486 ARG A CA 1
ATOM 3907 C C . ARG A 1 486 ? -11.289 8.859 11.273 1 96.62 486 ARG A C 1
ATOM 3909 O O . ARG A 1 486 ? -10.188 8.32 11.305 1 96.62 486 ARG A O 1
ATOM 3916 N N . VAL A 1 487 ? -11.508 10.055 10.805 1 97.88 487 VAL A N 1
ATOM 3917 C CA . VAL A 1 487 ? -10.406 10.828 10.234 1 97.88 487 VAL A CA 1
ATOM 3918 C C . VAL A 1 487 ? -10.258 12.141 10.992 1 97.88 487 VAL A C 1
ATOM 3920 O O . VAL A 1 487 ? -11.242 12.844 11.234 1 97.88 487 VAL A O 1
ATOM 3923 N N . ILE A 1 488 ? -9.094 12.453 11.414 1 97.56 488 ILE A N 1
ATOM 3924 C CA . ILE A 1 488 ? -8.789 13.672 12.156 1 97.56 488 ILE A CA 1
ATOM 3925 C C . ILE A 1 488 ? -7.754 14.5 11.383 1 97.56 488 ILE A C 1
ATOM 3927 O O . ILE A 1 488 ? -6.73 13.969 10.945 1 97.56 488 ILE A O 1
ATOM 3931 N N . ILE A 1 489 ? -8.008 15.719 11.234 1 97.44 489 ILE A N 1
ATOM 3932 C CA . ILE A 1 489 ? -7.055 16.672 10.68 1 97.44 489 ILE A CA 1
ATOM 3933 C C . ILE A 1 489 ? -6.344 17.406 11.812 1 97.44 489 ILE A C 1
ATOM 3935 O O . ILE A 1 489 ? -6.949 18.234 12.5 1 97.44 489 ILE A O 1
ATOM 3939 N N . LYS A 1 490 ? -5.164 17.078 12.031 1 97.44 490 LYS A N 1
ATOM 3940 C CA . LYS A 1 490 ? -4.344 17.828 12.977 1 97.44 490 LYS A CA 1
ATOM 3941 C C . LYS A 1 490 ? -3.717 19.047 12.297 1 97.44 490 LYS A C 1
ATOM 3943 O O . LYS A 1 490 ? -2.787 18.906 11.5 1 97.44 490 LYS A O 1
ATOM 3948 N N . GLU A 1 491 ? -4.141 20.141 12.602 1 95.94 491 GLU A N 1
ATOM 3949 C CA . GLU A 1 491 ? -3.66 21.375 11.992 1 95.94 491 GLU A CA 1
ATOM 3950 C C . GLU A 1 491 ? -2.236 21.688 12.438 1 95.94 491 GLU A C 1
ATOM 3952 O O . GLU A 1 491 ? -1.707 21.047 13.352 1 95.94 491 GLU A O 1
ATOM 3957 N N . GLU A 1 492 ? -1.586 22.641 11.852 1 93.62 492 GLU A N 1
ATOM 3958 C CA . GLU A 1 492 ? -0.153 22.875 11.992 1 93.62 492 GLU A CA 1
ATOM 3959 C C . GLU A 1 492 ? 0.179 23.438 13.375 1 93.62 492 GLU A C 1
ATOM 3961 O O . GLU A 1 492 ? -0.619 24.172 13.961 1 93.62 492 GLU A O 1
ATOM 3966 N N . ASN A 1 493 ? 1.383 23.125 13.781 1 95.56 493 ASN A N 1
ATOM 3967 C CA . ASN A 1 493 ? 1.956 23.75 14.969 1 95.56 493 ASN A CA 1
ATOM 3968 C C . ASN A 1 493 ? 2.641 25.078 14.625 1 95.56 493 ASN A C 1
ATOM 3970 O O . ASN A 1 493 ? 3.096 25.266 13.5 1 95.56 493 ASN A O 1
ATOM 3974 N N . ALA A 1 494 ? 2.68 25.938 15.648 1 93.31 494 ALA A N 1
ATOM 3975 C CA . ALA A 1 494 ? 3.588 27.078 15.531 1 93.31 494 ALA A CA 1
ATOM 3976 C C . ALA A 1 494 ? 5.043 26.625 15.547 1 93.31 494 ALA A C 1
ATOM 3978 O O . ALA A 1 494 ? 5.355 25.531 16.047 1 93.31 494 ALA A O 1
ATOM 3979 N N . ARG A 1 495 ? 5.871 27.328 14.938 1 89.31 495 ARG A N 1
ATOM 3980 C CA . ARG A 1 495 ? 7.262 26.891 14.852 1 89.31 495 ARG A CA 1
ATOM 3981 C C . ARG A 1 495 ? 8.203 27.969 15.383 1 89.31 495 ARG A C 1
ATOM 3983 O O . ARG A 1 495 ? 7.758 29 15.867 1 89.31 495 ARG A O 1
ATOM 3990 N N . ASP A 1 496 ? 9.539 27.672 15.211 1 81 496 ASP A N 1
ATOM 3991 C CA . ASP A 1 496 ? 10.602 28.547 15.688 1 81 496 ASP A CA 1
ATOM 3992 C C . ASP A 1 496 ? 10.664 29.828 14.859 1 81 496 ASP A C 1
ATOM 3994 O O . ASP A 1 496 ? 10.297 29.828 13.688 1 81 496 ASP A O 1
ATOM 3998 N N . MET A 1 497 ? 11.203 30.828 15.438 1 76.06 497 MET A N 1
ATOM 3999 C CA . MET A 1 497 ? 11.219 32.125 14.797 1 76.06 497 MET A CA 1
ATOM 4000 C C . MET A 1 497 ? 12.625 32.5 14.328 1 76.06 497 MET A C 1
ATOM 4002 O O . MET A 1 497 ? 12.836 33.562 13.75 1 76.06 497 MET A O 1
ATOM 4006 N N . ASP A 1 498 ? 13.555 31.672 14.477 1 73.31 498 ASP A N 1
ATOM 4007 C CA . ASP A 1 498 ? 14.93 32.125 14.289 1 73.31 498 ASP A CA 1
ATOM 4008 C C . ASP A 1 498 ? 15.5 31.609 12.969 1 73.31 498 ASP A C 1
ATOM 4010 O O . ASP A 1 498 ? 16.531 32.094 12.5 1 73.31 498 ASP A O 1
ATOM 4014 N N . ILE A 1 499 ? 14.945 30.719 12.375 1 74.06 499 ILE A N 1
ATOM 4015 C CA . ILE A 1 499 ? 15.703 30.156 11.266 1 74.06 499 ILE A CA 1
ATOM 4016 C C . ILE A 1 499 ? 14.852 30.188 9.992 1 74.06 499 ILE A C 1
ATOM 4018 O O . ILE A 1 499 ? 13.773 29.594 9.953 1 74.06 499 ILE A O 1
ATOM 4022 N N . GLY A 1 500 ? 15.414 30.953 8.945 1 85.31 500 GLY A N 1
ATOM 4023 C CA . GLY A 1 500 ? 14.914 30.875 7.578 1 85.31 500 GLY A CA 1
ATOM 4024 C C . GLY A 1 500 ? 13.469 31.328 7.445 1 85.31 500 GLY A C 1
ATOM 4025 O O . GLY A 1 500 ? 12.641 30.594 6.902 1 85.31 500 GLY A O 1
ATOM 4026 N N . MET A 1 501 ? 13.195 32.594 7.867 1 91.06 501 MET A N 1
ATOM 4027 C CA . MET A 1 501 ? 11.82 33.062 7.941 1 91.06 501 MET A CA 1
ATOM 4028 C C . MET A 1 501 ? 11.219 33.219 6.551 1 91.06 501 MET A C 1
ATOM 4030 O O . MET A 1 501 ? 10.008 33.062 6.371 1 91.06 501 MET A O 1
ATOM 4034 N N . GLU A 1 502 ? 12.094 33.5 5.609 1 93.75 502 GLU A N 1
ATOM 4035 C CA . GLU A 1 502 ? 11.562 33.594 4.25 1 93.75 502 GLU A CA 1
ATOM 4036 C C . GLU A 1 502 ? 10.914 32.281 3.822 1 93.75 502 GLU A C 1
ATOM 4038 O O . GLU A 1 502 ? 9.867 32.281 3.168 1 93.75 502 GLU A O 1
ATOM 4043 N N . ARG A 1 503 ? 11.461 31.188 4.25 1 94.56 503 ARG A N 1
ATOM 4044 C CA . ARG A 1 503 ? 11.016 29.875 3.812 1 94.56 503 ARG A CA 1
ATOM 4045 C C . ARG A 1 503 ? 10.039 29.266 4.812 1 94.56 503 ARG A C 1
ATOM 4047 O O . ARG A 1 503 ? 9.102 28.562 4.422 1 94.56 503 ARG A O 1
ATOM 4054 N N . PHE A 1 504 ? 10.172 29.516 6.055 1 93.56 504 PHE A N 1
ATOM 4055 C CA . PHE A 1 504 ? 9.531 28.641 7.039 1 93.56 504 PHE A CA 1
ATOM 4056 C C . PHE A 1 504 ? 8.711 29.469 8.031 1 93.56 504 PHE A C 1
ATOM 4058 O O . PHE A 1 504 ? 8.211 28.938 9.023 1 93.56 504 PHE A O 1
ATOM 4065 N N . SER A 1 505 ? 8.492 30.672 7.77 1 93 505 SER A N 1
ATOM 4066 C CA . SER A 1 505 ? 7.82 31.578 8.695 1 93 505 SER A CA 1
ATOM 4067 C C . SER A 1 505 ? 6.473 31.016 9.133 1 93 505 SER A C 1
ATOM 4069 O O . SER A 1 505 ? 5.816 30.297 8.375 1 93 505 SER A O 1
ATOM 4071 N N . ASP A 1 506 ? 6.039 31.406 10.258 1 93.5 506 ASP A N 1
ATOM 4072 C CA . ASP A 1 506 ? 4.719 31.047 10.766 1 93.5 506 ASP A CA 1
ATOM 4073 C C . ASP A 1 506 ? 3.613 31.719 9.969 1 93.5 506 ASP A C 1
ATOM 4075 O O . ASP A 1 506 ? 2.471 31.266 9.953 1 93.5 506 ASP A O 1
ATOM 4079 N N . PHE A 1 507 ? 3.992 32.812 9.312 1 95.56 507 PHE A N 1
ATOM 4080 C CA . PHE A 1 507 ? 3.02 33.438 8.422 1 95.56 507 PHE A CA 1
ATOM 4081 C C . PHE A 1 507 ? 2.561 32.438 7.355 1 95.56 507 PHE A C 1
ATOM 4083 O O . PHE A 1 507 ? 1.363 32.312 7.078 1 95.56 507 PHE A O 1
ATOM 4090 N N . HIS A 1 508 ? 3.498 31.703 6.785 1 96.56 508 HIS A N 1
ATOM 4091 C CA . HIS A 1 508 ? 3.143 30.688 5.797 1 96.56 508 HIS A CA 1
ATOM 4092 C C . HIS A 1 508 ? 2.25 29.609 6.402 1 96.56 508 HIS A C 1
ATOM 4094 O O . HIS A 1 508 ? 1.346 29.109 5.738 1 96.56 508 HIS A O 1
ATOM 4100 N N . GLY A 1 509 ? 2.551 29.234 7.641 1 95.44 509 GLY A N 1
ATOM 4101 C CA . GLY A 1 509 ? 1.717 28.266 8.336 1 95.44 509 GLY A CA 1
ATOM 4102 C C . GLY A 1 509 ? 0.3 28.766 8.57 1 95.44 509 GLY A C 1
ATOM 4103 O O . GLY A 1 509 ? -0.654 27.984 8.477 1 95.44 509 GLY A O 1
ATOM 4104 N N . TYR A 1 510 ? 0.206 30.016 8.883 1 95.62 510 TYR A N 1
ATOM 4105 C CA . TYR A 1 510 ? -1.1 30.609 9.133 1 95.62 510 TYR A CA 1
ATOM 4106 C C . TYR A 1 510 ? -1.963 30.594 7.879 1 95.62 510 TYR A C 1
ATOM 4108 O O . TYR A 1 510 ? -3.148 30.266 7.941 1 95.62 510 TYR A O 1
ATOM 4116 N N . VAL A 1 511 ? -1.379 30.953 6.75 1 96.88 511 VAL A N 1
ATOM 4117 C CA . VAL A 1 511 ? -2.123 30.953 5.496 1 96.88 511 VAL A CA 1
ATOM 4118 C C . VAL A 1 511 ? -2.561 29.531 5.156 1 96.88 511 VAL A C 1
ATOM 4120 O O . VAL A 1 511 ? -3.664 29.312 4.652 1 96.88 511 VAL A O 1
ATOM 4123 N N . GLN A 1 512 ? -1.734 28.578 5.383 1 97.5 512 GLN A N 1
ATOM 4124 C CA . GLN A 1 512 ? -2.074 27.172 5.164 1 97.5 512 GLN A CA 1
ATOM 4125 C C . GLN A 1 512 ? -3.189 26.719 6.105 1 97.5 512 GLN A C 1
ATOM 4127 O O . GLN A 1 512 ? -4.066 25.953 5.711 1 97.5 512 GLN A O 1
ATOM 4132 N N . TYR A 1 513 ? -3.049 27.172 7.324 1 95.81 513 TYR A N 1
ATOM 4133 C CA . TYR A 1 513 ? -4.074 26.922 8.328 1 95.81 513 TYR A CA 1
ATOM 4134 C C . TYR A 1 513 ? -5.441 27.375 7.84 1 95.81 513 TYR A C 1
ATOM 4136 O O . TYR A 1 513 ? -6.422 26.641 7.941 1 95.81 513 TYR A O 1
ATOM 4144 N N . LEU A 1 514 ? -5.574 28.531 7.242 1 95.06 514 LEU A N 1
ATOM 4145 C CA . LEU A 1 514 ? -6.82 29.078 6.707 1 95.06 514 LEU A CA 1
ATOM 4146 C C . LEU A 1 514 ? -7.316 28.234 5.539 1 95.06 514 LEU A C 1
ATOM 4148 O O . LEU A 1 514 ? -8.508 27.906 5.465 1 95.06 514 LEU A O 1
ATOM 4152 N N . ALA A 1 515 ? -6.426 27.906 4.691 1 96.38 515 ALA A N 1
ATOM 4153 C CA . ALA A 1 515 ? -6.789 27.141 3.506 1 96.38 515 ALA A CA 1
ATOM 4154 C C . ALA A 1 515 ? -7.285 25.75 3.889 1 96.38 515 ALA A C 1
ATOM 4156 O O . ALA A 1 515 ? -8.25 25.25 3.312 1 96.38 515 ALA A O 1
ATOM 4157 N N . LEU A 1 516 ? -6.602 25.078 4.809 1 96.25 516 LEU A N 1
ATOM 4158 C CA . LEU A 1 516 ? -6.977 23.734 5.254 1 96.25 516 LEU A CA 1
ATOM 4159 C C . LEU A 1 516 ? -8.414 23.719 5.766 1 96.25 516 LEU A C 1
ATOM 4161 O O . LEU A 1 516 ? -9.172 22.797 5.449 1 96.25 516 LEU A O 1
ATOM 4165 N N . ARG A 1 517 ? -8.758 24.656 6.527 1 93.88 517 ARG A N 1
ATOM 4166 C CA . ARG A 1 517 ? -10.094 24.75 7.117 1 93.88 517 ARG A CA 1
ATOM 4167 C C . ARG A 1 517 ? -11.156 24.938 6.039 1 93.88 517 ARG A C 1
ATOM 4169 O O . ARG A 1 517 ? -12.227 24.328 6.109 1 93.88 517 ARG A O 1
ATOM 4176 N N . GLU A 1 518 ? -10.805 25.75 5.07 1 94.12 518 GLU A N 1
ATOM 4177 C CA . GLU A 1 518 ? -11.742 25.953 3.973 1 94.12 518 GLU A CA 1
ATOM 4178 C C . GLU A 1 518 ? -11.906 24.688 3.135 1 94.12 518 GLU A C 1
ATOM 4180 O O . GLU A 1 518 ? -13.023 24.344 2.736 1 94.12 518 GLU A O 1
ATOM 4185 N N . ILE A 1 519 ? -10.859 24.031 2.881 1 96.56 519 ILE A N 1
ATOM 4186 C CA . ILE A 1 519 ? -10.867 22.891 1.974 1 96.56 519 ILE A CA 1
ATOM 4187 C C . ILE A 1 519 ? -11.602 21.719 2.623 1 96.56 519 ILE A C 1
ATOM 4189 O O . ILE A 1 519 ? -12.375 21.031 1.964 1 96.56 519 ILE A O 1
ATOM 4193 N N . PHE A 1 520 ? -11.43 21.469 3.867 1 96.44 520 PHE A N 1
ATOM 4194 C CA . PHE A 1 520 ? -12 20.281 4.504 1 96.44 520 PHE A CA 1
ATOM 4195 C C . PHE A 1 520 ? -13.367 20.578 5.102 1 96.44 520 PHE A C 1
ATOM 4197 O O . PHE A 1 520 ? -14.008 19.703 5.68 1 96.44 520 PHE A O 1
ATOM 4204 N N . LYS A 1 521 ? -13.812 21.812 4.977 1 92.06 521 LYS A N 1
ATOM 4205 C CA . LYS A 1 521 ? -15.125 22.203 5.496 1 92.06 521 LYS A CA 1
ATOM 4206 C C . LYS A 1 521 ? -16.234 21.328 4.922 1 92.06 521 LYS A C 1
ATOM 4208 O O . LYS A 1 521 ? -16.234 21.016 3.729 1 92.06 521 LYS A O 1
ATOM 4213 N N . GLY A 1 522 ? -17.094 20.828 5.82 1 92.69 522 GLY A N 1
ATOM 4214 C CA . GLY A 1 522 ? -18.25 20.047 5.395 1 92.69 522 GLY A CA 1
ATOM 4215 C C . GLY A 1 522 ? -17.984 18.562 5.367 1 92.69 522 GLY A C 1
ATOM 4216 O O . GLY A 1 522 ? -18.922 17.75 5.324 1 92.69 522 GLY A O 1
ATOM 4217 N N . LEU A 1 523 ? -16.75 18.172 5.32 1 94.94 523 LEU A N 1
ATOM 4218 C CA . LEU A 1 523 ? -16.406 16.766 5.379 1 94.94 523 LEU A CA 1
ATOM 4219 C C . LEU A 1 523 ? -16.484 16.234 6.809 1 94.94 523 LEU A C 1
ATOM 4221 O O . LEU A 1 523 ? -16.281 16.984 7.762 1 94.94 523 LEU A O 1
ATOM 4225 N N . SER A 1 524 ? -16.844 15.023 6.957 1 93.56 524 SER A N 1
ATOM 4226 C CA . SER A 1 524 ? -16.984 14.422 8.281 1 93.56 524 SER A CA 1
ATOM 4227 C C . SER A 1 524 ? -15.617 14.109 8.883 1 93.56 524 SER A C 1
ATOM 4229 O O . SER A 1 524 ? -15.297 12.953 9.156 1 93.56 524 SER A O 1
ATOM 4231 N N . VAL A 1 525 ? -14.836 15.094 9.125 1 96.62 525 VAL A N 1
ATOM 4232 C CA . VAL A 1 525 ? -13.516 14.961 9.742 1 96.62 525 VAL A CA 1
ATOM 4233 C C . VAL A 1 525 ? -13.469 15.75 11.039 1 96.62 525 VAL A C 1
ATOM 4235 O O . VAL A 1 525 ? -14.211 16.719 11.219 1 96.62 525 VAL A O 1
ATOM 4238 N N . GLY A 1 526 ? -12.711 15.234 12.016 1 95.62 526 GLY A N 1
ATOM 4239 C CA . GLY A 1 526 ? -12.414 16 13.211 1 95.62 526 GLY A CA 1
ATOM 4240 C C . GLY A 1 526 ? -11.227 16.938 13.039 1 95.62 526 GLY A C 1
ATOM 4241 O O . GLY A 1 526 ? -10.273 16.609 12.328 1 95.62 526 GLY A O 1
ATOM 4242 N N . PHE A 1 527 ? -11.328 18.047 13.727 1 95.5 527 PHE A N 1
ATOM 4243 C CA . PHE A 1 527 ? -10.219 19 13.688 1 95.5 527 PHE A CA 1
ATOM 4244 C C . PHE A 1 527 ? -9.547 19.109 15.047 1 95.5 527 PHE A C 1
ATOM 4246 O O . PHE A 1 527 ? -10.219 19.109 16.078 1 95.5 527 PHE A O 1
ATOM 4253 N N . VAL A 1 528 ? -8.266 19.125 15.008 1 96.62 528 VAL A N 1
ATOM 4254 C CA . VAL A 1 528 ? -7.469 19.453 16.188 1 96.62 528 VAL A CA 1
ATOM 4255 C C . VAL A 1 528 ? -6.66 20.719 15.914 1 96.62 528 VAL A C 1
ATOM 4257 O O . VAL A 1 528 ? -5.762 20.719 15.07 1 96.62 528 VAL A O 1
ATOM 4260 N N . ASP A 1 529 ? -6.938 21.688 16.641 1 96.44 529 ASP A N 1
ATOM 4261 C CA . ASP A 1 529 ? -6.355 23 16.391 1 96.44 529 ASP A CA 1
ATOM 4262 C C . ASP A 1 529 ? -4.953 23.109 17 1 96.44 529 ASP A C 1
ATOM 4264 O O . ASP A 1 529 ? -4.754 23.781 18 1 96.44 529 ASP A O 1
ATOM 4268 N N . GLY A 1 530 ? -3.977 22.578 16.344 1 96.06 530 GLY A N 1
ATOM 4269 C CA . GLY A 1 530 ? -2.598 22.609 16.797 1 96.06 530 GLY A CA 1
ATOM 4270 C C . GLY A 1 530 ? -2.023 24 16.875 1 96.06 530 GLY A C 1
ATOM 4271 O O . GLY A 1 530 ? -1.218 24.312 17.75 1 96.06 530 GLY A O 1
ATOM 4272 N N . LEU A 1 531 ? -2.41 24.891 15.969 1 95.94 531 LEU A N 1
ATOM 4273 C CA . LEU A 1 531 ? -1.899 26.25 15.953 1 95.94 531 LEU A CA 1
ATOM 4274 C C . LEU A 1 531 ? -2.348 27.016 17.188 1 95.94 531 LEU A C 1
ATOM 4276 O O . LEU A 1 531 ? -1.534 27.656 17.859 1 95.94 531 LEU A O 1
ATOM 4280 N N . ASP A 1 532 ? -3.615 26.938 17.5 1 96.69 532 ASP A N 1
ATOM 4281 C CA . ASP A 1 532 ? -4.164 27.625 18.672 1 96.69 532 ASP A CA 1
ATOM 4282 C C . ASP A 1 532 ? -3.49 27.141 19.953 1 96.69 532 ASP A C 1
ATOM 4284 O O . ASP A 1 532 ? -3.057 27.953 20.766 1 96.69 532 ASP A O 1
ATOM 4288 N N . MET A 1 533 ? -3.367 25.859 20.062 1 97.12 533 MET A N 1
ATOM 4289 C CA . MET A 1 533 ? -2.791 25.266 21.281 1 97.12 533 MET A CA 1
ATOM 4290 C C . MET A 1 533 ? -1.342 25.703 21.453 1 97.12 533 MET A C 1
ATOM 4292 O O . MET A 1 533 ? -0.935 26.078 22.562 1 97.12 533 MET A O 1
ATOM 4296 N N . THR A 1 534 ? -0.622 25.672 20.406 1 96.81 534 THR A N 1
ATOM 4297 C CA . THR A 1 534 ? 0.804 25.953 20.516 1 96.81 534 THR A CA 1
ATOM 4298 C C . THR A 1 534 ? 1.043 27.453 20.703 1 96.81 534 THR A C 1
ATOM 4300 O O . THR A 1 534 ? 1.999 27.859 21.359 1 96.81 534 THR A O 1
ATOM 4303 N N . ILE A 1 535 ? 0.193 28.312 20.141 1 95.81 535 ILE A N 1
ATOM 4304 C CA . ILE A 1 535 ? 0.295 29.734 20.375 1 95.81 535 ILE A CA 1
ATOM 4305 C C . ILE A 1 535 ? -0.089 30.047 21.812 1 95.81 535 ILE A C 1
ATOM 4307 O O . ILE A 1 535 ? 0.604 30.812 22.5 1 95.81 535 ILE A O 1
ATOM 4311 N N . ALA A 1 536 ? -1.207 29.469 22.266 1 97.56 536 ALA A N 1
ATOM 4312 C CA . ALA A 1 536 ? -1.654 29.688 23.641 1 97.56 536 ALA A CA 1
ATOM 4313 C C . ALA A 1 536 ? -0.562 29.312 24.641 1 97.56 536 ALA A C 1
ATOM 4315 O O . ALA A 1 536 ? -0.311 30.047 25.594 1 97.56 536 ALA A O 1
ATOM 4316 N N . TYR A 1 537 ? 0.088 28.234 24.359 1 96.44 537 TYR A N 1
ATOM 4317 C CA . TYR A 1 537 ? 1.09 27.719 25.281 1 96.44 537 TYR A CA 1
ATOM 4318 C C . TYR A 1 537 ? 2.439 28.391 25.062 1 96.44 537 TYR A C 1
ATOM 4320 O O . TYR A 1 537 ? 3.402 28.125 25.781 1 96.44 537 TYR A O 1
ATOM 4328 N N . ALA A 1 538 ? 2.551 29.203 24.016 1 93.25 538 ALA A N 1
ATOM 4329 C CA . ALA A 1 538 ? 3.787 29.891 23.625 1 93.25 538 ALA A CA 1
ATOM 4330 C C . ALA A 1 538 ? 4.879 28.875 23.281 1 93.25 538 ALA A C 1
ATOM 4332 O O . ALA A 1 538 ? 6 28.969 23.797 1 93.25 538 ALA A O 1
ATOM 4333 N N . CYS A 1 539 ? 4.285 27.938 22.359 1 87.06 539 CYS A N 1
ATOM 4334 C CA . CYS A 1 539 ? 5.285 27 21.844 1 87.06 539 CYS A CA 1
ATOM 4335 C C . CYS A 1 539 ? 6.086 27.641 20.719 1 87.06 539 CYS A C 1
ATOM 4337 O O . CYS A 1 539 ? 5.512 28.156 19.766 1 87.06 539 CYS A O 1
ATOM 4339 N N . ASN A 1 540 ? 7.332 27.906 20.828 1 81.88 540 ASN A N 1
ATOM 4340 C CA . ASN A 1 540 ? 8.156 28.469 19.75 1 81.88 540 ASN A CA 1
ATOM 4341 C C . ASN A 1 540 ? 9.07 27.406 19.156 1 81.88 540 ASN A C 1
ATOM 4343 O O . ASN A 1 540 ? 10.234 27.688 18.844 1 81.88 540 ASN A O 1
ATOM 4347 N N . VAL A 1 541 ? 8.477 26.156 19.156 1 90.25 541 VAL A N 1
ATOM 4348 C CA . VAL A 1 541 ? 9.172 25.031 18.547 1 90.25 541 VAL A CA 1
ATOM 4349 C C . VAL A 1 541 ? 8.172 24.156 17.812 1 90.25 541 VAL A C 1
ATOM 4351 O O . VAL A 1 541 ? 7.02 24.016 18.234 1 90.25 541 VAL A O 1
ATOM 4354 N N . ILE A 1 542 ? 8.625 23.641 16.797 1 91.88 542 ILE A N 1
ATOM 4355 C CA . ILE A 1 542 ? 7.754 22.859 15.922 1 91.88 542 ILE A CA 1
ATOM 4356 C C . ILE A 1 542 ? 7.25 21.625 16.656 1 91.88 542 ILE A C 1
ATOM 4358 O O . ILE A 1 542 ? 6.109 21.188 16.469 1 91.88 542 ILE A O 1
ATOM 4362 N N . HIS A 1 543 ? 8.117 20.969 17.484 1 94.62 543 HIS A N 1
ATOM 4363 C CA . HIS A 1 543 ? 7.77 19.812 18.297 1 94.62 543 HIS A CA 1
ATOM 4364 C C . HIS A 1 543 ? 7.496 20.219 19.75 1 94.62 543 HIS A C 1
ATOM 4366 O O . HIS A 1 543 ? 8.43 20.359 20.547 1 94.62 543 HIS A O 1
ATOM 4372 N N . PRO A 1 544 ? 6.273 20.391 20.078 1 95.44 544 PRO A N 1
ATOM 4373 C CA . PRO A 1 544 ? 5.957 20.891 21.422 1 95.44 544 PRO A CA 1
ATOM 4374 C C . PRO A 1 544 ? 6.352 19.922 22.531 1 95.44 544 PRO A C 1
ATOM 4376 O O . PRO A 1 544 ? 6.574 18.734 22.266 1 95.44 544 PRO A O 1
ATOM 4379 N N . PRO A 1 545 ? 6.441 20.469 23.719 1 95 545 PRO A N 1
ATOM 4380 C CA . PRO A 1 545 ? 6.738 19.594 24.859 1 95 545 PRO A CA 1
ATOM 4381 C C . PRO A 1 545 ? 5.613 18.609 25.156 1 95 545 PRO A C 1
ATOM 4383 O O . PRO A 1 545 ? 4.531 18.703 24.562 1 95 545 PRO A O 1
ATOM 4386 N N . LEU A 1 546 ? 5.875 17.703 26.078 1 95.19 546 LEU A N 1
ATOM 4387 C CA . LEU A 1 546 ? 4.977 16.594 26.375 1 95.19 546 LEU A CA 1
ATOM 4388 C C . LEU A 1 546 ? 3.625 17.109 26.875 1 95.19 546 LEU A C 1
ATOM 4390 O O . LEU A 1 546 ? 2.588 16.5 26.578 1 95.19 546 LEU A O 1
ATOM 4394 N N . GLU A 1 547 ? 3.617 18.234 27.625 1 93.75 547 GLU A N 1
ATOM 4395 C CA . GLU A 1 547 ? 2.391 18.812 28.172 1 93.75 547 GLU A CA 1
ATOM 4396 C C . GLU A 1 547 ? 1.422 19.203 27.06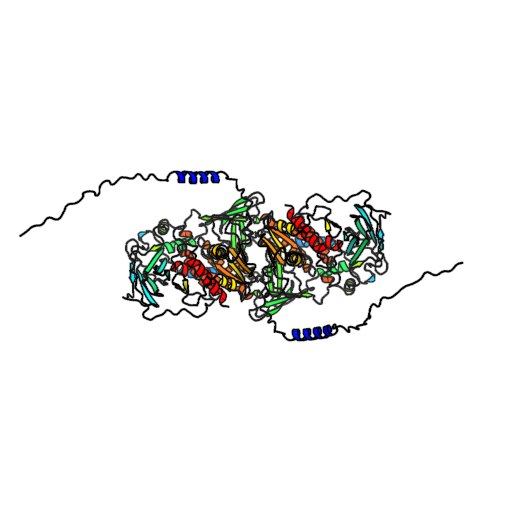2 1 93.75 547 GLU A C 1
ATOM 4398 O O . GLU A 1 547 ? 0.21 19.016 27.188 1 93.75 547 GLU A O 1
ATOM 4403 N N . VAL A 1 548 ? 1.954 19.703 26.016 1 97.06 548 VAL A N 1
ATOM 4404 C CA . VAL A 1 548 ? 1.119 20.109 24.891 1 97.06 548 VAL A CA 1
ATOM 4405 C C . VAL A 1 548 ? 0.793 18.891 24.031 1 97.06 548 VAL A C 1
ATOM 4407 O O . VAL A 1 548 ? -0.344 18.734 23.578 1 97.06 548 VAL A O 1
ATOM 4410 N N . LEU A 1 549 ? 1.815 18.031 23.797 1 97.56 549 LEU A N 1
ATOM 4411 C CA . LEU A 1 549 ? 1.666 16.859 22.938 1 97.56 549 LEU A CA 1
ATOM 4412 C C . LEU A 1 549 ? 0.54 15.969 23.453 1 97.56 549 LEU A C 1
ATOM 4414 O O . LEU A 1 549 ? -0.29 15.5 22.672 1 97.56 549 LEU A O 1
ATOM 4418 N N . GLU A 1 550 ? 0.471 15.711 24.703 1 97.5 550 GLU A N 1
ATOM 4419 C CA . GLU A 1 550 ? -0.538 14.836 25.281 1 97.5 550 GLU A CA 1
ATOM 4420 C C . GLU A 1 550 ? -1.943 15.391 25.078 1 97.5 550 GLU A C 1
ATOM 4422 O O . GLU A 1 550 ? -2.898 14.633 24.906 1 97.5 550 GLU A O 1
ATOM 4427 N N . ASN A 1 551 ? -2.049 16.703 25.156 1 97.88 551 ASN A N 1
ATOM 4428 C CA . ASN A 1 551 ? -3.344 17.328 24.906 1 97.88 551 ASN A CA 1
ATOM 4429 C C . ASN A 1 551 ? -3.734 17.219 23.422 1 97.88 551 ASN A C 1
ATOM 4431 O O . ASN A 1 551 ? -4.91 17.031 23.109 1 97.88 551 ASN A O 1
ATOM 4435 N N . LEU A 1 552 ? -2.762 17.375 22.531 1 98.19 552 LEU A N 1
ATOM 4436 C CA . LEU A 1 552 ? -3.016 17.172 21.109 1 98.19 552 LEU A CA 1
ATOM 4437 C C . LEU A 1 552 ? -3.512 15.758 20.844 1 98.19 552 LEU A C 1
ATOM 4439 O O . LEU A 1 552 ? -4.484 15.57 20.109 1 98.19 552 LEU A O 1
ATOM 4443 N N . ILE A 1 553 ? -2.875 14.805 21.422 1 98.25 553 ILE A N 1
ATOM 4444 C CA . ILE A 1 553 ? -3.24 13.398 21.266 1 98.25 553 ILE A CA 1
ATOM 4445 C C . ILE A 1 553 ? -4.633 13.156 21.844 1 98.25 553 ILE A C 1
ATOM 4447 O O . ILE A 1 553 ? -5.477 12.516 21.219 1 98.25 553 ILE A O 1
ATOM 4451 N N . SER A 1 554 ? -4.891 13.727 23.031 1 97.5 554 SER A N 1
ATOM 4452 C CA . SER A 1 554 ? -6.191 13.57 23.672 1 97.5 554 SER A CA 1
ATOM 4453 C C . SER A 1 554 ? -7.305 14.172 22.828 1 97.5 554 SER A C 1
ATOM 4455 O O . SER A 1 554 ? -8.383 13.594 22.703 1 97.5 554 SER A O 1
ATOM 4457 N N . MET A 1 555 ? -7.086 15.32 22.281 1 96.69 555 MET A N 1
ATOM 4458 C CA . MET A 1 555 ? -8.086 15.945 21.422 1 96.69 555 MET A CA 1
ATOM 4459 C C . MET A 1 555 ? -8.32 15.125 20.172 1 96.69 555 MET A C 1
ATOM 4461 O O . MET A 1 555 ? -9.453 15.031 19.688 1 96.69 555 MET A O 1
ATOM 4465 N N . SER A 1 556 ? -7.258 14.555 19.594 1 97.5 556 SER A N 1
ATOM 4466 C CA . SER A 1 556 ? -7.383 13.695 18.422 1 97.5 556 SER A CA 1
ATOM 4467 C C . SER A 1 556 ? -8.281 12.5 18.703 1 97.5 556 SER A C 1
ATOM 4469 O O . SER A 1 556 ? -9.188 12.195 17.938 1 97.5 556 SER A O 1
ATOM 4471 N N . PHE A 1 557 ? -8.039 11.922 19.812 1 97.31 557 PHE A N 1
ATOM 4472 C CA . PHE A 1 557 ? -8.789 10.711 20.125 1 97.31 557 PHE A CA 1
ATOM 4473 C C . PHE A 1 557 ? -10.188 11.055 20.625 1 97.31 557 PHE A C 1
ATOM 4475 O O . PHE A 1 557 ? -11.109 10.25 20.5 1 97.31 557 PHE A O 1
ATOM 4482 N N . THR A 1 558 ? -10.352 12.258 21.219 1 95.88 558 THR A N 1
ATOM 4483 C CA . THR A 1 558 ? -11.695 12.742 21.5 1 95.88 558 THR A CA 1
ATOM 4484 C C . THR A 1 558 ? -12.516 12.859 20.219 1 95.88 558 THR A C 1
ATOM 4486 O O . THR A 1 558 ? -13.672 12.414 20.172 1 95.88 558 THR A O 1
ATOM 4489 N N . GLN A 1 559 ? -11.875 13.406 19.219 1 94.5 559 GLN A N 1
ATOM 4490 C CA . GLN A 1 559 ? -12.531 13.531 17.922 1 94.5 559 GLN A CA 1
ATOM 4491 C C . GLN A 1 559 ? -12.828 12.156 17.328 1 94.5 559 GLN A C 1
ATOM 4493 O O . GLN A 1 559 ? -13.828 11.984 16.625 1 94.5 559 GLN A O 1
ATOM 4498 N N . ALA A 1 560 ? -11.984 11.203 17.562 1 94.31 560 ALA A N 1
ATOM 4499 C CA . ALA A 1 560 ? -12.125 9.867 17 1 94.31 560 ALA A CA 1
ATOM 4500 C C . ALA A 1 560 ? -13.203 9.07 17.734 1 94.31 560 ALA A C 1
ATOM 4502 O O . ALA A 1 560 ? -13.727 8.086 17.203 1 94.31 560 ALA A O 1
ATOM 4503 N N . SER A 1 561 ? -13.562 9.352 18.938 1 87.88 561 SER A N 1
ATOM 4504 C CA . SER A 1 561 ? -14.516 8.617 19.766 1 87.88 561 SER A CA 1
ATOM 4505 C C . SER A 1 561 ? -15.945 9.023 19.453 1 87.88 561 SER A C 1
ATOM 4507 O O . SER A 1 561 ? -16.891 8.422 19.969 1 87.88 561 SER A O 1
ATOM 4509 N N . GLN A 1 562 ? -16.234 10.055 18.812 1 66.12 562 GLN A N 1
ATOM 4510 C CA . GLN A 1 562 ? -17.578 10.602 18.656 1 66.12 562 GLN A CA 1
ATOM 4511 C C . GLN A 1 562 ? -18.484 9.625 17.922 1 66.12 562 GLN A C 1
ATOM 4513 O O . GLN A 1 562 ? -19.703 9.648 18.094 1 66.12 562 GLN A O 1
ATOM 4518 N N . ASN A 1 563 ? -18.094 8.758 17.016 1 51.03 563 ASN A N 1
ATOM 4519 C CA . ASN A 1 563 ? -19.172 8.039 16.344 1 51.03 563 ASN A CA 1
ATOM 4520 C C . ASN A 1 563 ? -19.531 6.754 17.078 1 51.03 563 ASN A C 1
ATOM 4522 O O . ASN A 1 563 ? -18.672 6.051 17.594 1 51.03 563 ASN A O 1
ATOM 4526 N N . MET B 1 1 ? -1.971 -111 15.781 1 16.08 1 MET B N 1
ATOM 4527 C CA . MET B 1 1 ? -3.312 -111.25 16.312 1 16.08 1 MET B CA 1
ATOM 4528 C C . MET B 1 1 ? -3.779 -110 17.109 1 16.08 1 MET B C 1
ATOM 4530 O O . MET B 1 1 ? -4.891 -109.5 16.906 1 16.08 1 MET B O 1
ATOM 4534 N N . ILE B 1 2 ? -3.357 -109.812 18.359 1 17 2 ILE B N 1
ATOM 4535 C CA . ILE B 1 2 ? -4.246 -109.688 19.516 1 17 2 ILE B CA 1
ATOM 4536 C C . ILE B 1 2 ? -4.707 -108.25 19.688 1 17 2 ILE B C 1
ATOM 4538 O O . ILE B 1 2 ? -4.055 -107.312 19.188 1 17 2 ILE B O 1
ATOM 4542 N N . PRO B 1 3 ? -4.902 -107.562 20.984 1 16.48 3 PRO B N 1
ATOM 4543 C CA . PRO B 1 3 ? -6.055 -107.188 21.797 1 16.48 3 PRO B CA 1
ATOM 4544 C C . PRO B 1 3 ? -6.219 -105.625 21.844 1 16.48 3 PRO B C 1
ATOM 4546 O O . PRO B 1 3 ? -7.316 -105.125 21.609 1 16.48 3 PRO B O 1
ATOM 4549 N N . THR B 1 4 ? -5.562 -104.875 22.797 1 16.97 4 THR B N 1
ATOM 4550 C CA . THR B 1 4 ? -6.277 -104.375 23.969 1 16.97 4 THR B CA 1
ATOM 4551 C C . THR B 1 4 ? -6.906 -103.062 23.672 1 16.97 4 THR B C 1
ATOM 4553 O O . THR B 1 4 ? -6.477 -102.312 22.75 1 16.97 4 THR B O 1
ATOM 4556 N N . SER B 1 5 ? -7.578 -102.188 24.688 1 16.58 5 SER B N 1
ATOM 4557 C CA . SER B 1 5 ? -8.859 -101.812 25.25 1 16.58 5 SER B CA 1
ATOM 4558 C C . SER B 1 5 ? -8.977 -100.25 25.25 1 16.58 5 SER B C 1
ATOM 4560 O O . SER B 1 5 ? -10.055 -99.75 25.516 1 16.58 5 SER B O 1
ATOM 4562 N N . ILE B 1 6 ? -7.941 -99.5 25.234 1 18.94 6 ILE B N 1
ATOM 4563 C CA . ILE B 1 6 ? -7.996 -98.438 26.281 1 18.94 6 ILE B CA 1
ATOM 4564 C C . ILE B 1 6 ? -9.125 -97.5 25.984 1 18.94 6 ILE B C 1
ATOM 4566 O O . ILE B 1 6 ? -9.391 -97.125 24.828 1 18.94 6 ILE B O 1
ATOM 4570 N N . ASN B 1 7 ? -9.555 -96.75 26.922 1 16.67 7 ASN B N 1
ATOM 4571 C CA . ASN B 1 7 ? -10.703 -96.25 27.672 1 16.67 7 ASN B CA 1
ATOM 4572 C C . ASN B 1 7 ? -11.312 -95 27 1 16.67 7 ASN B C 1
ATOM 4574 O O . ASN B 1 7 ? -10.641 -94.312 26.25 1 16.67 7 ASN B O 1
ATOM 4578 N N . SER B 1 8 ? -12.508 -94.438 27.328 1 15.43 8 SER B N 1
ATOM 4579 C CA . SER B 1 8 ? -13.891 -94.125 26.984 1 15.43 8 SER B CA 1
ATOM 4580 C C . SER B 1 8 ? -14.125 -92.625 26.906 1 15.43 8 SER B C 1
ATOM 4582 O O . SER B 1 8 ? -15.102 -92.188 26.312 1 15.43 8 SER B O 1
ATOM 4584 N N . LYS B 1 9 ? -13.367 -91.875 27.969 1 18.42 9 LYS B N 1
ATOM 4585 C CA . LYS B 1 9 ? -14.352 -91.062 28.703 1 18.42 9 LYS B CA 1
ATOM 4586 C C . LYS B 1 9 ? -15.117 -90.188 27.766 1 18.42 9 LYS B C 1
ATOM 4588 O O . LYS B 1 9 ? -14.656 -89.875 26.656 1 18.42 9 LYS B O 1
ATOM 4593 N N . GLU B 1 10 ? -15.555 -88.938 28.234 1 17.45 10 GLU B N 1
ATOM 4594 C CA . GLU B 1 10 ? -16.797 -88.188 28.5 1 17.45 10 GLU B CA 1
ATOM 4595 C C . GLU B 1 10 ? -17.109 -87.188 27.391 1 17.45 10 GLU B C 1
ATOM 4597 O O . GLU B 1 10 ? -16.219 -86.75 26.672 1 17.45 10 GLU B O 1
ATOM 4602 N N . HIS B 1 11 ? -18.391 -86.938 27.109 1 17.98 11 HIS B N 1
ATOM 4603 C CA . HIS B 1 11 ? -19.453 -86.562 26.172 1 17.98 11 HIS B CA 1
ATOM 4604 C C . HIS B 1 11 ? -19.484 -85.062 25.875 1 17.98 11 HIS B C 1
ATOM 4606 O O . HIS B 1 11 ? -20.328 -84.625 25.109 1 17.98 11 HIS B O 1
ATOM 4612 N N . GLU B 1 12 ? -18.766 -84.188 26.734 1 18.12 12 GLU B N 1
ATOM 4613 C CA . GLU B 1 12 ? -19.578 -83.062 27.219 1 18.12 12 GLU B CA 1
ATOM 4614 C C . GLU B 1 12 ? -19.766 -82.062 26.141 1 18.12 12 GLU B C 1
ATOM 4616 O O . GLU B 1 12 ? -20.281 -80.938 26.406 1 18.12 12 GLU B O 1
ATOM 4621 N N . GLN B 1 13 ? -19.469 -82.25 24.844 1 16.22 13 GLN B N 1
ATOM 4622 C CA . GLN B 1 13 ? -19.016 -81.188 23.984 1 16.22 13 GLN B CA 1
ATOM 4623 C C . GLN B 1 13 ? -20.078 -80.062 23.844 1 16.22 13 GLN B C 1
ATOM 4625 O O . GLN B 1 13 ? -19.812 -78.938 24.078 1 16.22 13 GLN B O 1
ATOM 4630 N N . GLY B 1 14 ? -20.672 -79.875 22.609 1 17.41 14 GLY B N 1
ATOM 4631 C CA . GLY B 1 14 ? -20.453 -78.812 21.703 1 17.41 14 GLY B CA 1
ATOM 4632 C C . GLY B 1 14 ? -21.609 -77.812 21.672 1 17.41 14 GLY B C 1
ATOM 4633 O O . GLY B 1 14 ? -21.656 -76.938 20.812 1 17.41 14 GLY B O 1
ATOM 4634 N N . THR B 1 15 ? -22.828 -78.25 22.438 1 17.42 15 THR B N 1
ATOM 4635 C CA . THR B 1 15 ? -24.016 -77.875 21.688 1 17.42 15 THR B CA 1
ATOM 4636 C C . THR B 1 15 ? -24.078 -76.375 21.438 1 17.42 15 THR B C 1
ATOM 4638 O O . THR B 1 15 ? -24.281 -75.938 20.312 1 17.42 15 THR B O 1
ATOM 4641 N N . LEU B 1 16 ? -24.75 -75.625 22.391 1 18.39 16 LEU B N 1
ATOM 4642 C CA . LEU B 1 16 ? -25.906 -74.812 22.125 1 18.39 16 LEU B CA 1
ATOM 4643 C C . LEU B 1 16 ? -25.484 -73.375 21.656 1 18.39 16 LEU B C 1
ATOM 4645 O O . LEU B 1 16 ? -24.719 -72.688 22.328 1 18.39 16 LEU B O 1
ATOM 4649 N N . ALA B 1 17 ? -25.484 -73 20.281 1 20.42 17 ALA B N 1
ATOM 4650 C CA . ALA B 1 17 ? -25.078 -71.875 19.438 1 20.42 17 ALA B CA 1
ATOM 4651 C C . ALA B 1 17 ? -25.828 -70.625 19.828 1 20.42 17 ALA B C 1
ATOM 4653 O O . ALA B 1 17 ? -26.891 -70.312 19.281 1 20.42 17 ALA B O 1
ATOM 4654 N N . LEU B 1 18 ? -26.156 -70.438 21.234 1 18.19 18 LEU B N 1
ATOM 4655 C CA . LEU B 1 18 ? -27.188 -69.438 21.578 1 18.19 18 LEU B CA 1
ATOM 4656 C C . LEU B 1 18 ? -26.891 -68.062 20.969 1 18.19 18 LEU B C 1
ATOM 4658 O O . LEU B 1 18 ? -25.75 -67.625 20.953 1 18.19 18 LEU B O 1
ATOM 4662 N N . CYS B 1 19 ? -27.875 -67.438 20.156 1 19.42 19 CYS B N 1
ATOM 4663 C CA . CYS B 1 19 ? -28.312 -66.312 19.328 1 19.42 19 CYS B CA 1
ATOM 4664 C C . CYS B 1 19 ? -28.234 -65 20.109 1 19.42 19 CYS B C 1
ATOM 4666 O O . CYS B 1 19 ? -29.172 -64.688 20.812 1 19.42 19 CYS B O 1
ATOM 4668 N N . LYS B 1 20 ? -27.234 -64.938 21.047 1 20.84 20 LYS B N 1
ATOM 4669 C CA . LYS B 1 20 ? -27.312 -63.812 22 1 20.84 20 LYS B CA 1
ATOM 4670 C C . LYS B 1 20 ? -27.5 -62.5 21.281 1 20.84 20 LYS B C 1
ATOM 4672 O O . LYS B 1 20 ? -26.703 -62.125 20.406 1 20.84 20 LYS B O 1
ATOM 4677 N N . MET B 1 21 ? -28.703 -61.875 21.438 1 21.17 21 MET B N 1
ATOM 4678 C CA . MET B 1 21 ? -29.484 -60.719 21.047 1 21.17 21 MET B CA 1
ATOM 4679 C C . MET B 1 21 ? -28.766 -59.438 21.438 1 21.17 21 MET B C 1
ATOM 4681 O O . MET B 1 21 ? -28.859 -58.969 22.594 1 21.17 21 MET B O 1
ATOM 4685 N N . LYS B 1 22 ? -27.438 -59.375 21.422 1 22.44 22 LYS B N 1
ATOM 4686 C CA . LYS B 1 22 ? -26.859 -58.25 22.141 1 22.44 22 LYS B CA 1
ATOM 4687 C C . LYS B 1 22 ? -27.422 -56.906 21.641 1 22.44 22 LYS B C 1
ATOM 4689 O O . LYS B 1 22 ? -27.125 -56.5 20.516 1 22.44 22 LYS B O 1
ATOM 4694 N N . LEU B 1 23 ? -28.594 -56.594 21.969 1 23.97 23 LEU B N 1
ATOM 4695 C CA . LEU B 1 23 ? -29.391 -55.375 21.734 1 23.97 23 LEU B CA 1
ATOM 4696 C C . LEU B 1 23 ? -28.641 -54.125 22.172 1 23.97 23 LEU B C 1
ATOM 4698 O O . LEU B 1 23 ? -29.203 -53.25 22.828 1 23.97 23 LEU B O 1
ATOM 4702 N N . SER B 1 24 ? -27.266 -54.25 22.359 1 21.75 24 SER B N 1
ATOM 4703 C CA . SER B 1 24 ? -26.797 -53.25 23.328 1 21.75 24 SER B CA 1
ATOM 4704 C C . SER B 1 24 ? -27.328 -51.875 22.984 1 21.75 24 SER B C 1
ATOM 4706 O O . SER B 1 24 ? -27.812 -51.625 21.891 1 21.75 24 SER B O 1
ATOM 4708 N N . LEU B 1 25 ? -26.5 -50.812 23.469 1 23.39 25 LEU B N 1
ATOM 4709 C CA . LEU B 1 25 ? -26.484 -49.438 23.906 1 23.39 25 LEU B CA 1
ATOM 4710 C C . LEU B 1 25 ? -26.578 -48.5 22.703 1 23.39 25 LEU B C 1
ATOM 4712 O O . LEU B 1 25 ? -25.547 -48 22.219 1 23.39 25 LEU B O 1
ATOM 4716 N N . ARG B 1 26 ? -27.172 -48.906 21.531 1 27.67 26 ARG B N 1
ATOM 4717 C CA . ARG B 1 26 ? -27.547 -48.094 20.359 1 27.67 26 ARG B CA 1
ATOM 4718 C C . ARG B 1 26 ? -28.312 -46.844 20.766 1 27.67 26 ARG B C 1
ATOM 4720 O O . ARG B 1 26 ? -28.359 -45.875 20.016 1 27.67 26 ARG B O 1
ATOM 4727 N N . CYS B 1 27 ? -29.266 -47.188 21.703 1 26.48 27 CYS B N 1
ATOM 4728 C CA . CYS B 1 27 ? -30.406 -46.281 21.812 1 26.48 27 CYS B CA 1
ATOM 4729 C C . CYS B 1 27 ? -29.969 -44.906 22.281 1 26.48 27 CYS B C 1
ATOM 4731 O O . CYS B 1 27 ? -30.562 -43.875 21.891 1 26.48 27 CYS B O 1
ATOM 4733 N N . PHE B 1 28 ? -29.266 -45 23.438 1 30.11 28 PHE B N 1
ATOM 4734 C CA . PHE B 1 28 ? -29.281 -43.75 24.188 1 30.11 28 PHE B CA 1
ATOM 4735 C C . PHE B 1 28 ? -28.453 -42.688 23.484 1 30.11 28 PHE B C 1
ATOM 4737 O O . PHE B 1 28 ? -28.656 -41.5 23.719 1 30.11 28 PHE B O 1
ATOM 4744 N N . VAL B 1 29 ? -27.344 -43.188 22.812 1 30.75 29 VAL B N 1
ATOM 4745 C CA . VAL B 1 29 ? -26.453 -42.125 22.375 1 30.75 29 VAL B CA 1
ATOM 4746 C C . VAL B 1 29 ? -27.094 -41.375 21.203 1 30.75 29 VAL B C 1
ATOM 4748 O O . VAL B 1 29 ? -26.562 -40.344 20.75 1 30.75 29 VAL B O 1
ATOM 4751 N N . ILE B 1 30 ? -28.094 -41.969 20.531 1 33.41 30 ILE B N 1
ATOM 4752 C CA . ILE B 1 30 ? -28.781 -41.312 19.438 1 33.41 30 ILE B CA 1
ATOM 4753 C C . ILE B 1 30 ? -29.516 -40.062 19.969 1 33.41 30 ILE B C 1
ATOM 4755 O O . ILE B 1 30 ? -29.516 -39 19.328 1 33.41 30 ILE B O 1
ATOM 4759 N N . VAL B 1 31 ? -30.141 -40.312 21.188 1 38.25 31 VAL B N 1
ATOM 4760 C CA . VAL B 1 31 ? -31.031 -39.25 21.656 1 38.25 31 VAL B CA 1
ATOM 4761 C C . VAL B 1 31 ? -30.219 -38 22 1 38.25 31 VAL B C 1
ATOM 4763 O O . VAL B 1 31 ? -30.672 -36.875 21.75 1 38.25 31 VAL B O 1
ATOM 4766 N N . ALA B 1 32 ? -29.062 -38.281 22.703 1 35.69 32 ALA B N 1
ATOM 4767 C CA . ALA B 1 32 ? -28.359 -37.125 23.203 1 35.69 32 ALA B CA 1
ATOM 4768 C C . ALA B 1 32 ? -27.781 -36.312 22.047 1 35.69 32 ALA B C 1
ATOM 4770 O O . ALA B 1 32 ? -27.625 -35.094 22.156 1 35.69 32 ALA B O 1
ATOM 4771 N N . VAL B 1 33 ? -27.281 -37 21 1 34.16 33 VAL B N 1
ATOM 4772 C CA . VAL B 1 33 ? -26.703 -36.219 19.906 1 34.16 33 VAL B CA 1
ATOM 4773 C C . VAL B 1 33 ? -27.812 -35.469 19.188 1 34.16 33 VAL B C 1
ATOM 4775 O O . VAL B 1 33 ? -27.578 -34.375 18.656 1 34.16 33 VAL B O 1
ATOM 4778 N N . VAL B 1 34 ? -29.047 -36 19.109 1 37.59 34 VAL B N 1
ATOM 4779 C CA . VAL B 1 34 ? -30.125 -35.281 18.422 1 37.59 34 VAL B CA 1
ATOM 4780 C C . VAL B 1 34 ? -30.484 -34.031 19.234 1 37.59 34 VAL B C 1
ATOM 4782 O O . VAL B 1 34 ? -30.766 -32.969 18.656 1 37.59 34 VAL B O 1
ATOM 4785 N N . SER B 1 35 ? -30.547 -34.219 20.594 1 36.28 35 SER B N 1
ATOM 4786 C CA . SER B 1 35 ? -31.016 -33.094 21.375 1 36.28 35 SER B CA 1
ATOM 4787 C C . SER B 1 35 ? -30.031 -31.922 21.297 1 36.28 35 SER B C 1
ATOM 4789 O O . SER B 1 35 ? -30.438 -30.766 21.375 1 36.28 35 SER B O 1
ATOM 4791 N N . ALA B 1 36 ? -28.703 -32.25 21.438 1 33.59 36 ALA B N 1
ATOM 4792 C CA . ALA B 1 36 ? -27.766 -31.141 21.375 1 33.59 36 ALA B CA 1
ATOM 4793 C C . ALA B 1 36 ? -27.812 -30.453 20.016 1 33.59 36 ALA B C 1
ATOM 4795 O O . ALA B 1 36 ? -27.469 -29.281 19.891 1 33.59 36 ALA B O 1
ATOM 4796 N N . ILE B 1 37 ? -28.156 -31.109 18.938 1 35 37 ILE B N 1
ATOM 4797 C CA . ILE B 1 37 ? -28.344 -30.469 17.641 1 35 37 ILE B CA 1
ATOM 4798 C C . ILE B 1 37 ? -29.5 -29.469 17.734 1 35 37 ILE B C 1
ATOM 4800 O O . ILE B 1 37 ? -29.438 -28.375 17.172 1 35 37 ILE B O 1
ATOM 4804 N N . VAL B 1 38 ? -30.594 -29.906 18.422 1 35.22 38 VAL B N 1
ATOM 4805 C CA . VAL B 1 38 ? -31.766 -29.031 18.438 1 35.22 38 VAL B CA 1
ATOM 4806 C C . VAL B 1 38 ? -31.422 -27.719 19.172 1 35.22 38 VAL B C 1
ATOM 4808 O O . VAL B 1 38 ? -31.859 -26.641 18.766 1 35.22 38 VAL B O 1
ATOM 4811 N N . PHE B 1 39 ? -30.781 -27.891 20.391 1 32.62 39 PHE B N 1
ATOM 4812 C CA . PHE B 1 39 ? -30.594 -26.672 21.172 1 32.62 39 PHE B CA 1
ATOM 4813 C C . PHE B 1 39 ? -29.781 -25.656 20.391 1 32.62 39 PHE B C 1
ATOM 4815 O O . PHE B 1 39 ? -29.984 -24.453 20.516 1 32.62 39 PHE B O 1
ATOM 4822 N N . PHE B 1 40 ? -28.578 -26.094 19.812 1 30.69 40 PHE B N 1
ATOM 4823 C CA . PHE B 1 40 ? -27.797 -25.062 19.141 1 30.69 40 PHE B CA 1
ATOM 4824 C C . PHE B 1 40 ? -28.531 -24.531 17.922 1 30.69 40 PHE B C 1
ATOM 4826 O O . PHE B 1 40 ? -28.078 -23.594 17.266 1 30.69 40 PHE B O 1
ATOM 4833 N N . ALA B 1 41 ? -29.5 -25.312 17.391 1 29.77 41 ALA B N 1
ATOM 4834 C CA . ALA B 1 41 ? -30.25 -24.75 16.266 1 29.77 41 ALA B CA 1
ATOM 4835 C C . ALA B 1 41 ? -30.953 -23.469 16.656 1 29.77 41 ALA B C 1
ATOM 4837 O O . ALA B 1 41 ? -31.203 -22.594 15.82 1 29.77 41 ALA B O 1
ATOM 4838 N N . PHE B 1 42 ? -31.672 -23.516 17.828 1 28.84 42 PHE B N 1
ATOM 4839 C CA . PHE B 1 42 ? -32.625 -22.406 18.016 1 28.84 42 PHE B CA 1
ATOM 4840 C C . PHE B 1 42 ? -31.875 -21.094 18.203 1 28.84 42 PHE B C 1
ATOM 4842 O O . PHE B 1 42 ? -32.469 -20.016 18.141 1 28.84 42 PHE B O 1
ATOM 4849 N N . ASN B 1 43 ? -30.906 -21.109 19.141 1 26.59 43 ASN B N 1
ATOM 4850 C CA . ASN B 1 43 ? -30.547 -19.734 19.422 1 26.59 43 ASN B CA 1
ATOM 4851 C C . ASN B 1 43 ? -29.953 -19.047 18.188 1 26.59 43 ASN B C 1
ATOM 4853 O O . ASN B 1 43 ? -28.734 -19.109 17.969 1 26.59 43 ASN B O 1
ATOM 4857 N N . GLN B 1 44 ? -30.641 -19.109 17.094 1 24.67 44 GLN B N 1
ATOM 4858 C CA . GLN B 1 44 ? -30.469 -18.5 15.773 1 24.67 44 GLN B CA 1
ATOM 4859 C C . GLN B 1 44 ? -30.25 -16.984 15.891 1 24.67 44 GLN B C 1
ATOM 4861 O O . GLN B 1 44 ? -31.156 -16.203 15.656 1 24.67 44 GLN B O 1
ATOM 4866 N N . LYS B 1 45 ? -29.672 -16.469 17.047 1 27.23 45 LYS B N 1
ATOM 4867 C CA . LYS B 1 45 ? -29.766 -15.031 16.891 1 27.23 45 LYS B CA 1
ATOM 4868 C C . LYS B 1 45 ? -29.312 -14.594 15.508 1 27.23 45 LYS B C 1
ATOM 4870 O O . LYS B 1 45 ? -28.359 -15.156 14.953 1 27.23 45 LYS B O 1
ATOM 4875 N N . LYS B 1 46 ? -30.094 -13.75 14.805 1 27.12 46 LYS B N 1
ATOM 4876 C CA . LYS B 1 46 ? -30 -13 13.555 1 27.12 46 LYS B CA 1
ATOM 4877 C C . LYS B 1 46 ? -28.656 -12.273 13.453 1 27.12 46 LYS B C 1
ATOM 4879 O O . LYS B 1 46 ? -28.406 -11.32 14.195 1 27.12 46 LYS B O 1
ATOM 4884 N N . MET B 1 47 ? -27.609 -13.039 13.297 1 23.56 47 MET B N 1
ATOM 4885 C CA . MET B 1 47 ? -26.312 -12.398 13.133 1 23.56 47 MET B CA 1
ATOM 4886 C C . MET B 1 47 ? -26.391 -11.289 12.094 1 23.56 47 MET B C 1
ATOM 4888 O O . MET B 1 47 ? -26.672 -11.547 10.922 1 23.56 47 MET B O 1
ATOM 4892 N N . GLN B 1 48 ? -26.875 -10.125 12.617 1 22.89 48 GLN B N 1
ATOM 4893 C CA . GLN B 1 48 ? -26.938 -8.922 11.789 1 22.89 48 GLN B CA 1
ATOM 4894 C C . GLN B 1 48 ? -25.625 -8.719 11.031 1 22.89 48 GLN B C 1
ATOM 4896 O O . GLN B 1 48 ? -24.547 -8.734 11.633 1 22.89 48 GLN B O 1
ATOM 4901 N N . VAL B 1 49 ? -25.688 -9.102 9.867 1 23.06 49 VAL B N 1
ATOM 4902 C CA . VAL B 1 49 ? -24.625 -9.008 8.867 1 23.06 49 VAL B CA 1
ATOM 4903 C C . VAL B 1 49 ? -24.062 -7.594 8.852 1 23.06 49 VAL B C 1
ATOM 4905 O O . VAL B 1 49 ? -24.766 -6.637 8.531 1 23.06 49 VAL B O 1
ATOM 4908 N N . PRO B 1 50 ? -23.156 -7.375 9.781 1 23.77 50 PRO B N 1
ATOM 4909 C CA . PRO B 1 50 ? -22.688 -5.984 9.766 1 23.77 50 PRO B CA 1
ATOM 4910 C C . PRO B 1 50 ? -22.203 -5.543 8.383 1 23.77 50 PRO B C 1
ATOM 4912 O O . PRO B 1 50 ? -21.859 -6.383 7.551 1 23.77 50 PRO B O 1
ATOM 4915 N N . GLN B 1 51 ? -22.25 -4.234 8.164 1 21.7 51 GLN B N 1
ATOM 4916 C CA . GLN B 1 51 ? -22.094 -3.301 7.051 1 21.7 51 GLN B CA 1
ATOM 4917 C C . GLN B 1 51 ? -20.703 -3.418 6.422 1 21.7 51 GLN B C 1
ATOM 4919 O O . GLN B 1 51 ? -19.703 -3.342 7.117 1 21.7 51 GLN B O 1
ATOM 4924 N N . ILE B 1 52 ? -20.641 -3.984 5.27 1 23.89 52 ILE B N 1
ATOM 4925 C CA . ILE B 1 52 ? -19.641 -4.543 4.363 1 23.89 52 ILE B CA 1
ATOM 4926 C C . ILE B 1 52 ? -18.734 -3.434 3.852 1 23.89 52 ILE B C 1
ATOM 4928 O O . ILE B 1 52 ? -19.203 -2.352 3.488 1 23.89 52 ILE B O 1
ATOM 4932 N N . LYS B 1 53 ? -17.375 -3.652 3.891 1 23.69 53 LYS B N 1
ATOM 4933 C CA . LYS B 1 53 ? -16.078 -3.035 3.641 1 23.69 53 LYS B CA 1
ATOM 4934 C C . LYS B 1 53 ? -15.797 -2.939 2.145 1 23.69 53 LYS B C 1
ATOM 4936 O O . LYS B 1 53 ? -15.734 -3.959 1.452 1 23.69 53 LYS B O 1
ATOM 4941 N N . MET B 1 54 ? -16.031 -1.774 1.471 1 23.86 54 MET B N 1
ATOM 4942 C CA . MET B 1 54 ? -16.125 -1.385 0.066 1 23.86 54 MET B CA 1
ATOM 4943 C C . MET B 1 54 ? -14.734 -1.275 -0.556 1 23.86 54 MET B C 1
ATOM 4945 O O . MET B 1 54 ? -13.781 -0.87 0.111 1 23.86 54 MET B O 1
ATOM 4949 N N . LEU B 1 55 ? -14.422 -1.881 -1.67 1 23.75 55 LEU B N 1
ATOM 4950 C CA . LEU B 1 55 ? -13.297 -2.117 -2.564 1 23.75 55 LEU B CA 1
ATOM 4951 C C . LEU B 1 55 ? -12.852 -0.822 -3.232 1 23.75 55 LEU B C 1
ATOM 4953 O O . LEU B 1 55 ? -13.68 -0.056 -3.727 1 23.75 55 LEU B O 1
ATOM 4957 N N . GLN B 1 56 ? -11.672 -0.444 -2.971 1 24.34 56 GLN B N 1
ATOM 4958 C CA . GLN B 1 56 ? -11.141 0.841 -3.416 1 24.34 56 GLN B CA 1
ATOM 4959 C C . GLN B 1 56 ? -10.82 0.818 -4.906 1 24.34 56 GLN B C 1
ATOM 4961 O O . GLN B 1 56 ? -9.781 0.299 -5.316 1 24.34 56 GLN B O 1
ATOM 4966 N N . LEU B 1 57 ? -11.609 0.363 -5.891 1 27.56 57 LEU B N 1
ATOM 4967 C CA . LEU B 1 57 ? -11.422 0.634 -7.309 1 27.56 57 LEU B CA 1
ATOM 4968 C C . LEU B 1 57 ? -11.422 2.135 -7.582 1 27.56 57 LEU B C 1
ATOM 4970 O O . LEU B 1 57 ? -12.328 2.846 -7.141 1 27.56 57 LEU B O 1
ATOM 4974 N N . CYS B 1 58 ? -10.297 2.588 -7.637 1 29.64 58 CYS B N 1
ATOM 4975 C CA . CYS B 1 58 ? -10.219 4.004 -7.984 1 29.64 58 CYS B CA 1
ATOM 4976 C C . CYS B 1 58 ? -11.109 4.316 -9.188 1 29.64 58 CYS B C 1
ATOM 4978 O O . CYS B 1 58 ? -10.906 3.768 -10.273 1 29.64 58 CYS B O 1
ATOM 4980 N N . ASN B 1 59 ? -12.312 4.602 -8.938 1 31.89 59 ASN B N 1
ATOM 4981 C CA . ASN B 1 59 ? -13.203 5.109 -9.969 1 31.89 59 ASN B CA 1
ATOM 4982 C C . ASN B 1 59 ? -12.75 6.473 -10.484 1 31.89 59 ASN B C 1
ATOM 4984 O O . ASN B 1 59 ? -12.672 7.434 -9.711 1 31.89 59 ASN B O 1
ATOM 4988 N N . CYS B 1 60 ? -11.961 6.531 -11.43 1 31.69 60 CYS B N 1
ATOM 4989 C CA . CYS B 1 60 ? -11.758 7.793 -12.125 1 31.69 60 CYS B CA 1
ATOM 4990 C C . CYS B 1 60 ? -13.094 8.43 -12.5 1 31.69 60 CYS B C 1
ATOM 4992 O O . CYS B 1 60 ? -13.875 7.848 -13.25 1 31.69 60 CYS B O 1
ATOM 4994 N N . GLN B 1 61 ? -13.617 9.164 -11.695 1 30.81 61 GLN B N 1
ATOM 4995 C CA . GLN B 1 61 ? -14.805 9.906 -12.109 1 30.81 61 GLN B CA 1
ATOM 4996 C C . GLN B 1 61 ? -14.547 10.68 -13.398 1 30.81 61 GLN B C 1
ATOM 4998 O O . GLN B 1 61 ? -13.5 11.32 -13.547 1 30.81 61 GLN B O 1
ATOM 5003 N N . PRO B 1 62 ? -15.383 10.477 -14.477 1 30.81 62 PRO B N 1
ATOM 5004 C CA . PRO B 1 62 ? -15.312 11.289 -15.695 1 30.81 62 PRO B CA 1
ATOM 5005 C C . PRO B 1 62 ? -15.461 12.781 -15.406 1 30.81 62 PRO B C 1
ATOM 5007 O O . PRO B 1 62 ? -16.453 13.203 -14.805 1 30.81 62 PRO B O 1
ATOM 5010 N N . GLN B 1 63 ? -14.562 13.555 -15.07 1 29.66 63 GLN B N 1
ATOM 5011 C CA . GLN B 1 63 ? -14.789 14.984 -15.25 1 29.66 63 GLN B CA 1
ATOM 5012 C C . GLN B 1 63 ? -15.484 15.266 -16.578 1 29.66 63 GLN B C 1
ATOM 5014 O O . GLN B 1 63 ? -15.211 14.609 -17.578 1 29.66 63 GLN B O 1
ATOM 5019 N N . THR B 1 64 ? -16.625 16.078 -16.609 1 29.44 64 THR B N 1
ATOM 5020 C CA . THR B 1 64 ? -17.484 16.547 -17.703 1 29.44 64 THR B CA 1
ATOM 5021 C C . THR B 1 64 ? -16.641 17.016 -18.891 1 29.44 64 THR B C 1
ATOM 5023 O O . THR B 1 64 ? -17.016 16.828 -20.047 1 29.44 64 THR B O 1
ATOM 5026 N N . ASP B 1 65 ? -15.766 18.109 -18.734 1 30.78 65 ASP B N 1
ATOM 5027 C CA . ASP B 1 65 ? -15.391 18.781 -19.984 1 30.78 65 ASP B CA 1
ATOM 5028 C C . ASP B 1 65 ? -14.539 17.875 -20.859 1 30.78 65 ASP B C 1
ATOM 5030 O O . ASP B 1 65 ? -14.148 18.25 -21.969 1 30.78 65 ASP B O 1
ATOM 5034 N N . CYS B 1 66 ? -13.461 17.266 -20.375 1 31.16 66 CYS B N 1
ATOM 5035 C CA . CYS B 1 66 ? -12.672 16.719 -21.469 1 31.16 66 CYS B CA 1
ATOM 5036 C C . CYS B 1 66 ? -13.445 15.617 -22.203 1 31.16 66 CYS B C 1
ATOM 5038 O O . CYS B 1 66 ? -13.727 14.57 -21.625 1 31.16 66 CYS B O 1
ATOM 5040 N N . SER B 1 67 ? -14.148 15.875 -23.172 1 31.66 67 SER B N 1
ATOM 5041 C CA . SER B 1 67 ? -14.602 15.07 -24.297 1 31.66 67 SER B CA 1
ATOM 5042 C C . SER B 1 67 ? -13.562 14.023 -24.688 1 31.66 67 SER B C 1
ATOM 5044 O O . SER B 1 67 ? -13.656 13.414 -25.766 1 31.66 67 SER B O 1
ATOM 5046 N N . VAL B 1 68 ? -12.297 14.258 -24.312 1 32.69 68 VAL B N 1
ATOM 5047 C CA . VAL B 1 68 ? -11.508 13.125 -24.797 1 32.69 68 VAL B CA 1
ATOM 5048 C C . VAL B 1 68 ? -12.008 11.836 -24.156 1 32.69 68 VAL B C 1
ATOM 5050 O O . VAL B 1 68 ? -11.898 11.648 -22.953 1 32.69 68 VAL B O 1
ATOM 5053 N N . THR B 1 69 ? -12.992 11.25 -24.609 1 35.22 69 THR B N 1
ATOM 5054 C CA . THR B 1 69 ? -13.359 9.844 -24.438 1 35.22 69 THR B CA 1
ATOM 5055 C C . THR B 1 69 ? -12.109 8.969 -24.328 1 35.22 69 THR B C 1
ATOM 5057 O O . THR B 1 69 ? -11.5 8.602 -25.328 1 35.22 69 THR B O 1
ATOM 5060 N N . GLU B 1 70 ? -11.211 9.297 -23.484 1 42.16 70 GLU B N 1
ATOM 5061 C CA . GLU B 1 70 ? -10.227 8.219 -23.391 1 42.16 70 GLU B CA 1
ATOM 5062 C C . GLU B 1 70 ? -10.898 6.852 -23.484 1 42.16 70 GLU B C 1
ATOM 5064 O O . GLU B 1 70 ? -11.844 6.559 -22.734 1 42.16 70 GLU B O 1
ATOM 5069 N 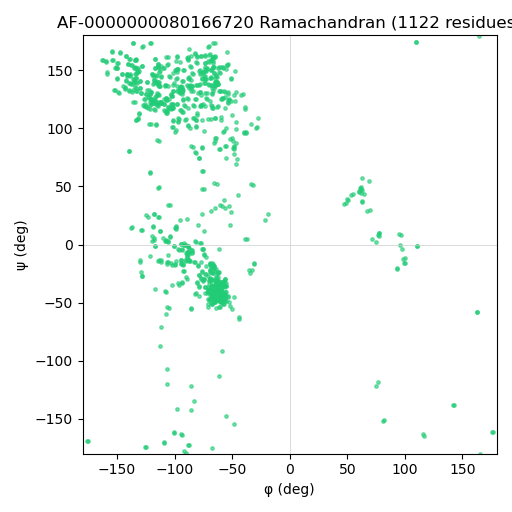N . SER B 1 71 ? -10.922 6.305 -24.625 1 46.09 71 SER B N 1
ATOM 5070 C CA . SER B 1 71 ? -11.477 4.992 -24.938 1 46.09 71 SER B CA 1
ATOM 5071 C C . SER B 1 71 ? -11.164 3.982 -23.844 1 46.09 71 SER B C 1
ATOM 5073 O O . SER B 1 71 ? -10.008 3.855 -23.422 1 46.09 71 SER B O 1
ATOM 5075 N N . ILE B 1 72 ? -12.133 3.844 -22.984 1 51.06 72 ILE B N 1
ATOM 5076 C CA . ILE B 1 72 ? -12.055 2.658 -22.141 1 51.06 72 ILE B CA 1
ATOM 5077 C C . ILE B 1 72 ? -11.312 1.545 -22.875 1 51.06 72 ILE B C 1
ATOM 5079 O O . ILE B 1 72 ? -11.688 1.173 -24 1 51.06 72 ILE B O 1
ATOM 5083 N N . PRO B 1 73 ? -10.031 1.395 -22.5 1 52.91 73 PRO B N 1
ATOM 5084 C CA . PRO B 1 73 ? -9.383 0.271 -23.172 1 52.91 73 PRO B CA 1
ATOM 5085 C C . PRO B 1 73 ? -10.305 -0.938 -23.328 1 52.91 73 PRO B C 1
ATOM 5087 O O . PRO B 1 73 ? -11.008 -1.303 -22.375 1 52.91 73 PRO B O 1
ATOM 5090 N N . ALA B 1 74 ? -10.523 -1.269 -24.531 1 55.69 74 ALA B N 1
ATOM 5091 C CA . ALA B 1 74 ? -11.305 -2.477 -24.781 1 55.69 74 ALA B CA 1
ATOM 5092 C C . ALA B 1 74 ? -10.758 -3.66 -24 1 55.69 74 ALA B C 1
ATOM 5094 O O . ALA B 1 74 ? -9.547 -3.764 -23.781 1 55.69 74 ALA B O 1
ATOM 5095 N N . PRO B 1 75 ? -11.617 -4.285 -23.172 1 55.41 75 PRO B N 1
ATOM 5096 C CA . PRO B 1 75 ? -11.18 -5.434 -22.375 1 55.41 75 PRO B CA 1
ATOM 5097 C C . PRO B 1 75 ? -10.102 -6.258 -23.062 1 55.41 75 PRO B C 1
ATOM 5099 O O . PRO B 1 75 ? -9.312 -6.941 -22.406 1 55.41 75 PRO B O 1
ATOM 5102 N N . MET B 1 76 ? -9.984 -6.027 -24.375 1 59.53 76 MET B N 1
ATOM 5103 C CA . MET B 1 76 ? -9.102 -6.945 -25.094 1 59.53 76 MET B CA 1
ATOM 5104 C C . MET B 1 76 ? -8.016 -6.188 -25.844 1 59.53 76 MET B C 1
ATOM 5106 O O . MET B 1 76 ? -7.41 -6.719 -26.781 1 59.53 76 MET B O 1
ATOM 5110 N N . GLU B 1 77 ? -7.734 -5.027 -25.344 1 67.44 77 GLU B N 1
ATOM 5111 C CA . GLU B 1 77 ? -6.66 -4.398 -26.094 1 67.44 77 GLU B CA 1
ATOM 5112 C C . GLU B 1 77 ? -5.336 -5.125 -25.891 1 67.44 77 GLU B C 1
ATOM 5114 O O . GLU B 1 77 ? -4.906 -5.324 -24.75 1 67.44 77 GLU B O 1
ATOM 5119 N N . THR B 1 78 ? -4.879 -5.832 -26.922 1 79.5 78 THR B N 1
ATOM 5120 C CA . THR B 1 78 ? -3.646 -6.613 -26.859 1 79.5 78 THR B CA 1
ATOM 5121 C C . THR B 1 78 ? -2.484 -5.844 -27.484 1 79.5 78 THR B C 1
ATOM 5123 O O . THR B 1 78 ? -2.672 -4.746 -28.016 1 79.5 78 THR B O 1
ATOM 5126 N N . ASP B 1 79 ? -1.331 -6.199 -27.109 1 86.31 79 ASP B N 1
ATOM 5127 C CA . ASP B 1 79 ? -0.117 -5.648 -27.703 1 86.31 79 ASP B CA 1
ATOM 5128 C C . ASP B 1 79 ? 0.75 -6.754 -28.297 1 86.31 79 ASP B C 1
ATOM 5130 O O . ASP B 1 79 ? 0.392 -7.934 -28.234 1 86.31 79 ASP B O 1
ATOM 5134 N N . ASP B 1 80 ? 1.794 -6.395 -28.969 1 90.62 80 ASP B N 1
ATOM 5135 C CA . ASP B 1 80 ? 2.625 -7.328 -29.719 1 90.62 80 ASP B CA 1
ATOM 5136 C C . ASP B 1 80 ? 3.244 -8.375 -28.797 1 90.62 80 ASP B C 1
ATOM 5138 O O . ASP B 1 80 ? 3.357 -9.547 -29.172 1 90.62 80 ASP B O 1
ATOM 5142 N N . GLU B 1 81 ? 3.566 -7.98 -27.688 1 93 81 GLU B N 1
ATOM 5143 C CA . GLU B 1 81 ? 4.191 -8.914 -26.75 1 93 81 GLU B CA 1
ATOM 5144 C C . GLU B 1 81 ? 3.207 -9.992 -26.312 1 93 81 GLU B C 1
ATOM 5146 O O . GLU B 1 81 ? 3.568 -11.172 -26.234 1 93 81 GLU B O 1
ATOM 5151 N N . ILE B 1 82 ? 2.018 -9.578 -26.031 1 95.69 82 ILE B N 1
ATOM 5152 C CA . ILE B 1 82 ? 0.974 -10.508 -25.609 1 95.69 82 ILE B CA 1
ATOM 5153 C C . ILE B 1 82 ? 0.636 -11.461 -26.75 1 95.69 82 ILE B C 1
ATOM 5155 O O . ILE B 1 82 ? 0.548 -12.672 -26.562 1 95.69 82 ILE B O 1
ATOM 5159 N N . GLU B 1 83 ? 0.467 -10.914 -27.969 1 95.62 83 GLU B N 1
ATOM 5160 C CA . GLU B 1 83 ? 0.1 -11.727 -29.125 1 95.62 83 GLU B CA 1
ATOM 5161 C C . GLU B 1 83 ? 1.204 -12.727 -29.469 1 95.62 83 GLU B C 1
ATOM 5163 O O . GLU B 1 83 ? 0.924 -13.859 -29.859 1 95.62 83 GLU B O 1
ATOM 5168 N N . ASP B 1 84 ? 2.439 -12.312 -29.344 1 95.75 84 ASP B N 1
ATOM 5169 C CA . ASP B 1 84 ? 3.559 -13.203 -29.625 1 95.75 84 ASP B CA 1
ATOM 5170 C C . ASP B 1 84 ? 3.543 -14.422 -28.703 1 95.75 84 ASP B C 1
ATOM 5172 O O . ASP B 1 84 ? 3.68 -15.555 -29.156 1 95.75 84 ASP B O 1
ATOM 5176 N N . LEU B 1 85 ? 3.387 -14.203 -27.484 1 96.25 85 LEU B N 1
ATOM 5177 C CA . LEU B 1 85 ? 3.371 -15.289 -26.516 1 96.25 85 LEU B CA 1
ATOM 5178 C C . LEU B 1 85 ? 2.135 -16.172 -26.688 1 96.25 85 LEU B C 1
ATOM 5180 O O . LEU B 1 85 ? 2.213 -17.391 -26.578 1 96.25 85 LEU B O 1
ATOM 5184 N N . PHE B 1 86 ? 0.989 -15.469 -26.938 1 97.25 86 PHE B N 1
ATOM 5185 C CA . PHE B 1 86 ? -0.231 -16.219 -27.203 1 97.25 86 PHE B CA 1
ATOM 5186 C C . PHE B 1 86 ? -0.041 -17.156 -28.391 1 97.25 86 PHE B C 1
ATOM 5188 O O . PHE B 1 86 ? -0.405 -18.328 -28.312 1 97.25 86 PHE B O 1
ATOM 5195 N N . ASN B 1 87 ? 0.544 -16.656 -29.422 1 96.5 87 ASN B N 1
ATOM 5196 C CA . ASN B 1 87 ? 0.731 -17.422 -30.641 1 96.5 87 ASN B CA 1
ATOM 5197 C C . ASN B 1 87 ? 1.714 -18.578 -30.422 1 96.5 87 ASN B C 1
ATOM 5199 O O . ASN B 1 87 ? 1.558 -19.656 -31.016 1 96.5 87 ASN B O 1
ATOM 5203 N N . GLU B 1 88 ? 2.684 -18.328 -29.656 1 96.19 88 GLU B N 1
ATOM 5204 C CA . GLU B 1 88 ? 3.637 -19.391 -29.344 1 96.19 88 GLU B CA 1
ATOM 5205 C C . GLU B 1 88 ? 2.947 -20.562 -28.641 1 96.19 88 GLU B C 1
ATOM 5207 O O . GLU B 1 88 ? 3.168 -21.719 -29 1 96.19 88 GLU B O 1
ATOM 5212 N N . ILE B 1 89 ? 2.1 -20.266 -27.672 1 96.5 89 ILE B N 1
ATOM 5213 C CA . ILE B 1 89 ? 1.406 -21.312 -26.922 1 96.5 89 ILE B CA 1
ATOM 5214 C C . ILE B 1 89 ? 0.316 -21.938 -27.797 1 96.5 89 ILE B C 1
ATOM 5216 O O . ILE B 1 89 ? 0.125 -23.156 -27.781 1 96.5 89 ILE B O 1
ATOM 5220 N N . ASP B 1 90 ? -0.385 -21.031 -28.516 1 96.25 90 ASP B N 1
ATOM 5221 C CA . ASP B 1 90 ? -1.428 -21.5 -29.438 1 96.25 90 ASP B CA 1
ATOM 5222 C C . ASP B 1 90 ? -0.878 -22.516 -30.438 1 96.25 90 ASP B C 1
ATOM 5224 O O . ASP B 1 90 ? -1.57 -23.469 -30.797 1 96.25 90 ASP B O 1
ATOM 5228 N N . GLY B 1 91 ? 0.304 -22.312 -30.828 1 94.75 91 GLY B N 1
ATOM 5229 C CA . GLY B 1 91 ? 0.941 -23.203 -31.797 1 94.75 91 GLY B CA 1
ATOM 5230 C C . GLY B 1 91 ? 1.213 -24.594 -31.234 1 94.75 91 GLY B C 1
ATOM 5231 O O . GLY B 1 91 ? 1.377 -25.547 -31.984 1 94.75 91 GLY B O 1
ATOM 5232 N N . LEU B 1 92 ? 1.238 -24.734 -29.922 1 94.12 92 LEU B N 1
ATOM 5233 C CA . LEU B 1 92 ? 1.527 -26.016 -29.281 1 94.12 92 LEU B CA 1
ATOM 5234 C C . LEU B 1 92 ? 0.25 -26.812 -29.078 1 94.12 92 LEU B C 1
ATOM 5236 O O . LEU B 1 92 ? 0.307 -28 -28.719 1 94.12 92 LEU B O 1
ATOM 5240 N N . ILE B 1 93 ? -0.909 -26.25 -29.297 1 96.06 93 ILE B N 1
ATOM 5241 C CA . ILE B 1 93 ? -2.193 -26.859 -29 1 96.06 93 ILE B CA 1
ATOM 5242 C C . ILE B 1 93 ? -2.742 -27.562 -30.234 1 96.06 93 ILE B C 1
ATOM 5244 O O . ILE B 1 93 ? -2.75 -26.984 -31.328 1 96.06 93 ILE B O 1
ATOM 5248 N N . PRO B 1 94 ? -3.166 -28.75 -30.031 1 94.19 94 PRO B N 1
ATOM 5249 C CA . PRO B 1 94 ? -3.729 -29.453 -31.203 1 94.19 94 PRO B CA 1
ATOM 5250 C C . PRO B 1 94 ? -5.012 -28.797 -31.703 1 94.19 94 PRO B C 1
ATOM 5252 O O . PRO B 1 94 ? -5.793 -28.266 -30.922 1 94.19 94 PRO B O 1
ATOM 5255 N N . ARG B 1 95 ? -5.207 -28.875 -33 1 93.62 95 ARG B N 1
ATOM 5256 C CA . ARG B 1 95 ? -6.426 -28.391 -33.625 1 93.62 95 ARG B CA 1
ATOM 5257 C C . ARG B 1 95 ? -7.223 -29.547 -34.219 1 93.62 95 ARG B C 1
ATOM 5259 O O . ARG B 1 95 ? -7.059 -29.875 -35.406 1 93.62 95 ARG B O 1
ATOM 5266 N N . VAL B 1 96 ? -8.055 -30.062 -33.375 1 94 96 VAL B N 1
ATOM 5267 C CA . VAL B 1 96 ? -8.836 -31.203 -33.844 1 94 96 VAL B CA 1
ATOM 5268 C C . VAL B 1 96 ? -10.289 -31.031 -33.406 1 94 96 VAL B C 1
ATOM 5270 O O . VAL B 1 96 ? -10.57 -30.438 -32.344 1 94 96 VAL B O 1
ATOM 5273 N N . SER B 1 97 ? -11.125 -31.391 -34.188 1 88.69 97 SER B N 1
ATOM 5274 C CA . SER B 1 97 ? -12.547 -31.406 -33.875 1 88.69 97 SER B CA 1
ATOM 5275 C C . SER B 1 97 ? -13.094 -32.844 -33.844 1 88.69 97 SER B C 1
ATOM 5277 O O . SER B 1 97 ? -12.508 -33.75 -34.469 1 88.69 97 SER B O 1
ATOM 5279 N N . ILE B 1 98 ? -14.18 -32.938 -33.031 1 90.88 98 ILE B N 1
ATOM 5280 C CA . ILE B 1 98 ? -14.727 -34.281 -32.938 1 90.88 98 ILE B CA 1
ATOM 5281 C C . ILE B 1 98 ? -16.25 -34.219 -33.062 1 90.88 98 ILE B C 1
ATOM 5283 O O . ILE B 1 98 ? -16.891 -33.281 -32.594 1 90.88 98 ILE B O 1
ATOM 5287 N N . ASP B 1 99 ? -16.766 -35.219 -33.75 1 90.88 99 ASP B N 1
ATOM 5288 C CA . ASP B 1 99 ? -18.219 -35.312 -33.875 1 90.88 99 ASP B CA 1
ATOM 5289 C C . ASP B 1 99 ? -18.75 -36.562 -33.156 1 90.88 99 ASP B C 1
ATOM 5291 O O . ASP B 1 99 ? -19.953 -36.656 -32.938 1 90.88 99 ASP B O 1
ATOM 5295 N N . ASP B 1 100 ? -17.875 -37.406 -32.844 1 93.31 100 ASP B N 1
ATOM 5296 C CA . ASP B 1 100 ? -18.219 -38.625 -32.125 1 93.31 100 ASP B CA 1
ATOM 5297 C C . ASP B 1 100 ? -17.188 -38.969 -31.047 1 93.31 100 ASP B C 1
ATOM 5299 O O . ASP B 1 100 ? -15.992 -39.031 -31.328 1 93.31 100 ASP B O 1
ATOM 5303 N N . ILE B 1 101 ? -17.656 -39.281 -29.875 1 92.75 101 ILE B N 1
ATOM 5304 C CA . ILE B 1 101 ? -16.797 -39.531 -28.719 1 92.75 101 ILE B CA 1
ATOM 5305 C C . ILE B 1 101 ? -15.906 -40.75 -29 1 92.75 101 ILE B C 1
ATOM 5307 O O . ILE B 1 101 ? -14.805 -40.844 -28.469 1 92.75 101 ILE B O 1
ATOM 5311 N N . LYS B 1 102 ? -16.328 -41.594 -29.844 1 93.88 102 LYS B N 1
ATOM 5312 C CA . LYS B 1 102 ? -15.602 -42.812 -30.125 1 93.88 102 LYS B CA 1
ATOM 5313 C C . LYS B 1 102 ? -14.266 -42.531 -30.797 1 93.88 102 LYS B C 1
ATOM 5315 O O . LYS B 1 102 ? -13.367 -43.375 -30.797 1 93.88 102 LYS B O 1
ATOM 5320 N N . LYS B 1 103 ? -14.18 -41.406 -31.312 1 93.75 103 LYS B N 1
ATOM 5321 C CA . LYS B 1 103 ? -12.961 -41.031 -32.031 1 93.75 103 LYS B CA 1
ATOM 5322 C C . LYS B 1 103 ? -11.922 -40.438 -31.094 1 93.75 103 LYS B C 1
ATOM 5324 O O . LYS B 1 103 ? -10.773 -40.219 -31.5 1 93.75 103 LYS B O 1
ATOM 5329 N N . ALA B 1 104 ? -12.273 -40.188 -29.891 1 96.56 104 ALA B N 1
ATOM 5330 C CA . ALA B 1 104 ? -11.344 -39.625 -28.922 1 96.56 104 ALA B CA 1
ATOM 5331 C C . ALA B 1 104 ? -10.422 -40.688 -28.328 1 96.56 104 ALA B C 1
ATOM 5333 O O . ALA B 1 104 ? -10.727 -41.875 -28.375 1 96.56 104 ALA B O 1
ATOM 5334 N N . THR B 1 105 ? -9.305 -40.219 -27.859 1 96.44 105 THR B N 1
ATOM 5335 C CA . THR B 1 105 ? -8.375 -41.156 -27.219 1 96.44 105 THR B CA 1
ATOM 5336 C C . THR B 1 105 ? -9.023 -41.812 -26.016 1 96.44 105 THR B C 1
ATOM 5338 O O . THR B 1 105 ? -9.641 -41.156 -25.188 1 96.44 105 THR B O 1
ATOM 5341 N N . SER B 1 106 ? -8.914 -43.094 -25.922 1 94.81 106 SER B N 1
ATOM 5342 C CA . SER B 1 106 ? -9.422 -43.906 -24.812 1 94.81 106 SER B CA 1
ATOM 5343 C C . SER B 1 106 ? -8.281 -44.406 -23.938 1 94.81 106 SER B C 1
ATOM 5345 O O . SER B 1 106 ? -7.352 -45.031 -24.422 1 94.81 106 SER B O 1
ATOM 5347 N N . ALA B 1 107 ? -8.359 -44.156 -22.688 1 94.5 107 ALA B N 1
ATOM 5348 C CA . ALA B 1 107 ? -7.355 -44.656 -21.75 1 94.5 107 ALA B CA 1
ATOM 5349 C C . ALA B 1 107 ? -7.375 -46.188 -21.734 1 94.5 107 ALA B C 1
ATOM 5351 O O . ALA B 1 107 ? -6.332 -46.812 -21.562 1 94.5 107 ALA B O 1
ATOM 5352 N N . GLU B 1 108 ? -8.5 -46.75 -21.875 1 92.94 108 GLU B N 1
ATOM 5353 C CA . GLU B 1 108 ? -8.688 -48.188 -21.797 1 92.94 108 GLU B CA 1
ATOM 5354 C C . GLU B 1 108 ? -8.055 -48.875 -23 1 92.94 108 GLU B C 1
ATOM 5356 O O . GLU B 1 108 ? -7.465 -49.969 -22.859 1 92.94 108 GLU B O 1
ATOM 5361 N N . GLU B 1 109 ? -8.18 -48.312 -24.141 1 94.25 109 GLU B N 1
ATOM 5362 C CA . GLU B 1 109 ? -7.711 -48.969 -25.359 1 94.25 109 GLU B CA 1
ATOM 5363 C C . GLU B 1 109 ? -6.238 -48.656 -25.609 1 94.25 109 GLU B C 1
ATOM 5365 O O . GLU B 1 109 ? -5.59 -49.312 -26.438 1 94.25 109 GLU B O 1
ATOM 5370 N N . THR B 1 110 ? -5.715 -47.688 -24.922 1 95.88 110 THR B N 1
ATOM 5371 C CA . THR B 1 110 ? -4.34 -47.25 -25.109 1 95.88 110 THR B CA 1
ATOM 5372 C C . THR B 1 110 ? -3.357 -48.281 -24.531 1 95.88 110 THR B C 1
ATOM 5374 O O . THR B 1 110 ? -3.6 -48.844 -23.469 1 95.88 110 THR B O 1
ATOM 5377 N N . ASN B 1 111 ? -2.258 -48.438 -25.234 1 94.44 111 ASN B N 1
ATOM 5378 C CA . ASN B 1 111 ? -1.286 -49.438 -24.828 1 94.44 111 ASN B CA 1
ATOM 5379 C C . ASN B 1 111 ? 0.011 -48.812 -24.328 1 94.44 111 ASN B C 1
ATOM 5381 O O . ASN B 1 111 ? 0.446 -47.781 -24.859 1 94.44 111 ASN B O 1
ATOM 5385 N N . LEU B 1 112 ? 0.594 -49.438 -23.344 1 96.06 112 LEU B N 1
ATOM 5386 C CA . LEU B 1 112 ? 1.903 -49.062 -22.828 1 96.06 112 LEU B CA 1
ATOM 5387 C C . LEU B 1 112 ? 2.932 -50.156 -23.094 1 96.06 112 LEU B C 1
ATOM 5389 O O . LEU B 1 112 ? 2.629 -51.344 -22.953 1 96.06 112 LEU B O 1
ATOM 5393 N N . THR B 1 113 ? 4.098 -49.719 -23.5 1 95.38 113 THR B N 1
ATOM 5394 C CA . THR B 1 113 ? 5.18 -50.688 -23.734 1 95.38 113 THR B CA 1
ATOM 5395 C C . THR B 1 113 ? 6.496 -50.156 -23.172 1 95.38 113 THR B C 1
ATOM 5397 O O . THR B 1 113 ? 6.891 -49.031 -23.484 1 95.38 113 THR B O 1
ATOM 5400 N N . VAL B 1 114 ? 7.18 -50.969 -22.422 1 96.12 114 VAL B N 1
ATOM 5401 C CA . VAL B 1 114 ? 8.531 -50.625 -21.984 1 96.12 114 VAL B CA 1
ATOM 5402 C C . VAL B 1 114 ? 9.508 -50.844 -23.141 1 96.12 114 VAL B C 1
ATOM 5404 O O . VAL B 1 114 ? 9.656 -51.938 -23.641 1 96.12 114 VAL B O 1
ATOM 5407 N N . VAL B 1 115 ? 10.156 -49.812 -23.547 1 96.25 115 VAL B N 1
ATOM 5408 C CA . VAL B 1 115 ? 11.016 -49.812 -24.734 1 96.25 115 VAL B CA 1
ATOM 5409 C C . VAL B 1 115 ? 12.367 -50.469 -24.391 1 96.25 115 VAL B C 1
ATOM 5411 O O . VAL B 1 115 ? 12.984 -51.094 -25.234 1 96.25 115 VAL B O 1
ATOM 5414 N N . ASN B 1 116 ? 12.891 -50.281 -23.219 1 96 116 ASN B N 1
ATOM 5415 C CA . ASN B 1 116 ? 14.195 -50.781 -22.797 1 96 116 ASN B CA 1
ATOM 5416 C C . ASN B 1 116 ? 14.07 -51.688 -21.578 1 96 116 ASN B C 1
ATOM 5418 O O . ASN B 1 116 ? 14.719 -51.438 -20.547 1 96 116 ASN B O 1
ATOM 5422 N N . PRO B 1 117 ? 13.352 -52.75 -21.781 1 94.69 117 PRO B N 1
ATOM 5423 C CA . PRO B 1 117 ? 13.141 -53.656 -20.625 1 94.69 117 PRO B CA 1
ATOM 5424 C C . PRO B 1 117 ? 14.438 -54.281 -20.141 1 94.69 117 PRO B C 1
ATOM 5426 O O . PRO B 1 117 ? 15.305 -54.625 -20.938 1 94.69 117 PRO B O 1
ATOM 5429 N N . LYS B 1 118 ? 14.523 -54.344 -18.859 1 93.5 118 LYS B N 1
ATOM 5430 C CA . LYS B 1 118 ? 15.625 -55.031 -18.188 1 93.5 118 LYS B CA 1
ATOM 5431 C C . LYS B 1 118 ? 15.102 -55.938 -17.062 1 93.5 118 LYS B C 1
ATOM 5433 O O . LYS B 1 118 ? 14.023 -55.688 -16.531 1 93.5 118 LYS B O 1
ATOM 5438 N N . ASP B 1 119 ? 15.867 -56.969 -16.828 1 88.5 119 ASP B N 1
ATOM 5439 C CA . ASP B 1 119 ? 15.508 -57.812 -15.68 1 88.5 119 ASP B CA 1
ATOM 5440 C C . ASP B 1 119 ? 15.703 -57.031 -14.367 1 88.5 119 ASP B C 1
ATOM 5442 O O . ASP B 1 119 ? 14.867 -57.125 -13.461 1 88.5 119 ASP B O 1
ATOM 5446 N N . ASN B 1 120 ? 16.812 -56.406 -14.289 1 90.06 120 ASN B N 1
ATOM 5447 C CA . ASN B 1 120 ? 17.109 -55.562 -13.141 1 90.06 120 ASN B CA 1
ATOM 5448 C C . ASN B 1 120 ? 17.703 -54.219 -13.57 1 90.06 120 ASN B C 1
ATOM 5450 O O . ASN B 1 120 ? 18.719 -54.156 -14.273 1 90.06 120 ASN B O 1
ATOM 5454 N N . TYR B 1 121 ? 16.984 -53.25 -13.117 1 96.75 121 TYR B N 1
ATOM 5455 C CA . TYR B 1 121 ? 17.516 -51.906 -13.359 1 96.75 121 TYR B CA 1
ATOM 5456 C C . TYR B 1 121 ? 18.422 -51.469 -12.219 1 96.75 121 TYR B C 1
ATOM 5458 O O . TYR B 1 121 ? 18.422 -52.062 -11.141 1 96.75 121 TYR B O 1
ATOM 5466 N N . CYS B 1 122 ? 19.219 -50.5 -12.531 1 96.81 122 CYS B N 1
ATOM 5467 C CA . CYS B 1 122 ? 20.062 -49.906 -11.508 1 96.81 122 CYS B CA 1
ATOM 5468 C C . CYS B 1 122 ? 19.656 -48.438 -11.242 1 96.81 122 CYS B C 1
ATOM 5470 O O . CYS B 1 122 ? 19.094 -47.781 -12.117 1 96.81 122 CYS B O 1
ATOM 5472 N N . VAL B 1 123 ? 19.938 -48.062 -10.062 1 96.19 123 VAL B N 1
ATOM 5473 C CA . VAL B 1 123 ? 19.703 -46.656 -9.734 1 96.19 123 VAL B CA 1
ATOM 5474 C C . VAL B 1 123 ? 20.406 -45.75 -10.75 1 96.19 123 VAL B C 1
ATOM 5476 O O . VAL B 1 123 ? 21.578 -45.969 -11.078 1 96.19 123 VAL B O 1
ATOM 5479 N N . GLY B 1 124 ? 19.672 -44.781 -11.258 1 94.88 124 GLY B N 1
ATOM 5480 C CA . GLY B 1 124 ? 20.234 -43.875 -12.25 1 94.88 124 GLY B CA 1
ATOM 5481 C C . GLY B 1 124 ? 19.844 -44.25 -13.672 1 94.88 124 GLY B C 1
ATOM 5482 O O . GLY B 1 124 ? 19.984 -43.406 -14.586 1 94.88 124 GLY B O 1
ATOM 5483 N N . ASP B 1 125 ? 19.391 -45.406 -13.844 1 96.44 125 ASP B N 1
ATOM 5484 C CA . ASP B 1 125 ? 19 -45.844 -15.18 1 96.44 125 ASP B CA 1
ATOM 5485 C C . ASP B 1 125 ? 17.781 -45.062 -15.672 1 96.44 125 ASP B C 1
ATOM 5487 O O . ASP B 1 125 ? 17.031 -44.5 -14.875 1 96.44 125 ASP B O 1
ATOM 5491 N N . LEU B 1 126 ? 17.656 -45.125 -16.969 1 97.06 126 LEU B N 1
ATOM 5492 C CA . LEU B 1 126 ? 16.453 -44.594 -17.609 1 97.06 126 LEU B CA 1
ATOM 5493 C C . LEU B 1 126 ? 15.438 -45.719 -17.844 1 97.06 126 LEU B C 1
ATOM 5495 O O . LEU B 1 126 ? 15.805 -46.844 -18.203 1 97.06 126 LEU B O 1
ATOM 5499 N N . LEU B 1 127 ? 14.281 -45.438 -17.516 1 97.88 127 LEU B N 1
ATOM 5500 C CA . LEU B 1 127 ? 13.141 -46.281 -17.891 1 97.88 127 LEU B CA 1
ATOM 5501 C C . LEU B 1 127 ? 12.281 -45.594 -18.953 1 97.88 127 LEU B C 1
ATOM 5503 O O . LEU B 1 127 ? 11.703 -44.531 -18.688 1 97.88 127 LEU B O 1
ATOM 5507 N N . LEU B 1 128 ? 12.234 -46.188 -20.109 1 98.19 128 LEU B N 1
ATOM 5508 C CA . LEU B 1 128 ? 11.516 -45.594 -21.234 1 98.19 128 LEU B CA 1
ATOM 5509 C C . LEU B 1 128 ? 10.211 -46.344 -21.5 1 98.19 128 LEU B C 1
ATOM 5511 O O . LEU B 1 128 ? 10.211 -47.562 -21.656 1 98.19 128 LEU B O 1
ATOM 5515 N N . VAL B 1 129 ? 9.141 -45.656 -21.5 1 97.38 129 VAL B N 1
ATOM 5516 C CA . VAL B 1 129 ? 7.824 -46.219 -21.734 1 97.38 129 VAL B CA 1
ATOM 5517 C C . VAL B 1 129 ? 7.188 -45.594 -22.969 1 97.38 129 VAL B C 1
ATOM 5519 O O . VAL B 1 129 ? 7.047 -44.344 -23.016 1 97.38 129 VAL B O 1
ATOM 5522 N N . ARG B 1 130 ? 6.805 -46.344 -23.891 1 97.38 130 ARG B N 1
ATOM 5523 C CA . ARG B 1 130 ? 6.078 -45.844 -25.062 1 97.38 130 ARG B CA 1
ATOM 5524 C C . ARG B 1 130 ? 4.574 -45.938 -24.844 1 97.38 130 ARG B C 1
ATOM 5526 O O . ARG B 1 130 ? 4.07 -46.938 -24.328 1 97.38 130 ARG B O 1
ATOM 5533 N N . VAL B 1 131 ? 3.883 -44.938 -25.141 1 97.38 131 VAL B N 1
ATOM 5534 C CA . VAL B 1 131 ? 2.426 -44.875 -25.109 1 97.38 131 VAL B CA 1
ATOM 5535 C C . VAL B 1 131 ? 1.869 -44.875 -26.531 1 97.38 131 VAL B C 1
ATOM 5537 O O . VAL B 1 131 ? 2.139 -43.938 -27.297 1 97.38 131 VAL B O 1
ATOM 5540 N N . ASP B 1 132 ? 1.158 -45.875 -26.891 1 97 132 ASP B N 1
ATOM 5541 C CA . ASP B 1 132 ? 0.418 -45.938 -28.156 1 97 132 ASP B CA 1
ATOM 5542 C C . ASP B 1 132 ? -1.065 -45.656 -27.922 1 97 132 ASP B C 1
ATOM 5544 O O . ASP B 1 132 ? -1.803 -46.5 -27.453 1 97 132 ASP B O 1
ATOM 5548 N N . ALA B 1 133 ? -1.45 -44.469 -28.328 1 97.38 133 ALA B N 1
ATOM 5549 C CA . ALA B 1 133 ? -2.818 -44.031 -28.062 1 97.38 133 ALA B CA 1
ATOM 5550 C C . ALA B 1 133 ? -3.797 -44.688 -29.047 1 97.38 133 ALA B C 1
ATOM 5552 O O . ALA B 1 133 ? -3.496 -44.812 -30.25 1 97.38 133 ALA B O 1
ATOM 5553 N N . TYR B 1 134 ? -4.883 -45.094 -28.578 1 96.81 134 TYR B N 1
ATOM 5554 C CA . TYR B 1 134 ? -5.992 -45.656 -29.359 1 96.81 134 TYR B CA 1
ATOM 5555 C C . TYR B 1 134 ? -7.301 -44.938 -29 1 96.81 134 TYR B C 1
ATOM 5557 O O . TYR B 1 134 ? -7.453 -44.438 -27.891 1 96.81 134 TYR B O 1
ATOM 5565 N N . ASP B 1 135 ? -8.188 -44.938 -29.938 1 96.38 135 ASP B N 1
ATOM 5566 C CA . ASP B 1 135 ? -9.477 -44.312 -29.641 1 96.38 135 ASP B CA 1
ATOM 5567 C C . ASP B 1 135 ? -10.469 -45.344 -29.094 1 96.38 135 ASP B C 1
ATOM 5569 O O . ASP B 1 135 ? -10.102 -46.5 -28.844 1 96.38 135 ASP B O 1
ATOM 5573 N N . TYR B 1 136 ? -11.68 -44.969 -28.828 1 94.69 136 TYR B N 1
ATOM 5574 C CA . TYR B 1 136 ? -12.68 -45.812 -28.188 1 94.69 136 TYR B CA 1
ATOM 5575 C C . TYR B 1 136 ? -13.117 -46.938 -29.125 1 94.69 136 TYR B C 1
ATOM 5577 O O . TYR B 1 136 ? -13.672 -47.938 -28.672 1 94.69 136 TYR B O 1
ATOM 5585 N N . SER B 1 137 ? -12.844 -46.812 -30.391 1 94.62 137 SER B N 1
ATOM 5586 C CA . SER B 1 137 ? -13.203 -47.844 -31.344 1 94.62 137 SER B CA 1
ATOM 5587 C C . SER B 1 137 ? -12.102 -48.875 -31.484 1 94.62 137 SER B C 1
ATOM 5589 O O . SER B 1 137 ? -12.273 -49.906 -32.156 1 94.62 137 SER B O 1
ATOM 5591 N N . GLY B 1 138 ? -10.977 -48.531 -30.922 1 94.38 138 GLY B N 1
ATOM 5592 C CA . GLY B 1 138 ? -9.844 -49.438 -31 1 94.38 138 GLY B CA 1
ATOM 5593 C C . GLY B 1 138 ? -8.914 -49.125 -32.156 1 94.38 138 GLY B C 1
ATOM 5594 O O . GLY B 1 138 ? -8.031 -49.938 -32.469 1 94.38 138 GLY B O 1
ATOM 5595 N N . ALA B 1 139 ? -9.109 -48.062 -32.781 1 96.38 139 ALA B N 1
ATOM 5596 C CA . ALA B 1 139 ? -8.234 -47.625 -33.844 1 96.38 139 ALA B CA 1
ATOM 5597 C C . ALA B 1 139 ? -7.07 -46.812 -33.312 1 96.38 139 ALA B C 1
ATOM 5599 O O . ALA B 1 139 ? -7.242 -46 -32.375 1 96.38 139 ALA B O 1
ATOM 5600 N N . PRO B 1 140 ? -5.961 -46.969 -33.906 1 97 140 PRO B N 1
ATOM 5601 C CA . PRO B 1 140 ? -4.832 -46.156 -33.469 1 97 140 PRO B CA 1
ATOM 5602 C C . PRO B 1 140 ? -5.012 -44.688 -33.812 1 97 140 PRO B C 1
ATOM 5604 O O . PRO B 1 140 ? -5.508 -44.344 -34.875 1 97 140 PRO B O 1
ATOM 5607 N N . LYS B 1 141 ? -4.648 -43.875 -32.812 1 97 141 LYS B N 1
ATOM 5608 C CA . LYS B 1 141 ? -4.68 -42.438 -33.062 1 97 141 LYS B CA 1
ATOM 5609 C C . LYS B 1 141 ? -3.617 -42 -34.062 1 97 141 LYS B C 1
ATOM 5611 O O . LYS B 1 141 ? -2.541 -42.625 -34.125 1 97 141 LYS B O 1
ATOM 5616 N N . THR B 1 142 ? -3.865 -40.938 -34.844 1 95.5 142 THR B N 1
ATOM 5617 C CA . THR B 1 142 ? -2.943 -40.531 -35.906 1 95.5 142 THR B CA 1
ATOM 5618 C C . THR B 1 142 ? -2.387 -39.125 -35.594 1 95.5 142 THR B C 1
ATOM 5620 O O . THR B 1 142 ? -1.608 -38.594 -36.406 1 95.5 142 THR B O 1
ATOM 5623 N N . TYR B 1 143 ? -2.73 -38.531 -34.625 1 95.5 143 TYR B N 1
ATOM 5624 C CA . TYR B 1 143 ? -2.219 -37.219 -34.188 1 95.5 143 TYR B CA 1
ATOM 5625 C C . TYR B 1 143 ? -2.023 -37.188 -32.688 1 95.5 143 TYR B C 1
ATOM 5627 O O . TYR B 1 143 ? -2.564 -38.031 -31.969 1 95.5 143 TYR B O 1
ATOM 5635 N N . GLY B 1 144 ? -1.211 -36.281 -32.219 1 96.38 144 GLY B N 1
ATOM 5636 C CA . GLY B 1 144 ? -0.912 -36.125 -30.797 1 96.38 144 GLY B CA 1
ATOM 5637 C C . GLY B 1 144 ? -1.79 -35.094 -30.109 1 96.38 144 GLY B C 1
ATOM 5638 O O . GLY B 1 144 ? -2.891 -34.781 -30.578 1 96.38 144 GLY B O 1
ATOM 5639 N N . GLY B 1 145 ? -1.319 -34.688 -28.953 1 96.81 145 GLY B N 1
ATOM 5640 C CA . GLY B 1 145 ? -1.993 -33.594 -28.266 1 96.81 145 GLY B CA 1
ATOM 5641 C C . GLY B 1 145 ? -2.711 -34.031 -27 1 96.81 145 GLY B C 1
ATOM 5642 O O . GLY B 1 145 ? -3.342 -33.219 -26.328 1 96.81 145 GLY B O 1
ATOM 5643 N N . ASP B 1 146 ? -2.654 -35.312 -26.703 1 97.31 146 ASP B N 1
ATOM 5644 C CA . ASP B 1 146 ? -3.234 -35.781 -25.438 1 97.31 146 ASP B CA 1
ATOM 5645 C C . ASP B 1 146 ? -2.5 -35.156 -24.25 1 97.31 146 ASP B C 1
ATOM 5647 O O . ASP B 1 146 ? -1.277 -35 -24.281 1 97.31 146 ASP B O 1
ATOM 5651 N N . TYR B 1 147 ? -3.23 -34.75 -23.281 1 96.75 147 TYR B N 1
ATOM 5652 C CA . TYR B 1 147 ? -2.621 -34.312 -22.047 1 96.75 147 TYR B CA 1
ATOM 5653 C C . TYR B 1 147 ? -2.445 -35.469 -21.062 1 96.75 147 TYR B C 1
ATOM 5655 O O . TYR B 1 147 ? -3.416 -35.906 -20.453 1 96.75 147 TYR B O 1
ATOM 5663 N N . LEU B 1 148 ? -1.234 -35.844 -20.906 1 96.62 148 LEU B N 1
ATOM 5664 C CA . LEU B 1 148 ? -0.88 -36.969 -20.078 1 96.62 148 LEU B CA 1
ATOM 5665 C C . LEU B 1 148 ? -0.086 -36.531 -18.844 1 96.62 148 LEU B C 1
ATOM 5667 O O . LEU B 1 148 ? 0.598 -35.5 -18.891 1 96.62 148 LEU B O 1
ATOM 5671 N N . ARG B 1 149 ? -0.249 -37.25 -17.781 1 95.62 149 ARG B N 1
ATOM 5672 C CA . ARG B 1 149 ? 0.625 -37.188 -16.625 1 95.62 149 ARG B CA 1
ATOM 5673 C C . ARG B 1 149 ? 1.32 -38.531 -16.375 1 95.62 149 ARG B C 1
ATOM 5675 O O . ARG B 1 149 ? 0.722 -39.594 -16.562 1 95.62 149 ARG B O 1
ATOM 5682 N N . ALA B 1 150 ? 2.525 -38.406 -16.047 1 96.75 150 ALA B N 1
ATOM 5683 C CA . ALA B 1 150 ? 3.285 -39.625 -15.82 1 96.75 150 ALA B CA 1
ATOM 5684 C C . ALA B 1 150 ? 4.105 -39.531 -14.531 1 96.75 150 ALA B C 1
ATOM 5686 O O . ALA B 1 150 ? 4.691 -38.5 -14.242 1 96.75 150 ALA B O 1
ATOM 5687 N N . ARG B 1 151 ? 4.148 -40.625 -13.789 1 97.25 151 ARG B N 1
ATOM 5688 C CA . ARG B 1 151 ? 4.988 -40.656 -12.594 1 97.25 151 ARG B CA 1
ATOM 5689 C C . ARG B 1 151 ? 5.402 -42.094 -12.258 1 97.25 151 ARG B C 1
ATOM 5691 O O . ARG B 1 151 ? 4.773 -43.031 -12.719 1 97.25 151 ARG B O 1
ATOM 5698 N N . ILE B 1 152 ? 6.422 -42.219 -11.547 1 98 152 ILE B N 1
ATOM 5699 C CA . ILE B 1 152 ? 6.816 -43.469 -10.898 1 98 152 ILE B CA 1
ATOM 5700 C C . ILE B 1 152 ? 6.785 -43.281 -9.383 1 98 152 ILE B C 1
ATOM 5702 O O . ILE B 1 152 ? 6.922 -42.156 -8.875 1 98 152 ILE B O 1
ATOM 5706 N N . PHE B 1 153 ? 6.551 -44.344 -8.719 1 98.06 153 PHE B N 1
ATOM 5707 C CA . PHE B 1 153 ? 6.434 -44.188 -7.273 1 98.06 153 PHE B CA 1
ATOM 5708 C C . PHE B 1 153 ? 6.664 -45.531 -6.57 1 98.06 153 PHE B C 1
ATOM 5710 O O . PHE B 1 153 ? 6.578 -46.562 -7.195 1 98.06 153 PHE B O 1
ATOM 5717 N N . SER B 1 154 ? 7.023 -45.5 -5.352 1 98.19 154 SER B N 1
ATOM 5718 C CA . SER B 1 154 ? 7.156 -46.625 -4.438 1 98.19 154 SER B CA 1
ATOM 5719 C C . SER B 1 154 ? 6.477 -46.344 -3.104 1 98.19 154 SER B C 1
ATOM 5721 O O . SER B 1 154 ? 7.02 -45.625 -2.264 1 98.19 154 SER B O 1
ATOM 5723 N N . PRO B 1 155 ? 5.379 -46.969 -2.801 1 96.5 155 PRO B N 1
ATOM 5724 C CA . PRO B 1 155 ? 4.641 -46.688 -1.565 1 96.5 155 PRO B CA 1
ATOM 5725 C C . PRO B 1 155 ? 5.453 -47 -0.312 1 96.5 155 PRO B C 1
ATOM 5727 O O . PRO B 1 155 ? 5.309 -46.312 0.706 1 96.5 155 PRO B O 1
ATOM 5730 N N . ALA B 1 156 ? 6.297 -48 -0.371 1 95.69 156 ALA B N 1
ATOM 5731 C CA . ALA B 1 156 ? 7.062 -48.438 0.792 1 95.69 156 ALA B CA 1
ATOM 5732 C C . ALA B 1 156 ? 7.93 -47.312 1.339 1 95.69 156 ALA B C 1
ATOM 5734 O O . ALA B 1 156 ? 8.156 -47.219 2.549 1 95.69 156 ALA B O 1
ATOM 5735 N N . THR B 1 157 ? 8.406 -46.438 0.468 1 96.62 157 THR B N 1
ATOM 5736 C CA . THR B 1 157 ? 9.32 -45.375 0.88 1 96.62 157 THR B CA 1
ATOM 5737 C C . THR B 1 157 ? 8.711 -44.031 0.585 1 96.62 157 THR B C 1
ATOM 5739 O O . THR B 1 157 ? 9.375 -43 0.753 1 96.62 157 THR B O 1
ATOM 5742 N N . ASN B 1 158 ? 7.496 -44.031 0.091 1 96.69 158 ASN B N 1
ATOM 5743 C CA . ASN B 1 158 ? 6.848 -42.781 -0.354 1 96.69 158 ASN B CA 1
ATOM 5744 C C . ASN B 1 158 ? 7.746 -42 -1.29 1 96.69 158 ASN B C 1
ATOM 5746 O O . ASN B 1 158 ? 7.914 -40.781 -1.112 1 96.69 158 ASN B O 1
ATOM 5750 N N . SER B 1 159 ? 8.43 -42.688 -2.131 1 97.94 159 SER B N 1
ATOM 5751 C CA . SER B 1 159 ? 9.266 -42.094 -3.172 1 97.94 159 SER B CA 1
ATOM 5752 C C . SER B 1 159 ? 8.492 -41.969 -4.48 1 97.94 159 SER B C 1
ATOM 5754 O O . SER B 1 159 ? 7.66 -42.812 -4.812 1 97.94 159 SER B O 1
ATOM 5756 N N . SER B 1 160 ? 8.727 -40.906 -5.117 1 98.5 160 SER B N 1
ATOM 5757 C CA . SER B 1 160 ? 8.008 -40.688 -6.367 1 98.5 160 SER B CA 1
ATOM 5758 C C . SER B 1 160 ? 8.695 -39.625 -7.211 1 98.5 160 SER B C 1
ATOM 5760 O O . SER B 1 160 ? 9.453 -38.781 -6.688 1 98.5 160 SER B O 1
ATOM 5762 N N . ALA B 1 161 ? 8.461 -39.594 -8.445 1 98.44 161 ALA B N 1
ATOM 5763 C CA . ALA B 1 161 ? 9 -38.656 -9.406 1 98.44 161 ALA B CA 1
ATOM 5764 C C . ALA B 1 161 ? 8.125 -38.594 -10.656 1 98.44 161 ALA B C 1
ATOM 5766 O O . ALA B 1 161 ? 7.5 -39.562 -11.047 1 98.44 161 ALA B O 1
ATOM 5767 N N . SER B 1 162 ? 8.109 -37.438 -11.188 1 97.62 162 SER B N 1
ATOM 5768 C CA . SER B 1 162 ? 7.414 -37.312 -12.461 1 97.62 162 SER B CA 1
ATOM 5769 C C . SER B 1 162 ? 8.297 -37.75 -13.625 1 97.62 162 SER B C 1
ATOM 5771 O O . SER B 1 162 ? 9.508 -37.906 -13.461 1 97.62 162 SER B O 1
ATOM 5773 N N . GLY B 1 163 ? 7.66 -37.969 -14.75 1 97.31 163 GLY B N 1
ATOM 5774 C CA . GLY B 1 163 ? 8.367 -38.281 -15.984 1 97.31 163 GLY B CA 1
ATOM 5775 C C . GLY B 1 163 ? 8.219 -37.219 -17.047 1 97.31 163 GLY B C 1
ATOM 5776 O O . GLY B 1 163 ? 7.246 -36.438 -17.047 1 97.31 163 GLY B O 1
ATOM 5777 N N . SER B 1 164 ? 9.172 -37.188 -17.922 1 96.94 164 SER B N 1
ATOM 5778 C CA . SER B 1 164 ? 9.094 -36.312 -19.062 1 96.94 164 SER B CA 1
ATOM 5779 C C . SER B 1 164 ? 8.375 -36.969 -20.234 1 96.94 164 SER B C 1
ATOM 5781 O O . SER B 1 164 ? 8.609 -38.156 -20.516 1 96.94 164 SER B O 1
ATOM 5783 N N . ILE B 1 165 ? 7.523 -36.281 -20.875 1 97.44 165 ILE B N 1
ATOM 5784 C CA . ILE B 1 165 ? 6.707 -36.844 -21.953 1 97.44 165 ILE B CA 1
ATOM 5785 C C . ILE B 1 165 ? 7.031 -36.156 -23.266 1 97.44 165 ILE B C 1
ATOM 5787 O O . ILE B 1 165 ? 6.938 -34.938 -23.375 1 97.44 165 ILE B O 1
ATOM 5791 N N . GLN B 1 166 ? 7.395 -36.906 -24.203 1 97.56 166 GLN B N 1
ATOM 5792 C CA . GLN B 1 166 ? 7.609 -36.406 -25.562 1 97.56 166 GLN B CA 1
ATOM 5793 C C . GLN B 1 166 ? 6.477 -36.844 -26.484 1 97.56 166 GLN B C 1
ATOM 5795 O O . GLN B 1 166 ? 6.199 -38.031 -26.625 1 97.56 166 GLN B O 1
ATOM 5800 N N . ASP B 1 167 ? 5.793 -35.938 -27.016 1 97.38 167 ASP B N 1
ATOM 5801 C CA . ASP B 1 167 ? 4.73 -36.188 -27.984 1 97.38 167 ASP B CA 1
ATOM 5802 C C . ASP B 1 167 ? 5.285 -36.219 -29.406 1 97.38 167 ASP B C 1
ATOM 5804 O O . ASP B 1 167 ? 5.867 -35.25 -29.891 1 97.38 167 ASP B O 1
ATOM 5808 N N . TYR B 1 168 ? 5.047 -37.25 -30.156 1 97.12 168 TYR B N 1
ATOM 5809 C CA . TYR B 1 168 ? 5.562 -37.375 -31.516 1 97.12 168 TYR B CA 1
ATOM 5810 C C . TYR B 1 168 ? 4.539 -36.875 -32.531 1 97.12 168 TYR B C 1
ATOM 5812 O O . TYR B 1 168 ? 4.773 -36.938 -33.75 1 97.12 168 TYR B O 1
ATOM 5820 N N . ASN B 1 169 ? 3.387 -36.5 -32.094 1 95.56 169 ASN B N 1
ATOM 5821 C CA . ASN B 1 169 ? 2.322 -35.906 -32.875 1 95.56 169 ASN B CA 1
ATOM 5822 C C . ASN B 1 169 ? 1.731 -36.875 -33.875 1 95.56 169 ASN B C 1
ATOM 5824 O O . ASN B 1 169 ? 1.389 -36.469 -35 1 95.56 169 ASN B O 1
ATOM 5828 N N . ASN B 1 170 ? 1.79 -38.125 -33.531 1 96.69 170 ASN B N 1
ATOM 5829 C CA . ASN B 1 170 ? 1.232 -39.156 -34.406 1 96.69 170 ASN B CA 1
ATOM 5830 C C . ASN B 1 170 ? 0.464 -40.188 -33.594 1 96.69 170 ASN B C 1
ATOM 5832 O O . ASN B 1 170 ? 0.306 -41.344 -34.031 1 96.69 170 ASN B O 1
ATOM 5836 N N . GLY B 1 171 ? 0.186 -39.812 -32.375 1 96.88 171 GLY B N 1
ATOM 5837 C CA . GLY B 1 171 ? -0.553 -40.719 -31.531 1 96.88 171 GLY B CA 1
ATOM 5838 C C . GLY B 1 171 ? 0.341 -41.531 -30.609 1 96.88 171 GLY B C 1
ATOM 5839 O O . GLY B 1 171 ? -0.148 -42.281 -29.75 1 96.88 171 GLY B O 1
ATOM 5840 N N . THR B 1 172 ? 1.613 -41.344 -30.766 1 97.75 172 THR B N 1
ATOM 5841 C CA . THR B 1 172 ? 2.557 -42.062 -29.891 1 97.75 172 THR B CA 1
ATOM 5842 C C . THR B 1 172 ? 3.318 -41.062 -29.016 1 97.75 172 THR B C 1
ATOM 5844 O O . THR B 1 172 ? 3.58 -39.938 -29.438 1 97.75 172 THR B O 1
ATOM 5847 N N . TYR B 1 173 ? 3.605 -41.5 -27.844 1 98.19 173 TYR B N 1
ATOM 5848 C CA . TYR B 1 173 ? 4.352 -40.719 -26.859 1 98.19 173 TYR B CA 1
ATOM 5849 C C . TYR B 1 173 ? 5.477 -41.531 -26.25 1 98.19 173 TYR B C 1
ATOM 5851 O O . TYR B 1 173 ? 5.383 -42.781 -26.156 1 98.19 173 TYR B O 1
ATOM 5859 N N . LEU B 1 174 ? 6.496 -40.875 -25.906 1 98.44 174 LEU B N 1
ATOM 5860 C CA . LEU B 1 174 ? 7.566 -41.5 -25.141 1 98.44 174 LEU B CA 1
ATOM 5861 C C . LEU B 1 174 ? 7.695 -40.875 -23.766 1 98.44 174 LEU B C 1
ATOM 5863 O O . LEU B 1 174 ? 7.891 -39.656 -23.656 1 98.44 174 LEU B O 1
ATOM 5867 N N . VAL B 1 175 ? 7.543 -41.625 -22.766 1 98 175 VAL B N 1
ATOM 5868 C CA . VAL B 1 175 ? 7.723 -41.156 -21.391 1 98 175 VAL B CA 1
ATOM 5869 C C . VAL B 1 175 ? 9.086 -41.625 -20.875 1 98 175 VAL B C 1
ATOM 5871 O O . VAL B 1 175 ? 9.414 -42.812 -20.906 1 98 175 VAL B O 1
ATOM 5874 N N . LYS B 1 176 ? 9.82 -40.719 -20.391 1 98.31 176 LYS B N 1
ATOM 5875 C CA . LYS B 1 176 ? 11.148 -41 -19.859 1 98.31 176 LYS B CA 1
ATOM 5876 C C . LYS B 1 176 ? 11.172 -40.812 -18.344 1 98.31 176 LYS B C 1
ATOM 5878 O O . LYS B 1 176 ? 10.883 -39.719 -17.844 1 98.31 176 LYS B O 1
ATOM 5883 N N . PHE B 1 177 ? 11.531 -41.844 -17.672 1 98.12 177 PHE B N 1
ATOM 5884 C CA . PHE B 1 177 ? 11.711 -41.781 -16.234 1 98.12 177 PHE B CA 1
ATOM 5885 C C . PHE B 1 177 ? 13.18 -42 -15.867 1 98.12 177 PHE B C 1
ATOM 5887 O O . PHE B 1 177 ? 13.859 -42.844 -16.484 1 98.12 177 PHE B O 1
ATOM 5894 N N . THR B 1 178 ? 13.641 -41.25 -14.969 1 96.88 178 THR B N 1
ATOM 5895 C CA . THR B 1 178 ? 14.898 -41.562 -14.305 1 96.88 178 THR B CA 1
ATOM 5896 C C . THR B 1 178 ? 14.641 -42.312 -12.992 1 96.88 178 THR B C 1
ATOM 5898 O O . THR B 1 178 ? 13.82 -41.875 -12.188 1 96.88 178 THR B O 1
ATOM 5901 N N . LEU B 1 179 ? 15.32 -43.406 -12.805 1 97.44 179 LEU B N 1
ATOM 5902 C CA . LEU B 1 179 ? 15.141 -44.188 -11.594 1 97.44 179 LEU B CA 1
ATOM 5903 C C . LEU B 1 179 ? 16.062 -43.719 -10.477 1 97.44 179 LEU B C 1
ATOM 5905 O O . LEU B 1 179 ? 17.203 -44.156 -10.367 1 97.44 179 LEU B O 1
ATOM 5909 N N . PHE B 1 180 ? 15.539 -43 -9.555 1 96.38 180 PHE B N 1
ATOM 5910 C CA . PHE B 1 180 ? 16.344 -42.25 -8.594 1 96.38 180 PHE B CA 1
ATOM 5911 C C . PHE B 1 180 ? 16.547 -43.062 -7.32 1 96.38 180 PHE B C 1
ATOM 5913 O O . PHE B 1 180 ? 17.391 -42.719 -6.488 1 96.38 180 PHE B O 1
ATOM 5920 N N . TRP B 1 181 ? 15.812 -44.125 -7.117 1 95.69 181 TRP B N 1
ATOM 5921 C CA . TRP B 1 181 ? 15.883 -44.875 -5.859 1 95.69 181 TRP B CA 1
ATOM 5922 C C . TRP B 1 181 ? 15.773 -46.375 -6.102 1 95.69 181 TRP B C 1
ATOM 5924 O O . TRP B 1 181 ? 15.352 -46.781 -7.18 1 95.69 181 TRP B O 1
ATOM 5934 N N . GLU B 1 182 ? 16.172 -47.125 -5.145 1 95.44 182 GLU B N 1
ATOM 5935 C CA . GLU B 1 182 ? 16.125 -48.594 -5.238 1 95.44 182 GLU B CA 1
ATOM 5936 C C . GLU B 1 182 ? 14.773 -49.125 -4.754 1 95.44 182 GLU B C 1
ATOM 5938 O O . GLU B 1 182 ? 14.062 -48.438 -4.004 1 95.44 182 GLU B O 1
ATOM 5943 N N . GLY B 1 183 ? 14.508 -50.375 -5.246 1 95.62 183 GLY B N 1
ATOM 5944 C CA . GLY B 1 183 ? 13.297 -51.062 -4.812 1 95.62 183 GLY B CA 1
ATOM 5945 C C . GLY B 1 183 ? 12.328 -51.312 -5.945 1 95.62 183 GLY B C 1
ATOM 5946 O O . GLY B 1 183 ? 12.719 -51.312 -7.117 1 95.62 183 GLY B O 1
ATOM 5947 N N . THR B 1 184 ? 11.117 -51.625 -5.504 1 96.88 184 THR B N 1
ATOM 5948 C CA . THR B 1 184 ? 10.055 -51.844 -6.48 1 96.88 184 THR B CA 1
ATOM 5949 C C . THR B 1 184 ? 9.438 -50.531 -6.922 1 96.88 184 THR B C 1
ATOM 5951 O O . THR B 1 184 ? 8.938 -49.75 -6.094 1 96.88 184 THR B O 1
ATOM 5954 N N . VAL B 1 185 ? 9.523 -50.25 -8.156 1 97.25 185 VAL B N 1
ATOM 5955 C CA . VAL B 1 185 ? 9.055 -48.969 -8.695 1 97.25 185 VAL B CA 1
ATOM 5956 C C . VAL B 1 185 ? 7.824 -49.219 -9.57 1 97.25 185 VAL B C 1
ATOM 5958 O O . VAL B 1 185 ? 7.867 -50 -10.516 1 97.25 185 VAL B O 1
ATOM 5961 N N . HIS B 1 186 ? 6.77 -48.562 -9.18 1 96.94 186 HIS B N 1
ATOM 5962 C CA . HIS B 1 186 ? 5.527 -48.625 -9.945 1 96.94 186 HIS B CA 1
ATOM 5963 C C . HIS B 1 186 ? 5.449 -47.469 -10.969 1 96.94 186 HIS B C 1
ATOM 5965 O O . HIS B 1 186 ? 6.059 -46.438 -10.781 1 96.94 186 HIS B O 1
ATOM 5971 N N . ILE B 1 187 ? 4.758 -47.75 -12.062 1 96.62 187 ILE B N 1
ATOM 5972 C CA . ILE B 1 187 ? 4.59 -46.781 -13.141 1 96.62 187 ILE B CA 1
ATOM 5973 C C . ILE B 1 187 ? 3.121 -46.406 -13.258 1 96.62 187 ILE B C 1
ATOM 5975 O O . ILE B 1 187 ? 2.236 -47.25 -13.219 1 96.62 187 ILE B O 1
ATOM 5979 N N . SER B 1 188 ? 2.881 -45.125 -13.289 1 95.75 188 SER B N 1
ATOM 5980 C CA . SER B 1 188 ? 1.529 -44.594 -13.484 1 95.75 188 SER B CA 1
ATOM 5981 C C . SER B 1 188 ? 1.487 -43.594 -14.625 1 95.75 188 SER B C 1
ATOM 5983 O O . SER B 1 188 ? 2.236 -42.625 -14.617 1 95.75 188 SER B O 1
ATOM 5985 N N . ILE B 1 189 ? 0.722 -43.844 -15.641 1 96.12 189 ILE B N 1
ATOM 5986 C CA . ILE B 1 189 ? 0.45 -42.906 -16.719 1 96.12 189 ILE B CA 1
ATOM 5987 C C . ILE B 1 189 ? -1.052 -42.656 -16.812 1 96.12 189 ILE B C 1
ATOM 5989 O O . ILE B 1 189 ? -1.843 -43.594 -16.953 1 96.12 189 ILE B O 1
ATOM 5993 N N . VAL B 1 190 ? -1.411 -41.406 -16.688 1 94.62 190 VAL B N 1
ATOM 5994 C CA . VAL B 1 190 ? -2.811 -41 -16.609 1 94.62 190 VAL B CA 1
ATOM 5995 C C . VAL B 1 190 ? -3.168 -40.125 -17.812 1 94.62 190 VAL B C 1
ATOM 5997 O O . VAL B 1 190 ? -2.436 -39.188 -18.156 1 94.62 190 VAL B O 1
ATOM 6000 N N . LEU B 1 191 ? -4.254 -40.531 -18.484 1 95.69 191 LEU B N 1
ATOM 6001 C CA . LEU B 1 191 ? -4.832 -39.656 -19.5 1 95.69 191 LEU B CA 1
ATOM 6002 C C . LEU B 1 191 ? -5.738 -38.594 -18.859 1 95.69 191 LEU B C 1
ATOM 6004 O O . LEU B 1 191 ? -6.883 -38.906 -18.516 1 95.69 191 LEU B O 1
ATOM 6008 N N . MET B 1 192 ? -5.23 -37.406 -18.719 1 94.88 192 MET B N 1
ATOM 6009 C CA . MET B 1 192 ? -6.043 -36.344 -18.172 1 94.88 192 MET B CA 1
ATOM 6010 C C . MET B 1 192 ? -7.129 -35.906 -19.156 1 94.88 192 MET B C 1
ATOM 6012 O O . MET B 1 192 ? -8.305 -35.844 -18.797 1 94.88 192 MET B O 1
ATOM 6016 N N . HIS B 1 193 ? -6.684 -35.625 -20.375 1 95.75 193 HIS B N 1
ATOM 6017 C CA . HIS B 1 193 ? -7.602 -35.25 -21.453 1 95.75 193 HIS B CA 1
ATOM 6018 C C . HIS B 1 193 ? -7.121 -35.781 -22.797 1 95.75 193 HIS B C 1
ATOM 6020 O O . HIS B 1 193 ? -5.93 -35.719 -23.094 1 95.75 193 HIS B O 1
ATOM 6026 N N . PRO B 1 194 ? -8.086 -36.344 -23.609 1 96.75 194 PRO B N 1
ATOM 6027 C CA . PRO B 1 194 ? -7.711 -36.625 -24.984 1 96.75 194 PRO B CA 1
ATOM 6028 C C . PRO B 1 194 ? -7.445 -35.344 -25.797 1 96.75 194 PRO B C 1
ATOM 6030 O O . PRO B 1 194 ? -7.867 -34.281 -25.406 1 96.75 194 PRO B O 1
ATOM 6033 N N . SER B 1 195 ? -6.742 -35.531 -26.906 1 97 195 SER B N 1
ATOM 6034 C CA . SER B 1 195 ? -6.387 -34.406 -27.75 1 97 195 SER B CA 1
ATOM 6035 C C . SER B 1 195 ? -7.621 -33.625 -28.172 1 97 195 SER B C 1
ATOM 6037 O O . SER B 1 195 ? -7.578 -32.375 -28.266 1 97 195 SER B O 1
ATOM 6039 N N . GLU B 1 196 ? -8.766 -34.25 -28.359 1 96.69 196 GLU B N 1
ATOM 6040 C CA . GLU B 1 196 ? -10.016 -33.594 -28.75 1 96.69 196 GLU B CA 1
ATOM 6041 C C . GLU B 1 196 ? -10.531 -32.688 -27.625 1 96.69 196 GLU B C 1
ATOM 6043 O O . GLU B 1 196 ? -11.008 -31.578 -27.891 1 96.69 196 GLU B O 1
ATOM 6048 N N . ALA B 1 197 ? -10.445 -33.156 -26.438 1 96.38 197 ALA B N 1
ATOM 6049 C CA . ALA B 1 197 ? -10.852 -32.344 -25.281 1 96.38 197 ALA B CA 1
ATOM 6050 C C . ALA B 1 197 ? -9.906 -31.172 -25.094 1 96.38 197 ALA B C 1
ATOM 6052 O O . ALA B 1 197 ? -10.344 -30.062 -24.766 1 96.38 197 ALA B O 1
ATOM 6053 N N . VAL B 1 198 ? -8.594 -31.406 -25.266 1 97.31 198 VAL B N 1
ATOM 6054 C CA . VAL B 1 198 ? -7.594 -30.359 -25.156 1 97.31 198 VAL B CA 1
ATOM 6055 C C . VAL B 1 198 ? -7.906 -29.234 -26.156 1 97.31 198 VAL B C 1
ATOM 6057 O O . VAL B 1 198 ? -7.898 -28.062 -25.781 1 97.31 198 VAL B O 1
ATOM 6060 N N . SER B 1 199 ? -8.172 -29.625 -27.359 1 97.31 199 SER B N 1
ATOM 6061 C CA . SER B 1 199 ? -8.523 -28.672 -28.406 1 97.31 199 SER B CA 1
ATOM 6062 C C . SER B 1 199 ? -9.773 -27.875 -28.031 1 97.31 199 SER B C 1
ATOM 6064 O O . SER B 1 199 ? -9.82 -26.656 -28.203 1 97.31 199 SER B O 1
ATOM 6066 N N . ALA B 1 200 ? -10.75 -28.547 -27.531 1 96.94 200 ALA B N 1
ATOM 6067 C CA . ALA B 1 200 ? -12.008 -27.922 -27.156 1 96.94 200 ALA B CA 1
ATOM 6068 C C . ALA B 1 200 ? -11.812 -26.953 -26 1 96.94 200 ALA B C 1
ATOM 6070 O O . ALA B 1 200 ? -12.367 -25.844 -26 1 96.94 200 ALA B O 1
ATOM 6071 N N . LEU B 1 201 ? -11.07 -27.391 -25 1 97.25 201 LEU B N 1
ATOM 6072 C CA . LEU B 1 201 ? -10.812 -26.562 -23.828 1 97.25 201 LEU B CA 1
ATOM 6073 C C . LEU B 1 201 ? -10.109 -25.281 -24.203 1 97.25 201 LEU B C 1
ATOM 6075 O O . LEU B 1 201 ? -10.469 -24.203 -23.734 1 97.25 201 LEU B O 1
ATOM 6079 N N . TRP B 1 202 ? -9.102 -25.375 -25.078 1 97.94 202 TRP B N 1
ATOM 6080 C CA . TRP B 1 202 ? -8.328 -24.219 -25.516 1 97.94 202 TRP B CA 1
ATOM 6081 C C . TRP B 1 202 ? -9.203 -23.234 -26.297 1 97.94 202 TRP B C 1
ATOM 6083 O O . TRP B 1 202 ? -9.195 -22.031 -26.031 1 97.94 202 TRP B O 1
ATOM 6093 N N . ARG B 1 203 ? -9.93 -23.75 -27.219 1 96.94 203 ARG B N 1
ATOM 6094 C CA . ARG B 1 203 ? -10.844 -22.922 -28 1 96.94 203 ARG B CA 1
ATOM 6095 C C . ARG B 1 203 ? -11.883 -22.266 -27.109 1 96.94 203 ARG B C 1
ATOM 6097 O O . ARG B 1 203 ? -12.117 -21.062 -27.203 1 96.94 203 ARG B O 1
ATOM 6104 N N . GLY B 1 204 ? -12.5 -23.062 -26.281 1 96.81 204 GLY B N 1
ATOM 6105 C CA . GLY B 1 204 ? -13.531 -22.547 -25.391 1 96.81 204 GLY B CA 1
ATOM 6106 C C . GLY B 1 204 ? -13.031 -21.453 -24.469 1 96.81 204 GLY B C 1
ATOM 6107 O O . GLY B 1 204 ? -13.703 -20.438 -24.281 1 96.81 204 GLY B O 1
ATOM 6108 N N . ARG B 1 205 ? -11.859 -21.609 -23.891 1 97.19 205 ARG B N 1
ATOM 6109 C CA . ARG B 1 205 ? -11.273 -20.656 -22.969 1 97.19 205 ARG B CA 1
ATOM 6110 C C . ARG B 1 205 ? -11.102 -19.281 -23.625 1 97.19 205 ARG B C 1
ATOM 6112 O O . ARG B 1 205 ? -11.289 -18.25 -22.984 1 97.19 205 ARG B O 1
ATOM 6119 N N . ASN B 1 206 ? -10.766 -19.266 -24.891 1 97 206 ASN B N 1
ATOM 6120 C CA . ASN B 1 206 ? -10.367 -18.031 -25.562 1 97 206 ASN B CA 1
ATOM 6121 C C . ASN B 1 206 ? -11.516 -17.438 -26.375 1 97 206 ASN B C 1
ATOM 6123 O O . ASN B 1 206 ? -11.305 -16.562 -27.219 1 97 206 ASN B O 1
ATOM 6127 N N . GLN B 1 207 ? -12.727 -17.906 -26.141 1 95.31 207 GLN B N 1
ATOM 6128 C CA . GLN B 1 207 ? -13.867 -17.422 -26.922 1 95.31 207 GLN B CA 1
ATOM 6129 C C . GLN B 1 207 ? -14.516 -16.203 -26.25 1 95.31 207 GLN B C 1
ATOM 6131 O O . GLN B 1 207 ? -15.172 -15.414 -26.922 1 95.31 207 GLN B O 1
ATOM 6136 N N . GLY B 1 208 ? -14.383 -16.156 -24.906 1 93.94 208 GLY B N 1
ATOM 6137 C CA . GLY B 1 208 ? -15 -15.008 -24.266 1 93.94 208 GLY B CA 1
ATOM 6138 C C . GLY B 1 208 ? -14.914 -15.055 -22.75 1 93.94 208 GLY B C 1
ATOM 6139 O O . GLY B 1 208 ? -14.055 -15.734 -22.188 1 93.94 208 GLY B O 1
ATOM 6140 N N . PHE B 1 209 ? -15.797 -14.242 -22.078 1 94.5 209 PHE B N 1
ATOM 6141 C CA . PHE B 1 209 ? -15.711 -14.031 -20.641 1 94.5 209 PHE B CA 1
ATOM 6142 C C . PHE B 1 209 ? -16.969 -14.539 -19.953 1 94.5 209 PHE B C 1
ATOM 6144 O O . PHE B 1 209 ? -17.297 -14.086 -18.844 1 94.5 209 PHE B O 1
ATOM 6151 N N . ALA B 1 210 ? -17.656 -15.469 -20.5 1 94.12 210 ALA B N 1
ATOM 6152 C CA . ALA B 1 210 ? -18.984 -15.844 -20.016 1 94.12 210 ALA B CA 1
ATOM 6153 C C . ALA B 1 210 ? -18.891 -16.969 -18.984 1 94.12 210 ALA B C 1
ATOM 6155 O O . ALA B 1 210 ? -19.906 -17.375 -18.422 1 94.12 210 ALA B O 1
ATOM 6156 N N . ASN B 1 211 ? -17.734 -17.438 -18.641 1 95.25 211 ASN B N 1
ATOM 6157 C CA . ASN B 1 211 ? -17.578 -18.578 -17.75 1 95.25 211 ASN B CA 1
ATOM 6158 C C . ASN B 1 211 ? -17.953 -18.234 -16.312 1 95.25 211 ASN B C 1
ATOM 6160 O O . ASN B 1 211 ? -18.5 -19.078 -15.602 1 95.25 211 ASN B O 1
ATOM 6164 N N . ILE B 1 212 ? -17.594 -17.031 -15.938 1 96.62 212 ILE B N 1
ATOM 6165 C CA . ILE B 1 212 ? -17.75 -16.641 -14.539 1 96.62 212 ILE B CA 1
ATOM 6166 C C . ILE B 1 212 ? -18.641 -15.406 -14.438 1 96.62 212 ILE B C 1
ATOM 6168 O O . ILE B 1 212 ? -18.484 -14.453 -15.211 1 96.62 212 ILE B O 1
ATOM 6172 N N . LYS B 1 213 ? -19.578 -15.461 -13.555 1 96.69 213 LYS B N 1
ATOM 6173 C CA . LYS B 1 213 ? -20.391 -14.297 -13.211 1 96.69 213 LYS B CA 1
ATOM 6174 C C . LYS B 1 213 ? -19.938 -13.68 -11.891 1 96.69 213 LYS B C 1
ATOM 6176 O O . LYS B 1 213 ? -19.922 -14.352 -10.859 1 96.69 213 LYS B O 1
ATOM 6181 N N . TYR B 1 214 ? -19.562 -12.438 -11.938 1 97.69 214 TYR B N 1
ATOM 6182 C CA . TYR B 1 214 ? -19.203 -11.703 -10.734 1 97.69 214 TYR B CA 1
ATOM 6183 C C . TYR B 1 214 ? -20.375 -10.852 -10.234 1 97.69 214 TYR B C 1
ATOM 6185 O O . TYR B 1 214 ? -21.141 -10.32 -11.039 1 97.69 214 TYR B O 1
ATOM 6193 N N . THR B 1 215 ? -20.469 -10.781 -8.977 1 98.06 215 THR B N 1
ATOM 6194 C CA . THR B 1 215 ? -21.438 -9.891 -8.328 1 98.06 215 THR B CA 1
ATOM 6195 C C . THR B 1 215 ? -20.719 -8.938 -7.375 1 98.06 215 THR B C 1
ATOM 6197 O O . THR B 1 215 ? -20.078 -9.367 -6.418 1 98.06 215 THR B O 1
ATOM 6200 N N . GLY B 1 216 ? -20.844 -7.68 -7.715 1 97.25 216 GLY B N 1
ATOM 6201 C CA . GLY B 1 216 ? -20.281 -6.656 -6.852 1 97.25 216 GLY B CA 1
ATOM 6202 C C . GLY B 1 216 ? -21.281 -6.086 -5.867 1 97.25 216 GLY B C 1
ATOM 6203 O O . GLY B 1 216 ? -22.438 -5.859 -6.223 1 97.25 216 GLY B O 1
ATOM 6204 N N . ASN B 1 217 ? -20.844 -5.93 -4.633 1 96.19 217 ASN B N 1
ATOM 6205 C CA . ASN B 1 217 ? -21.625 -5.32 -3.574 1 96.19 217 ASN B CA 1
ATOM 6206 C C . ASN B 1 217 ? -21.297 -3.842 -3.4 1 96.19 217 ASN B C 1
ATOM 6208 O O . ASN B 1 217 ? -20.172 -3.498 -3.002 1 96.19 217 ASN B O 1
ATOM 6212 N N . PHE B 1 218 ? -22.219 -2.945 -3.799 1 96.44 218 PHE B N 1
ATOM 6213 C CA . PHE B 1 218 ? -22.094 -1.511 -3.568 1 96.44 218 PHE B CA 1
ATOM 6214 C C . PHE B 1 218 ? -22.75 -1.116 -2.248 1 96.44 218 PHE B C 1
ATOM 6216 O O . PHE B 1 218 ? -23.953 -1.303 -2.062 1 96.44 218 PHE B O 1
ATOM 6223 N N . THR B 1 219 ? -21.938 -0.562 -1.343 1 92 219 THR B N 1
ATOM 6224 C CA . THR B 1 219 ? -22.422 -0.404 0.025 1 92 219 THR B CA 1
ATOM 6225 C C . THR B 1 219 ? -22.469 1.071 0.415 1 92 219 THR B C 1
ATOM 6227 O O . THR B 1 219 ? -21.656 1.868 -0.059 1 92 219 THR B O 1
ATOM 6230 N N . SER B 1 220 ? -23.469 1.42 1.126 1 85.56 220 SER B N 1
ATOM 6231 C CA . SER B 1 220 ? -23.547 2.66 1.89 1 85.56 220 SER B CA 1
ATOM 6232 C C . SER B 1 220 ? -23.469 2.393 3.389 1 85.56 220 SER B C 1
ATOM 6234 O O . SER B 1 220 ? -23.172 1.272 3.811 1 85.56 220 SER B O 1
ATOM 6236 N N . ALA B 1 221 ? -23.703 3.355 4.238 1 80.38 221 ALA B N 1
ATOM 6237 C CA . ALA B 1 221 ? -23.656 3.182 5.688 1 80.38 221 ALA B CA 1
ATOM 6238 C C . ALA B 1 221 ? -24.766 2.254 6.172 1 80.38 221 ALA B C 1
ATOM 6240 O O . ALA B 1 221 ? -24.609 1.544 7.164 1 80.38 221 ALA B O 1
ATOM 6241 N N . THR B 1 222 ? -25.828 2.148 5.426 1 84.06 222 THR B N 1
ATOM 6242 C CA . THR B 1 222 ? -26.984 1.476 5.98 1 84.06 222 THR B CA 1
ATOM 6243 C C . THR B 1 222 ? -27.516 0.418 5.016 1 84.06 222 THR B C 1
ATOM 6245 O O . THR B 1 222 ? -28.375 -0.39 5.375 1 84.06 222 THR B O 1
ATOM 6248 N N . SER B 1 223 ? -27.078 0.448 3.787 1 90.38 223 SER B N 1
ATOM 6249 C CA . SER B 1 223 ? -27.656 -0.453 2.797 1 90.38 223 SER B CA 1
ATOM 6250 C C . SER B 1 223 ? -26.625 -0.869 1.753 1 90.38 223 SER B C 1
ATOM 6252 O O . SER B 1 223 ? -25.5 -0.379 1.76 1 90.38 223 SER B O 1
ATOM 6254 N N . TYR B 1 224 ? -26.969 -1.919 0.985 1 93.06 224 TYR B N 1
ATOM 6255 C CA . TYR B 1 224 ? -26.109 -2.336 -0.122 1 93.06 224 TYR B CA 1
ATOM 6256 C C . TYR B 1 224 ? -26.953 -2.754 -1.326 1 93.06 224 TYR B C 1
ATOM 6258 O O . TYR B 1 224 ? -28.141 -3.035 -1.194 1 93.06 224 TYR B O 1
ATOM 6266 N N . VAL B 1 225 ? -26.438 -2.684 -2.488 1 96.75 225 VAL B N 1
ATOM 6267 C CA . VAL B 1 225 ? -27.031 -3.156 -3.73 1 96.75 225 VAL B CA 1
ATOM 6268 C C . VAL B 1 225 ? -26.031 -4.027 -4.488 1 96.75 225 VAL B C 1
ATOM 6270 O O . VAL B 1 225 ? -24.844 -3.711 -4.539 1 96.75 225 VAL B O 1
ATOM 6273 N N . ASN B 1 226 ? -26.5 -5.156 -4.984 1 97.19 226 ASN B N 1
ATOM 6274 C CA . ASN B 1 226 ? -25.672 -6.055 -5.781 1 97.19 226 ASN B CA 1
ATOM 6275 C C . ASN B 1 226 ? -25.859 -5.801 -7.277 1 97.19 226 ASN B C 1
ATOM 6277 O O . ASN B 1 226 ? -26.969 -5.562 -7.742 1 97.19 226 ASN B O 1
ATOM 6281 N N . ARG B 1 227 ? -24.766 -5.758 -7.965 1 97.88 227 ARG B N 1
ATOM 6282 C CA . ARG B 1 227 ? -24.797 -5.617 -9.414 1 97.88 227 ARG B CA 1
ATOM 6283 C C . ARG B 1 227 ? -23.828 -6.586 -10.078 1 97.88 227 ARG B C 1
ATOM 6285 O O . ARG B 1 227 ? -22.828 -6.992 -9.477 1 97.88 227 ARG B O 1
ATOM 6292 N N . GLU B 1 228 ? -24.125 -6.969 -11.266 1 97.5 228 GLU B N 1
ATOM 6293 C CA . GLU B 1 228 ? -23.234 -7.863 -12.016 1 97.5 228 GLU B CA 1
ATOM 6294 C C . GLU B 1 228 ? -21.953 -7.152 -12.43 1 97.5 228 GLU B C 1
ATOM 6296 O O . GLU B 1 228 ? -21.984 -5.98 -12.805 1 97.5 228 GLU B O 1
ATOM 6301 N N . CYS B 1 229 ? -20.891 -7.797 -12.297 1 97.44 229 CYS B N 1
ATOM 6302 C CA . CYS B 1 229 ? -19.578 -7.301 -12.688 1 97.44 229 CYS B CA 1
ATOM 6303 C C . CYS B 1 229 ? -18.859 -8.297 -13.586 1 97.44 229 CYS B C 1
ATOM 6305 O O . CYS B 1 229 ? -19.359 -9.398 -13.828 1 97.44 229 CYS B O 1
ATOM 6307 N N . GLY B 1 230 ? -17.719 -7.875 -14.172 1 95.81 230 GLY B N 1
ATOM 6308 C CA . GLY B 1 230 ? -16.922 -8.75 -15.016 1 95.81 230 GLY B CA 1
ATOM 6309 C C . GLY B 1 230 ? -15.906 -8.008 -15.859 1 95.81 230 GLY B C 1
ATOM 6310 O O . GLY B 1 230 ? -15.789 -6.781 -15.766 1 95.81 230 GLY B O 1
ATOM 6311 N N . PHE B 1 231 ? -15.18 -8.75 -16.609 1 95.06 231 PHE B N 1
ATOM 6312 C CA . PHE B 1 231 ? -14.188 -8.172 -17.516 1 95.06 231 PHE B CA 1
ATOM 6313 C C . PHE B 1 231 ? -14.844 -7.641 -18.781 1 95.06 231 PHE B C 1
ATOM 6315 O O . PHE B 1 231 ? -14.25 -6.84 -19.5 1 95.06 231 PHE B O 1
ATOM 6322 N N . TYR B 1 232 ? -15.977 -8.078 -19 1 92 232 TYR B N 1
ATOM 6323 C CA . TYR B 1 232 ? -16.812 -7.641 -20.109 1 92 232 TYR B CA 1
ATOM 6324 C C . TYR B 1 232 ? -18.297 -7.707 -19.734 1 92 232 TYR B C 1
ATOM 6326 O O . TYR B 1 232 ? -18.75 -8.695 -19.141 1 92 232 TYR B O 1
ATOM 6334 N N . LEU B 1 233 ? -18.984 -6.648 -19.984 1 92.94 233 LEU B N 1
ATOM 6335 C CA . LEU B 1 233 ? -20.422 -6.59 -19.766 1 92.94 233 LEU B CA 1
ATOM 6336 C C . LEU B 1 233 ? -21.156 -6.18 -21.031 1 92.94 233 LEU B C 1
ATOM 6338 O O . LEU B 1 233 ? -20.922 -5.09 -21.562 1 92.94 233 LEU B O 1
ATOM 6342 N N . ASP B 1 234 ? -22.016 -7.09 -21.5 1 89.44 234 ASP B N 1
ATOM 6343 C CA . ASP B 1 234 ? -22.844 -6.777 -22.656 1 89.44 234 ASP B CA 1
ATOM 6344 C C . ASP B 1 234 ? -24.094 -6.027 -22.25 1 89.44 234 ASP B C 1
ATOM 6346 O O . ASP B 1 234 ? -25.156 -6.633 -22.047 1 89.44 234 ASP B O 1
ATOM 6350 N N . THR B 1 235 ? -23.969 -4.77 -22.109 1 92.44 235 THR B N 1
ATOM 6351 C CA . THR B 1 235 ? -25.094 -3.967 -21.641 1 92.44 235 THR B CA 1
ATOM 6352 C C . THR B 1 235 ? -25.047 -2.566 -22.234 1 92.44 235 THR B C 1
ATOM 6354 O O . THR B 1 235 ? -24 -2.111 -22.688 1 92.44 235 THR B O 1
ATOM 6357 N N . GLN B 1 236 ? -26.219 -1.934 -22.281 1 91.5 236 GLN B N 1
ATOM 6358 C CA . GLN B 1 236 ? -26.328 -0.54 -22.688 1 91.5 236 GLN B CA 1
ATOM 6359 C C . GLN B 1 236 ? -26.469 0.385 -21.484 1 91.5 236 GLN B C 1
ATOM 6361 O O . GLN B 1 236 ? -26.406 1.608 -21.625 1 91.5 236 GLN B O 1
ATOM 6366 N N . GLU B 1 237 ? -26.484 -0.251 -20.344 1 92.56 237 GLU B N 1
ATOM 6367 C CA . GLU B 1 237 ? -26.578 0.535 -19.125 1 92.56 237 GLU B CA 1
ATOM 6368 C C . GLU B 1 237 ? -25.234 1.173 -18.781 1 92.56 237 GLU B C 1
ATOM 6370 O O . GLU B 1 237 ? -24.188 0.777 -19.312 1 92.56 237 GLU B O 1
ATOM 6375 N N . GLU B 1 238 ? -25.391 2.174 -17.906 1 94.81 238 GLU B N 1
ATOM 6376 C CA . GLU B 1 238 ? -24.156 2.791 -17.422 1 94.81 238 GLU B CA 1
ATOM 6377 C C . GLU B 1 238 ? -23.328 1.798 -16.609 1 94.81 238 GLU B C 1
ATOM 6379 O O . GLU B 1 238 ? -23.875 1.007 -15.836 1 94.81 238 GLU B O 1
ATOM 6384 N N . VAL B 1 239 ? -22.016 1.854 -16.812 1 95.56 239 VAL B N 1
ATOM 6385 C CA . VAL B 1 239 ? -21.125 0.924 -16.125 1 95.56 239 VAL B CA 1
ATOM 6386 C C . VAL B 1 239 ? -20.062 1.7 -15.344 1 95.56 239 VAL B C 1
ATOM 6388 O O . VAL B 1 239 ? -19.703 2.814 -15.727 1 95.56 239 VAL B O 1
ATOM 6391 N N . CYS B 1 240 ? -19.766 1.213 -14.133 1 95.75 240 CYS B N 1
ATOM 6392 C CA . CYS B 1 240 ? -18.547 1.637 -13.43 1 95.75 240 CYS B CA 1
ATOM 6393 C C . CYS B 1 240 ? -17.312 0.946 -13.992 1 95.75 240 CYS B C 1
ATOM 6395 O O . CYS B 1 240 ? -17.25 -0.284 -14.016 1 95.75 240 CYS B O 1
ATOM 6397 N N . ALA B 1 241 ? -16.344 1.746 -14.508 1 93.5 241 ALA B N 1
ATOM 6398 C CA . ALA B 1 241 ? -15.102 1.198 -15.055 1 93.5 241 ALA B CA 1
ATOM 6399 C C . ALA B 1 241 ? -13.945 1.388 -14.086 1 93.5 241 ALA B C 1
ATOM 6401 O O . ALA B 1 241 ? -13.633 2.516 -13.695 1 93.5 241 ALA B O 1
ATOM 6402 N N . TYR B 1 242 ? -13.43 0.344 -13.656 1 92.62 242 TYR B N 1
ATOM 6403 C CA . TYR B 1 242 ? -12.242 0.35 -12.812 1 92.62 242 TYR B CA 1
ATOM 6404 C C . TYR B 1 242 ? -11 -0.007 -13.617 1 92.62 242 TYR B C 1
ATOM 6406 O O . TYR B 1 242 ? -10.703 -1.187 -13.82 1 92.62 242 TYR B O 1
ATOM 6414 N N . ILE B 1 243 ? -10.219 1.041 -13.977 1 88.62 243 ILE B N 1
ATOM 6415 C CA . ILE B 1 243 ? -9.172 0.872 -14.977 1 88.62 243 ILE B CA 1
ATOM 6416 C C . ILE B 1 243 ? -7.816 1.234 -14.375 1 88.62 243 ILE B C 1
ATOM 6418 O O . ILE B 1 243 ? -7.664 2.301 -13.773 1 88.62 243 ILE B O 1
ATOM 6422 N N . ASP B 1 244 ? -6.934 0.321 -14.367 1 87.81 244 ASP B N 1
ATOM 6423 C CA . ASP B 1 244 ? -5.52 0.651 -14.195 1 87.81 244 ASP B CA 1
ATOM 6424 C C . ASP B 1 244 ? -4.898 1.109 -15.508 1 87.81 244 ASP B C 1
ATOM 6426 O O . ASP B 1 244 ? -4.5 0.284 -16.344 1 87.81 244 ASP B O 1
ATOM 6430 N N . LYS B 1 245 ? -4.621 2.354 -15.672 1 81.12 245 LYS B N 1
ATOM 6431 C CA . LYS B 1 245 ? -4.199 2.926 -16.953 1 81.12 245 LYS B CA 1
ATOM 6432 C C . LYS B 1 245 ? -2.76 2.537 -17.281 1 81.12 245 LYS B C 1
ATOM 6434 O O . LYS B 1 245 ? -2.42 2.32 -18.438 1 81.12 245 LYS B O 1
ATOM 6439 N N . ARG B 1 246 ? -1.951 2.475 -16.266 1 83.69 246 ARG B N 1
ATOM 6440 C CA . ARG B 1 246 ? -0.551 2.145 -16.516 1 83.69 246 ARG B CA 1
ATOM 6441 C C . ARG B 1 246 ? -0.407 0.717 -17.031 1 83.69 246 ARG B C 1
ATOM 6443 O O . ARG B 1 246 ? 0.28 0.478 -18.016 1 83.69 246 ARG B O 1
ATOM 6450 N N . ASP B 1 247 ? -1.03 -0.229 -16.359 1 89 247 ASP B N 1
ATOM 6451 C CA . ASP B 1 247 ? -0.839 -1.645 -16.656 1 89 247 ASP B CA 1
ATOM 6452 C C . ASP B 1 247 ? -1.945 -2.166 -17.578 1 89 247 ASP B C 1
ATOM 6454 O O . ASP B 1 247 ? -1.938 -3.338 -17.969 1 89 247 ASP B O 1
ATOM 6458 N N . LYS B 1 248 ? -2.93 -1.34 -17.891 1 88.56 248 LYS B N 1
ATOM 6459 C CA . LYS B 1 248 ? -3.992 -1.624 -18.859 1 88.56 248 LYS B CA 1
ATOM 6460 C C . LYS B 1 248 ? -4.844 -2.807 -18.406 1 88.56 248 LYS B C 1
ATOM 6462 O O . LYS B 1 248 ? -5.121 -3.717 -19.188 1 88.56 248 LYS B O 1
ATOM 6467 N N . GLU B 1 249 ? -5.082 -2.914 -17.172 1 89.88 249 GLU B N 1
ATOM 6468 C CA . GLU B 1 249 ? -6.043 -3.857 -16.609 1 89.88 249 GLU B CA 1
ATOM 6469 C C . GLU B 1 249 ? -7.355 -3.162 -16.25 1 89.88 249 GLU B C 1
ATOM 6471 O O . GLU B 1 249 ? -7.355 -2.02 -15.789 1 89.88 249 GLU B O 1
ATOM 6476 N N . ALA B 1 250 ? -8.492 -3.842 -16.578 1 91.19 250 ALA B N 1
ATOM 6477 C CA . ALA B 1 250 ? -9.789 -3.199 -16.375 1 91.19 250 ALA B CA 1
ATOM 6478 C C . ALA B 1 250 ? -10.82 -4.199 -15.859 1 91.19 250 ALA B C 1
ATOM 6480 O O . ALA B 1 250 ? -10.742 -5.391 -16.172 1 91.19 250 ALA B O 1
ATOM 6481 N N . PHE B 1 251 ? -11.688 -3.838 -15.094 1 94.25 251 PHE B N 1
ATOM 6482 C CA . PHE B 1 251 ? -12.812 -4.559 -14.523 1 94.25 251 PHE B CA 1
ATOM 6483 C C . PHE B 1 251 ? -14.047 -3.664 -14.461 1 94.25 251 PHE B C 1
ATOM 6485 O O . PHE B 1 251 ? -13.93 -2.449 -14.289 1 94.25 251 PHE B O 1
ATOM 6492 N N . PHE B 1 252 ? -15.227 -4.203 -14.656 1 95.94 252 PHE B N 1
ATOM 6493 C CA . PHE B 1 252 ? -16.422 -3.385 -14.828 1 95.94 252 PHE B CA 1
ATOM 6494 C C . PHE B 1 252 ? -17.562 -3.898 -13.953 1 95.94 252 PHE B C 1
ATOM 6496 O O . PHE B 1 252 ? -17.641 -5.098 -13.672 1 95.94 252 PHE B O 1
ATOM 6503 N N . CYS B 1 253 ? -18.359 -3.053 -13.531 1 97.12 253 CYS B N 1
ATOM 6504 C CA . CYS B 1 253 ? -19.625 -3.375 -12.859 1 97.12 253 CYS B CA 1
ATOM 6505 C C . CYS B 1 253 ? -20.766 -2.539 -13.414 1 97.12 253 CYS B C 1
ATOM 6507 O O . CYS B 1 253 ? -20.578 -1.37 -13.758 1 97.12 253 CYS B O 1
ATOM 6509 N N . MET B 1 254 ? -21.953 -3.166 -13.516 1 97.69 254 MET B N 1
ATOM 6510 C CA . MET B 1 254 ? -23.125 -2.355 -13.797 1 97.69 254 MET B CA 1
ATOM 6511 C C . MET B 1 254 ? -23.328 -1.292 -12.719 1 97.69 254 MET B C 1
ATOM 6513 O O . MET B 1 254 ? -23.312 -1.599 -11.531 1 97.69 254 MET B O 1
ATOM 6517 N N . LYS B 1 255 ? -23.438 -0.063 -13.109 1 96.69 255 LYS B N 1
ATOM 6518 C CA . LYS B 1 255 ? -23.562 1.027 -12.148 1 96.69 255 LYS B CA 1
ATOM 6519 C C . LYS B 1 255 ? -24.938 1.029 -11.484 1 96.69 255 LYS B C 1
ATOM 6521 O O . LYS B 1 255 ? -25.953 1.077 -12.172 1 96.69 255 LYS B O 1
ATOM 6526 N N . PRO B 1 256 ? -24.969 1.013 -10.211 1 95.94 256 PRO B N 1
ATOM 6527 C CA . PRO B 1 256 ? -26.266 1.172 -9.555 1 95.94 256 PRO B CA 1
ATOM 6528 C C . PRO B 1 256 ? -26.766 2.615 -9.578 1 95.94 256 PRO B C 1
ATOM 6530 O O . PRO B 1 256 ? -25.969 3.551 -9.555 1 95.94 256 PRO B O 1
ATOM 6533 N N . GLU B 1 257 ? -28.031 2.934 -9.633 1 91.31 257 GLU B N 1
ATOM 6534 C CA . GLU B 1 257 ? -28.641 4.254 -9.773 1 91.31 257 GLU B CA 1
ATOM 6535 C C . GLU B 1 257 ? -28.25 5.164 -8.609 1 91.31 257 GLU B C 1
ATOM 6537 O O . GLU B 1 257 ? -27.953 6.34 -8.805 1 91.31 257 GLU B O 1
ATOM 6542 N N . ASN B 1 258 ? -28.203 4.703 -7.402 1 89.12 258 ASN B N 1
ATOM 6543 C CA . ASN B 1 258 ? -28.062 5.605 -6.266 1 89.12 258 ASN B CA 1
ATOM 6544 C C . ASN B 1 258 ? -26.719 5.391 -5.555 1 89.12 258 ASN B C 1
ATOM 6546 O O . ASN B 1 258 ? -26.594 5.695 -4.367 1 89.12 258 ASN B O 1
ATOM 6550 N N . TYR B 1 259 ? -25.797 4.875 -6.297 1 93.5 259 TYR B N 1
ATOM 6551 C CA . TYR B 1 259 ? -24.484 4.656 -5.711 1 93.5 259 TYR B CA 1
ATOM 6552 C C . TYR B 1 259 ? -23.375 5.16 -6.637 1 93.5 259 TYR B C 1
ATOM 6554 O O . TYR B 1 259 ? -23.438 4.945 -7.852 1 93.5 259 TYR B O 1
ATOM 6562 N N . PRO B 1 260 ? -22.453 5.918 -6.043 1 94 260 PRO B N 1
ATOM 6563 C CA . PRO B 1 260 ? -21.266 6.199 -6.852 1 94 260 PRO B CA 1
ATOM 6564 C C . PRO B 1 260 ? -20.406 4.957 -7.094 1 94 260 PRO B C 1
ATOM 6566 O O . PRO B 1 260 ? -20.531 3.969 -6.363 1 94 260 PRO B O 1
ATOM 6569 N N . CYS B 1 261 ? -19.562 4.926 -8.125 1 94.19 261 CYS B N 1
ATOM 6570 C CA . CYS B 1 261 ? -18.734 3.779 -8.484 1 94.19 261 CYS B CA 1
ATOM 6571 C C . CYS B 1 261 ? -17.766 3.436 -7.359 1 94.19 261 CYS B C 1
ATOM 6573 O O . CYS B 1 261 ? -17.391 2.273 -7.188 1 94.19 261 CYS B O 1
ATOM 6575 N N . GLU B 1 262 ? -17.469 4.398 -6.523 1 92.69 262 GLU B N 1
ATOM 6576 C CA . GLU B 1 262 ? -16.516 4.223 -5.43 1 92.69 262 GLU B CA 1
ATOM 6577 C C . GLU B 1 262 ? -17.125 3.418 -4.289 1 92.69 262 GLU B C 1
ATOM 6579 O O . GLU B 1 262 ? -16.422 2.965 -3.391 1 92.69 262 GLU B O 1
ATOM 6584 N N . ALA B 1 263 ? -18.391 3.08 -4.41 1 95.25 263 ALA B N 1
ATOM 6585 C CA . ALA B 1 263 ? -19.094 2.406 -3.318 1 95.25 263 ALA B CA 1
ATOM 6586 C C . ALA B 1 263 ? -18.938 0.892 -3.418 1 95.25 263 ALA B C 1
ATOM 6588 O O . ALA B 1 263 ? -19.453 0.15 -2.58 1 95.25 263 ALA B O 1
ATOM 6589 N N . LEU B 1 264 ? -18.234 0.368 -4.449 1 95.75 264 LEU B N 1
ATOM 6590 C CA . LEU B 1 264 ? -17.984 -1.062 -4.59 1 95.75 264 LEU B CA 1
ATOM 6591 C C . LEU B 1 264 ? -17.047 -1.556 -3.498 1 95.75 264 LEU B C 1
ATOM 6593 O O . LEU B 1 264 ? -15.898 -1.103 -3.408 1 95.75 264 LEU B O 1
ATOM 6597 N N . THR B 1 265 ? -17.469 -2.527 -2.631 1 93 265 THR B N 1
ATOM 6598 C CA . THR B 1 265 ? -16.641 -2.881 -1.484 1 93 265 THR B CA 1
ATOM 6599 C C . THR B 1 265 ? -16.406 -4.387 -1.424 1 93 265 THR B C 1
ATOM 6601 O O . THR B 1 265 ? -15.43 -4.852 -0.834 1 93 265 THR B O 1
ATOM 6604 N N . HIS B 1 266 ? -17.328 -5.203 -1.96 1 92.81 266 HIS B N 1
ATOM 6605 C CA . HIS B 1 266 ? -17.203 -6.656 -1.895 1 92.81 266 HIS B CA 1
ATOM 6606 C C . HIS B 1 266 ? -17.5 -7.293 -3.25 1 92.81 266 HIS B C 1
ATOM 6608 O O . HIS B 1 266 ? -18.125 -6.672 -4.109 1 92.81 266 HIS B O 1
ATOM 6614 N N . MET B 1 267 ? -17.016 -8.469 -3.416 1 94.88 267 MET B N 1
ATOM 6615 C CA . MET B 1 267 ? -17.156 -9.211 -4.664 1 94.88 267 MET B CA 1
ATOM 6616 C C . MET B 1 267 ? -17.375 -10.695 -4.395 1 94.88 267 MET B C 1
ATOM 6618 O O . MET B 1 267 ? -16.859 -11.234 -3.42 1 94.88 267 MET B O 1
ATOM 6622 N N . ASN B 1 268 ? -18.156 -11.297 -5.09 1 94.88 268 ASN B N 1
ATOM 6623 C CA . ASN B 1 268 ? -18.219 -12.75 -5.18 1 94.88 268 ASN B CA 1
ATOM 6624 C C . ASN B 1 268 ? -18.359 -13.219 -6.625 1 94.88 268 ASN B C 1
ATOM 6626 O O . ASN B 1 268 ? -18.422 -12.398 -7.543 1 94.88 268 ASN B O 1
ATOM 6630 N N . SER B 1 269 ? -18.297 -14.461 -6.859 1 96 269 SER B N 1
ATOM 6631 C CA . SER B 1 269 ? -18.438 -15.008 -8.203 1 96 269 SER B CA 1
ATOM 6632 C C . SER B 1 269 ? -19.047 -16.406 -8.172 1 96 269 SER B C 1
ATOM 6634 O O . SER B 1 269 ? -18.969 -17.109 -7.164 1 96 269 SER B O 1
ATOM 6636 N N . VAL B 1 270 ? -19.703 -16.734 -9.211 1 96.19 270 VAL B N 1
ATOM 6637 C CA . VAL B 1 270 ? -20.234 -18.078 -9.43 1 96.19 270 VAL B CA 1
ATOM 6638 C C . VAL B 1 270 ? -19.984 -18.5 -10.875 1 96.19 270 VAL B C 1
ATOM 6640 O O . VAL B 1 270 ? -19.797 -17.656 -11.758 1 96.19 270 VAL B O 1
ATOM 6643 N N . ASN B 1 271 ? -19.922 -19.766 -11.07 1 94.06 271 ASN B N 1
ATOM 6644 C CA . ASN B 1 271 ? -19.859 -20.266 -12.438 1 94.06 271 ASN B CA 1
ATOM 6645 C C . ASN B 1 271 ? -21.156 -20 -13.195 1 94.06 271 ASN B C 1
ATOM 6647 O O . ASN B 1 271 ? -22.25 -20.281 -12.688 1 94.06 271 ASN B O 1
ATOM 6651 N N . ARG B 1 272 ? -21.047 -19.453 -14.32 1 93.81 272 ARG B N 1
ATOM 6652 C CA . ARG B 1 272 ? -22.25 -19.297 -15.133 1 93.81 272 ARG B CA 1
ATOM 6653 C C . ARG B 1 272 ? -22.703 -20.641 -15.703 1 93.81 272 ARG B C 1
ATOM 6655 O O . ARG B 1 272 ? -21.891 -21.531 -15.93 1 93.81 272 ARG B O 1
ATOM 6662 N N . ASP B 1 273 ? -24.078 -20.656 -15.852 1 91.62 273 ASP B N 1
ATOM 6663 C CA . ASP B 1 273 ? -24.609 -21.812 -16.562 1 91.62 273 ASP B CA 1
ATOM 6664 C C . ASP B 1 273 ? -24.422 -21.656 -18.078 1 91.62 273 ASP B C 1
ATOM 6666 O O . ASP B 1 273 ? -25.391 -21.375 -18.797 1 91.62 273 ASP B O 1
ATOM 6670 N N . HIS B 1 274 ? -23.219 -21.828 -18.438 1 91.88 274 HIS B N 1
ATOM 6671 C CA . HIS B 1 274 ? -22.797 -21.578 -19.812 1 91.88 274 HIS B CA 1
ATOM 6672 C C . HIS B 1 274 ? -21.641 -22.484 -20.203 1 91.88 274 HIS B C 1
ATOM 6674 O O . HIS B 1 274 ? -20.828 -22.859 -19.359 1 91.88 274 HIS B O 1
ATOM 6680 N N . SER B 1 275 ? -21.656 -22.953 -21.484 1 95.25 275 SER B N 1
ATOM 6681 C CA . SER B 1 275 ? -20.531 -23.703 -22.031 1 95.25 275 SER B CA 1
ATOM 6682 C C . SER B 1 275 ? -20.203 -23.234 -23.453 1 95.25 275 SER B C 1
ATOM 6684 O O . SER B 1 275 ? -21.094 -22.938 -24.234 1 95.25 275 SER B O 1
ATOM 6686 N N . TYR B 1 276 ? -18.984 -23.109 -23.75 1 96 276 TYR B N 1
ATOM 6687 C CA . TYR B 1 276 ? -18.531 -22.797 -25.094 1 96 276 TYR B CA 1
ATOM 6688 C C . TYR B 1 276 ? -18.328 -24.062 -25.922 1 96 276 TYR B C 1
ATOM 6690 O O . TYR B 1 276 ? -18.016 -23.984 -27.109 1 96 276 TYR B O 1
ATOM 6698 N N . LEU B 1 277 ? -18.531 -25.203 -25.328 1 96.12 277 LEU B N 1
ATOM 6699 C CA . LEU B 1 277 ? -18.203 -26.484 -25.953 1 96.12 277 LEU B CA 1
ATOM 6700 C C . LEU B 1 277 ? -19.453 -27.125 -26.547 1 96.12 277 LEU B C 1
ATOM 6702 O O . LEU B 1 277 ? -20.547 -26.953 -26.031 1 96.12 277 LEU B O 1
ATOM 6706 N N . ALA B 1 278 ? -19.219 -27.875 -27.578 1 95.12 278 ALA B N 1
ATOM 6707 C CA . ALA B 1 278 ? -20.297 -28.703 -28.141 1 95.12 278 ALA B CA 1
ATOM 6708 C C . ALA B 1 278 ? -20.656 -29.859 -27.203 1 95.12 278 ALA B C 1
ATOM 6710 O O . ALA B 1 278 ? -19.875 -30.188 -26.297 1 95.12 278 ALA B O 1
ATOM 6711 N N . GLU B 1 279 ? -21.766 -30.422 -27.422 1 94.44 279 GLU B N 1
ATOM 6712 C CA . GLU B 1 279 ? -22.266 -31.484 -26.562 1 94.44 279 GLU B CA 1
ATOM 6713 C C . GLU B 1 279 ? -21.281 -32.656 -26.484 1 94.44 279 GLU B C 1
ATOM 6715 O O . GLU B 1 279 ? -21 -33.156 -25.406 1 94.44 279 GLU B O 1
ATOM 6720 N N . VAL B 1 280 ? -20.812 -33.062 -27.609 1 94.5 280 VAL B N 1
ATOM 6721 C CA . VAL B 1 280 ? -19.875 -34.188 -27.672 1 94.5 280 VAL B CA 1
ATOM 6722 C C . VAL B 1 280 ? -18.609 -33.844 -26.906 1 94.5 280 VAL B C 1
ATOM 6724 O O . VAL B 1 280 ? -18.031 -34.688 -26.234 1 94.5 280 VAL B O 1
ATOM 6727 N N . GLU B 1 281 ? -18.188 -32.625 -27.016 1 94.81 281 GLU B N 1
ATOM 6728 C CA . GLU B 1 281 ? -17 -32.156 -26.328 1 94.81 281 GLU B CA 1
ATOM 6729 C C . GLU B 1 281 ? -17.203 -32.156 -24.812 1 94.81 281 GLU B C 1
ATOM 6731 O O . GLU B 1 281 ? -16.281 -32.5 -24.062 1 94.81 281 GLU B O 1
ATOM 6736 N N . GLN B 1 282 ? -18.344 -31.75 -24.406 1 93.69 282 GLN B N 1
ATOM 6737 C CA . GLN B 1 282 ? -18.688 -31.75 -22.984 1 93.69 282 GLN B CA 1
ATOM 6738 C C . GLN B 1 282 ? -18.625 -33.156 -22.406 1 93.69 282 GLN B C 1
ATOM 6740 O O . GLN B 1 282 ? -18.25 -33.344 -21.25 1 93.69 282 GLN B O 1
ATOM 6745 N N . LEU B 1 283 ? -19 -34.125 -23.188 1 92.5 283 LEU B N 1
ATOM 6746 C CA . LEU B 1 283 ? -18.984 -35.5 -22.734 1 92.5 283 LEU B CA 1
ATOM 6747 C C . LEU B 1 283 ? -17.562 -35.969 -22.422 1 92.5 283 LEU B C 1
ATOM 6749 O O . LEU B 1 283 ? -17.344 -36.781 -21.5 1 92.5 283 LEU B O 1
ATOM 6753 N N . LEU B 1 284 ? -16.625 -35.5 -23.125 1 93 284 LEU B N 1
ATOM 6754 C CA . LEU B 1 284 ? -15.227 -35.844 -22.922 1 93 284 LEU B CA 1
ATOM 6755 C C . LEU B 1 284 ? -14.734 -35.375 -21.562 1 93 284 LEU B C 1
ATOM 6757 O O . LEU B 1 284 ? -13.734 -35.875 -21.047 1 93 284 LEU B O 1
ATOM 6761 N N . LEU B 1 285 ? -15.438 -34.406 -20.984 1 92.56 285 LEU B N 1
ATOM 6762 C CA . LEU B 1 285 ? -14.969 -33.75 -19.766 1 92.56 285 LEU B CA 1
ATOM 6763 C C . LEU B 1 285 ? -15.758 -34.25 -18.547 1 92.56 285 LEU B C 1
ATOM 6765 O O . LEU B 1 285 ? -15.562 -33.75 -17.438 1 92.56 285 LEU B O 1
ATOM 6769 N N . ASN B 1 286 ? -16.578 -35.25 -18.828 1 87.88 286 ASN B N 1
ATOM 6770 C CA . ASN B 1 286 ? -17.266 -35.844 -17.688 1 87.88 286 ASN B CA 1
ATOM 6771 C C . ASN B 1 286 ? -16.281 -36.562 -16.75 1 87.88 286 ASN B C 1
ATOM 6773 O O . ASN B 1 286 ? -15.227 -37.031 -17.188 1 87.88 286 ASN B O 1
ATOM 6777 N 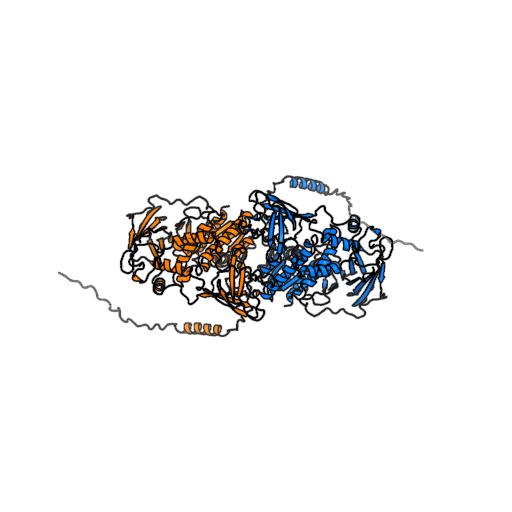N . ARG B 1 287 ? -16.672 -36.719 -15.586 1 81.19 287 ARG B N 1
ATOM 6778 C CA . ARG B 1 287 ? -15.836 -37.25 -14.523 1 81.19 287 ARG B CA 1
ATOM 6779 C C . ARG B 1 287 ? -15.305 -38.625 -14.891 1 81.19 287 ARG B C 1
ATOM 6781 O O . ARG B 1 287 ? -14.18 -38.969 -14.547 1 81.19 287 ARG B O 1
ATOM 6788 N N . SER B 1 288 ? -16.094 -39.344 -15.547 1 80.81 288 SER B N 1
ATOM 6789 C CA . SER B 1 288 ? -15.734 -40.719 -15.891 1 80.81 288 SER B CA 1
ATOM 6790 C C . SER B 1 288 ? -14.703 -40.75 -17.016 1 80.81 288 SER B C 1
ATOM 6792 O O . SER B 1 288 ? -14.078 -41.781 -17.266 1 80.81 288 SER B O 1
ATOM 6794 N N . ASN B 1 289 ? -14.469 -39.625 -17.547 1 85 289 ASN B N 1
ATOM 6795 C CA . ASN B 1 289 ? -13.602 -39.625 -18.719 1 85 289 ASN B CA 1
ATOM 6796 C C . ASN B 1 289 ? -12.344 -38.781 -18.484 1 85 289 ASN B C 1
ATOM 6798 O O . ASN B 1 289 ? -11.57 -38.531 -19.406 1 85 289 ASN B O 1
ATOM 6802 N N . VAL B 1 290 ? -12.125 -38.312 -17.312 1 88.62 290 VAL B N 1
ATOM 6803 C CA . VAL B 1 290 ? -10.992 -37.438 -17.016 1 88.62 290 VAL B CA 1
ATOM 6804 C C . VAL B 1 290 ? -10.055 -38.125 -16.016 1 88.62 290 VAL B C 1
ATOM 6806 O O . VAL B 1 290 ? -10.516 -38.75 -15.055 1 88.62 290 VAL B O 1
ATOM 6809 N N . GLY B 1 291 ? -8.797 -37.969 -16.25 1 89.5 291 GLY B N 1
ATOM 6810 C CA . GLY B 1 291 ? -7.816 -38.469 -15.297 1 89.5 291 GLY B CA 1
ATOM 6811 C C . GLY B 1 291 ? -7.852 -39.969 -15.164 1 89.5 291 GLY B C 1
ATOM 6812 O O . GLY B 1 291 ? -7.875 -40.5 -14.047 1 89.5 291 GLY B O 1
ATOM 6813 N N . LEU B 1 292 ? -7.957 -40.625 -16.281 1 90.5 292 LEU B N 1
ATOM 6814 C CA . LEU B 1 292 ? -8.047 -42.094 -16.266 1 90.5 292 LEU B CA 1
ATOM 6815 C C . LEU B 1 292 ? -6.676 -42.719 -16.438 1 90.5 292 LEU B C 1
ATOM 6817 O O . LEU B 1 292 ? -5.918 -42.344 -17.328 1 90.5 292 LEU B O 1
ATOM 6821 N N . GLU B 1 293 ? -6.406 -43.656 -15.578 1 91.94 293 GLU B N 1
ATOM 6822 C CA . GLU B 1 293 ? -5.176 -44.438 -15.727 1 91.94 293 GLU B CA 1
ATOM 6823 C C . GLU B 1 293 ? -5.211 -45.281 -16.984 1 91.94 293 GLU B C 1
ATOM 6825 O O . GLU B 1 293 ? -6.238 -45.906 -17.297 1 91.94 293 GLU B O 1
ATOM 6830 N N . VAL B 1 294 ? -4.145 -45.281 -17.719 1 90.31 294 VAL B N 1
ATOM 6831 C CA . VAL B 1 294 ? -4.066 -46.125 -18.891 1 90.31 294 VAL B CA 1
ATOM 6832 C C . VAL B 1 294 ? -4.098 -47.594 -18.453 1 90.31 294 VAL B C 1
ATOM 6834 O O . VAL B 1 294 ? -3.361 -48 -17.547 1 90.31 294 VAL B O 1
ATOM 6837 N N . SER B 1 295 ? -5.176 -48.312 -18.703 1 74 295 SER B N 1
ATOM 6838 C CA . SER B 1 295 ? -5.703 -49.562 -18.156 1 74 295 SER B CA 1
ATOM 6839 C C . SER B 1 295 ? -4.652 -50.688 -18.172 1 74 295 SER B C 1
ATOM 6841 O O . SER B 1 295 ? -4.543 -51.438 -17.219 1 74 295 SER B O 1
ATOM 6843 N N . LYS B 1 296 ? -4.07 -50.969 -19.172 1 75.5 296 LYS B N 1
ATOM 6844 C CA . LYS B 1 296 ? -3.162 -52.094 -19.141 1 75.5 296 LYS B CA 1
ATOM 6845 C C . LYS B 1 296 ? -1.85 -51.75 -18.438 1 75.5 296 LYS B C 1
ATOM 6847 O O . LYS B 1 296 ? -0.886 -51.344 -19.109 1 75.5 296 LYS B O 1
ATOM 6852 N N . PRO B 1 297 ? -1.974 -51.875 -16.969 1 71.88 297 PRO B N 1
ATOM 6853 C CA . PRO B 1 297 ? -0.832 -51.344 -16.219 1 71.88 297 PRO B CA 1
ATOM 6854 C C . PRO B 1 297 ? 0.428 -52.188 -16.391 1 71.88 297 PRO B C 1
ATOM 6856 O O . PRO B 1 297 ? 0.339 -53.406 -16.594 1 71.88 297 PRO B O 1
ATOM 6859 N N . LEU B 1 298 ? 1.404 -51.531 -16.438 1 87.06 298 LEU B N 1
ATOM 6860 C CA . LEU B 1 298 ? 2.717 -52.156 -16.5 1 87.06 298 LEU B CA 1
ATOM 6861 C C . LEU B 1 298 ? 3.102 -52.75 -15.156 1 87.06 298 LEU B C 1
ATOM 6863 O O . LEU B 1 298 ? 2.725 -52.219 -14.109 1 87.06 298 LEU B O 1
ATOM 6867 N N . LYS B 1 299 ? 3.721 -53.844 -15.211 1 90.38 299 LYS B N 1
ATOM 6868 C CA . LYS B 1 299 ? 4.27 -54.438 -13.984 1 90.38 299 LYS B CA 1
ATOM 6869 C C . LYS B 1 299 ? 5.352 -53.531 -13.398 1 90.38 299 LYS B C 1
ATOM 6871 O O . LYS B 1 299 ? 6.09 -52.875 -14.133 1 90.38 299 LYS B O 1
ATOM 6876 N N . PRO B 1 300 ? 5.387 -53.531 -12.078 1 95.12 300 PRO B N 1
ATOM 6877 C CA . PRO B 1 300 ? 6.469 -52.75 -11.453 1 95.12 300 PRO B CA 1
ATOM 6878 C C . PRO B 1 300 ? 7.852 -53.281 -11.844 1 95.12 300 PRO B C 1
ATOM 6880 O O . PRO B 1 300 ? 8.008 -54.438 -12.203 1 95.12 300 PRO B O 1
ATOM 6883 N N . VAL B 1 301 ? 8.75 -52.406 -11.82 1 96.12 301 VAL B N 1
ATOM 6884 C CA . VAL B 1 301 ? 10.117 -52.812 -12.141 1 96.12 301 VAL B CA 1
ATOM 6885 C C . VAL B 1 301 ? 10.961 -52.875 -10.867 1 96.12 301 VAL B C 1
ATOM 6887 O O . VAL B 1 301 ? 10.648 -52.188 -9.883 1 96.12 301 VAL B O 1
ATOM 6890 N N . LYS B 1 302 ? 11.969 -53.656 -10.922 1 96.38 302 LYS B N 1
ATOM 6891 C CA . LYS B 1 302 ? 12.891 -53.781 -9.797 1 96.38 302 LYS B CA 1
ATOM 6892 C C . LYS B 1 302 ? 14.18 -53 -10.062 1 96.38 302 LYS B C 1
ATOM 6894 O O . LYS B 1 302 ? 14.789 -53.156 -11.125 1 96.38 302 LYS B O 1
ATOM 6899 N N . VAL B 1 303 ? 14.508 -52.188 -9.109 1 97.19 303 VAL B N 1
ATOM 6900 C CA . VAL B 1 303 ? 15.695 -51.375 -9.234 1 97.19 303 VAL B CA 1
ATOM 6901 C C . VAL B 1 303 ? 16.672 -51.688 -8.109 1 97.19 303 VAL B C 1
ATOM 6903 O O . VAL B 1 303 ? 16.312 -51.656 -6.93 1 97.19 303 VAL B O 1
ATOM 6906 N N . ALA B 1 304 ? 17.891 -52.031 -8.438 1 96.19 304 ALA B N 1
ATOM 6907 C CA . ALA B 1 304 ? 18.953 -52.312 -7.469 1 96.19 304 ALA B CA 1
ATOM 6908 C C . ALA B 1 304 ? 19.969 -51.156 -7.418 1 96.19 304 ALA B C 1
ATOM 6910 O O . ALA B 1 304 ? 20 -50.312 -8.312 1 96.19 304 ALA B O 1
ATOM 6911 N N . SER B 1 305 ? 20.719 -51.062 -6.414 1 93.81 305 SER B N 1
ATOM 6912 C CA . SER B 1 305 ? 21.75 -50.031 -6.289 1 93.81 305 SER B CA 1
ATOM 6913 C C . SER B 1 305 ? 22.859 -50.25 -7.309 1 93.81 305 SER B C 1
ATOM 6915 O O . SER B 1 305 ? 23.391 -49.281 -7.852 1 93.81 305 SER B O 1
ATOM 6917 N N . CYS B 1 306 ? 23.219 -51.438 -7.609 1 93.19 306 CYS B N 1
ATOM 6918 C CA . CYS B 1 306 ? 24.312 -51.844 -8.5 1 93.19 306 CYS B CA 1
ATOM 6919 C C . CYS B 1 306 ? 25.594 -51.094 -8.148 1 93.19 306 CYS B C 1
ATOM 6921 O O . CYS B 1 306 ? 26.328 -50.625 -9.031 1 93.19 306 CYS B O 1
ATOM 6923 N N . GLY B 1 307 ? 25.859 -50.812 -6.887 1 89.38 307 GLY B N 1
ATOM 6924 C CA . GLY B 1 307 ? 27.031 -50.094 -6.402 1 89.38 307 GLY B CA 1
ATOM 6925 C C . GLY B 1 307 ? 27.016 -48.625 -6.723 1 89.38 307 GLY B C 1
ATOM 6926 O O . GLY B 1 307 ? 28.016 -47.906 -6.504 1 89.38 307 GLY B O 1
ATOM 6927 N N . ARG B 1 308 ? 25.906 -48.156 -7.305 1 87.75 308 ARG B N 1
ATOM 6928 C CA . ARG B 1 308 ? 25.781 -46.75 -7.66 1 87.75 308 ARG B CA 1
ATOM 6929 C C . ARG B 1 308 ? 25 -45.969 -6.59 1 87.75 308 ARG B C 1
ATOM 6931 O O . ARG B 1 308 ? 24.109 -46.531 -5.957 1 87.75 308 ARG B O 1
ATOM 6938 N N . LYS B 1 309 ? 25.531 -44.844 -6.191 1 79.38 309 LYS B N 1
ATOM 6939 C CA . LYS B 1 309 ? 24.797 -43.906 -5.332 1 79.38 309 LYS B CA 1
ATOM 6940 C C . LYS B 1 309 ? 24.531 -42.594 -6.047 1 79.38 309 LYS B C 1
ATOM 6942 O O . LYS B 1 309 ? 25.422 -42.031 -6.684 1 79.38 309 LYS B O 1
ATOM 6947 N N . LEU B 1 310 ? 23.281 -42.312 -6.094 1 83.81 310 LEU B N 1
ATOM 6948 C CA . LEU B 1 310 ? 22.969 -41.031 -6.719 1 83.81 310 LEU B CA 1
ATOM 6949 C C . LEU B 1 310 ? 23.562 -39.875 -5.926 1 83.81 310 LEU B C 1
ATOM 6951 O O . LEU B 1 310 ? 23.375 -39.781 -4.715 1 83.81 310 LEU B O 1
ATOM 6955 N N . LYS B 1 311 ? 24.422 -39.156 -6.523 1 81.25 311 LYS B N 1
ATOM 6956 C CA . LYS B 1 311 ? 25.078 -38 -5.879 1 81.25 311 LYS B CA 1
ATOM 6957 C C . LYS B 1 311 ? 24.125 -36.812 -5.754 1 81.25 311 LYS B C 1
ATOM 6959 O O . LYS B 1 311 ? 23.516 -36.406 -6.734 1 81.25 311 LYS B O 1
ATOM 6964 N N . GLU B 1 312 ? 23.891 -36.406 -4.582 1 85.56 312 GLU B N 1
ATOM 6965 C CA . GLU B 1 312 ? 23.125 -35.188 -4.352 1 85.56 312 GLU B CA 1
ATOM 6966 C C . GLU B 1 312 ? 23.875 -33.969 -4.883 1 85.56 312 GLU B C 1
ATOM 6968 O O . GLU B 1 312 ? 25.094 -33.875 -4.762 1 85.56 312 GLU B O 1
ATOM 6973 N N . PRO B 1 313 ? 23.094 -33.156 -5.508 1 91 313 PRO B N 1
ATOM 6974 C CA . PRO B 1 313 ? 23.766 -31.953 -6.02 1 91 313 PRO B CA 1
ATOM 6975 C C . PRO B 1 313 ? 24.391 -31.109 -4.91 1 91 313 PRO B C 1
ATOM 6977 O O . PRO B 1 313 ? 23.828 -31.016 -3.814 1 91 313 PRO B O 1
ATOM 6980 N N . THR B 1 314 ? 25.531 -30.422 -5.188 1 89.38 314 THR B N 1
ATOM 6981 C CA . THR B 1 314 ? 26.25 -29.625 -4.199 1 89.38 314 THR B CA 1
ATOM 6982 C C . THR B 1 314 ? 26.156 -28.141 -4.551 1 89.38 314 THR B C 1
ATOM 6984 O O . THR B 1 314 ? 26.406 -27.281 -3.699 1 89.38 314 THR B O 1
ATOM 6987 N N . LYS B 1 315 ? 25.766 -27.969 -5.727 1 90.12 315 LYS B N 1
ATOM 6988 C CA . LYS B 1 315 ? 25.703 -26.578 -6.172 1 90.12 315 LYS B CA 1
ATOM 6989 C C . LYS B 1 315 ? 24.469 -25.875 -5.629 1 90.12 315 LYS B C 1
ATOM 6991 O O . LYS B 1 315 ? 23.422 -26.516 -5.441 1 90.12 315 LYS B O 1
ATOM 6996 N N . LYS B 1 316 ? 24.578 -24.594 -5.426 1 89.94 316 LYS B N 1
ATOM 6997 C CA . LYS B 1 316 ? 23.453 -23.781 -5.016 1 89.94 316 LYS B CA 1
ATOM 6998 C C . LYS B 1 316 ? 22.484 -23.562 -6.176 1 89.94 316 LYS B C 1
ATOM 7000 O O . LYS B 1 316 ? 22.891 -23.594 -7.34 1 89.94 316 LYS B O 1
ATOM 7005 N N . CYS B 1 317 ? 21.25 -23.391 -5.828 1 90.5 317 CYS B N 1
ATOM 7006 C CA . CYS B 1 317 ? 20.25 -23.125 -6.859 1 90.5 317 CYS B CA 1
ATOM 7007 C C . CYS B 1 317 ? 20.547 -21.812 -7.574 1 90.5 317 CYS B C 1
ATOM 7009 O O . CYS B 1 317 ? 21.094 -20.891 -6.98 1 90.5 317 CYS B O 1
ATOM 7011 N N . SER B 1 318 ? 20.297 -21.781 -8.766 1 85 318 SER B N 1
ATOM 7012 C CA . SER B 1 318 ? 20.516 -20.594 -9.578 1 85 318 SER B CA 1
ATOM 7013 C C . SER B 1 318 ? 19.219 -19.797 -9.773 1 85 318 SER B C 1
ATOM 7015 O O . SER B 1 318 ? 18.125 -20.375 -9.75 1 85 318 SER B O 1
ATOM 7017 N N . THR B 1 319 ? 19.391 -18.5 -9.945 1 88.06 319 THR B N 1
ATOM 7018 C CA . THR B 1 319 ? 18.234 -17.656 -10.273 1 88.06 319 THR B CA 1
ATOM 7019 C C . THR B 1 319 ? 18.156 -17.406 -11.773 1 88.06 319 THR B C 1
ATOM 7021 O O . THR B 1 319 ? 19.156 -17.531 -12.484 1 88.06 319 THR B O 1
ATOM 7024 N N . GLY B 1 320 ? 16.984 -17.203 -12.297 1 85.19 320 GLY B N 1
ATOM 7025 C CA . GLY B 1 320 ? 16.812 -16.766 -13.672 1 85.19 320 GLY B CA 1
ATOM 7026 C C . GLY B 1 320 ? 16.5 -17.891 -14.633 1 85.19 320 GLY B C 1
ATOM 7027 O O . GLY B 1 320 ? 16.234 -17.641 -15.812 1 85.19 320 GLY B O 1
ATOM 7028 N N . SER B 1 321 ? 16.703 -19.078 -14.078 1 83.25 321 SER B N 1
ATOM 7029 C CA . SER B 1 321 ? 16.375 -20.203 -14.953 1 83.25 321 SER B CA 1
ATOM 7030 C C . SER B 1 321 ? 15.555 -21.25 -14.227 1 83.25 321 SER B C 1
ATOM 7032 O O . SER B 1 321 ? 15.695 -21.422 -13.016 1 83.25 321 SER B O 1
ATOM 7034 N N . TYR B 1 322 ? 14.703 -21.828 -15.047 1 85.5 322 TYR B N 1
ATOM 7035 C CA . TYR B 1 322 ? 13.898 -22.922 -14.508 1 85.5 322 TYR B CA 1
ATOM 7036 C C . TYR B 1 322 ? 14.5 -24.281 -14.852 1 85.5 322 TYR B C 1
ATOM 7038 O O . TYR B 1 322 ? 15.328 -24.375 -15.758 1 85.5 322 TYR B O 1
ATOM 7046 N N . TYR B 1 323 ? 14.125 -25.281 -14.156 1 89.44 323 TYR B N 1
ATOM 7047 C CA . TYR B 1 323 ? 14.586 -26.641 -14.406 1 89.44 323 TYR B CA 1
ATOM 7048 C C . TYR B 1 323 ? 13.508 -27.469 -15.094 1 89.44 323 TYR B C 1
ATOM 7050 O O . TYR B 1 323 ? 12.32 -27.312 -14.812 1 89.44 323 TYR B O 1
ATOM 7058 N N . PRO B 1 324 ? 13.914 -28.312 -15.953 1 91.62 324 PRO B N 1
ATOM 7059 C CA . PRO B 1 324 ? 12.914 -29.156 -16.625 1 91.62 324 PRO B CA 1
ATOM 7060 C C . PRO B 1 324 ? 12.359 -30.25 -15.719 1 91.62 324 PRO B C 1
ATOM 7062 O O . PRO B 1 324 ? 12.969 -30.578 -14.703 1 91.62 324 PRO B O 1
ATOM 7065 N N . ILE B 1 325 ? 11.188 -30.844 -16.109 1 93.38 325 ILE B N 1
ATOM 7066 C CA . ILE B 1 325 ? 10.578 -31.969 -15.414 1 93.38 325 ILE B CA 1
ATOM 7067 C C . ILE B 1 325 ? 11.305 -33.25 -15.781 1 93.38 325 ILE B C 1
ATOM 7069 O O . ILE B 1 325 ? 11.594 -33.5 -16.953 1 93.38 325 ILE B O 1
ATOM 7073 N N . PRO B 1 326 ? 11.719 -34.094 -14.977 1 96.56 326 PRO B N 1
ATOM 7074 C CA . PRO B 1 326 ? 11.539 -33.875 -13.539 1 96.56 326 PRO B CA 1
ATOM 7075 C C . PRO B 1 326 ? 12.594 -32.938 -12.938 1 96.56 326 PRO B C 1
ATOM 7077 O O . PRO B 1 326 ? 13.773 -33.031 -13.305 1 96.56 326 PRO B O 1
ATOM 7080 N N . SER B 1 327 ? 12.18 -32.062 -12.109 1 95.62 327 SER B N 1
ATOM 7081 C CA . SER B 1 327 ? 13.109 -31.172 -11.445 1 95.62 327 SER B CA 1
ATOM 7082 C C . SER B 1 327 ? 13.648 -31.781 -10.156 1 95.62 327 SER B C 1
ATOM 7084 O O . SER B 1 327 ? 14.633 -31.281 -9.594 1 95.62 327 SER B O 1
ATOM 7086 N N . GLY B 1 328 ? 13.008 -32.812 -9.727 1 96.75 328 GLY B N 1
ATOM 7087 C CA . GLY B 1 328 ? 13.391 -33.531 -8.523 1 96.75 328 GLY B CA 1
ATOM 7088 C C . GLY B 1 328 ? 12.547 -34.781 -8.289 1 96.75 328 GLY B C 1
ATOM 7089 O O . GLY B 1 328 ? 11.852 -35.25 -9.195 1 96.75 328 GLY B O 1
ATOM 7090 N N . TYR B 1 329 ? 12.719 -35.344 -7.074 1 97.31 329 TYR B N 1
ATOM 7091 C CA . TYR B 1 329 ? 11.961 -36.531 -6.684 1 97.31 329 TYR B CA 1
ATOM 7092 C C . TYR B 1 329 ? 11.75 -36.594 -5.176 1 97.31 329 TYR B C 1
ATOM 7094 O O . TYR B 1 329 ? 12.469 -35.938 -4.422 1 97.31 329 TYR B O 1
ATOM 7102 N N . PHE B 1 330 ? 10.695 -37.219 -4.801 1 97.75 330 PHE B N 1
ATOM 7103 C CA . PHE B 1 330 ? 10.461 -37.438 -3.381 1 97.75 330 PHE B CA 1
ATOM 7104 C C . PHE B 1 330 ? 11.156 -38.719 -2.912 1 97.75 330 PHE B C 1
ATOM 7106 O O . PHE B 1 330 ? 11.172 -39.719 -3.625 1 97.75 330 PHE B O 1
ATOM 7113 N N . SER B 1 331 ? 11.789 -38.75 -1.815 1 96.12 331 SER B N 1
ATOM 7114 C CA . SER B 1 331 ? 12.281 -39.875 -1.057 1 96.12 331 SER B CA 1
ATOM 7115 C C . SER B 1 331 ? 11.883 -39.781 0.413 1 96.12 331 SER B C 1
ATOM 7117 O O . SER B 1 331 ? 12.281 -38.844 1.107 1 96.12 331 SER B O 1
ATOM 7119 N N . TYR B 1 332 ? 11.023 -40.688 0.893 1 95.44 332 TYR B N 1
ATOM 7120 C CA . TYR B 1 332 ? 10.5 -40.656 2.256 1 95.44 332 TYR B CA 1
ATOM 7121 C C . TYR B 1 332 ? 9.883 -39.312 2.58 1 95.44 332 TYR B C 1
ATOM 7123 O O . TYR B 1 332 ? 10.211 -38.688 3.6 1 95.44 332 TYR B O 1
ATOM 7131 N N . ASN B 1 333 ? 9.164 -38.781 1.706 1 95.12 333 ASN B N 1
ATOM 7132 C CA . ASN B 1 333 ? 8.375 -37.562 1.821 1 95.12 333 ASN B CA 1
ATOM 7133 C C . ASN B 1 333 ? 9.25 -36.312 1.712 1 95.12 333 ASN B C 1
ATOM 7135 O O . ASN B 1 333 ? 8.781 -35.219 1.949 1 95.12 333 ASN B O 1
ATOM 7139 N N . VAL B 1 334 ? 10.469 -36.469 1.398 1 96.69 334 VAL B N 1
ATOM 7140 C CA . VAL B 1 334 ? 11.367 -35.344 1.256 1 96.69 334 VAL B CA 1
ATOM 7141 C C . VAL B 1 334 ? 11.688 -35.094 -0.22 1 96.69 334 VAL B C 1
ATOM 7143 O O . VAL B 1 334 ? 12.109 -36.031 -0.918 1 96.69 334 VAL B O 1
ATOM 7146 N N . TRP B 1 335 ? 11.445 -33.938 -0.647 1 97.19 335 TRP B N 1
ATOM 7147 C CA . TRP B 1 335 ? 11.766 -33.531 -2.02 1 97.19 335 TRP B CA 1
ATOM 7148 C C . TRP B 1 335 ? 13.266 -33.375 -2.201 1 97.19 335 TRP B C 1
ATOM 7150 O O . TRP B 1 335 ? 13.914 -32.656 -1.419 1 97.19 335 TRP B O 1
ATOM 7160 N N . LYS B 1 336 ? 13.82 -33.938 -3.18 1 96.38 336 LYS B N 1
ATOM 7161 C CA . LYS B 1 336 ? 15.227 -33.844 -3.547 1 96.38 336 LYS B CA 1
ATOM 7162 C C . LYS B 1 336 ? 15.383 -33.312 -4.965 1 96.38 336 LYS B C 1
ATOM 7164 O O . LYS B 1 336 ? 15.258 -34.062 -5.938 1 96.38 336 LYS B O 1
ATOM 7169 N N . PRO B 1 337 ? 15.766 -32 -5.055 1 95.38 337 PRO B N 1
ATOM 7170 C CA . PRO B 1 337 ? 16.016 -31.5 -6.398 1 95.38 337 PRO B CA 1
ATOM 7171 C C . PRO B 1 337 ? 17.234 -32.156 -7.066 1 95.38 337 PRO B C 1
ATOM 7173 O O . PRO B 1 337 ? 18.156 -32.594 -6.379 1 95.38 337 PRO B O 1
ATOM 7176 N N . ILE B 1 338 ? 17.25 -32.219 -8.352 1 93.88 338 ILE B N 1
ATOM 7177 C CA . ILE B 1 338 ? 18.312 -32.938 -9.031 1 93.88 338 ILE B CA 1
ATOM 7178 C C . ILE B 1 338 ? 19.359 -31.953 -9.531 1 93.88 338 ILE B C 1
ATOM 7180 O O . ILE B 1 338 ? 20.5 -32.344 -9.82 1 93.88 338 ILE B O 1
ATOM 7184 N N . HIS B 1 339 ? 19.094 -30.656 -9.633 1 92.12 339 HIS B N 1
ATOM 7185 C CA . HIS B 1 339 ? 20 -29.703 -10.258 1 92.12 339 HIS B CA 1
ATOM 7186 C C . HIS B 1 339 ? 20.688 -28.828 -9.211 1 92.12 339 HIS B C 1
ATOM 7188 O O . HIS B 1 339 ? 21.688 -28.156 -9.5 1 92.12 339 HIS B O 1
ATOM 7194 N N . CYS B 1 340 ? 20.172 -28.781 -8 1 92.56 340 CYS B N 1
ATOM 7195 C CA . CYS B 1 340 ? 20.766 -27.953 -6.965 1 92.56 340 CYS B CA 1
ATOM 7196 C C . CYS B 1 340 ? 20.453 -28.5 -5.578 1 92.56 340 CYS B C 1
ATOM 7198 O O . CYS B 1 340 ? 19.594 -29.375 -5.43 1 92.56 340 CYS B O 1
ATOM 7200 N N . LYS B 1 341 ? 21.156 -28.016 -4.609 1 92.75 341 LYS B N 1
ATOM 7201 C CA . LYS B 1 341 ? 21 -28.484 -3.236 1 92.75 341 LYS B CA 1
ATOM 7202 C C . LYS B 1 341 ? 19.875 -27.734 -2.518 1 92.75 341 LYS B C 1
ATOM 7204 O O . LYS B 1 341 ? 19.797 -26.5 -2.598 1 92.75 341 LYS B O 1
ATOM 7209 N N . MET B 1 342 ? 19.047 -28.469 -1.83 1 93.81 342 MET B N 1
ATOM 7210 C CA . MET B 1 342 ? 17.969 -27.844 -1.073 1 93.81 342 MET B CA 1
ATOM 7211 C C . MET B 1 342 ? 18.25 -27.891 0.424 1 93.81 342 MET B C 1
ATOM 7213 O O . MET B 1 342 ? 18.766 -28.891 0.931 1 93.81 342 MET B O 1
ATOM 7217 N N . THR B 1 343 ? 18 -26.844 1.077 1 92.94 343 THR B N 1
ATOM 7218 C CA . THR B 1 343 ? 17.984 -26.797 2.535 1 92.94 343 THR B CA 1
ATOM 7219 C C . THR B 1 343 ? 16.562 -27.031 3.068 1 92.94 343 THR B C 1
ATOM 7221 O O . THR B 1 343 ? 15.617 -26.375 2.639 1 92.94 343 THR B O 1
ATOM 7224 N N . GLN B 1 344 ? 16.453 -27.953 4.004 1 93.62 344 GLN B N 1
ATOM 7225 C CA . GLN B 1 344 ? 15.148 -28.234 4.602 1 93.62 344 GLN B CA 1
ATOM 7226 C C . GLN B 1 344 ? 14.852 -27.25 5.738 1 93.62 344 GLN B C 1
ATOM 7228 O O . GLN B 1 344 ? 15.688 -27.031 6.609 1 93.62 344 GLN B O 1
ATOM 7233 N N . PHE B 1 345 ? 13.68 -26.672 5.75 1 94.38 345 PHE B N 1
ATOM 7234 C CA . PHE B 1 345 ? 13.242 -25.75 6.785 1 94.38 345 PHE B CA 1
ATOM 7235 C C . PHE B 1 345 ? 12.086 -26.344 7.586 1 94.38 345 PHE B C 1
ATOM 7237 O O . PHE B 1 345 ? 11.07 -25.672 7.801 1 94.38 345 PHE B O 1
ATOM 7244 N N . THR B 1 346 ? 12.242 -27.547 8.031 1 92.25 346 THR B N 1
ATOM 7245 C CA . THR B 1 346 ? 11.203 -28.203 8.812 1 92.25 346 THR B CA 1
ATOM 7246 C C . THR B 1 346 ? 11.453 -28.016 10.305 1 92.25 346 THR B C 1
ATOM 7248 O O . THR B 1 346 ? 10.555 -28.25 11.117 1 92.25 346 THR B O 1
ATOM 7251 N N . ASP B 1 347 ? 12.633 -27.641 10.641 1 93.62 347 ASP B N 1
ATOM 7252 C CA . ASP B 1 347 ? 12.961 -27.281 12.016 1 93.62 347 ASP B CA 1
ATOM 7253 C C . ASP B 1 347 ? 12.562 -25.828 12.32 1 93.62 347 ASP B C 1
ATOM 7255 O O . ASP B 1 347 ? 13.047 -24.906 11.672 1 93.62 347 ASP B O 1
ATOM 7259 N N . ASN B 1 348 ? 11.805 -25.656 13.328 1 95.44 348 ASN B N 1
ATOM 7260 C CA . ASN B 1 348 ? 11.242 -24.359 13.656 1 95.44 348 ASN B CA 1
ATOM 7261 C C . ASN B 1 348 ? 12.328 -23.344 13.992 1 95.44 348 ASN B C 1
ATOM 7263 O O . ASN B 1 348 ? 12.258 -22.188 13.586 1 95.44 348 ASN B O 1
ATOM 7267 N N . ASP B 1 349 ? 13.273 -23.781 14.727 1 94.94 349 ASP B N 1
ATOM 7268 C CA . ASP B 1 349 ? 14.336 -22.859 15.125 1 94.94 349 ASP B CA 1
ATOM 7269 C C . ASP B 1 349 ? 15.148 -22.422 13.914 1 94.94 349 ASP B C 1
ATOM 7271 O O . ASP B 1 349 ? 15.523 -21.25 13.812 1 94.94 349 ASP B O 1
ATOM 7275 N N . LYS B 1 350 ? 15.438 -23.328 13.07 1 94.88 350 LYS B N 1
ATOM 7276 C CA . LYS B 1 350 ? 16.141 -23 11.836 1 94.88 350 LYS B CA 1
ATOM 7277 C C . LYS B 1 350 ? 15.336 -22 11.008 1 94.88 350 LYS B C 1
ATOM 7279 O O . LYS B 1 350 ? 15.891 -21.047 10.445 1 94.88 350 LYS B O 1
ATOM 7284 N N . LEU B 1 351 ? 14.102 -22.281 10.875 1 96.69 351 LEU B N 1
ATOM 7285 C CA . LEU B 1 351 ? 13.219 -21.406 10.109 1 96.69 351 LEU B CA 1
ATOM 7286 C C . LEU B 1 351 ? 13.141 -20.031 10.742 1 96.69 351 LEU B C 1
ATOM 7288 O O . LEU B 1 351 ? 13.227 -19.016 10.039 1 96.69 351 LEU B O 1
ATOM 7292 N N . LYS B 1 352 ? 12.961 -19.922 12.062 1 96.06 352 LYS B N 1
ATOM 7293 C CA . LYS B 1 352 ? 12.922 -18.641 12.773 1 96.06 352 LYS B CA 1
ATOM 7294 C C . LYS B 1 352 ? 14.219 -17.875 12.594 1 96.06 352 LYS B C 1
ATOM 7296 O O . LYS B 1 352 ? 14.195 -16.656 12.391 1 96.06 352 LYS B O 1
ATOM 7301 N N . ASP B 1 353 ? 15.328 -18.578 12.68 1 94.88 353 ASP B N 1
ATOM 7302 C CA . ASP B 1 353 ? 16.625 -17.938 12.5 1 94.88 353 ASP B CA 1
ATOM 7303 C C . ASP B 1 353 ? 16.766 -17.391 11.078 1 94.88 353 ASP B C 1
ATOM 7305 O O . ASP B 1 353 ? 17.297 -16.297 10.875 1 94.88 353 ASP B O 1
ATOM 7309 N N . PHE B 1 354 ? 16.328 -18.125 10.148 1 96.38 354 PHE B N 1
ATOM 7310 C CA . PHE B 1 354 ? 16.391 -17.703 8.75 1 96.38 354 PHE B CA 1
ATOM 7311 C C . PHE B 1 354 ? 15.547 -16.469 8.516 1 96.38 354 PHE B C 1
ATOM 7313 O O . PHE B 1 354 ? 15.961 -15.547 7.801 1 96.38 354 PHE B O 1
ATOM 7320 N N . LEU B 1 355 ? 14.344 -16.375 9.117 1 96.44 355 LEU B N 1
ATOM 7321 C CA . LEU B 1 355 ? 13.391 -15.289 8.875 1 96.44 355 LEU B CA 1
ATOM 7322 C C . LEU B 1 355 ? 13.641 -14.117 9.82 1 96.44 355 LEU B C 1
ATOM 7324 O O . LEU B 1 355 ? 12.992 -13.078 9.711 1 96.44 355 LEU B O 1
ATOM 7328 N N . LYS B 1 356 ? 14.547 -14.297 10.758 1 94.12 356 LYS B N 1
ATOM 7329 C CA . LYS B 1 356 ? 14.82 -13.258 11.742 1 94.12 356 LYS B CA 1
ATOM 7330 C C . LYS B 1 356 ? 15.133 -11.93 11.062 1 94.12 356 LYS B C 1
ATOM 7332 O O . LYS B 1 356 ? 16.016 -11.859 10.203 1 94.12 356 LYS B O 1
ATOM 7337 N N . GLY B 1 357 ? 14.352 -10.914 11.391 1 90.5 357 GLY B N 1
ATOM 7338 C CA . GLY B 1 357 ? 14.57 -9.578 10.859 1 90.5 357 GLY B CA 1
ATOM 7339 C C . GLY B 1 357 ? 14.078 -9.414 9.43 1 90.5 357 GLY B C 1
ATOM 7340 O O . GLY B 1 357 ? 14.367 -8.406 8.781 1 90.5 357 GLY B O 1
ATOM 7341 N N . LYS B 1 358 ? 13.359 -10.398 8.922 1 93.25 358 LYS B N 1
ATOM 7342 C CA . LYS B 1 358 ? 12.984 -10.344 7.508 1 93.25 358 LYS B CA 1
ATOM 7343 C C . LYS B 1 358 ? 11.492 -10.078 7.348 1 93.25 358 LYS B C 1
ATOM 7345 O O . LYS B 1 358 ? 10.703 -10.359 8.258 1 93.25 358 LYS B O 1
ATOM 7350 N N . LYS B 1 359 ? 11.141 -9.477 6.273 1 94.06 359 LYS B N 1
ATOM 7351 C CA . LYS B 1 359 ? 9.766 -9.336 5.809 1 94.06 359 LYS B CA 1
ATOM 7352 C C . LYS B 1 359 ? 9.453 -10.328 4.691 1 94.06 359 LYS B C 1
ATOM 7354 O O . LYS B 1 359 ? 10.141 -10.352 3.67 1 94.06 359 LYS B O 1
ATOM 7359 N N . LEU B 1 360 ? 8.508 -11.133 4.941 1 97.5 360 LEU B N 1
ATOM 7360 C CA . LEU B 1 360 ? 8.055 -12.094 3.947 1 97.5 360 LEU B CA 1
ATOM 7361 C C . LEU B 1 360 ? 6.703 -11.695 3.371 1 97.5 360 LEU B C 1
ATOM 7363 O O . LEU B 1 360 ? 5.699 -11.672 4.086 1 97.5 360 LEU B O 1
ATOM 7367 N N . PHE B 1 361 ? 6.684 -11.359 2.125 1 97.75 361 PHE B N 1
ATOM 7368 C CA . PHE B 1 361 ? 5.445 -11.039 1.423 1 97.75 361 PHE B CA 1
ATOM 7369 C C . PHE B 1 361 ? 4.984 -12.211 0.569 1 97.75 361 PHE B C 1
ATOM 7371 O O . PHE B 1 361 ? 5.699 -12.641 -0.338 1 97.75 361 PHE B O 1
ATOM 7378 N N . LEU B 1 362 ? 3.857 -12.703 0.885 1 98.12 362 LEU B N 1
ATOM 7379 C CA . LEU B 1 362 ? 3.188 -13.75 0.113 1 98.12 362 LEU B CA 1
ATOM 7380 C C . LEU B 1 362 ? 2.066 -13.156 -0.737 1 98.12 362 LEU B C 1
ATOM 7382 O O . LEU B 1 362 ? 1.089 -12.625 -0.203 1 98.12 362 LEU B O 1
ATOM 7386 N N . MET B 1 363 ? 2.217 -13.297 -2.055 1 97.56 363 MET B N 1
ATOM 7387 C CA . MET B 1 363 ? 1.236 -12.68 -2.943 1 97.56 363 MET B CA 1
ATOM 7388 C C . MET B 1 363 ? 0.634 -13.711 -3.891 1 97.56 363 MET B C 1
ATOM 7390 O O . MET B 1 363 ? 1.362 -14.453 -4.555 1 97.56 363 MET B O 1
ATOM 7394 N N . GLY B 1 364 ? -0.625 -13.727 -3.932 1 95.88 364 GLY B N 1
ATOM 7395 C CA . GLY B 1 364 ? -1.266 -14.609 -4.891 1 95.88 364 GLY B CA 1
ATOM 7396 C C . GLY B 1 364 ? -2.533 -15.25 -4.355 1 95.88 364 GLY B C 1
ATOM 7397 O O . GLY B 1 364 ? -3.361 -14.578 -3.738 1 95.88 364 GLY B O 1
ATOM 7398 N N . ASP B 1 365 ? -2.695 -16.531 -4.645 1 93.12 365 ASP B N 1
ATOM 7399 C CA . ASP B 1 365 ? -3.943 -17.188 -4.289 1 93.12 365 ASP B CA 1
ATOM 7400 C C . ASP B 1 365 ? -3.783 -18.016 -3.008 1 93.12 365 ASP B C 1
ATOM 7402 O O . ASP B 1 365 ? -2.898 -17.734 -2.195 1 93.12 365 ASP B O 1
ATOM 7406 N N . SER B 1 366 ? -4.711 -18.969 -2.762 1 92.94 366 SER B N 1
ATOM 7407 C CA . SER B 1 366 ? -4.785 -19.703 -1.506 1 92.94 366 SER B CA 1
ATOM 7408 C C . SER B 1 366 ? -3.596 -20.641 -1.346 1 92.94 366 SER B C 1
ATOM 7410 O O . SER B 1 366 ? -3.299 -21.094 -0.237 1 92.94 366 SER B O 1
ATOM 7412 N N . THR B 1 367 ? -2.861 -20.922 -2.441 1 95.25 367 THR B N 1
ATOM 7413 C CA . THR B 1 367 ? -1.762 -21.875 -2.346 1 95.25 367 THR B CA 1
ATOM 7414 C C . THR B 1 367 ? -0.565 -21.25 -1.631 1 95.25 367 THR B C 1
ATOM 7416 O O . THR B 1 367 ? 0.212 -21.953 -0.983 1 95.25 367 THR B O 1
ATOM 7419 N N . VAL B 1 368 ? -0.406 -19.953 -1.743 1 96.81 368 VAL B N 1
ATOM 7420 C CA . VAL B 1 368 ? 0.649 -19.312 -0.965 1 96.81 368 VAL B CA 1
ATOM 7421 C C . VAL B 1 368 ? 0.088 -18.828 0.37 1 96.81 368 VAL B C 1
ATOM 7423 O O . VAL B 1 368 ? 0.84 -18.594 1.317 1 96.81 368 VAL B O 1
ATOM 7426 N N . ARG B 1 369 ? -1.211 -18.625 0.404 1 95.25 369 ARG B N 1
ATOM 7427 C CA . ARG B 1 369 ? -1.821 -18.375 1.703 1 95.25 369 ARG B CA 1
ATOM 7428 C C . ARG B 1 369 ? -1.553 -19.516 2.674 1 95.25 369 ARG B C 1
ATOM 7430 O O . ARG B 1 369 ? -1.415 -19.297 3.879 1 95.25 369 ARG B O 1
ATOM 7437 N N . GLN B 1 370 ? -1.424 -20.781 2.174 1 96.69 370 GLN B N 1
ATOM 7438 C CA . GLN B 1 370 ? -1.124 -21.938 3 1 96.69 370 GLN B CA 1
ATOM 7439 C C . GLN B 1 370 ? 0.169 -21.734 3.785 1 96.69 370 GLN B C 1
ATOM 7441 O O . GLN B 1 370 ? 0.33 -22.297 4.879 1 96.69 370 GLN B O 1
ATOM 7446 N N . TYR B 1 371 ? 1.12 -20.938 3.211 1 97.88 371 TYR B N 1
ATOM 7447 C CA . TYR B 1 371 ? 2.383 -20.672 3.896 1 97.88 371 TYR B CA 1
ATOM 7448 C C . TYR B 1 371 ? 2.146 -19.984 5.234 1 97.88 371 TYR B C 1
ATOM 7450 O O . TYR B 1 371 ? 2.568 -20.484 6.281 1 97.88 371 TYR B O 1
ATOM 7458 N N . ILE B 1 372 ? 1.415 -18.875 5.191 1 96.31 372 ILE B N 1
ATOM 7459 C CA . ILE B 1 372 ? 1.21 -18.078 6.402 1 96.31 372 ILE B CA 1
ATOM 7460 C C . ILE B 1 372 ? 0.343 -18.859 7.387 1 96.31 372 ILE B C 1
ATOM 7462 O O . ILE B 1 372 ? 0.536 -18.766 8.602 1 96.31 372 ILE B O 1
ATOM 7466 N N . ARG B 1 373 ? -0.614 -19.625 6.887 1 94.75 373 ARG B N 1
ATOM 7467 C CA . ARG B 1 373 ? -1.417 -20.469 7.77 1 94.75 373 ARG B CA 1
ATOM 7468 C C . ARG B 1 373 ? -0.554 -21.516 8.461 1 94.75 373 ARG B C 1
ATOM 7470 O O . ARG B 1 373 ? -0.713 -21.766 9.656 1 94.75 373 ARG B O 1
ATOM 7477 N N . HIS B 1 374 ? 0.332 -22.109 7.656 1 97 374 HIS B N 1
ATOM 7478 C CA . HIS B 1 374 ? 1.243 -23.094 8.234 1 97 374 HIS B CA 1
ATOM 7479 C C . HIS B 1 374 ? 2.092 -22.469 9.336 1 97 374 HIS B C 1
ATOM 7481 O O . HIS B 1 374 ? 2.232 -23.047 10.422 1 97 374 HIS B O 1
ATOM 7487 N N . PHE B 1 375 ? 2.621 -21.25 9.125 1 97.44 375 PHE B N 1
ATOM 7488 C CA . PHE B 1 375 ? 3.496 -20.578 10.07 1 97.44 375 PHE B CA 1
ATOM 7489 C C . PHE B 1 375 ? 2.738 -20.203 11.336 1 97.44 375 PHE B C 1
ATOM 7491 O O . PHE B 1 375 ? 3.28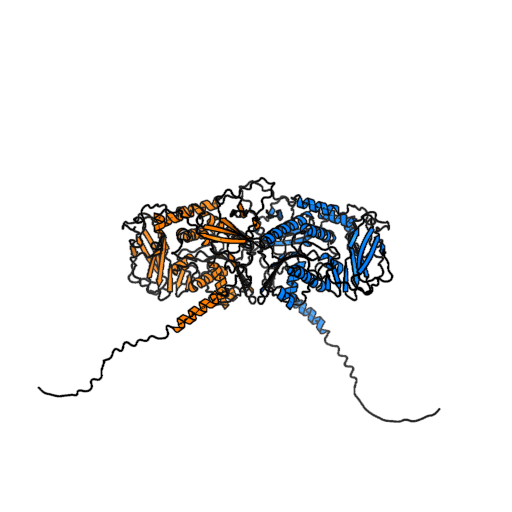9 -20.266 12.438 1 97.44 375 PHE B O 1
ATOM 7498 N N . ALA B 1 376 ? 1.469 -19.797 11.18 1 94.31 376 ALA B N 1
ATOM 7499 C CA . ALA B 1 376 ? 0.71 -19.219 12.289 1 94.31 376 ALA B CA 1
ATOM 7500 C C . ALA B 1 376 ? -0.099 -20.297 13.016 1 94.31 376 ALA B C 1
ATOM 7502 O O . ALA B 1 376 ? -0.331 -20.188 14.219 1 94.31 376 ALA B O 1
ATOM 7503 N N . GLU B 1 377 ? -0.578 -21.328 12.305 1 93.94 377 GLU B N 1
ATOM 7504 C CA . GLU B 1 377 ? -1.535 -22.266 12.883 1 93.94 377 GLU B CA 1
ATOM 7505 C C . GLU B 1 377 ? -0.884 -23.625 13.164 1 93.94 377 GLU B C 1
ATOM 7507 O O . GLU B 1 377 ? -1.165 -24.25 14.18 1 93.94 377 GLU B O 1
ATOM 7512 N N . ASN B 1 378 ? -0.053 -24.094 12.273 1 95.38 378 ASN B N 1
ATOM 7513 C CA . ASN B 1 378 ? 0.509 -25.438 12.422 1 95.38 378 ASN B CA 1
ATOM 7514 C C . ASN B 1 378 ? 1.755 -25.438 13.305 1 95.38 378 ASN B C 1
ATOM 7516 O O . ASN B 1 378 ? 1.806 -26.125 14.32 1 95.38 378 ASN B O 1
ATOM 7520 N N . ILE B 1 379 ? 2.699 -24.578 12.883 1 96.56 379 ILE B N 1
ATOM 7521 C CA . ILE B 1 379 ? 3.955 -24.641 13.625 1 96.56 379 ILE B CA 1
ATOM 7522 C C . ILE B 1 379 ? 4.035 -23.453 14.586 1 96.56 379 ILE B C 1
ATOM 7524 O O . ILE B 1 379 ? 4.871 -23.438 15.492 1 96.56 379 ILE B O 1
ATOM 7528 N N . LYS B 1 380 ? 3.262 -22.391 14.477 1 95.06 380 LYS B N 1
ATOM 7529 C CA . LYS B 1 380 ? 3.023 -21.297 15.414 1 95.06 380 LYS B CA 1
ATOM 7530 C C . LYS B 1 380 ? 4.309 -20.531 15.695 1 95.06 380 LYS B C 1
ATOM 7532 O O . LYS B 1 380 ? 4.645 -20.281 16.859 1 95.06 380 LYS B O 1
ATOM 7537 N N . ILE B 1 381 ? 5.039 -20.172 14.648 1 96.88 381 ILE B N 1
ATOM 7538 C CA . ILE B 1 381 ? 6.258 -19.391 14.82 1 96.88 381 ILE B CA 1
ATOM 7539 C C . ILE B 1 381 ? 5.926 -17.906 14.734 1 96.88 381 ILE B C 1
ATOM 7541 O O . ILE B 1 381 ? 6.754 -17.062 15.07 1 96.88 381 ILE B O 1
ATOM 7545 N N . VAL B 1 382 ? 4.766 -17.547 14.273 1 95.31 382 VAL B N 1
ATOM 7546 C CA . VAL B 1 382 ? 4.238 -16.188 14.219 1 95.31 382 VAL B CA 1
ATOM 7547 C C . VAL B 1 382 ? 2.801 -16.156 14.734 1 95.31 382 VAL B C 1
ATOM 7549 O O . VAL B 1 382 ? 2.129 -17.203 14.758 1 95.31 382 VAL B O 1
ATOM 7552 N N . ASP B 1 383 ? 2.348 -15.023 15.141 1 90.56 383 ASP B N 1
ATOM 7553 C CA . ASP B 1 383 ? 0.972 -14.812 15.578 1 90.56 383 ASP B CA 1
ATOM 7554 C C . ASP B 1 383 ? 0.224 -13.883 14.625 1 90.56 383 ASP B C 1
ATOM 7556 O O . ASP B 1 383 ? 0.773 -12.883 14.164 1 90.56 383 ASP B O 1
ATOM 7560 N N . TYR B 1 384 ? -1.03 -14.289 14.414 1 88.12 384 TYR B N 1
ATOM 7561 C CA . TYR B 1 384 ? -1.863 -13.422 13.594 1 88.12 384 TYR B CA 1
ATOM 7562 C C . TYR B 1 384 ? -2.092 -12.078 14.281 1 88.12 384 TYR B C 1
ATOM 7564 O O . TYR B 1 384 ? -2.287 -12.023 15.492 1 88.12 384 TYR B O 1
ATOM 7572 N N . PHE B 1 385 ? -2.084 -10.93 13.664 1 80.06 385 PHE B N 1
ATOM 7573 C CA . PHE B 1 385 ? -2.385 -9.609 14.203 1 80.06 385 PHE B CA 1
ATOM 7574 C C . PHE B 1 385 ? -3.766 -9.141 13.75 1 80.06 385 PHE B C 1
ATOM 7576 O O . PHE B 1 385 ? -4.441 -8.406 14.469 1 80.06 385 PHE B O 1
ATOM 7583 N N . ASN B 1 386 ? -4.234 -9.039 12.648 1 63.84 386 ASN B N 1
ATOM 7584 C CA . ASN B 1 386 ? -5.484 -8.477 12.156 1 63.84 386 ASN B CA 1
ATOM 7585 C C . ASN B 1 386 ? -6.598 -9.523 12.125 1 63.84 386 ASN B C 1
ATOM 7587 O O . ASN B 1 386 ? -7.605 -9.344 11.445 1 63.84 386 ASN B O 1
ATOM 7591 N N . HIS B 1 387 ? -6.602 -10.609 12.836 1 55.34 387 HIS B N 1
ATOM 7592 C CA . HIS B 1 387 ? -7.695 -11.578 12.758 1 55.34 387 HIS B CA 1
ATOM 7593 C C . HIS B 1 387 ? -8.922 -11.078 13.523 1 55.34 387 HIS B C 1
ATOM 7595 O O . HIS B 1 387 ? -9.961 -11.742 13.531 1 55.34 387 HIS B O 1
ATOM 7601 N N . THR B 1 388 ? -8.828 -9.891 14.219 1 46 388 THR B N 1
ATOM 7602 C CA . THR B 1 388 ? -9.977 -9.594 15.062 1 46 388 THR B CA 1
ATOM 7603 C C . THR B 1 388 ? -11.133 -9.047 14.227 1 46 388 THR B C 1
ATOM 7605 O O . THR B 1 388 ? -12.227 -8.828 14.75 1 46 388 THR B O 1
ATOM 7608 N N . GLU B 1 389 ? -10.805 -8.125 13.312 1 46.09 389 GLU B N 1
ATOM 7609 C CA . GLU B 1 389 ? -12 -7.414 12.859 1 46.09 389 GLU B CA 1
ATOM 7610 C C . GLU B 1 389 ? -13.039 -8.383 12.305 1 46.09 389 GLU B C 1
ATOM 7612 O O . GLU B 1 389 ? -12.688 -9.422 11.734 1 46.09 389 GLU B O 1
ATOM 7617 N N . ASP B 1 390 ? -14.234 -8.219 12.891 1 43.12 390 ASP B N 1
ATOM 7618 C CA . ASP B 1 390 ? -15.531 -8.719 12.453 1 43.12 390 ASP B CA 1
ATOM 7619 C C . ASP B 1 390 ? -15.633 -8.711 10.93 1 43.12 390 ASP B C 1
ATOM 7621 O O . ASP B 1 390 ? -16.734 -8.836 10.375 1 43.12 390 ASP B O 1
ATOM 7625 N N . GLU B 1 391 ? -14.773 -7.867 10.383 1 45.53 391 GLU B N 1
ATOM 7626 C CA . GLU B 1 391 ? -15.188 -7.91 8.984 1 45.53 391 GLU B CA 1
ATOM 7627 C C . GLU B 1 391 ? -15.375 -9.352 8.508 1 45.53 391 GLU B C 1
ATOM 7629 O O . GLU B 1 391 ? -14.781 -10.273 9.07 1 45.53 391 GLU B O 1
ATOM 7634 N N . MET B 1 392 ? -16.203 -9.5 7.672 1 44.31 392 MET B N 1
ATOM 7635 C CA . MET B 1 392 ? -16.594 -10.789 7.113 1 44.31 392 MET B CA 1
ATOM 7636 C C . MET B 1 392 ? -15.391 -11.734 7.047 1 44.31 392 MET B C 1
ATOM 7638 O O . MET B 1 392 ? -14.32 -11.344 6.574 1 44.31 392 MET B O 1
ATOM 7642 N N . GLN B 1 393 ? -15.328 -12.727 8 1 49.25 393 GLN B N 1
ATOM 7643 C CA . GLN B 1 393 ? -14.562 -13.945 8.234 1 49.25 393 GLN B CA 1
ATOM 7644 C C . GLN B 1 393 ? -13.898 -14.438 6.953 1 49.25 393 GLN B C 1
ATOM 7646 O O . GLN B 1 393 ? -13.758 -15.641 6.742 1 49.25 393 GLN B O 1
ATOM 7651 N N . SER B 1 394 ? -13.602 -13.547 5.977 1 61.22 394 SER B N 1
ATOM 7652 C CA . SER B 1 394 ? -13.203 -14.297 4.785 1 61.22 394 SER B CA 1
ATOM 7653 C C . SER B 1 394 ? -11.695 -14.5 4.734 1 61.22 394 SER B C 1
ATOM 7655 O O . SER B 1 394 ? -10.938 -13.641 5.191 1 61.22 394 SER B O 1
ATOM 7657 N N . TRP B 1 395 ? -11.234 -15.578 4.828 1 69.38 395 TRP B N 1
ATOM 7658 C CA . TRP B 1 395 ? -9.875 -16.031 4.539 1 69.38 395 TRP B CA 1
ATOM 7659 C C . TRP B 1 395 ? -9.305 -15.305 3.324 1 69.38 395 TRP B C 1
ATOM 7661 O O . TRP B 1 395 ? -8.117 -15.43 3.014 1 69.38 395 TRP B O 1
ATOM 7671 N N . GLN B 1 396 ? -10.109 -14.328 2.822 1 81.56 396 GLN B N 1
ATOM 7672 C CA . GLN B 1 396 ? -9.625 -13.68 1.608 1 81.56 396 GLN B CA 1
ATOM 7673 C C . GLN B 1 396 ? -9.133 -12.266 1.897 1 81.56 396 GLN B C 1
ATOM 7675 O O . GLN B 1 396 ? -8.711 -11.555 0.985 1 81.56 396 GLN B O 1
ATOM 7680 N N . LYS B 1 397 ? -9.148 -11.891 3.129 1 83.31 397 LYS B N 1
ATOM 7681 C CA . LYS B 1 397 ? -8.586 -10.602 3.518 1 83.31 397 LYS B CA 1
ATOM 7682 C C . LYS B 1 397 ? -7.066 -10.688 3.643 1 83.31 397 LYS B C 1
ATOM 7684 O O . LYS B 1 397 ? -6.504 -11.781 3.727 1 83.31 397 LYS B O 1
ATOM 7689 N N . THR B 1 398 ? -6.434 -9.508 3.617 1 89.25 398 THR B N 1
ATOM 7690 C CA . THR B 1 398 ? -4.996 -9.477 3.859 1 89.25 398 THR B CA 1
ATOM 7691 C C . THR B 1 398 ? -4.668 -10.039 5.238 1 89.25 398 THR B C 1
ATOM 7693 O O . THR B 1 398 ? -5.262 -9.633 6.238 1 89.25 398 THR B O 1
ATOM 7696 N N . LEU B 1 399 ? -3.805 -11.016 5.289 1 90.5 399 LEU B N 1
ATOM 7697 C CA . LEU B 1 399 ? -3.375 -11.617 6.547 1 90.5 399 LEU B CA 1
ATOM 7698 C C . LEU B 1 399 ? -2 -11.094 6.957 1 90.5 399 LEU B C 1
ATOM 7700 O O . LEU B 1 399 ? -1.12 -10.922 6.109 1 90.5 399 LEU B O 1
ATOM 7704 N N . LEU B 1 400 ? -1.94 -10.727 8.133 1 91.31 400 LEU B N 1
ATOM 7705 C CA . LEU B 1 400 ? -0.679 -10.297 8.719 1 91.31 400 LEU B CA 1
ATOM 7706 C C . LEU B 1 400 ? -0.338 -11.133 9.953 1 91.31 400 LEU B C 1
ATOM 7708 O O . LEU B 1 400 ? -1.183 -11.328 10.828 1 91.31 400 LEU B O 1
ATOM 7712 N N . ALA B 1 401 ? 0.851 -11.695 9.984 1 92.69 401 ALA B N 1
ATOM 7713 C CA . ALA B 1 401 ? 1.362 -12.453 11.125 1 92.69 401 ALA B CA 1
ATOM 7714 C C . ALA B 1 401 ? 2.758 -11.977 11.516 1 92.69 401 ALA B C 1
ATOM 7716 O O . ALA B 1 401 ? 3.578 -11.664 10.648 1 92.69 401 ALA B O 1
ATOM 7717 N N . ILE B 1 402 ? 3 -11.914 12.812 1 91.88 402 ILE B N 1
ATOM 7718 C CA . ILE B 1 402 ? 4.242 -11.297 13.258 1 91.88 402 ILE B CA 1
ATOM 7719 C C . ILE B 1 402 ? 4.848 -12.102 14.406 1 91.88 402 ILE B C 1
ATOM 7721 O O . ILE B 1 402 ? 4.137 -12.836 15.094 1 91.88 402 ILE B O 1
ATOM 7725 N N . ASN B 1 403 ? 6.102 -12.148 14.492 1 92.81 403 ASN B N 1
ATOM 7726 C CA . ASN B 1 403 ? 6.906 -12.539 15.648 1 92.81 403 ASN B CA 1
ATOM 7727 C C . ASN B 1 403 ? 7.754 -11.383 16.156 1 92.81 403 ASN B C 1
ATOM 7729 O O . ASN B 1 403 ? 8.758 -11.023 15.547 1 92.81 403 ASN B O 1
ATOM 7733 N N . LEU B 1 404 ? 7.348 -10.719 17.281 1 87.44 404 LEU B N 1
ATOM 7734 C CA . LEU B 1 404 ? 7.98 -9.508 17.797 1 87.44 404 LEU B CA 1
ATOM 7735 C C . LEU B 1 404 ? 9.391 -9.805 18.312 1 87.44 404 LEU B C 1
ATOM 7737 O O . LEU B 1 404 ? 10.297 -8.984 18.156 1 87.44 404 LEU B O 1
ATOM 7741 N N . GLU B 1 405 ? 9.57 -10.914 18.859 1 87.56 405 GLU B N 1
ATOM 7742 C CA . GLU B 1 405 ? 10.852 -11.289 19.469 1 87.56 405 GLU B CA 1
ATOM 7743 C C . GLU B 1 405 ? 11.961 -11.352 18.406 1 87.56 405 GLU B C 1
ATOM 7745 O O . GLU B 1 405 ? 13.07 -10.875 18.641 1 87.56 405 GLU B O 1
ATOM 7750 N N . LYS B 1 406 ? 11.641 -11.953 17.297 1 92 406 LYS B N 1
ATOM 7751 C CA . LYS B 1 406 ? 12.656 -12.141 16.266 1 92 406 LYS B CA 1
ATOM 7752 C C . LYS B 1 406 ? 12.43 -11.188 15.094 1 92 406 LYS B C 1
ATOM 7754 O O . LYS B 1 406 ? 13.117 -11.266 14.078 1 92 406 LYS B O 1
ATOM 7759 N N . PHE B 1 407 ? 11.414 -10.297 15.164 1 90 407 PHE B N 1
ATOM 7760 C CA . PHE B 1 407 ? 11.094 -9.281 14.164 1 90 407 PHE B CA 1
ATOM 7761 C C . PHE B 1 407 ? 10.773 -9.93 12.82 1 90 407 PHE B C 1
ATOM 7763 O O . PHE B 1 407 ? 11.336 -9.547 11.797 1 90 407 PHE B O 1
ATOM 7770 N N . ILE B 1 408 ? 9.977 -10.953 12.898 1 94.06 408 ILE B N 1
ATOM 7771 C CA . ILE B 1 408 ? 9.531 -11.609 11.68 1 94.06 408 ILE B CA 1
ATOM 7772 C C . ILE B 1 408 ? 8.203 -11 11.227 1 94.06 408 ILE B C 1
ATOM 7774 O O . ILE B 1 408 ? 7.254 -10.906 12.016 1 94.06 408 ILE B O 1
ATOM 7778 N N . TYR B 1 409 ? 8.156 -10.555 10.062 1 93.5 409 TYR B N 1
ATOM 7779 C CA . TYR B 1 409 ? 6.961 -10 9.445 1 93.5 409 TYR B CA 1
ATOM 7780 C C . TYR B 1 409 ? 6.492 -10.867 8.281 1 93.5 409 TYR B C 1
ATOM 7782 O O . TYR B 1 409 ? 7.238 -11.086 7.324 1 93.5 409 TYR B O 1
ATOM 7790 N N . VAL B 1 410 ? 5.266 -11.414 8.289 1 95.81 410 VAL B N 1
ATOM 7791 C CA . VAL B 1 410 ? 4.703 -12.211 7.199 1 95.81 410 VAL B CA 1
ATOM 7792 C C . VAL B 1 410 ? 3.35 -11.633 6.789 1 95.81 410 VAL B C 1
ATOM 7794 O O . VAL B 1 410 ? 2.461 -11.461 7.625 1 95.81 410 VAL B O 1
ATOM 7797 N N . GLN B 1 411 ? 3.203 -11.328 5.562 1 94.75 411 GLN B N 1
ATOM 7798 C CA . GLN B 1 411 ? 1.945 -10.805 5.039 1 94.75 411 GLN B CA 1
ATOM 7799 C C . GLN B 1 411 ? 1.495 -11.586 3.809 1 94.75 411 GLN B C 1
ATOM 7801 O O . GLN B 1 411 ? 2.305 -11.891 2.93 1 94.75 411 GLN B O 1
ATOM 7806 N N . TRP B 1 412 ? 0.299 -12 3.799 1 95.38 412 TRP B N 1
ATOM 7807 C CA . TRP B 1 412 ? -0.312 -12.555 2.594 1 95.38 412 TRP B CA 1
ATOM 7808 C C . TRP B 1 412 ? -1.348 -11.594 2.021 1 95.38 412 TRP B C 1
ATOM 7810 O O . TRP B 1 412 ? -2.156 -11.031 2.762 1 95.38 412 TRP B O 1
ATOM 7820 N N . LYS B 1 413 ? -1.343 -11.438 0.757 1 94 413 LYS B N 1
ATOM 7821 C CA . LYS B 1 413 ? -2.309 -10.594 0.051 1 94 413 LYS B CA 1
ATOM 7822 C C . LYS B 1 413 ? -2.689 -11.211 -1.293 1 94 413 LYS B C 1
ATOM 7824 O O . LYS B 1 413 ? -1.821 -11.664 -2.041 1 94 413 LYS B O 1
ATOM 7829 N N . LYS B 1 414 ? -3.965 -11.234 -1.595 1 94.12 414 LYS B N 1
ATOM 7830 C CA . LYS B 1 414 ? -4.426 -11.797 -2.861 1 94.12 414 LYS B CA 1
ATOM 7831 C C . LYS B 1 414 ? -4.105 -10.867 -4.027 1 94.12 414 LYS B C 1
ATOM 7833 O O . LYS B 1 414 ? -3.926 -9.664 -3.832 1 94.12 414 LYS B O 1
ATOM 7838 N N . HIS B 1 415 ? -3.992 -11.344 -5.238 1 92.25 415 HIS B N 1
ATOM 7839 C CA . HIS B 1 415 ? -3.646 -10.555 -6.418 1 92.25 415 HIS B CA 1
ATOM 7840 C C . HIS B 1 415 ? -4.871 -9.836 -6.977 1 92.25 415 HIS B C 1
ATOM 7842 O O . HIS B 1 415 ? -4.77 -9.125 -7.977 1 92.25 415 HIS B O 1
ATOM 7848 N N . THR B 1 416 ? -6.02 -9.891 -6.41 1 90.12 416 THR B N 1
ATOM 7849 C CA . THR B 1 416 ? -7.27 -9.234 -6.781 1 90.12 416 THR B CA 1
ATOM 7850 C C . THR B 1 416 ? -7.902 -9.914 -7.988 1 90.12 416 THR B C 1
ATOM 7852 O O . THR B 1 416 ? -8.141 -11.125 -7.973 1 90.12 416 THR B O 1
ATOM 7855 N N . PHE B 1 417 ? -8.164 -9.109 -9.234 1 92.31 417 PHE B N 1
ATOM 7856 C CA . PHE B 1 417 ? -8.93 -9.727 -10.305 1 92.31 417 PHE B CA 1
ATOM 7857 C C . PHE B 1 417 ? -8 -10.336 -11.352 1 92.31 417 PHE B C 1
ATOM 7859 O O . PHE B 1 417 ? -6.988 -9.734 -11.719 1 92.31 417 PHE B O 1
ATOM 7866 N N . PRO B 1 418 ? -8.383 -11.578 -11.742 1 94.88 418 PRO B N 1
ATOM 7867 C CA . PRO B 1 418 ? -9.57 -12.336 -11.344 1 94.88 418 PRO B CA 1
ATOM 7868 C C . PRO B 1 418 ? -9.367 -13.109 -10.047 1 94.88 418 PRO B C 1
ATOM 7870 O O . PRO B 1 418 ? -8.305 -13.688 -9.828 1 94.88 418 PRO B O 1
ATOM 7873 N N . PHE B 1 419 ? -10.273 -13.07 -9.25 1 94.44 419 PHE B N 1
ATOM 7874 C CA . PHE B 1 419 ? -10.344 -13.867 -8.031 1 94.44 419 PHE B CA 1
ATOM 7875 C C . PHE B 1 419 ? -11.719 -14.5 -7.871 1 94.44 419 PHE B C 1
ATOM 7877 O O . PHE B 1 419 ? -12.688 -13.812 -7.566 1 94.44 419 PHE B O 1
ATOM 7884 N N . VAL B 1 420 ? -11.797 -15.797 -8.078 1 93.62 420 VAL B N 1
ATOM 7885 C CA . VAL B 1 420 ? -13.055 -16.531 -8.125 1 93.62 420 VAL B CA 1
ATOM 7886 C C . VAL B 1 420 ? -13.359 -17.125 -6.754 1 93.62 420 VAL B C 1
ATOM 7888 O O . VAL B 1 420 ? -12.602 -17.953 -6.25 1 93.62 420 VAL B O 1
ATOM 7891 N N . SER B 1 421 ? -14.438 -16.672 -6.148 1 91.81 421 SER B N 1
ATOM 7892 C CA . SER B 1 421 ? -14.883 -17.156 -4.844 1 91.81 421 SER B CA 1
ATOM 7893 C C . SER B 1 421 ? -16.391 -17.016 -4.684 1 91.81 421 SER B C 1
ATOM 7895 O O . SER B 1 421 ? -16.953 -15.961 -4.949 1 91.81 421 SER B O 1
ATOM 7897 N N . LYS B 1 422 ? -16.984 -18.109 -4.215 1 91.44 422 LYS B N 1
ATOM 7898 C CA . LYS B 1 422 ? -18.438 -18.094 -4.023 1 91.44 422 LYS B CA 1
ATOM 7899 C C . LYS B 1 422 ? -18.828 -17.188 -2.857 1 91.44 422 LYS B C 1
ATOM 7901 O O . LYS B 1 422 ? -19.922 -16.609 -2.852 1 91.44 422 LYS B O 1
ATOM 7906 N N . THR B 1 423 ? -17.969 -17.109 -1.935 1 89.88 423 THR B N 1
ATOM 7907 C CA . THR B 1 423 ? -18.234 -16.25 -0.793 1 89.88 423 THR B CA 1
ATOM 7908 C C . THR B 1 423 ? -17.766 -14.82 -1.085 1 89.88 423 THR B C 1
ATOM 7910 O O . THR B 1 423 ? -16.75 -14.609 -1.745 1 89.88 423 THR B O 1
ATOM 7913 N N . PHE B 1 424 ? -18.578 -13.898 -0.578 1 91.12 424 PHE B N 1
ATOM 7914 C CA . PHE B 1 424 ? -18.203 -12.5 -0.746 1 91.12 424 PHE B CA 1
ATOM 7915 C C . PHE B 1 424 ? -16.891 -12.203 -0.01 1 91.12 424 PHE B C 1
ATOM 7917 O O . PHE B 1 424 ? -16.688 -12.672 1.112 1 91.12 424 PHE B O 1
ATOM 7924 N N . TYR B 1 425 ? -16.062 -11.477 -0.598 1 90.31 425 TYR B N 1
ATOM 7925 C CA . TYR B 1 425 ? -14.812 -11.016 0.001 1 90.31 425 TYR B CA 1
ATOM 7926 C C . TYR B 1 425 ? -14.617 -9.523 -0.217 1 90.31 425 TYR B C 1
ATOM 7928 O O . TYR B 1 425 ? -15.133 -8.961 -1.189 1 90.31 425 TYR B O 1
ATOM 7936 N N . SER B 1 426 ? -13.922 -8.883 0.699 1 90 426 SER B N 1
ATOM 7937 C CA . SER B 1 426 ? -13.672 -7.449 0.617 1 90 426 SER B CA 1
ATOM 7938 C C . SER B 1 426 ? -12.641 -7.129 -0.457 1 90 426 SER B C 1
ATOM 7940 O O . SER B 1 426 ? -11.641 -7.84 -0.599 1 90 426 SER B O 1
ATOM 7942 N N . ILE B 1 427 ? -12.875 -6.055 -1.22 1 91.88 427 ILE B N 1
ATOM 7943 C CA . ILE B 1 427 ? -11.906 -5.613 -2.219 1 91.88 427 ILE B CA 1
ATOM 7944 C C . ILE B 1 427 ? -11.43 -4.203 -1.887 1 91.88 427 ILE B C 1
ATOM 7946 O O . ILE B 1 427 ? -10.82 -3.535 -2.725 1 91.88 427 ILE B O 1
ATOM 7950 N N . LYS B 1 428 ? -11.648 -3.707 -0.676 1 89.38 428 LYS B N 1
ATOM 7951 C CA . LYS B 1 428 ? -11.375 -2.328 -0.281 1 89.38 428 LYS B CA 1
ATOM 7952 C C . LYS B 1 428 ? -9.875 -2.043 -0.306 1 89.38 428 LYS B C 1
ATOM 7954 O O . LYS B 1 428 ? -9.453 -0.914 -0.574 1 89.38 428 LYS B O 1
ATOM 7959 N N . GLU B 1 429 ? -9.102 -3.07 -0.046 1 88.5 429 GLU B N 1
ATOM 7960 C CA . GLU B 1 429 ? -7.656 -2.887 0.009 1 88.5 429 GLU B CA 1
ATOM 7961 C C . GLU B 1 429 ? -6.965 -3.607 -1.145 1 88.5 429 GLU B C 1
ATOM 7963 O O . GLU B 1 429 ? -5.746 -3.785 -1.129 1 88.5 429 GLU B O 1
ATOM 7968 N N . ASP B 1 430 ? -7.691 -4.051 -2.082 1 89.25 430 ASP B N 1
ATOM 7969 C CA . ASP B 1 430 ? -7.145 -4.879 -3.152 1 89.25 430 ASP B CA 1
ATOM 7970 C C . ASP B 1 430 ? -6.312 -4.043 -4.121 1 89.25 430 ASP B C 1
ATOM 7972 O O . ASP B 1 430 ? -6.582 -2.854 -4.312 1 89.25 430 ASP B O 1
ATOM 7976 N N . ALA B 1 431 ? -5.344 -4.57 -4.613 1 92.06 431 ALA B N 1
ATOM 7977 C CA . ALA B 1 431 ? -4.523 -4.051 -5.707 1 92.06 431 ALA B CA 1
ATOM 7978 C C . ALA B 1 431 ? -3.998 -5.184 -6.582 1 92.06 431 ALA B C 1
ATOM 7980 O O . ALA B 1 431 ? -3.775 -6.297 -6.102 1 92.06 431 ALA B O 1
ATOM 7981 N N . TYR B 1 432 ? -3.879 -4.871 -7.855 1 95.19 432 TYR B N 1
ATOM 7982 C CA . TYR B 1 432 ? -3.24 -5.859 -8.719 1 95.19 432 TYR B CA 1
ATOM 7983 C C . TYR B 1 432 ? -1.833 -6.18 -8.234 1 95.19 432 TYR B C 1
ATOM 7985 O O . TYR B 1 432 ? -1.185 -5.344 -7.594 1 95.19 432 TYR B O 1
ATOM 7993 N N . MET B 1 433 ? -1.392 -7.328 -8.516 1 96.5 433 MET B N 1
ATOM 7994 C CA . MET B 1 433 ? -0.121 -7.816 -7.988 1 96.5 433 MET B CA 1
ATOM 7995 C C . MET B 1 433 ? 1.025 -6.895 -8.391 1 96.5 433 MET B C 1
ATOM 7997 O O . MET B 1 433 ? 1.916 -6.621 -7.582 1 96.5 433 MET B O 1
ATOM 8001 N N . ALA B 1 434 ? 1.063 -6.418 -9.633 1 97.19 434 ALA B N 1
ATOM 8002 C CA . ALA B 1 434 ? 2.115 -5.512 -10.078 1 97.19 434 ALA B CA 1
ATOM 8003 C C . ALA B 1 434 ? 2.18 -4.266 -9.203 1 97.19 434 ALA B C 1
ATOM 8005 O O . ALA B 1 434 ? 3.266 -3.809 -8.836 1 97.19 434 ALA B O 1
ATOM 8006 N N . ARG B 1 435 ? 1.011 -3.768 -8.891 1 94.81 435 ARG B N 1
ATOM 8007 C CA . ARG B 1 435 ? 0.942 -2.578 -8.047 1 94.81 435 ARG B CA 1
ATOM 8008 C C . ARG B 1 435 ? 1.389 -2.887 -6.625 1 94.81 435 ARG B C 1
ATOM 8010 O O . ARG B 1 435 ? 2.008 -2.049 -5.965 1 94.81 435 ARG B O 1
ATOM 8017 N N . GLN B 1 436 ? 1.004 -4.043 -6.125 1 95.62 436 GLN B N 1
ATOM 8018 C CA . GLN B 1 436 ? 1.465 -4.461 -4.805 1 95.62 436 GLN B CA 1
ATOM 8019 C C . GLN B 1 436 ? 2.988 -4.484 -4.734 1 95.62 436 GLN B C 1
ATOM 8021 O O . GLN B 1 436 ? 3.58 -4.02 -3.758 1 95.62 436 GLN B O 1
ATOM 8026 N N . ILE B 1 437 ? 3.605 -4.992 -5.738 1 97.44 437 ILE B N 1
ATOM 8027 C CA . ILE B 1 437 ? 5.062 -5.082 -5.809 1 97.44 437 ILE B CA 1
ATOM 8028 C C . ILE B 1 437 ? 5.664 -3.68 -5.828 1 97.44 437 ILE B C 1
ATOM 8030 O O . ILE B 1 437 ? 6.656 -3.41 -5.148 1 97.44 437 ILE B O 1
ATOM 8034 N N . ASP B 1 438 ? 5.051 -2.803 -6.535 1 93.81 438 ASP B N 1
ATOM 8035 C CA . ASP B 1 438 ? 5.559 -1.44 -6.668 1 93.81 438 ASP B CA 1
ATOM 8036 C C . ASP B 1 438 ? 5.496 -0.698 -5.336 1 93.81 438 ASP B C 1
ATOM 8038 O O . ASP B 1 438 ? 6.168 0.32 -5.152 1 93.81 438 ASP B O 1
ATOM 8042 N N . GLN B 1 439 ? 4.727 -1.178 -4.445 1 91.56 439 GLN B N 1
ATOM 8043 C CA . GLN B 1 439 ? 4.566 -0.522 -3.152 1 91.56 439 GLN B CA 1
ATOM 8044 C C . GLN B 1 439 ? 5.586 -1.038 -2.143 1 91.56 439 GLN B C 1
ATOM 8046 O O . GLN B 1 439 ? 5.699 -0.503 -1.038 1 91.56 439 GLN B O 1
ATOM 8051 N N . ILE B 1 440 ? 6.289 -1.99 -2.486 1 93.12 440 ILE B N 1
ATOM 8052 C CA . ILE B 1 440 ? 7.273 -2.596 -1.599 1 93.12 440 ILE B CA 1
ATOM 8053 C C . ILE B 1 440 ? 8.641 -1.962 -1.837 1 93.12 440 ILE B C 1
ATOM 8055 O O . ILE B 1 440 ? 9.086 -1.833 -2.98 1 93.12 440 ILE B O 1
ATOM 8059 N N . GLY B 1 441 ? 9.344 -1.597 -0.819 1 90.06 441 GLY B N 1
ATOM 8060 C CA . GLY B 1 441 ? 10.656 -0.986 -0.925 1 90.06 441 GLY B CA 1
ATOM 8061 C C . GLY B 1 441 ? 11.758 -1.984 -1.234 1 90.06 441 GLY B C 1
ATOM 8062 O O . GLY B 1 441 ? 12.758 -1.639 -1.865 1 90.06 441 GLY B O 1
ATOM 8063 N N . GLY B 1 442 ? 11.57 -3.227 -0.798 1 92.56 442 GLY B N 1
ATOM 8064 C CA . GLY B 1 442 ? 12.539 -4.277 -1.048 1 92.56 442 GLY B CA 1
ATOM 8065 C C . GLY B 1 442 ? 13.711 -4.25 -0.085 1 92.56 442 GLY B C 1
ATOM 8066 O O . GLY B 1 442 ? 13.547 -3.906 1.088 1 92.56 442 GLY B O 1
ATOM 8067 N N . GLY B 1 443 ? 14.867 -4.75 -0.601 1 89.44 443 GLY B N 1
ATOM 8068 C CA . GLY B 1 443 ? 16.062 -4.832 0.232 1 89.44 443 GLY B CA 1
ATOM 8069 C C . GLY B 1 443 ? 16.438 -6.254 0.59 1 89.44 443 GLY B C 1
ATOM 8070 O O . GLY B 1 443 ? 15.688 -7.191 0.312 1 89.44 443 GLY B O 1
ATOM 8071 N N . GLU B 1 444 ? 17.531 -6.379 1.22 1 89.5 444 GLU B N 1
ATOM 8072 C CA . GLU B 1 444 ? 18.125 -7.684 1.473 1 89.5 444 GLU B CA 1
ATOM 8073 C C . GLU B 1 444 ? 17.297 -8.492 2.459 1 89.5 444 GLU B C 1
ATOM 8075 O O . GLU B 1 444 ? 17.328 -9.727 2.443 1 89.5 444 GLU B O 1
ATOM 8080 N N . ASN B 1 445 ? 16.531 -7.824 3.258 1 91.06 445 ASN B N 1
ATOM 8081 C CA . ASN B 1 445 ? 15.727 -8.516 4.262 1 91.06 445 ASN B CA 1
ATOM 8082 C C . ASN B 1 445 ? 14.281 -8.703 3.793 1 91.06 445 ASN B C 1
ATOM 8084 O O . ASN B 1 445 ? 13.398 -9 4.598 1 91.06 445 ASN B O 1
ATOM 8088 N N . THR B 1 446 ? 14.047 -8.539 2.531 1 94.81 446 THR B N 1
ATOM 8089 C CA . THR B 1 446 ? 12.711 -8.695 1.972 1 94.81 446 THR B CA 1
ATOM 8090 C C . THR B 1 446 ? 12.648 -9.914 1.056 1 94.81 446 THR B C 1
ATOM 8092 O O . THR B 1 446 ? 13.453 -10.047 0.132 1 94.81 446 THR B O 1
ATOM 8095 N N . ILE B 1 447 ? 11.773 -10.797 1.354 1 97.44 447 ILE B N 1
ATOM 8096 C CA . ILE B 1 447 ? 11.484 -11.961 0.518 1 97.44 447 ILE B CA 1
ATOM 8097 C C . ILE B 1 447 ? 10.07 -11.859 -0.032 1 97.44 447 ILE B C 1
ATOM 8099 O O . ILE B 1 447 ? 9.125 -11.594 0.716 1 97.44 447 ILE B O 1
ATOM 8103 N N . ILE B 1 448 ? 9.891 -12.016 -1.3 1 98.31 448 ILE B N 1
ATOM 8104 C CA . ILE B 1 448 ? 8.578 -12.016 -1.937 1 98.31 448 ILE B CA 1
ATOM 8105 C C . ILE B 1 448 ? 8.328 -13.359 -2.605 1 98.31 448 ILE B C 1
ATOM 8107 O O . ILE B 1 448 ? 9.141 -13.82 -3.418 1 98.31 448 ILE B O 1
ATOM 8111 N N . VAL B 1 449 ? 7.305 -14.062 -2.252 1 98.5 449 VAL B N 1
ATOM 8112 C CA . VAL B 1 449 ? 6.859 -15.281 -2.922 1 98.5 449 VAL B CA 1
ATOM 8113 C C . VAL B 1 449 ? 5.555 -15.016 -3.666 1 98.5 449 VAL B C 1
ATOM 8115 O O . VAL B 1 449 ? 4.551 -14.633 -3.059 1 98.5 449 VAL B O 1
ATOM 8118 N N . LEU B 1 450 ? 5.586 -15.234 -4.941 1 97.62 450 LEU B N 1
ATOM 8119 C CA . LEU B 1 450 ? 4.43 -14.945 -5.777 1 97.62 450 LEU B CA 1
ATOM 8120 C C . LEU B 1 450 ? 3.904 -16.219 -6.445 1 97.62 450 LEU B C 1
ATOM 8122 O O . LEU B 1 450 ? 4.684 -17.094 -6.797 1 97.62 450 LEU B O 1
ATOM 8126 N N . THR B 1 451 ? 2.617 -16.25 -6.59 1 97.19 451 THR B N 1
ATOM 8127 C CA . THR B 1 451 ? 1.995 -17.281 -7.418 1 97.19 451 THR B CA 1
ATOM 8128 C C . THR B 1 451 ? 0.856 -16.688 -8.242 1 97.19 451 THR B C 1
ATOM 8130 O O . THR B 1 451 ? 0.171 -15.766 -7.805 1 97.19 451 THR B O 1
ATOM 8133 N N . LEU B 1 452 ? 0.785 -17.125 -9.484 1 94.81 452 LEU B N 1
ATOM 8134 C CA . LEU B 1 452 ? -0.308 -16.781 -10.391 1 94.81 452 LEU B CA 1
ATOM 8135 C C . LEU B 1 452 ? -0.812 -18.016 -11.117 1 94.81 452 LEU B C 1
ATOM 8137 O O . LEU B 1 452 ? -0.02 -18.875 -11.516 1 94.81 452 LEU B O 1
ATOM 8141 N N . GLY B 1 453 ? -2.145 -18.188 -11.211 1 92.75 453 GLY B N 1
ATOM 8142 C CA . GLY B 1 453 ? -2.561 -19.266 -12.102 1 92.75 453 GLY B CA 1
ATOM 8143 C C . GLY B 1 453 ? -3.994 -19.703 -11.875 1 92.75 453 GLY B C 1
ATOM 8144 O O . GLY B 1 453 ? -4.871 -19.438 -12.703 1 92.75 453 GLY B O 1
ATOM 8145 N N . GLN B 1 454 ? -4.34 -20.125 -10.703 1 93.25 454 GLN B N 1
ATOM 8146 C CA . GLN B 1 454 ? -5.57 -20.875 -10.445 1 93.25 454 GLN B CA 1
ATOM 8147 C C . GLN B 1 454 ? -6.801 -20.031 -10.789 1 93.25 454 GLN B C 1
ATOM 8149 O O . GLN B 1 454 ? -7.73 -20.531 -11.43 1 93.25 454 GLN B O 1
ATOM 8154 N N . HIS B 1 455 ? -6.84 -18.859 -10.477 1 95.38 455 HIS B N 1
ATOM 8155 C CA . HIS B 1 455 ? -8.016 -18 -10.633 1 95.38 455 HIS B CA 1
ATOM 8156 C C . HIS B 1 455 ? -8.086 -17.406 -12.031 1 95.38 455 HIS B C 1
ATOM 8158 O O . HIS B 1 455 ? -9.102 -16.812 -12.406 1 95.38 455 HIS B O 1
ATOM 8164 N N . PHE B 1 456 ? -7.113 -17.625 -12.836 1 96.94 456 PHE B N 1
ATOM 8165 C CA . PHE B 1 456 ? -7.07 -17.078 -14.188 1 96.94 456 PHE B CA 1
ATOM 8166 C C . PHE B 1 456 ? -7.633 -18.094 -15.188 1 96.94 456 PHE B C 1
ATOM 8168 O O . PHE B 1 456 ? -7.957 -17.734 -16.312 1 96.94 456 PHE B O 1
ATOM 8175 N N . ARG B 1 457 ? -7.75 -19.344 -14.805 1 96.25 457 ARG B N 1
ATOM 8176 C CA . ARG B 1 457 ? -8.016 -20.453 -15.711 1 96.25 457 ARG B CA 1
ATOM 8177 C C . ARG B 1 457 ? -9.336 -20.25 -16.453 1 96.25 457 ARG B C 1
ATOM 8179 O O . ARG B 1 457 ? -9.43 -20.562 -17.641 1 96.25 457 ARG B O 1
ATOM 8186 N N . PRO B 1 458 ? -10.391 -19.719 -15.852 1 96.44 458 PRO B N 1
ATOM 8187 C CA . PRO B 1 458 ? -11.68 -19.609 -16.547 1 96.44 458 PRO B CA 1
ATOM 8188 C C . PRO B 1 458 ? -11.719 -18.469 -17.547 1 96.44 458 PRO B C 1
ATOM 8190 O O . PRO B 1 458 ? -12.742 -18.25 -18.203 1 96.44 458 PRO B O 1
ATOM 8193 N N . PHE B 1 459 ? -10.688 -17.766 -17.703 1 96.81 459 PHE B N 1
ATOM 8194 C CA . PHE B 1 459 ? -10.711 -16.562 -18.531 1 96.81 459 PHE B CA 1
ATOM 8195 C C . PHE B 1 459 ? -9.773 -16.703 -19.719 1 96.81 459 PHE B C 1
ATOM 8197 O O . PHE B 1 459 ? -8.852 -17.531 -19.703 1 96.81 459 PHE B O 1
ATOM 8204 N N . PRO B 1 460 ? -10.023 -15.875 -20.75 1 96.62 460 PRO B N 1
ATOM 8205 C CA . PRO B 1 460 ? -9.125 -15.938 -21.906 1 96.62 460 PRO B CA 1
ATOM 8206 C C . PRO B 1 460 ? -7.652 -15.844 -21.516 1 96.62 460 PRO B C 1
ATOM 8208 O O . PRO B 1 460 ? -7.289 -15.055 -20.641 1 96.62 460 PRO B O 1
ATOM 8211 N N . PHE B 1 461 ? -6.855 -16.594 -22.234 1 97.12 461 PHE B N 1
ATOM 8212 C CA . PHE B 1 461 ? -5.445 -16.75 -21.906 1 97.12 461 PHE B CA 1
ATOM 8213 C C . PHE B 1 461 ? -4.711 -15.43 -22 1 97.12 461 PHE B C 1
ATOM 8215 O O . PHE B 1 461 ? -3.764 -15.172 -21.266 1 97.12 461 PHE B O 1
ATOM 8222 N N . ARG B 1 462 ? -5.156 -14.523 -22.891 1 96.31 462 ARG B N 1
ATOM 8223 C CA . ARG B 1 462 ? -4.539 -13.211 -23.062 1 96.31 462 ARG B CA 1
ATOM 8224 C C . ARG B 1 462 ? -4.602 -12.398 -21.781 1 96.31 462 ARG B C 1
ATOM 8226 O O . ARG B 1 462 ? -3.703 -11.602 -21.5 1 96.31 462 ARG B O 1
ATOM 8233 N N . THR B 1 463 ? -5.652 -12.578 -20.969 1 95.12 463 THR B N 1
ATOM 8234 C CA . THR B 1 463 ? -5.785 -11.914 -19.688 1 95.12 463 THR B CA 1
ATOM 8235 C C . THR B 1 463 ? -4.668 -12.344 -18.734 1 95.12 463 THR B C 1
ATOM 8237 O O . THR B 1 463 ? -4.102 -11.516 -18.016 1 95.12 463 THR B O 1
ATOM 8240 N N . PHE B 1 464 ? -4.41 -13.617 -18.766 1 96.69 464 PHE B N 1
ATOM 8241 C CA . PHE B 1 464 ? -3.338 -14.164 -17.938 1 96.69 464 PHE B CA 1
ATOM 8242 C C . PHE B 1 464 ? -1.987 -13.609 -18.375 1 96.69 464 PHE B C 1
ATOM 8244 O O . PHE B 1 464 ? -1.205 -13.141 -17.547 1 96.69 464 PHE B O 1
ATOM 8251 N N . ILE B 1 465 ? -1.688 -13.648 -19.641 1 97.25 465 ILE B N 1
ATOM 8252 C CA . ILE B 1 465 ? -0.416 -13.18 -20.188 1 97.25 465 ILE B CA 1
ATOM 8253 C C . ILE B 1 465 ? -0.196 -11.719 -19.797 1 97.25 465 ILE B C 1
ATOM 8255 O O . ILE B 1 465 ? 0.892 -11.352 -19.344 1 97.25 465 ILE B O 1
ATOM 8259 N N . ARG B 1 466 ? -1.18 -10.93 -19.953 1 95.69 466 ARG B N 1
ATOM 8260 C CA . ARG B 1 466 ? -1.076 -9.516 -19.609 1 95.69 466 ARG B CA 1
ATOM 8261 C C . ARG B 1 466 ? -0.693 -9.344 -18.141 1 95.69 466 ARG B C 1
ATOM 8263 O O . ARG B 1 466 ? 0.22 -8.578 -17.812 1 95.69 466 ARG B O 1
ATOM 8270 N N . SER B 1 467 ? -1.442 -10.023 -17.266 1 96.12 467 SER B N 1
ATOM 8271 C CA . SER B 1 467 ? -1.191 -9.891 -15.836 1 96.12 467 SER B CA 1
ATOM 8272 C C . SER B 1 467 ? 0.236 -10.305 -15.484 1 96.12 467 SER B C 1
ATOM 8274 O O . SER B 1 467 ? 0.903 -9.633 -14.695 1 96.12 467 SER B O 1
ATOM 8276 N N . VAL B 1 468 ? 0.696 -11.352 -16.078 1 97.5 468 VAL B N 1
ATOM 8277 C CA . VAL B 1 468 ? 2.025 -11.859 -15.766 1 97.5 468 VAL B CA 1
ATOM 8278 C C . VAL B 1 468 ? 3.088 -10.914 -16.312 1 97.5 468 VAL B C 1
ATOM 8280 O O . VAL B 1 468 ? 4.121 -10.688 -15.68 1 97.5 468 VAL B O 1
ATOM 8283 N N . LEU B 1 469 ? 2.906 -10.391 -17.469 1 97.31 469 LEU B N 1
ATOM 8284 C CA . LEU B 1 469 ? 3.844 -9.422 -18.031 1 97.31 469 LEU B CA 1
ATOM 8285 C C . LEU B 1 469 ? 3.932 -8.18 -17.156 1 97.31 469 LEU B C 1
ATOM 8287 O O . LEU B 1 469 ? 5.016 -7.621 -16.969 1 97.31 469 LEU B O 1
ATOM 8291 N N . ASN B 1 470 ? 2.764 -7.703 -16.688 1 96.62 470 ASN B N 1
ATOM 8292 C CA . ASN B 1 470 ? 2.756 -6.57 -15.773 1 96.62 470 ASN B CA 1
ATOM 8293 C C . ASN B 1 470 ? 3.559 -6.871 -14.508 1 96.62 470 ASN B C 1
ATOM 8295 O O . ASN B 1 470 ? 4.277 -6.004 -14.008 1 96.62 470 ASN B O 1
ATOM 8299 N N . VAL B 1 471 ? 3.42 -8.062 -13.984 1 98 471 VAL B N 1
ATOM 8300 C CA . VAL B 1 471 ? 4.172 -8.477 -12.805 1 98 471 VAL B CA 1
ATOM 8301 C C . VAL B 1 471 ? 5.668 -8.492 -13.117 1 98 471 VAL B C 1
ATOM 8303 O O . VAL B 1 471 ? 6.484 -8.039 -12.312 1 98 471 VAL B O 1
ATOM 8306 N N . ARG B 1 472 ? 6.066 -9.023 -14.273 1 97.88 472 ARG B N 1
ATOM 8307 C CA . ARG B 1 472 ? 7.473 -9.023 -14.664 1 97.88 472 ARG B CA 1
ATOM 8308 C C . ARG B 1 472 ? 8.039 -7.605 -14.664 1 97.88 472 ARG B C 1
ATOM 8310 O O . ARG B 1 472 ? 9.125 -7.363 -14.133 1 97.88 472 ARG B O 1
ATOM 8317 N N . ARG B 1 473 ? 7.352 -6.691 -15.266 1 97.19 473 ARG B N 1
ATOM 8318 C CA . ARG B 1 473 ? 7.809 -5.305 -15.32 1 97.19 473 ARG B CA 1
ATOM 8319 C C . ARG B 1 473 ? 7.949 -4.723 -13.914 1 97.19 473 ARG B C 1
ATOM 8321 O O . ARG B 1 473 ? 8.867 -3.945 -13.648 1 97.19 473 ARG B O 1
ATOM 8328 N N . ALA B 1 474 ? 6.977 -5.008 -13.078 1 97.5 474 ALA B N 1
ATOM 8329 C CA . ALA B 1 474 ? 7.059 -4.551 -11.695 1 97.5 474 ALA B CA 1
ATOM 8330 C C . ALA B 1 474 ? 8.305 -5.102 -11.008 1 97.5 474 ALA B C 1
ATOM 8332 O O . ALA B 1 474 ? 8.961 -4.395 -10.242 1 97.5 474 ALA B O 1
ATOM 8333 N N . LEU B 1 475 ? 8.609 -6.359 -11.242 1 98 475 LEU B N 1
ATOM 8334 C CA . LEU B 1 475 ? 9.797 -6.977 -10.664 1 98 475 LEU B CA 1
ATOM 8335 C C . LEU B 1 475 ? 11.07 -6.332 -11.211 1 98 475 LEU B C 1
ATOM 8337 O O . LEU B 1 475 ? 12.047 -6.168 -10.484 1 98 475 LEU B O 1
ATOM 8341 N N . GLU B 1 476 ? 11.094 -5.992 -12.477 1 96.94 476 GLU B N 1
ATOM 8342 C CA . GLU B 1 476 ? 12.227 -5.277 -13.055 1 96.94 476 GLU B CA 1
ATOM 8343 C C . GLU B 1 476 ? 12.469 -3.951 -12.328 1 96.94 476 GLU B C 1
ATOM 8345 O O . GLU B 1 476 ? 13.602 -3.615 -12 1 96.94 476 GLU B O 1
ATOM 8350 N N . ARG B 1 477 ? 11.406 -3.242 -12.086 1 95 477 ARG B N 1
ATOM 8351 C CA . ARG B 1 477 ? 11.523 -1.989 -11.344 1 95 477 ARG B CA 1
ATOM 8352 C C . ARG B 1 477 ? 12.016 -2.236 -9.922 1 95 477 ARG B C 1
ATOM 8354 O O . ARG B 1 477 ? 12.828 -1.468 -9.406 1 95 477 ARG B O 1
ATOM 8361 N N . LEU B 1 478 ? 11.539 -3.287 -9.305 1 96.38 478 LEU B N 1
ATOM 8362 C CA . LEU B 1 478 ? 11.969 -3.648 -7.957 1 96.38 478 LEU B CA 1
ATOM 8363 C C . LEU B 1 478 ? 13.461 -3.928 -7.922 1 96.38 478 LEU B C 1
ATOM 8365 O O . LEU B 1 478 ? 14.164 -3.463 -7.02 1 96.38 478 LEU B O 1
ATOM 8369 N N . PHE B 1 479 ? 13.984 -4.637 -8.922 1 95.56 479 PHE B N 1
ATOM 8370 C CA . PHE B 1 479 ? 15.391 -5.027 -8.938 1 95.56 479 PHE B CA 1
ATOM 8371 C C . PHE B 1 479 ? 16.281 -3.832 -9.25 1 95.56 479 PHE B C 1
ATOM 8373 O O . PHE B 1 479 ? 17.453 -3.812 -8.875 1 95.56 479 PHE B O 1
ATOM 8380 N N . ILE B 1 480 ? 15.734 -2.885 -9.914 1 93.81 480 ILE B N 1
ATOM 8381 C CA . ILE B 1 480 ? 16.484 -1.655 -10.141 1 93.81 480 ILE B CA 1
ATOM 8382 C C . ILE B 1 480 ? 16.625 -0.888 -8.828 1 93.81 480 ILE B C 1
ATOM 8384 O O . ILE B 1 480 ? 17.719 -0.461 -8.461 1 93.81 480 ILE B O 1
ATOM 8388 N N . ARG B 1 481 ? 15.539 -0.711 -8.062 1 90.44 481 ARG B N 1
ATOM 8389 C CA . ARG B 1 481 ? 15.594 0.109 -6.855 1 90.44 481 ARG B CA 1
ATOM 8390 C C . ARG B 1 481 ? 16.188 -0.668 -5.691 1 90.44 481 ARG B C 1
ATOM 8392 O O . ARG B 1 481 ? 16.797 -0.079 -4.789 1 90.44 481 ARG B O 1
ATOM 8399 N N . SER B 1 482 ? 15.93 -2.025 -5.676 1 92.56 482 SER B N 1
ATOM 8400 C CA . SER B 1 482 ? 16.438 -2.887 -4.617 1 92.56 482 SER B CA 1
ATOM 8401 C C . SER B 1 482 ? 16.922 -4.223 -5.172 1 92.56 482 SER B C 1
ATOM 8403 O O . SER B 1 482 ? 16.281 -5.254 -4.973 1 92.56 482 SER B O 1
ATOM 8405 N N . PRO B 1 483 ? 18.078 -4.219 -5.691 1 92.25 483 PRO B N 1
ATOM 8406 C CA . PRO B 1 483 ? 18.562 -5.391 -6.43 1 92.25 483 PRO B CA 1
ATOM 8407 C C . PRO B 1 483 ? 18.781 -6.605 -5.527 1 92.25 483 PRO B C 1
ATOM 8409 O O . PRO B 1 483 ? 18.891 -7.73 -6.02 1 92.25 483 PRO B O 1
ATOM 8412 N N . ARG B 1 484 ? 18.844 -6.438 -4.207 1 92 484 ARG B N 1
ATOM 8413 C CA . ARG B 1 484 ? 19.156 -7.543 -3.305 1 92 484 ARG B CA 1
ATOM 8414 C C . ARG B 1 484 ? 17.875 -8.195 -2.783 1 92 484 ARG B C 1
ATOM 8416 O O . ARG B 1 484 ? 17.938 -9.125 -1.971 1 92 484 ARG B O 1
ATOM 8423 N N . THR B 1 485 ? 16.703 -7.668 -3.238 1 94.62 485 THR B N 1
ATOM 8424 C CA . THR B 1 485 ? 15.438 -8.297 -2.863 1 94.62 485 THR B CA 1
ATOM 8425 C C . THR B 1 485 ? 15.359 -9.719 -3.402 1 94.62 485 THR B C 1
ATOM 8427 O O . THR B 1 485 ? 15.75 -9.984 -4.543 1 94.62 485 THR B O 1
ATOM 8430 N N . ARG B 1 486 ? 14.859 -10.648 -2.592 1 96.69 486 ARG B N 1
ATOM 8431 C CA . ARG B 1 486 ? 14.703 -12.031 -3.029 1 96.69 486 ARG B CA 1
ATOM 8432 C C . ARG B 1 486 ? 13.273 -12.305 -3.486 1 96.69 486 ARG B C 1
ATOM 8434 O O . ARG B 1 486 ? 12.328 -12.141 -2.713 1 96.69 486 ARG B O 1
ATOM 8441 N N . VAL B 1 487 ? 13.148 -12.703 -4.711 1 97.88 487 VAL B N 1
ATOM 8442 C CA . VAL B 1 487 ? 11.828 -12.953 -5.277 1 97.88 487 VAL B CA 1
ATOM 8443 C C . VAL B 1 487 ? 11.734 -14.398 -5.758 1 97.88 487 VAL B C 1
ATOM 8445 O O . VAL B 1 487 ? 12.633 -14.891 -6.445 1 97.88 487 VAL B O 1
ATOM 8448 N N . ILE B 1 488 ? 10.727 -15.078 -5.371 1 97.56 488 ILE B N 1
ATOM 8449 C CA . ILE B 1 488 ? 10.492 -16.469 -5.734 1 97.56 488 ILE B CA 1
ATOM 8450 C C . ILE B 1 488 ? 9.164 -16.594 -6.473 1 97.56 488 ILE B C 1
ATOM 8452 O O . ILE B 1 488 ? 8.141 -16.078 -6.02 1 97.56 488 ILE B O 1
ATOM 8456 N N . ILE B 1 489 ? 9.172 -17.25 -7.562 1 97.5 489 ILE B N 1
ATOM 8457 C CA . ILE B 1 489 ? 7.961 -17.609 -8.289 1 97.5 489 ILE B CA 1
ATOM 8458 C C . ILE B 1 489 ? 7.547 -19.031 -7.945 1 97.5 489 ILE B C 1
ATOM 8460 O O . ILE B 1 489 ? 8.211 -20 -8.344 1 97.5 489 ILE B O 1
ATOM 8464 N N . LYS B 1 490 ? 6.562 -19.141 -7.184 1 97.44 490 LYS B N 1
ATOM 8465 C CA . LYS B 1 490 ? 5.977 -20.453 -6.93 1 97.44 490 LYS B CA 1
ATOM 8466 C C . LYS B 1 490 ? 5 -20.844 -8.039 1 97.44 490 LYS B C 1
ATOM 8468 O O . LYS B 1 490 ? 3.898 -20.297 -8.117 1 97.44 490 LYS B O 1
ATOM 8473 N N . GLU B 1 491 ? 5.34 -21.734 -8.797 1 95.81 491 GLU B N 1
ATOM 8474 C CA . GLU B 1 491 ? 4.52 -22.172 -9.922 1 95.81 491 GLU B CA 1
ATOM 8475 C C . GLU B 1 491 ? 3.279 -22.922 -9.453 1 95.81 491 GLU B C 1
ATOM 8477 O O . GLU B 1 491 ? 3.154 -23.234 -8.266 1 95.81 491 GLU B O 1
ATOM 8482 N N . GLU B 1 492 ? 2.355 -23.203 -10.297 1 93.56 492 GLU B N 1
ATOM 8483 C CA . GLU B 1 492 ? 1.02 -23.672 -9.945 1 93.56 492 GLU B CA 1
ATOM 8484 C C . GLU B 1 492 ? 1.061 -25.109 -9.438 1 93.56 492 GLU B C 1
ATOM 8486 O O . GLU B 1 492 ? 1.882 -25.922 -9.891 1 93.56 492 GLU B O 1
ATOM 8491 N N . ASN B 1 493 ? 0.106 -25.375 -8.578 1 95.56 493 ASN B N 1
ATOM 8492 C CA . ASN B 1 493 ? -0.15 -26.75 -8.156 1 95.56 493 ASN B CA 1
ATOM 8493 C C . ASN B 1 493 ? -1.096 -27.469 -9.117 1 95.56 493 ASN B C 1
ATOM 8495 O O . ASN B 1 493 ? -1.909 -26.828 -9.781 1 95.56 493 ASN B O 1
ATOM 8499 N N . ALA B 1 494 ? -0.939 -28.797 -9.148 1 93.12 494 ALA B N 1
ATOM 8500 C CA . ALA B 1 494 ? -1.995 -29.594 -9.773 1 93.12 494 ALA B CA 1
ATOM 8501 C C . ALA B 1 494 ? -3.287 -29.516 -8.961 1 93.12 494 ALA B C 1
ATOM 8503 O O . ALA B 1 494 ? -3.264 -29.203 -7.77 1 93.12 494 ALA B O 1
ATOM 8504 N N . ARG B 1 495 ? -4.352 -29.672 -9.586 1 89.25 495 ARG B N 1
ATOM 8505 C CA . ARG B 1 495 ? -5.617 -29.531 -8.867 1 89.25 495 ARG B CA 1
ATOM 8506 C C . ARG B 1 495 ? -6.488 -30.766 -9.055 1 89.25 495 ARG B C 1
ATOM 8508 O O . ARG B 1 495 ? -6.078 -31.734 -9.711 1 89.25 495 ARG B O 1
ATOM 8515 N N . ASP B 1 496 ? -7.746 -30.656 -8.516 1 80 496 ASP B N 1
ATOM 8516 C CA . ASP B 1 496 ? -8.719 -31.75 -8.555 1 80 496 ASP B CA 1
ATOM 8517 C C . ASP B 1 496 ? -9.234 -31.969 -9.969 1 80 496 ASP B C 1
ATOM 8519 O O . ASP B 1 496 ? -9.258 -31.047 -10.781 1 80 496 ASP B O 1
ATOM 8523 N N . MET B 1 497 ? -9.711 -33.125 -10.203 1 75.25 497 MET B N 1
ATOM 8524 C CA . MET B 1 497 ? -10.133 -33.5 -11.555 1 75.25 497 MET B CA 1
ATOM 8525 C C . MET B 1 497 ? -11.648 -33.625 -11.641 1 75.25 497 MET B C 1
ATOM 8527 O O . MET B 1 497 ? -12.195 -33.969 -12.688 1 75.25 497 MET B O 1
ATOM 8531 N N . ASP B 1 498 ? -12.367 -33.312 -10.664 1 72.06 498 ASP B N 1
ATOM 8532 C CA . ASP B 1 498 ? -13.773 -33.688 -10.656 1 72.06 498 ASP B CA 1
ATOM 8533 C C . ASP B 1 498 ? -14.664 -32.5 -11.016 1 72.06 498 ASP B C 1
ATOM 8535 O O . ASP B 1 498 ? -15.773 -32.688 -11.516 1 72.06 498 ASP B O 1
ATOM 8539 N N . ILE B 1 499 ? -14.352 -31.359 -10.664 1 73.25 499 ILE B N 1
ATOM 8540 C CA . ILE B 1 499 ? -15.406 -30.359 -10.82 1 73.25 499 ILE B CA 1
ATOM 8541 C C . ILE B 1 499 ? -14.93 -29.25 -11.75 1 73.25 499 ILE B C 1
ATOM 8543 O O . ILE B 1 499 ? -13.883 -28.641 -11.516 1 73.25 499 ILE B O 1
ATOM 8547 N N . GLY B 1 500 ? -15.797 -29.016 -12.859 1 85.38 500 GLY B N 1
ATOM 8548 C CA . GLY B 1 500 ? -15.703 -27.844 -13.711 1 85.38 500 GLY B CA 1
ATOM 8549 C C . GLY B 1 500 ? -14.453 -27.828 -14.562 1 85.38 500 GLY B C 1
ATOM 8550 O O . GLY B 1 500 ? -13.711 -26.844 -14.578 1 85.38 500 GLY B O 1
ATOM 8551 N N . MET B 1 501 ? -14.258 -28.938 -15.328 1 91.06 501 MET B N 1
ATOM 8552 C CA . MET B 1 501 ? -13.008 -29.094 -16.062 1 91.06 501 MET B CA 1
ATOM 8553 C C . MET B 1 501 ? -12.898 -28.078 -17.203 1 91.06 501 MET B C 1
ATOM 8555 O O . MET B 1 501 ? -11.805 -27.672 -17.578 1 91.06 501 MET B O 1
ATOM 8559 N N . GLU B 1 502 ? -14.07 -27.719 -17.703 1 93.62 502 GLU B N 1
ATOM 8560 C CA . GLU B 1 502 ? -14.016 -26.688 -18.75 1 93.62 502 GLU B CA 1
ATOM 8561 C C . GLU B 1 502 ? -13.352 -25.422 -18.234 1 93.62 502 GLU B C 1
ATOM 8563 O O . GLU B 1 502 ? -12.578 -24.781 -18.953 1 93.62 502 GLU B O 1
ATOM 8568 N N . ARG B 1 503 ? -13.562 -25.109 -17 1 94.56 503 ARG B N 1
ATOM 8569 C CA . ARG B 1 503 ? -13.094 -23.844 -16.406 1 94.56 503 ARG B CA 1
ATOM 8570 C C . ARG B 1 503 ? -11.766 -24.047 -15.68 1 94.56 503 ARG B C 1
ATOM 8572 O O . ARG B 1 503 ? -10.906 -23.172 -15.711 1 94.56 503 ARG B O 1
ATOM 8579 N N . PHE B 1 504 ? -11.547 -25.141 -15.086 1 93.5 504 PHE B N 1
ATOM 8580 C CA . PHE B 1 504 ? -10.5 -25.203 -14.062 1 93.5 504 PHE B CA 1
ATOM 8581 C C . PHE B 1 504 ? -9.539 -26.359 -14.344 1 93.5 504 PHE B C 1
ATOM 8583 O O . PHE B 1 504 ? -8.688 -26.688 -13.516 1 93.5 504 PHE B O 1
ATOM 8590 N N . SER B 1 505 ? -9.594 -26.922 -15.469 1 92.88 505 SER B N 1
ATOM 8591 C CA . SER B 1 505 ? -8.797 -28.109 -15.805 1 92.88 505 SER B CA 1
ATOM 8592 C C . SER B 1 505 ? -7.316 -27.859 -15.555 1 92.88 505 SER B C 1
ATOM 8594 O O . SER B 1 505 ? -6.836 -26.734 -15.68 1 92.88 505 SER B O 1
ATOM 8596 N N . ASP B 1 506 ? -6.609 -28.891 -15.32 1 93.44 506 ASP B N 1
ATOM 8597 C CA . ASP B 1 506 ? -5.16 -28.828 -15.172 1 93.44 506 ASP B CA 1
ATOM 8598 C C . ASP B 1 506 ? -4.48 -28.516 -16.5 1 93.44 506 ASP B C 1
ATOM 8600 O O . ASP B 1 506 ? -3.344 -28.031 -16.531 1 93.44 506 ASP B O 1
ATOM 8604 N N . PHE B 1 507 ? -5.203 -28.797 -17.562 1 95.44 507 PHE B N 1
ATOM 8605 C CA . PHE B 1 507 ? -4.668 -28.391 -18.859 1 95.44 507 PHE B CA 1
ATOM 8606 C C . PHE B 1 507 ? -4.426 -26.875 -18.906 1 95.44 507 PHE B C 1
ATOM 8608 O O . PHE B 1 507 ? -3.379 -26.422 -19.359 1 95.44 507 PHE B O 1
ATOM 8615 N N . HIS B 1 508 ? -5.379 -26.125 -18.391 1 96.5 508 HIS B N 1
ATOM 8616 C CA . HIS B 1 508 ? -5.215 -24.672 -18.344 1 96.5 508 HIS B CA 1
ATOM 8617 C C . HIS B 1 508 ? -4.027 -24.281 -17.469 1 96.5 508 HIS B C 1
ATOM 8619 O O . HIS B 1 508 ? -3.314 -23.328 -17.781 1 96.5 508 HIS B O 1
ATOM 8625 N N . GLY B 1 509 ? -3.861 -25.016 -16.359 1 95.31 509 GLY B N 1
ATOM 8626 C CA . GLY B 1 509 ? -2.717 -24.781 -15.5 1 95.31 509 GLY B CA 1
ATOM 8627 C C . GLY B 1 509 ? -1.389 -25.062 -16.172 1 95.31 509 GLY B C 1
ATOM 8628 O O . GLY B 1 509 ? -0.411 -24.344 -15.961 1 95.31 509 GLY B O 1
ATOM 8629 N N . TYR B 1 510 ? -1.376 -26.094 -16.953 1 95.56 510 TYR B N 1
ATOM 8630 C CA . TYR B 1 510 ? -0.16 -26.469 -17.656 1 95.56 510 TYR B CA 1
ATOM 8631 C C . TYR B 1 510 ? 0.253 -25.406 -18.656 1 95.56 510 TYR B C 1
ATOM 8633 O O . TYR B 1 510 ? 1.432 -25.062 -18.75 1 95.56 510 TYR B O 1
ATOM 8641 N N . VAL B 1 511 ? -0.708 -24.891 -19.406 1 96.81 511 VAL B N 1
ATOM 8642 C CA . VAL B 1 511 ? -0.408 -23.844 -20.391 1 96.81 511 VAL B CA 1
ATOM 8643 C C . VAL B 1 511 ? 0.107 -22.594 -19.672 1 96.81 511 VAL B C 1
ATOM 8645 O O . VAL B 1 511 ? 1.017 -21.922 -20.156 1 96.81 511 VAL B O 1
ATOM 8648 N N . GLN B 1 512 ? -0.457 -22.266 -18.562 1 97.44 512 GLN B N 1
ATOM 8649 C CA . GLN B 1 512 ? -0.002 -21.141 -17.766 1 97.44 512 GLN B CA 1
ATOM 8650 C C . GLN B 1 512 ? 1.406 -21.375 -17.219 1 97.44 512 GLN B C 1
ATOM 8652 O O . GLN B 1 512 ? 2.217 -20.453 -17.156 1 97.44 512 GLN B O 1
ATOM 8657 N N . TYR B 1 513 ? 1.596 -22.594 -16.797 1 95.69 513 TYR B N 1
ATOM 8658 C CA . TYR B 1 513 ? 2.91 -23.031 -16.328 1 95.69 513 TYR B CA 1
ATOM 8659 C C . TYR B 1 513 ? 3.973 -22.75 -17.391 1 95.69 513 TYR B C 1
ATOM 8661 O O . TYR B 1 513 ? 5.031 -22.203 -17.094 1 95.69 513 TYR B O 1
ATOM 8669 N N . LEU B 1 514 ? 3.736 -23.047 -18.641 1 95 514 LEU B N 1
ATOM 8670 C CA . LEU B 1 514 ? 4.656 -22.812 -19.75 1 95 514 LEU B CA 1
ATOM 8671 C C . LEU B 1 514 ? 4.879 -21.328 -19.984 1 95 514 LEU B C 1
ATOM 8673 O O . LEU B 1 514 ? 6.016 -20.891 -20.156 1 95 514 LEU B O 1
ATOM 8677 N N . ALA B 1 515 ? 3.816 -20.625 -19.969 1 96.31 515 ALA B N 1
ATOM 8678 C CA . ALA B 1 515 ? 3.895 -19.188 -20.203 1 96.31 515 ALA B CA 1
ATOM 8679 C C . ALA B 1 515 ? 4.684 -18.484 -19.109 1 96.31 515 ALA B C 1
ATOM 8681 O O . ALA B 1 515 ? 5.484 -17.578 -19.375 1 96.31 515 ALA B O 1
ATOM 8682 N N . LEU B 1 516 ? 4.438 -18.828 -17.844 1 96.19 516 LEU B N 1
ATOM 8683 C CA . LEU B 1 516 ? 5.125 -18.219 -16.719 1 96.19 516 LEU B CA 1
ATOM 8684 C C . LEU B 1 516 ? 6.637 -18.375 -16.844 1 96.19 516 LEU B C 1
ATOM 8686 O O . LEU B 1 516 ? 7.387 -17.438 -16.609 1 96.19 516 LEU B O 1
ATOM 8690 N N . ARG B 1 517 ? 7.066 -19.5 -17.203 1 93.75 517 ARG B N 1
ATOM 8691 C CA . ARG B 1 517 ? 8.484 -19.797 -17.344 1 93.75 517 ARG B CA 1
ATOM 8692 C C . ARG B 1 517 ? 9.117 -18.969 -18.453 1 93.75 517 ARG B C 1
ATOM 8694 O O . ARG B 1 517 ? 10.234 -18.469 -18.297 1 93.75 517 ARG B O 1
ATOM 8701 N N . GLU B 1 518 ? 8.367 -18.828 -19.516 1 94.06 518 GLU B N 1
ATOM 8702 C CA . GLU B 1 518 ? 8.867 -18.016 -20.625 1 94.06 518 GLU B CA 1
ATOM 8703 C C . GLU B 1 518 ? 8.938 -16.547 -20.234 1 94.06 518 GLU B C 1
ATOM 8705 O O . GLU B 1 518 ? 9.906 -15.859 -20.562 1 94.06 518 GLU B O 1
ATOM 8710 N N . ILE B 1 519 ? 7.969 -16.078 -19.562 1 96.56 519 ILE B N 1
ATOM 8711 C CA . ILE B 1 519 ? 7.855 -14.656 -19.25 1 96.56 519 ILE B CA 1
ATOM 8712 C C . ILE B 1 519 ? 8.922 -14.266 -18.234 1 96.56 519 ILE B C 1
ATOM 8714 O O . ILE B 1 519 ? 9.539 -13.203 -18.359 1 96.56 519 ILE B O 1
ATOM 8718 N N . PHE B 1 520 ? 9.195 -15.039 -17.25 1 96.44 520 PHE B N 1
ATOM 8719 C CA . PHE B 1 520 ? 10.102 -14.656 -16.172 1 96.44 520 PHE B CA 1
ATOM 8720 C C . PHE B 1 520 ? 11.523 -15.094 -16.484 1 96.44 520 PHE B C 1
ATOM 8722 O O . PHE B 1 520 ? 12.438 -14.859 -15.688 1 96.44 520 PHE B O 1
ATOM 8729 N N . LYS B 1 521 ? 11.727 -15.734 -17.609 1 91.94 521 LYS B N 1
ATOM 8730 C CA . LYS B 1 521 ? 13.062 -16.188 -18 1 91.94 521 LYS B CA 1
ATOM 8731 C C . LYS B 1 521 ? 14.047 -15.023 -18.047 1 91.94 521 LYS B C 1
ATOM 8733 O O . LYS B 1 521 ? 13.719 -13.938 -18.531 1 91.94 521 LYS B O 1
ATOM 8738 N N . GLY B 1 522 ? 15.219 -15.242 -17.422 1 92.75 522 GLY B N 1
ATOM 8739 C CA . GLY B 1 522 ? 16.281 -14.242 -17.469 1 92.75 522 GLY B CA 1
ATOM 8740 C C . GLY B 1 522 ? 16.234 -13.289 -16.281 1 92.75 522 GLY B C 1
ATOM 8741 O O . GLY B 1 522 ? 17.219 -12.586 -16.016 1 92.75 522 GLY B O 1
ATOM 8742 N N . LEU B 1 523 ? 15.117 -13.172 -15.641 1 94.94 523 LEU B N 1
ATOM 8743 C CA . LEU B 1 523 ? 15.023 -12.344 -14.445 1 94.94 523 LEU B CA 1
ATOM 8744 C C . LEU B 1 523 ? 15.633 -13.047 -13.242 1 94.94 523 LEU B C 1
ATOM 8746 O O . LEU B 1 523 ? 15.625 -14.281 -13.164 1 94.94 523 LEU B O 1
ATOM 8750 N N . SER B 1 524 ? 16.188 -12.312 -12.359 1 93.62 524 SER B N 1
ATOM 8751 C CA . SER B 1 524 ? 16.828 -12.875 -11.18 1 93.62 524 SER B CA 1
ATOM 8752 C C . SER B 1 524 ? 15.789 -13.328 -10.156 1 93.62 524 SER B C 1
ATOM 8754 O O . SER B 1 524 ? 15.75 -12.812 -9.039 1 93.62 524 SER B O 1
ATOM 8756 N N . VAL B 1 525 ? 14.984 -14.266 -10.492 1 96.69 525 VAL B N 1
ATOM 8757 C CA . VAL B 1 525 ? 13.969 -14.828 -9.609 1 96.69 525 VAL B CA 1
ATOM 8758 C C . VAL B 1 525 ? 14.211 -16.312 -9.414 1 96.69 525 VAL B C 1
ATOM 8760 O O . VAL B 1 525 ? 14.82 -16.969 -10.266 1 96.69 525 VAL B O 1
ATOM 8763 N N . GLY B 1 526 ? 13.891 -16.812 -8.211 1 95.62 526 GLY B N 1
ATOM 8764 C CA . GLY B 1 526 ? 13.891 -18.25 -7.988 1 95.62 526 GLY B CA 1
ATOM 8765 C C . GLY B 1 526 ? 12.586 -18.906 -8.398 1 95.62 526 GLY B C 1
ATOM 8766 O O . GLY B 1 526 ? 11.516 -18.312 -8.266 1 95.62 526 GLY B O 1
ATOM 8767 N N . PHE B 1 527 ? 12.734 -20.125 -8.852 1 95.5 527 PHE B N 1
ATOM 8768 C CA . PHE B 1 527 ? 11.547 -20.891 -9.234 1 95.5 527 PHE B CA 1
ATOM 8769 C C . PHE B 1 527 ? 11.328 -22.062 -8.297 1 95.5 527 PHE B C 1
ATOM 8771 O O . PHE B 1 527 ? 12.281 -22.734 -7.898 1 95.5 527 PHE B O 1
ATOM 8778 N N . VAL B 1 528 ? 10.117 -22.234 -7.93 1 96.62 528 VAL B N 1
ATOM 8779 C CA . VAL B 1 528 ? 9.695 -23.438 -7.227 1 96.62 528 VAL B CA 1
ATOM 8780 C C . VAL B 1 528 ? 8.672 -24.203 -8.07 1 96.62 528 VAL B C 1
ATOM 8782 O O . VAL B 1 528 ? 7.559 -23.719 -8.281 1 96.62 528 VAL B O 1
ATOM 8785 N N . ASP B 1 529 ? 9.023 -25.328 -8.453 1 96.44 529 ASP B N 1
ATOM 8786 C CA . ASP B 1 529 ? 8.211 -26.109 -9.391 1 96.44 529 ASP B CA 1
ATOM 8787 C C . ASP B 1 529 ? 7.074 -26.828 -8.672 1 96.44 529 ASP B C 1
ATOM 8789 O O . ASP B 1 529 ? 7.105 -28.047 -8.516 1 96.44 529 ASP B O 1
ATOM 8793 N N . GLY B 1 530 ? 6.023 -26.125 -8.352 1 96.06 530 GLY B N 1
ATOM 8794 C CA . GLY B 1 530 ? 4.871 -26.703 -7.664 1 96.06 530 GLY B CA 1
ATOM 8795 C C . GLY B 1 530 ? 4.148 -27.75 -8.477 1 96.06 530 GLY B C 1
ATOM 8796 O O . GLY B 1 530 ? 3.629 -28.719 -7.922 1 96.06 530 GLY B O 1
ATOM 8797 N N . LEU B 1 531 ? 4.094 -27.594 -9.789 1 95.94 531 LEU B N 1
ATOM 8798 C CA . LEU B 1 531 ? 3.408 -28.547 -10.648 1 95.94 531 LEU B CA 1
ATOM 8799 C C . LEU B 1 531 ? 4.109 -29.906 -10.625 1 95.94 531 LEU B C 1
ATOM 8801 O O . LEU B 1 531 ? 3.465 -30.938 -10.438 1 95.94 531 LEU B O 1
ATOM 8805 N N . ASP B 1 532 ? 5.41 -29.906 -10.789 1 96.62 532 ASP B N 1
ATOM 8806 C CA . ASP B 1 532 ? 6.191 -31.141 -10.773 1 96.62 532 ASP B CA 1
ATOM 8807 C C . ASP B 1 532 ? 6.035 -31.859 -9.445 1 96.62 532 ASP B C 1
ATOM 8809 O O . ASP B 1 532 ? 5.766 -33.062 -9.422 1 96.62 532 ASP B O 1
ATOM 8813 N N . MET B 1 533 ? 6.152 -31.141 -8.375 1 97.12 533 MET B N 1
ATOM 8814 C CA . MET B 1 533 ? 6.078 -31.734 -7.047 1 97.12 533 MET B CA 1
ATOM 8815 C C . MET B 1 533 ? 4.715 -32.375 -6.809 1 97.12 533 MET B C 1
ATOM 8817 O O . MET B 1 533 ? 4.625 -33.5 -6.305 1 97.12 533 MET B O 1
ATOM 8821 N N . THR B 1 534 ? 3.709 -31.656 -7.176 1 96.75 534 THR B N 1
ATOM 8822 C CA . THR B 1 534 ? 2.365 -32.156 -6.871 1 96.75 534 THR B CA 1
ATOM 8823 C C . THR B 1 534 ? 1.98 -33.281 -7.797 1 96.75 534 THR B C 1
ATOM 8825 O O . THR B 1 534 ? 1.236 -34.188 -7.402 1 96.75 534 THR B O 1
ATOM 8828 N N . ILE B 1 535 ? 2.463 -33.312 -9.031 1 95.69 535 ILE B N 1
ATOM 8829 C CA . ILE B 1 535 ? 2.232 -34.438 -9.922 1 95.69 535 ILE B CA 1
ATOM 8830 C C . ILE B 1 535 ? 3.004 -35.656 -9.422 1 95.69 535 ILE B C 1
ATOM 8832 O O . ILE B 1 535 ? 2.461 -36.781 -9.352 1 95.69 535 ILE B O 1
ATOM 8836 N N . ALA B 1 536 ? 4.289 -35.469 -9.078 1 97.5 536 ALA B N 1
ATOM 8837 C CA . ALA B 1 536 ? 5.113 -36.562 -8.57 1 97.5 536 ALA B CA 1
ATOM 8838 C C . ALA B 1 536 ? 4.461 -37.188 -7.352 1 97.5 536 ALA B C 1
ATOM 8840 O O . ALA B 1 536 ? 4.414 -38.438 -7.25 1 97.5 536 ALA B O 1
ATOM 8841 N N . TYR B 1 537 ? 3.914 -36.375 -6.52 1 96.44 537 TYR B N 1
ATOM 8842 C CA . TYR B 1 537 ? 3.344 -36.875 -5.273 1 96.44 537 TYR B CA 1
ATOM 8843 C C . TYR B 1 537 ? 1.908 -37.344 -5.48 1 96.44 537 TYR B C 1
ATOM 8845 O O . TYR B 1 537 ? 1.272 -37.844 -4.547 1 96.44 537 TYR B O 1
ATOM 8853 N N . ALA B 1 538 ? 1.356 -37.156 -6.66 1 93.12 538 ALA B N 1
ATOM 8854 C CA . ALA B 1 538 ? -0.022 -37.5 -7 1 93.12 538 ALA B CA 1
ATOM 8855 C C . ALA B 1 538 ? -1.01 -36.719 -6.117 1 93.12 538 ALA B C 1
ATOM 8857 O O . ALA B 1 538 ? -1.916 -37.344 -5.535 1 93.12 538 ALA B O 1
ATOM 8858 N N . CYS B 1 539 ? -0.623 -35.344 -6.141 1 87.44 539 CYS B N 1
ATOM 8859 C CA . CYS B 1 539 ? -1.581 -34.5 -5.441 1 87.44 539 CYS B CA 1
ATOM 8860 C C . CYS B 1 539 ? -2.779 -34.188 -6.328 1 87.44 539 CYS B C 1
ATOM 8862 O O . CYS B 1 539 ? -2.617 -33.656 -7.438 1 87.44 539 CYS B O 1
ATOM 8864 N N . ASN B 1 540 ? -3.934 -34.656 -6.074 1 81.69 540 ASN B N 1
ATOM 8865 C CA . ASN B 1 540 ? -5.117 -34.312 -6.867 1 81.69 540 ASN B CA 1
ATOM 8866 C C . ASN B 1 540 ? -6.016 -33.312 -6.148 1 81.69 540 ASN B C 1
ATOM 8868 O O . ASN B 1 540 ? -7.242 -33.438 -6.176 1 81.69 540 ASN B O 1
ATOM 8872 N N . VAL B 1 541 ? -5.285 -32.438 -5.387 1 90.06 541 VAL B N 1
ATOM 8873 C CA . VAL B 1 541 ? -5.961 -31.344 -4.688 1 90.06 541 VAL B CA 1
ATOM 8874 C C . VAL B 1 541 ? -5.129 -30.062 -4.797 1 90.06 541 VAL B C 1
ATOM 8876 O O . VAL B 1 541 ? -3.895 -30.125 -4.805 1 90.06 541 VAL B O 1
ATOM 8879 N N . ILE B 1 542 ? -5.797 -29.031 -4.879 1 91.75 542 ILE B N 1
ATOM 8880 C CA . ILE B 1 542 ? -5.137 -27.75 -5.094 1 91.75 542 ILE B CA 1
ATOM 8881 C C . ILE B 1 542 ? -4.25 -27.422 -3.895 1 91.75 542 ILE B C 1
ATOM 8883 O O . ILE B 1 542 ? -3.188 -26.812 -4.051 1 91.75 542 ILE B O 1
ATOM 8887 N N . HIS B 1 543 ? -4.715 -27.734 -2.656 1 94.5 543 HIS B N 1
ATOM 8888 C CA . HIS B 1 543 ? -3.959 -27.531 -1.428 1 94.5 543 HIS B CA 1
ATOM 8889 C C . HIS B 1 543 ? -3.303 -28.828 -0.961 1 94.5 543 HIS B C 1
ATOM 8891 O O . HIS B 1 543 ? -3.943 -29.641 -0.3 1 94.5 543 HIS B O 1
ATOM 8897 N N . PRO B 1 544 ? -2.068 -29 -1.252 1 95.31 544 PRO B N 1
ATOM 8898 C CA . PRO B 1 544 ? -1.419 -30.281 -0.937 1 95.31 544 PRO B CA 1
ATOM 8899 C C . PRO B 1 544 ? -1.292 -30.531 0.565 1 95.31 544 PRO B C 1
ATOM 8901 O O . PRO B 1 544 ? -1.411 -29.578 1.358 1 95.31 544 PRO B O 1
ATOM 8904 N N . PRO B 1 545 ? -1.089 -31.766 0.898 1 94.94 545 PRO B N 1
ATOM 8905 C CA . PRO B 1 545 ? -0.878 -32.094 2.312 1 94.94 545 PRO B CA 1
ATOM 8906 C C . PRO B 1 545 ? 0.417 -31.484 2.863 1 94.94 545 PRO B C 1
ATOM 8908 O O . PRO B 1 545 ? 1.231 -30.953 2.104 1 94.94 545 PRO B O 1
ATOM 8911 N N . LEU B 1 546 ? 0.592 -31.625 4.141 1 95.12 546 LEU B N 1
ATOM 8912 C CA . LEU B 1 546 ? 1.691 -30.984 4.859 1 95.12 546 LEU B CA 1
ATOM 8913 C C . LEU B 1 546 ? 3.037 -31.484 4.34 1 95.12 546 LEU B C 1
ATOM 8915 O O . LEU B 1 546 ? 4.004 -30.719 4.289 1 95.12 546 LEU B O 1
ATOM 8919 N N . GLU B 1 547 ? 3.135 -32.781 3.965 1 93.56 547 GLU B N 1
ATOM 8920 C CA . GLU B 1 547 ? 4.375 -33.375 3.475 1 93.56 547 GLU B CA 1
ATOM 8921 C C . GLU B 1 547 ? 4.871 -32.656 2.221 1 93.56 547 GLU B C 1
ATOM 8923 O O . GLU B 1 547 ? 6.074 -32.469 2.053 1 93.56 547 GLU B O 1
ATOM 8928 N N . VAL B 1 548 ? 3.961 -32.312 1.397 1 97 548 VAL B N 1
ATOM 8929 C CA . VAL B 1 548 ? 4.328 -31.625 0.164 1 97 548 VAL B CA 1
ATOM 8930 C C . VAL B 1 548 ? 4.535 -30.125 0.442 1 97 548 VAL B C 1
ATOM 8932 O O . VAL B 1 548 ? 5.48 -29.531 -0.063 1 97 548 VAL B O 1
ATOM 8935 N N . LEU B 1 549 ? 3.635 -29.547 1.262 1 97.56 549 LEU B N 1
ATOM 8936 C CA . LEU B 1 549 ? 3.678 -28.125 1.585 1 97.56 549 LEU B CA 1
ATOM 8937 C C . LEU B 1 549 ? 5.023 -27.734 2.191 1 97.56 549 LEU B C 1
ATOM 8939 O O . LEU B 1 549 ? 5.625 -26.734 1.807 1 97.56 549 LEU B O 1
ATOM 8943 N N . GLU B 1 550 ? 5.512 -28.484 3.094 1 97.56 550 GLU B N 1
ATOM 8944 C CA . GLU B 1 550 ? 6.773 -28.203 3.771 1 97.56 550 GLU B CA 1
ATOM 8945 C C . GLU B 1 550 ? 7.941 -28.203 2.791 1 97.56 550 GLU B C 1
ATOM 8947 O O . GLU B 1 550 ? 8.891 -27.438 2.947 1 97.56 550 GLU B O 1
ATOM 8952 N N . ASN B 1 551 ? 7.875 -29.109 1.828 1 97.81 551 ASN B N 1
ATOM 8953 C CA . ASN B 1 551 ? 8.914 -29.141 0.805 1 97.81 551 ASN B CA 1
ATOM 8954 C C . ASN B 1 551 ? 8.828 -27.922 -0.111 1 97.81 551 ASN B C 1
ATOM 8956 O O . ASN B 1 551 ? 9.859 -27.375 -0.53 1 97.81 551 ASN B O 1
ATOM 8960 N N . LEU B 1 552 ? 7.609 -27.5 -0.44 1 98.19 552 LEU B N 1
ATOM 8961 C CA . LEU B 1 552 ? 7.422 -26.266 -1.212 1 98.19 552 LEU B CA 1
ATOM 8962 C C . LEU B 1 552 ? 8.008 -25.078 -0.478 1 98.19 552 LEU B C 1
ATOM 8964 O O . LEU B 1 552 ? 8.719 -24.25 -1.076 1 98.19 552 LEU B O 1
ATOM 8968 N N . ILE B 1 553 ? 7.746 -24.969 0.776 1 98.25 553 ILE B N 1
ATOM 8969 C CA . ILE B 1 553 ? 8.242 -23.875 1.611 1 98.25 553 ILE B CA 1
ATOM 8970 C C . ILE B 1 553 ? 9.766 -23.953 1.693 1 98.25 553 ILE B C 1
ATOM 8972 O O . ILE B 1 553 ? 10.453 -22.938 1.524 1 98.25 553 ILE B O 1
ATOM 8976 N N . SER B 1 554 ? 10.297 -25.156 1.879 1 97.56 554 SER B N 1
ATOM 8977 C CA . SER B 1 554 ? 11.742 -25.328 1.965 1 97.56 554 SER B CA 1
ATOM 8978 C C . SER B 1 554 ? 12.43 -24.938 0.663 1 97.56 554 SER B C 1
ATOM 8980 O O . SER B 1 554 ? 13.484 -24.312 0.681 1 97.56 554 SER B O 1
ATOM 8982 N N . MET B 1 555 ? 11.883 -25.328 -0.434 1 96.69 555 MET B N 1
ATOM 8983 C CA . MET B 1 555 ? 12.461 -24.953 -1.724 1 96.69 555 MET B CA 1
ATOM 8984 C C . MET B 1 555 ? 12.398 -23.438 -1.93 1 96.69 555 MET B C 1
ATOM 8986 O O . MET B 1 555 ? 13.32 -22.859 -2.504 1 96.69 555 MET B O 1
ATOM 8990 N N . SER B 1 556 ? 11.297 -22.797 -1.51 1 97.44 556 SER B N 1
ATOM 8991 C CA . SER B 1 556 ? 11.172 -21.344 -1.605 1 97.44 556 SER B CA 1
ATOM 8992 C C . SER B 1 556 ? 12.281 -20.641 -0.835 1 97.44 556 SER B C 1
ATOM 8994 O O . SER B 1 556 ? 12.938 -19.734 -1.362 1 97.44 556 SER B O 1
ATOM 8996 N N . PHE B 1 557 ? 12.492 -21.109 0.319 1 97.38 557 PHE B N 1
ATOM 8997 C CA . PHE B 1 557 ? 13.469 -20.438 1.165 1 97.38 557 PHE B CA 1
ATOM 8998 C C . PHE B 1 557 ? 14.891 -20.828 0.762 1 97.38 557 PHE B C 1
ATOM 9000 O O . PHE B 1 557 ? 15.836 -20.062 0.984 1 97.38 557 PHE B O 1
ATOM 9007 N N . THR B 1 558 ? 15.062 -22.031 0.17 1 95.81 558 THR B N 1
ATOM 9008 C CA . THR B 1 558 ? 16.344 -22.359 -0.451 1 95.81 558 THR B CA 1
ATOM 9009 C C . THR B 1 558 ? 16.688 -21.359 -1.552 1 95.81 558 THR B C 1
ATOM 9011 O O . THR B 1 558 ? 17.812 -20.875 -1.616 1 95.81 558 THR B O 1
ATOM 9014 N N . GLN B 1 559 ? 15.68 -21.078 -2.336 1 94.44 559 GLN B N 1
ATOM 9015 C CA . GLN B 1 559 ? 15.859 -20.109 -3.404 1 94.44 559 GLN B CA 1
ATOM 9016 C C . GLN B 1 559 ? 16.156 -18.719 -2.84 1 94.44 559 GLN B C 1
ATOM 9018 O O . GLN B 1 559 ? 16.906 -17.953 -3.436 1 94.44 559 GLN B O 1
ATOM 9023 N N . ALA B 1 560 ? 15.578 -18.391 -1.721 1 94.25 560 ALA B N 1
ATOM 9024 C CA . ALA B 1 560 ? 15.734 -17.078 -1.106 1 94.25 560 ALA B CA 1
ATOM 9025 C C . ALA B 1 560 ? 17.094 -16.938 -0.428 1 94.25 560 ALA B C 1
ATOM 9027 O O . ALA B 1 560 ? 17.547 -15.828 -0.168 1 94.25 560 ALA B O 1
ATOM 9028 N N . SER B 1 561 ? 17.781 -17.969 -0.026 1 87.62 561 SER B N 1
ATOM 9029 C CA . SER B 1 561 ? 19.047 -17.969 0.707 1 87.62 561 SER B CA 1
ATOM 9030 C C . SER B 1 561 ? 20.234 -17.781 -0.236 1 87.62 561 SER B C 1
ATOM 9032 O O . SER B 1 561 ? 21.359 -17.625 0.212 1 87.62 561 SER B O 1
ATOM 9034 N N . GLN B 1 562 ? 20.141 -17.922 -1.472 1 65.81 562 GLN B N 1
ATOM 9035 C CA . GLN B 1 562 ? 21.266 -17.969 -2.398 1 65.81 562 GLN B CA 1
ATOM 9036 C C . GLN B 1 562 ? 22.016 -16.641 -2.408 1 65.81 562 GLN B C 1
ATOM 9038 O O . GLN B 1 562 ? 23.219 -16.594 -2.723 1 65.81 562 GLN B O 1
ATOM 9043 N N . ASN B 1 563 ? 21.484 -15.477 -2.16 1 51 563 ASN B N 1
ATOM 9044 C CA . ASN B 1 563 ? 22.375 -14.336 -2.369 1 51 563 ASN B CA 1
ATOM 9045 C C . ASN B 1 563 ? 23.156 -14 -1.104 1 51 563 ASN B C 1
ATOM 9047 O O . ASN B 1 563 ? 22.609 -14.047 0 1 51 563 ASN B O 1
#